Protein AF-0000000067793906 (afdb_homodimer)

Organism: Yarrowia lipolytica (strain CLIB 122 / E 150) (NCBI:txid284591)

Sequence (1496 aa):
MDQVQLGDYDSASISGQIAERMAQPIKTEFDTNFVPQTLSLVDLEHVNGKRKFEETDTPEFDTQRARELILDADVNPALKAPQLRYIPLKTGVCYDVRMRYHARLVSTSYDYVDPHPEDPRRIFSVYKALVDAGLVVDPEYLGLEDIGPLMEKIPIREASLDEVLEVHTPAHVDFLASTEKMNRPQLLEEGEKGDSVYFNNESFSAGKLSCGGTIETCRAVIERNVKNAIAVVRPPGHHAEPGNPAGFCMFSNVAVAAKVLLKRYPERVKRILILDWDVHHGNGTQRAFLDDPRVLYISLHQYENGKFYPGGTFGAHTSVGTGAGEGYSVNIPWSAPGAGDADYIYAFQKVVMPIGMEFDPDFVIVSAGFDAAEGDLLGGCKITPSGYGHMTHMLKGLASGNLAVVLEGGYTLEATAKSALAVTKVLLGEAPLPLPAAFKPTSATISVVQDVVETQSQYWRCLQPGFETIIPKEITTYDLMGDVVRSYQARKLFDKYKLSALPNMGGSSSTPSGRAATAGPASGSSISLADQILASPKIHSAETVVVFVHDPPQIWGKVDAVTGELDFDSCMVDVTTKWLEWAHGRGYGIIDVNIPKALNGADDDNYYALFASQEVCLYLWDKYLSVFDAQNVIMVGFGDAYAGLVHLVGHRDTREKVNCVINFISETQLRPIVSIIDEYITDWFYRSSLVFTADTHPCWDVSTNPKKPRRKFGRVLRCDSTGLHRIVEERFKEAVEFIDEQLEDDEEMDQVQLGDYDSASISGQIAERMAQPIKTEFDTNFVPQTLSLVDLEHVNGKRKFEETDTPEFDTQRARELILDADVNPALKAPQLRYIPLKTGVCYDVRMRYHARLVSTSYDYVDPHPEDPRRIFSVYKALVDAGLVVDPEYLGLEDIGPLMEKIPIREASLDEVLEVHTPAHVDFLASTEKMNRPQLLEEGEKGDSVYFNNESFSAGKLSCGGTIETCRAVIERNVKNAIAVVRPPGHHAEPGNPAGFCMFSNVAVAAKVLLKRYPERVKRILILDWDVHHGNGTQRAFLDDPRVLYISLHQYENGKFYPGGTFGAHTSVGTGAGEGYSVNIPWSAPGAGDADYIYAFQKVVMPIGMEFDPDFVIVSAGFDAAEGDLLGGCKITPSGYGHMTHMLKGLASGNLAVVLEGGYTLEATAKSALAVTKVLLGEAPLPLPAAFKPTSATISVVQDVVETQSQYWRCLQPGFETIIPKEITTYDLMGDVVRSYQARKLFDKYKLSALPNMGGSSSTPSGRAATAGPASGSSISLADQILASPKIHSAETVVVFVHDPPQIWGKVDAVTGELDFDSCMVDVTTKWLEWAHGRGYGIIDVNIPKALNGADDDNYYALFASQEVCLYLWDKYLSVFDAQNVIMVGFGDAYAGLVHLVGHRDTREKVNCVINFISETQLRPIVSIIDEYITDWFYRSSLVFTADTHPCWDVSTNPKKPRRKFGRVLRCDSTGLHRIVEERFKEAVEFIDEQLEDDEE

Secondary structure (DSSP, 8-state):
--------------------------------------------------------------THHHHHHHHS----TTSPPP--SSTTSPEEEE--GGGGG------STHHHHS--SS-THHHHHHHHHHHHTTSS--TT----S---SSEEEPP--PPPHHHHTTTS-HHHHHHHHHTTT--HHHHHHHHHHSBS----TTHHHHHHHHHHHHHHHHHHHHTTSSSEEEE--SS--TT--SS--BTTBSS-HHHHHHHHHHHH-TTT-S-EEEEE-SSS--HHHHHHTTT-TTEEEEEEEE-GGGTSTT-SSTTSTT----GGGTT-EEEEEESSS--BHHHHHHHIIIIIHHHHHHH--SEEEEEEE-TTBTT-TTT--BB-HHHHHHHHHHHTTSGGG-EEEEEEE---HHHHHHHHHHHHHHHHTPPPPPPPS-----HHHHHHHHHHHHHHTTT-GGG-TTTTTSS-TT----EEHHHHHHHHHHHHHHHHH--EEPP---------SS--S-----TT--GGGTTSEEE-TTGGG-SEEEEEEEPPPEEE--B-TTT-BBPTT-EEE-TTHHHHHHHHHTT-EEEEEE--S--SGGGGGG--HHHHHHHHHHHHIIIIITTSS-SEEEEEEEGGGHHHHHHHHHHS--TTTEEEEEEEEETSPP-----SS-TTHHHHHHHHEEEEE-TT-GGG-TTT--SPPPGGG-SEEE-SS-SHHHHHHHHHHHHHHHHHHHHHHHH-/--------------------------------------------------------------THHHHHHHH-----TTSPPP--SSTTSPEEEE--GGGGG------STHHHHS--SS-THHHHHHHHHHHHTTSS--TT----S---SSEEEPP--PPPHHHHTTTS-HHHHHHHHHTTT--HHHHHHHHHHSBS----TTHHHHHHHHHHHHHHHHHHHHTTSSSEEEE--SS--TT--SS--BTTBSS-HHHHHHHHHHHH-TTT-S-EEEEE-SSS--HHHHHHTTT-TTEEEEEEEE-TTTTSTT-SSTTSTT----GGGTT-EEEEEESSS--BHHHHHHHIIIIIHHHHHHH--SEEEEEEE-TTBTT-TTT--BB-HHHHHHHHHHHTTSGGG-EEEEEEE---HHHHHHHHHHHHHHHHTPPPPPPPS-----HHHHHHHHHHHHHHTTT-GGG-TTTTTSS-TT----EEHHHHHHHHHHHHHHHHH--EEPP-----S---SS--S-----TT--GGGTTSEEE-TTGGG-SEEEEEEEPPPEEE--B-TTT-BBPTT-EEE-TTHHHHHHHHHTT-EEEEEE--S--SGGGGGG--HHHHHHHHHHHHIIIIITTSS-SEEEEEEEGGGHHHHHHHHHHS--TTTEEEEEEEEETSPP-----SS-TTHHHHHHHHEEEEE-TT-GGG-TTT--SPPPGGG-SEEE-SS-SHHHHHHHHHHHHHHHHHHHHHHHH-

Structure (mmCIF, N/CA/C/O backbone):
data_AF-0000000067793906-model_v1
#
loop_
_entity.id
_entity.type
_entity.pdbx_description
1 polymer 'Histone deacetylase'
#
loop_
_atom_site.group_PDB
_atom_site.id
_atom_site.type_symbol
_atom_site.label_atom_id
_atom_site.label_alt_id
_atom_site.label_comp_id
_atom_site.label_asym_id
_atom_site.label_entity_id
_atom_site.label_seq_id
_atom_site.pdbx_PDB_ins_code
_atom_site.Cartn_x
_atom_site.Cartn_y
_atom_site.Cartn_z
_atom_site.occupancy
_atom_site.B_iso_or_equiv
_atom_site.auth_seq_id
_atom_site.auth_comp_id
_atom_site.auth_asym_id
_atom_site.auth_atom_id
_atom_site.pdbx_PDB_model_num
ATOM 1 N N . MET A 1 1 ? 1.463 -11.031 61.969 1 19.52 1 MET A N 1
ATOM 2 C CA . MET A 1 1 ? 1.638 -12.094 61 1 19.52 1 MET A CA 1
ATOM 3 C C . MET A 1 1 ? 2.641 -11.688 59.938 1 19.52 1 MET A C 1
ATOM 5 O O . MET A 1 1 ? 2.508 -10.625 59.312 1 19.52 1 MET A O 1
ATOM 9 N N . ASP A 1 2 ? 3.955 -12.25 59.688 1 19.8 2 ASP A N 1
ATOM 10 C CA . ASP A 1 2 ? 5.387 -11.977 59.625 1 19.8 2 ASP A CA 1
ATOM 11 C C . ASP A 1 2 ? 5.84 -11.758 58.188 1 19.8 2 ASP A C 1
ATOM 13 O O . ASP A 1 2 ? 5.379 -12.438 57.281 1 19.8 2 ASP A O 1
ATOM 17 N N . GLN A 1 3 ? 6.402 -10.547 57.781 1 19.72 3 GLN A N 1
ATOM 18 C CA . GLN A 1 3 ? 6.945 -9.656 56.75 1 19.72 3 GLN A CA 1
ATOM 19 C C . GLN A 1 3 ? 8.133 -10.297 56.031 1 19.72 3 GLN A C 1
ATOM 21 O O . GLN A 1 3 ? 9.25 -10.297 56.562 1 19.72 3 GLN A O 1
ATOM 26 N N . VAL A 1 4 ? 7.902 -11.469 55.281 1 19.58 4 VAL A N 1
ATOM 27 C CA . VAL A 1 4 ? 8.938 -12.414 54.875 1 19.58 4 VAL A CA 1
ATOM 28 C C . VAL A 1 4 ? 9.914 -11.734 53.938 1 19.58 4 VAL A C 1
ATOM 30 O O . VAL A 1 4 ? 9.508 -10.984 53.031 1 19.58 4 VAL A O 1
ATOM 33 N N . GLN A 1 5 ? 11.297 -11.742 54.062 1 19.33 5 GLN A N 1
ATOM 34 C CA . GLN A 1 5 ? 12.594 -11.164 53.719 1 19.33 5 GLN A CA 1
ATOM 35 C C . GLN A 1 5 ? 13.078 -11.641 52.344 1 19.33 5 GLN A C 1
ATOM 37 O O . GLN A 1 5 ? 13.453 -12.805 52.188 1 19.33 5 GLN A O 1
ATOM 42 N N . LEU A 1 6 ? 12.359 -11.25 51.219 1 17.83 6 LEU A N 1
ATOM 43 C CA . LEU A 1 6 ? 12.602 -11.867 49.906 1 17.83 6 LEU A CA 1
ATOM 44 C C . LEU A 1 6 ? 14.016 -11.578 49.438 1 17.83 6 LEU A C 1
ATOM 46 O O . LEU A 1 6 ? 14.391 -10.422 49.219 1 17.83 6 LEU A O 1
ATOM 50 N N . GLY A 1 7 ? 15.086 -12.367 49.625 1 17.97 7 GLY A N 1
ATOM 51 C CA . GLY A 1 7 ? 16.547 -12.328 49.625 1 17.97 7 GLY A CA 1
ATOM 52 C C . GLY A 1 7 ? 17.125 -12.148 48.219 1 17.97 7 GLY A C 1
ATOM 53 O O . GLY A 1 7 ? 17.047 -11.062 47.656 1 17.97 7 GLY A O 1
ATOM 54 N N . ASP A 1 8 ? 17.953 -13.102 47.438 1 17.53 8 ASP A N 1
ATOM 55 C CA . ASP A 1 8 ? 19.375 -13.312 47.188 1 17.53 8 ASP A CA 1
ATOM 56 C C . ASP A 1 8 ? 19.703 -13.258 45.719 1 17.53 8 ASP A C 1
ATOM 58 O O . ASP A 1 8 ? 20.844 -13.016 45.312 1 17.53 8 ASP A O 1
ATOM 62 N N . TYR A 1 9 ? 18.922 -13.641 44.562 1 18.91 9 TYR A N 1
ATOM 63 C CA . TYR A 1 9 ? 19.594 -14.555 43.656 1 18.91 9 TYR A CA 1
ATOM 64 C C . TYR A 1 9 ? 20.531 -13.805 42.719 1 18.91 9 TYR A C 1
ATOM 66 O O . TYR A 1 9 ? 20.188 -12.719 42.219 1 18.91 9 TYR A O 1
ATOM 74 N N . ASP A 1 10 ? 21.953 -14.18 42.344 1 18.23 10 ASP A N 1
ATOM 75 C CA . ASP A 1 10 ? 23.328 -13.914 41.938 1 18.23 10 ASP A CA 1
ATOM 76 C C . ASP A 1 10 ? 23.484 -14.023 40.406 1 18.23 10 ASP A C 1
ATOM 78 O O . ASP A 1 10 ? 24.469 -14.562 39.906 1 18.23 10 ASP A O 1
ATOM 82 N N . SER A 1 11 ? 22.641 -13.633 39.406 1 17.06 11 SER A N 1
ATOM 83 C CA . SER A 1 11 ? 22.656 -14.148 38.062 1 17.06 11 SER A CA 1
ATOM 84 C C . SER A 1 11 ? 23.859 -13.641 37.281 1 17.06 11 SER A C 1
ATOM 86 O O . SER A 1 11 ? 23.812 -12.57 36.656 1 17.06 11 SER A O 1
ATOM 88 N N . ALA A 1 12 ? 25.219 -13.664 37.594 1 17.91 12 ALA A N 1
ATOM 89 C CA . ALA A 1 12 ? 26.438 -13.008 37.125 1 17.91 12 ALA A CA 1
ATOM 90 C C . ALA A 1 12 ? 26.828 -13.5 35.719 1 17.91 12 ALA A C 1
ATOM 92 O O . ALA A 1 12 ? 27.172 -12.695 34.875 1 17.91 12 ALA A O 1
ATOM 93 N N . SER A 1 13 ? 27.484 -14.742 35.344 1 17.08 13 SER A N 1
ATOM 94 C CA . SER A 1 13 ? 28.828 -15 34.844 1 17.08 13 SER A CA 1
ATOM 95 C C . SER A 1 13 ? 28.859 -15.148 33.312 1 17.08 13 SER A C 1
ATOM 97 O O . SER A 1 13 ? 29.906 -15.047 32.688 1 17.08 13 SER A O 1
ATOM 99 N N . ILE A 1 14 ? 27.906 -15.688 32.531 1 17.12 14 ILE A N 1
ATOM 100 C CA . ILE A 1 14 ? 28.344 -16.703 31.594 1 17.12 14 ILE A CA 1
ATOM 101 C C . ILE A 1 14 ? 29.141 -16.062 30.453 1 17.12 14 ILE A C 1
ATOM 103 O O . ILE A 1 14 ? 28.984 -14.875 30.172 1 17.12 14 ILE A O 1
ATOM 107 N N . SER A 1 15 ? 29.625 -16.875 29.203 1 16.83 15 SER A N 1
ATOM 108 C CA . SER A 1 15 ? 30.641 -17.5 28.375 1 16.83 15 SER A CA 1
ATOM 109 C C . SER A 1 15 ? 30.766 -16.812 27.016 1 16.83 15 SER A C 1
ATOM 111 O O . SER A 1 15 ? 29.891 -16.969 26.156 1 16.83 15 SER A O 1
ATOM 113 N N . GLY A 1 16 ? 31.078 -15.492 26.75 1 16.97 16 GLY A N 1
ATOM 114 C CA . GLY A 1 16 ? 31.031 -14.781 25.484 1 16.97 16 GLY A CA 1
ATOM 115 C C . GLY A 1 16 ? 32.094 -15.219 24.5 1 16.97 16 GLY A C 1
ATOM 116 O O . GLY A 1 16 ? 32.469 -14.477 23.594 1 16.97 16 GLY A O 1
ATOM 117 N N . GLN A 1 17 ? 32.75 -16.438 24.391 1 16.69 17 GLN A N 1
ATOM 118 C CA . GLN A 1 17 ? 34.031 -16.719 23.75 1 16.69 17 GLN A CA 1
ATOM 119 C C . GLN A 1 17 ? 33.906 -16.672 22.234 1 16.69 17 GLN A C 1
ATOM 121 O O . GLN A 1 17 ? 34.906 -16.594 21.531 1 16.69 17 GLN A O 1
ATOM 126 N N . ILE A 1 18 ? 32.875 -16.828 21.359 1 16.38 18 ILE A N 1
ATOM 127 C CA . ILE A 1 18 ? 33.031 -17.719 20.219 1 16.38 18 ILE A CA 1
ATOM 128 C C . ILE A 1 18 ? 33.656 -16.953 19.047 1 16.38 18 ILE A C 1
ATOM 130 O O . ILE A 1 18 ? 32.969 -16.625 18.094 1 16.38 18 ILE A O 1
ATOM 134 N N . ALA A 1 19 ? 34.344 -15.805 19.016 1 17.64 19 ALA A N 1
ATOM 135 C CA . ALA A 1 19 ? 34.531 -15.086 17.75 1 17.64 19 ALA A CA 1
ATOM 136 C C . ALA A 1 19 ? 35.594 -15.727 16.906 1 17.64 19 ALA A C 1
ATOM 138 O O . ALA A 1 19 ? 36.781 -15.68 17.25 1 17.64 19 ALA A O 1
ATOM 139 N N . GLU A 1 20 ? 35.375 -16.844 16 1 17.67 20 GLU A N 1
ATOM 140 C CA . GLU A 1 20 ? 36.156 -17.75 15.133 1 17.67 20 GLU A CA 1
ATOM 141 C C . GLU A 1 20 ? 36.906 -16.969 14.062 1 17.67 20 GLU A C 1
ATOM 143 O O . GLU A 1 20 ? 36.531 -15.844 13.727 1 17.67 20 GLU A O 1
ATOM 148 N N . ARG A 1 21 ? 37.906 -17.625 13.172 1 17.81 21 ARG A N 1
ATOM 149 C CA . ARG A 1 21 ? 39.156 -17.766 12.438 1 17.81 21 ARG A CA 1
ATOM 150 C C . ARG A 1 21 ? 38.969 -17.469 10.961 1 17.81 21 ARG A C 1
ATOM 152 O O . ARG A 1 21 ? 38.906 -18.391 10.141 1 17.81 21 ARG A O 1
ATOM 159 N N . MET A 1 22 ? 38.188 -16.516 10.398 1 16.44 22 MET A N 1
ATOM 160 C CA . MET A 1 22 ? 37.75 -16.641 9 1 16.44 22 MET A CA 1
ATOM 161 C C . MET A 1 22 ? 38.938 -16.406 8.062 1 16.44 22 MET A C 1
ATOM 163 O O . MET A 1 22 ? 38.969 -16.969 6.969 1 16.44 22 MET A O 1
ATOM 167 N N . ALA A 1 23 ? 39.812 -15.336 7.82 1 18.06 23 ALA A N 1
ATOM 168 C CA . ALA A 1 23 ? 39.938 -14.711 6.508 1 18.06 23 ALA A CA 1
ATOM 169 C C . ALA A 1 23 ? 41.156 -15.219 5.766 1 18.06 23 ALA A C 1
ATOM 171 O O . ALA A 1 23 ? 42.156 -14.516 5.672 1 18.06 23 ALA A O 1
ATOM 172 N N . GLN A 1 24 ? 41.562 -16.516 5.691 1 18.47 24 GLN A N 1
ATOM 173 C CA . GLN A 1 24 ? 42.906 -16.672 5.137 1 18.47 24 GLN A CA 1
ATOM 174 C C . GLN A 1 24 ? 42.906 -16.438 3.627 1 18.47 24 GLN A C 1
ATOM 176 O O . GLN A 1 24 ? 41.969 -16.812 2.936 1 18.47 24 GLN A O 1
ATOM 181 N N . PRO A 1 25 ? 43.875 -15.695 2.959 1 20.2 25 PRO A N 1
ATOM 182 C CA . PRO A 1 25 ? 44.062 -15.117 1.624 1 20.2 25 PRO A CA 1
ATOM 183 C C . PRO A 1 25 ? 44.562 -16.141 0.606 1 20.2 25 PRO A C 1
ATOM 185 O O . PRO A 1 25 ? 44.844 -15.789 -0.542 1 20.2 25 PRO A O 1
ATOM 188 N N . ILE A 1 26 ? 44 -17.25 0.323 1 16.69 26 ILE A N 1
ATOM 189 C CA . ILE A 1 26 ? 44.781 -18.266 -0.365 1 16.69 26 ILE A CA 1
ATOM 190 C C . ILE A 1 26 ? 45.094 -17.812 -1.791 1 16.69 26 ILE A C 1
ATOM 192 O O . ILE A 1 26 ? 44.188 -17.391 -2.52 1 16.69 26 ILE A O 1
ATOM 196 N N . LYS A 1 27 ? 46.406 -17.734 -2.26 1 19.69 27 LYS A N 1
ATOM 197 C CA . LYS A 1 27 ? 47.188 -17.312 -3.408 1 19.69 27 LYS A CA 1
ATOM 198 C C . LYS A 1 27 ? 47.031 -18.281 -4.574 1 19.69 27 LYS A C 1
ATOM 200 O O . LYS A 1 27 ? 47.688 -18.141 -5.602 1 19.69 27 LYS A O 1
ATOM 205 N N . THR A 1 28 ? 46 -19.234 -4.555 1 16.45 28 THR A N 1
ATOM 206 C CA . THR A 1 28 ? 46.406 -20.406 -5.312 1 16.45 28 THR A CA 1
ATOM 207 C C . THR A 1 28 ? 46.625 -20.062 -6.777 1 16.45 28 THR A C 1
ATOM 209 O O . THR A 1 28 ? 46.062 -19.094 -7.285 1 16.45 28 THR A O 1
ATOM 212 N N . GLU A 1 29 ? 47.5 -20.844 -7.492 1 18.98 29 GLU A N 1
ATOM 213 C CA . GLU A 1 29 ? 48.438 -21.156 -8.562 1 18.98 29 GLU A CA 1
ATOM 214 C C . GLU A 1 29 ? 47.688 -21.516 -9.852 1 18.98 29 GLU A C 1
ATOM 216 O O . GLU A 1 29 ? 48.312 -21.547 -10.922 1 18.98 29 GLU A O 1
ATOM 221 N N . PHE A 1 30 ? 46.312 -21.5 -9.93 1 16.38 30 PHE A N 1
ATOM 222 C CA . PHE A 1 30 ? 46 -22.625 -10.797 1 16.38 30 PHE A CA 1
ATOM 223 C C . PHE A 1 30 ? 46.406 -22.328 -12.234 1 16.38 30 PHE A C 1
ATOM 225 O O . PHE A 1 30 ? 46.219 -21.219 -12.734 1 16.38 30 PHE A O 1
ATOM 232 N N . ASP A 1 31 ? 47.281 -23.109 -12.781 1 18.11 31 ASP A N 1
ATOM 233 C CA . ASP A 1 31 ? 48.031 -23.297 -14.023 1 18.11 31 ASP A CA 1
ATOM 234 C C . ASP A 1 31 ? 47.094 -23.688 -15.164 1 18.11 31 ASP A C 1
ATOM 236 O O . ASP A 1 31 ? 47.531 -23.984 -16.281 1 18.11 31 ASP A O 1
ATOM 240 N N . THR A 1 32 ? 45.688 -23.516 -14.891 1 15.38 32 THR A N 1
ATOM 241 C CA . THR A 1 32 ? 44.969 -24.562 -15.602 1 15.38 32 THR A CA 1
ATOM 242 C C . THR A 1 32 ? 45.281 -24.531 -17.094 1 15.38 32 THR A C 1
ATOM 244 O O . THR A 1 32 ? 45.812 -23.531 -17.594 1 15.38 32 THR A O 1
ATOM 247 N N . ASN A 1 33 ? 44.125 -24.828 -17.906 1 16.06 33 ASN A N 1
ATOM 248 C CA . ASN A 1 33 ? 43.688 -25.938 -18.766 1 16.06 33 ASN A CA 1
ATOM 249 C C . ASN A 1 33 ? 44.031 -25.672 -20.234 1 16.06 33 ASN A C 1
ATOM 251 O O . ASN A 1 33 ? 44.219 -24.516 -20.625 1 16.06 33 ASN A O 1
ATOM 255 N N . PHE A 1 34 ? 43.656 -26.688 -21.078 1 16.67 34 PHE A N 1
ATOM 256 C CA . PHE A 1 34 ? 43.844 -27.688 -22.125 1 16.67 34 PHE A CA 1
ATOM 257 C C . PHE A 1 34 ? 43.312 -27.172 -23.469 1 16.67 34 PHE A C 1
ATOM 259 O O . PHE A 1 34 ? 42.625 -26.141 -23.516 1 16.67 34 PHE A O 1
ATOM 266 N N . VAL A 1 35 ? 42.281 -27.875 -24.109 1 16.22 35 VAL A N 1
ATOM 267 C CA . VAL A 1 35 ? 42.5 -28.781 -25.234 1 16.22 35 VAL A CA 1
ATOM 268 C C . VAL A 1 35 ? 42 -28.125 -26.516 1 16.22 35 VAL A C 1
ATOM 270 O O . VAL A 1 35 ? 42.75 -28.062 -27.5 1 16.22 35 VAL A O 1
ATOM 273 N N . PRO A 1 36 ? 40.594 -28.141 -26.875 1 15.8 36 PRO A N 1
ATOM 274 C CA . PRO A 1 36 ? 40.188 -29.078 -27.922 1 15.8 36 PRO A CA 1
ATOM 275 C C . PRO A 1 36 ? 40.094 -28.438 -29.297 1 15.8 36 PRO A C 1
ATOM 277 O O . PRO A 1 36 ? 39.906 -27.219 -29.406 1 15.8 36 PRO A O 1
ATOM 280 N N . GLN A 1 37 ? 40.312 -29.188 -30.328 1 17.31 37 GLN A N 1
ATOM 281 C CA . GLN A 1 37 ? 40.625 -29.156 -31.75 1 17.31 37 GLN A CA 1
ATOM 282 C C . GLN A 1 37 ? 39.375 -28.828 -32.594 1 17.31 37 GLN A C 1
ATOM 284 O O . GLN A 1 37 ? 39.469 -28.156 -33.594 1 17.31 37 GLN A O 1
ATOM 289 N N . THR A 1 38 ? 38.031 -29.391 -32.156 1 15.75 38 THR A N 1
ATOM 290 C CA . THR A 1 38 ? 37.5 -30.281 -33.188 1 15.75 38 THR A CA 1
ATOM 291 C C . THR A 1 38 ? 36.906 -29.484 -34.344 1 15.75 38 THR A C 1
ATOM 293 O O . THR A 1 38 ? 36.688 -28.281 -34.25 1 15.75 38 THR A O 1
ATOM 296 N N . LEU A 1 39 ? 35.469 -29.969 -34.875 1 16.41 39 LEU A N 1
ATOM 297 C CA . LEU A 1 39 ? 34.906 -30.672 -36 1 16.41 39 LEU A CA 1
ATOM 298 C C . LEU A 1 39 ? 34.125 -29.703 -36.906 1 16.41 39 LEU A C 1
ATOM 300 O O . LEU A 1 39 ? 33.594 -28.703 -36.406 1 16.41 39 LEU A O 1
ATOM 304 N N . SER A 1 40 ? 34.188 -30 -38.156 1 18.19 40 SER A N 1
ATOM 305 C CA . SER A 1 40 ? 33.938 -29.5 -39.5 1 18.19 40 SER A CA 1
ATOM 306 C C . SER A 1 40 ? 32.469 -29.469 -39.844 1 18.19 40 SER A C 1
ATOM 308 O O . SER A 1 40 ? 32.094 -29.266 -41 1 18.19 40 SER A O 1
ATOM 310 N N . LEU A 1 41 ? 31.516 -29.094 -38.812 1 16.45 41 LEU A N 1
ATOM 311 C CA . LEU A 1 41 ? 30.141 -29.516 -39 1 16.45 41 LEU A CA 1
ATOM 312 C C . LEU A 1 41 ? 29.594 -29.047 -40.344 1 16.45 41 LEU A C 1
ATOM 314 O O . LEU A 1 41 ? 29.781 -27.891 -40.719 1 16.45 41 LEU A O 1
ATOM 318 N N . VAL A 1 42 ? 28.984 -30.125 -41.094 1 17.3 42 VAL A N 1
ATOM 319 C CA . VAL A 1 42 ? 28.406 -30.562 -42.375 1 17.3 42 VAL A CA 1
ATOM 320 C C . VAL A 1 42 ? 27.109 -29.797 -42.625 1 17.3 42 VAL A C 1
ATOM 322 O O . VAL A 1 42 ? 26.469 -29.312 -41.719 1 17.3 42 VAL A O 1
ATOM 325 N N . ASP A 1 43 ? 26.688 -29.875 -43.938 1 18.3 43 ASP A N 1
ATOM 326 C CA . ASP A 1 43 ? 25.922 -29.219 -45 1 18.3 43 ASP A CA 1
ATOM 327 C C . ASP A 1 43 ? 24.438 -29.562 -44.906 1 18.3 43 ASP A C 1
ATOM 329 O O . ASP A 1 43 ? 23.953 -30.438 -45.656 1 18.3 43 ASP A O 1
ATOM 333 N N . LEU A 1 44 ? 23.797 -29.719 -43.594 1 16.88 44 LEU A N 1
ATOM 334 C CA . LEU A 1 44 ? 22.547 -30.453 -43.562 1 16.88 44 LEU A CA 1
ATOM 335 C C . LEU A 1 44 ? 21.484 -29.781 -44.438 1 16.88 44 LEU A C 1
ATOM 337 O O . LEU A 1 44 ? 21.047 -28.656 -44.125 1 16.88 44 LEU A O 1
ATOM 341 N N . GLU A 1 45 ? 21.391 -30.297 -45.656 1 17.36 45 GLU A N 1
ATOM 342 C CA . GLU A 1 45 ? 20.547 -29.953 -46.781 1 17.36 45 GLU A CA 1
ATOM 343 C C . GLU A 1 45 ? 19.062 -30.156 -46.469 1 17.36 45 GLU A C 1
ATOM 345 O O . GLU A 1 45 ? 18.734 -30.781 -45.469 1 17.36 45 GLU A O 1
ATOM 350 N N . HIS A 1 46 ? 18.188 -30.562 -47.5 1 18.25 46 HIS A N 1
ATOM 351 C CA . HIS A 1 46 ? 17 -30.141 -48.219 1 18.25 46 HIS A CA 1
ATOM 352 C C . HIS A 1 46 ? 15.781 -30.953 -47.812 1 18.25 46 HIS A C 1
ATOM 354 O O . HIS A 1 46 ? 14.688 -30.75 -48.344 1 18.25 46 HIS A O 1
ATOM 360 N N . VAL A 1 47 ? 15.781 -31.984 -46.844 1 18.48 47 VAL A N 1
ATOM 361 C CA . VAL A 1 47 ? 14.836 -33 -47.281 1 18.48 47 VAL A CA 1
ATOM 362 C C . VAL A 1 47 ? 13.422 -32.625 -46.844 1 18.48 47 VAL A C 1
ATOM 364 O O . VAL A 1 47 ? 13.133 -32.5 -45.656 1 18.48 47 VAL A O 1
ATOM 367 N N . ASN A 1 48 ? 12.609 -31.969 -47.719 1 17.73 48 ASN A N 1
ATOM 368 C CA . ASN A 1 48 ? 11.273 -31.406 -47.562 1 17.73 48 ASN A CA 1
ATOM 369 C C . ASN A 1 48 ? 10.211 -32.5 -47.469 1 17.73 48 ASN A C 1
ATOM 371 O O . ASN A 1 48 ? 9.016 -32.219 -47.531 1 17.73 48 ASN A O 1
ATOM 375 N N . GLY A 1 49 ? 10.555 -33.844 -47.438 1 17.72 49 GLY A N 1
ATOM 376 C CA . GLY A 1 49 ? 9.445 -34.625 -47.969 1 17.72 49 GLY A CA 1
ATOM 377 C C . GLY A 1 49 ? 8.266 -34.719 -47.031 1 17.72 49 GLY A C 1
ATOM 378 O O . GLY A 1 49 ? 8.445 -34.719 -45.812 1 17.72 49 GLY A O 1
ATOM 379 N N . LYS A 1 50 ? 7.074 -34.688 -47.531 1 20.84 50 LYS A N 1
ATOM 380 C CA . LYS A 1 50 ? 5.699 -34.594 -47.062 1 20.84 50 LYS A CA 1
ATOM 381 C C . LYS A 1 50 ? 5.242 -35.938 -46.469 1 20.84 50 LYS A C 1
ATOM 383 O O . LYS A 1 50 ? 4.523 -36.688 -47.094 1 20.84 50 LYS A O 1
ATOM 388 N N . ARG A 1 51 ? 6.008 -36.562 -45.469 1 18.41 51 ARG A N 1
ATOM 389 C CA . ARG A 1 51 ? 5.457 -37.906 -45.281 1 18.41 51 ARG A CA 1
ATOM 390 C C . ARG A 1 51 ? 4.023 -37.844 -44.781 1 18.41 51 ARG A C 1
ATOM 392 O O . ARG A 1 51 ? 3.697 -37 -43.938 1 18.41 51 ARG A O 1
ATOM 399 N N . LYS A 1 52 ? 3.219 -38.625 -45.438 1 19.56 52 LYS A N 1
ATOM 400 C CA . LYS A 1 52 ? 1.812 -39 -45.344 1 19.56 52 LYS A CA 1
ATOM 401 C C . LYS A 1 52 ? 1.527 -39.781 -44.062 1 19.56 52 LYS A C 1
ATOM 403 O O . LYS A 1 52 ? 2.008 -40.906 -43.906 1 19.56 52 LYS A O 1
ATOM 408 N N . PHE A 1 53 ? 1.457 -39.25 -42.781 1 18.48 53 PHE A N 1
ATOM 409 C CA . PHE A 1 53 ? 1.31 -40.031 -41.562 1 18.48 53 PHE A CA 1
ATOM 410 C C . PHE A 1 53 ? -0.035 -40.75 -41.531 1 18.48 53 PHE A C 1
ATOM 412 O O . PHE A 1 53 ? -1.079 -40.125 -41.75 1 18.48 53 PHE A O 1
ATOM 419 N N . GLU A 1 54 ? -0.03 -42.031 -41.906 1 19.44 54 GLU A N 1
ATOM 420 C CA . GLU A 1 54 ? -1.123 -43 -41.938 1 19.44 54 GLU A CA 1
ATOM 421 C C . GLU A 1 54 ? -1.868 -43.031 -40.594 1 19.44 54 GLU A C 1
ATOM 423 O O . GLU A 1 54 ? -1.291 -42.75 -39.562 1 19.44 54 GLU A O 1
ATOM 428 N N . GLU A 1 55 ? -3.223 -43.406 -40.594 1 21.45 55 GLU A N 1
ATOM 429 C CA . GLU A 1 55 ? -4.434 -43.312 -39.781 1 21.45 55 GLU A CA 1
ATOM 430 C C . GLU A 1 55 ? -4.387 -44.281 -38.594 1 21.45 55 GLU A C 1
ATOM 432 O O . GLU A 1 55 ? -4.969 -45.375 -38.656 1 21.45 55 GLU A O 1
ATOM 437 N N . THR A 1 56 ? -3.168 -44.688 -38 1 21.92 56 THR A N 1
ATOM 438 C CA . THR A 1 56 ? -3.203 -45.938 -37.25 1 21.92 56 THR A CA 1
ATOM 439 C C . THR A 1 56 ? -4.141 -45.781 -36.031 1 21.92 56 THR A C 1
ATOM 441 O O . THR A 1 56 ? -4.402 -44.688 -35.562 1 21.92 56 THR A O 1
ATOM 444 N N . ASP A 1 57 ? -4.719 -47 -35.438 1 21.14 57 ASP A N 1
ATOM 445 C CA . ASP A 1 57 ? -5.699 -47.531 -34.469 1 21.14 57 ASP A CA 1
ATOM 446 C C . ASP A 1 57 ? -5.426 -47.031 -33.062 1 21.14 57 ASP A C 1
ATOM 448 O O . ASP A 1 57 ? -4.285 -47.062 -32.594 1 21.14 57 ASP A O 1
ATOM 452 N N . THR A 1 58 ? -6.363 -46.344 -32.438 1 25.5 58 THR A N 1
ATOM 453 C CA . THR A 1 58 ? -6.359 -45.406 -31.297 1 25.5 58 THR A CA 1
ATOM 454 C C . THR A 1 58 ? -6.203 -46.188 -29.984 1 25.5 58 THR A C 1
ATOM 456 O O . THR A 1 58 ? -7.109 -46.906 -29.578 1 25.5 58 THR A O 1
ATOM 459 N N . PRO A 1 59 ? -5.004 -46.812 -29.641 1 24.84 59 PRO A N 1
ATOM 460 C CA . PRO A 1 59 ? -4.988 -47.719 -28.484 1 24.84 59 PRO A CA 1
ATOM 461 C C . PRO A 1 59 ? -5.477 -47.031 -27.203 1 24.84 59 PRO A C 1
ATOM 463 O O . PRO A 1 59 ? -5.391 -45.812 -27.078 1 24.84 59 PRO A O 1
ATOM 466 N N . GLU A 1 60 ? -6.254 -47.75 -26.375 1 24.36 60 GLU A N 1
ATOM 467 C CA . GLU A 1 60 ? -6.957 -47.594 -25.109 1 24.36 60 GLU A CA 1
ATOM 468 C C . GLU A 1 60 ? -6.031 -47 -24.031 1 24.36 60 GLU A C 1
ATOM 470 O O . GLU A 1 60 ? -4.973 -47.594 -23.75 1 24.36 60 GLU A O 1
ATOM 475 N N . PHE A 1 61 ? -6.082 -45.688 -23.844 1 27.11 61 PHE A N 1
ATOM 476 C CA . PHE A 1 61 ? -5.219 -44.844 -23 1 27.11 61 PHE A CA 1
ATOM 477 C C . PHE A 1 61 ? -5.367 -45.25 -21.531 1 27.11 61 PHE A C 1
ATOM 479 O O . PHE A 1 61 ? -6.398 -44.969 -20.922 1 27.11 61 PHE A O 1
ATOM 486 N N . ASP A 1 62 ? -4.965 -46.438 -21.125 1 24.88 62 ASP A N 1
ATOM 487 C CA . ASP A 1 62 ? -5.094 -46.781 -19.703 1 24.88 62 ASP A CA 1
ATOM 488 C C . ASP A 1 62 ? -4.336 -45.781 -18.828 1 24.88 62 ASP A C 1
ATOM 490 O O . ASP A 1 62 ? -3.105 -45.75 -18.844 1 24.88 62 ASP A O 1
ATOM 494 N N . THR A 1 63 ? -4.91 -44.656 -18.516 1 29.83 63 THR A N 1
ATOM 495 C CA . THR A 1 63 ? -4.562 -43.469 -17.719 1 29.83 63 THR A CA 1
ATOM 496 C C . THR A 1 63 ? -3.881 -43.875 -16.406 1 29.83 63 THR A C 1
ATOM 498 O O . THR A 1 63 ? -3.203 -43.062 -15.773 1 29.83 63 THR A O 1
ATOM 501 N N . GLN A 1 64 ? -4.254 -45.062 -15.812 1 29.2 64 GLN A N 1
ATOM 502 C CA . GLN A 1 64 ? -3.688 -45.562 -14.562 1 29.2 64 GLN A CA 1
ATOM 503 C C . GLN A 1 64 ? -2.176 -45.719 -14.672 1 29.2 64 GLN A C 1
ATOM 505 O O . GLN A 1 64 ? -1.438 -45.438 -13.734 1 29.2 64 GLN A O 1
ATOM 510 N N . ARG A 1 65 ? -1.727 -46.125 -15.867 1 29.88 65 ARG A N 1
ATOM 511 C CA . ARG A 1 65 ? -0.336 -46.531 -16.047 1 29.88 65 ARG A CA 1
ATOM 512 C C . ARG A 1 65 ? 0.582 -45.312 -16.125 1 29.88 65 ARG A C 1
ATOM 514 O O . ARG A 1 65 ? 1.783 -45.438 -15.875 1 29.88 65 ARG A O 1
ATOM 521 N N . ALA A 1 66 ? 0.128 -44.031 -16.453 1 31.69 66 ALA A N 1
ATOM 522 C CA . ALA A 1 66 ? 0.996 -42.875 -16.578 1 31.69 66 ALA A CA 1
ATOM 523 C C . ALA A 1 66 ? 1.438 -42.375 -15.195 1 31.69 66 ALA A C 1
ATOM 525 O O . ALA A 1 66 ? 2.605 -42.031 -15 1 31.69 66 ALA A O 1
ATOM 526 N N . ARG A 1 67 ? 0.563 -42.25 -14.234 1 32.59 67 ARG A N 1
ATOM 527 C CA . ARG A 1 67 ? 0.845 -41.844 -12.859 1 32.59 67 ARG A CA 1
ATOM 528 C C . ARG A 1 67 ? 1.849 -42.812 -12.211 1 32.59 67 ARG A C 1
ATOM 530 O O . ARG A 1 67 ? 2.729 -42.375 -11.469 1 32.59 67 ARG A O 1
ATOM 537 N N . GLU A 1 68 ? 1.569 -44.094 -12.359 1 31.98 68 GLU A N 1
ATOM 538 C CA . GLU A 1 68 ? 2.453 -45.125 -11.82 1 31.98 68 GLU A CA 1
ATOM 539 C C . GLU A 1 68 ? 3.844 -45.062 -12.445 1 31.98 68 GLU A C 1
ATOM 541 O O . GLU A 1 68 ? 4.832 -45.438 -11.82 1 31.98 68 GLU A O 1
ATOM 546 N N . LEU A 1 69 ? 3.957 -44.438 -13.656 1 30.7 69 LEU A N 1
ATOM 547 C CA . LEU A 1 69 ? 5.254 -44.312 -14.312 1 30.7 69 LEU A CA 1
ATOM 548 C C . LEU A 1 69 ? 6.066 -43.156 -13.703 1 30.7 69 LEU A C 1
ATOM 550 O O . LEU A 1 69 ? 7.297 -43.219 -13.648 1 30.7 69 LEU A O 1
ATOM 554 N N . ILE A 1 70 ? 5.438 -42 -13.289 1 32.94 70 ILE A N 1
ATOM 555 C CA . ILE A 1 70 ? 6.211 -40.906 -12.68 1 32.94 70 ILE A CA 1
ATOM 556 C C . ILE A 1 70 ? 6.82 -41.406 -11.367 1 32.94 70 ILE A C 1
ATOM 558 O O . ILE A 1 70 ? 7.977 -41.094 -11.062 1 32.94 70 ILE A O 1
ATOM 562 N N . LEU A 1 71 ? 5.969 -42.031 -10.539 1 33.12 71 LEU A N 1
ATOM 563 C CA . LEU A 1 71 ? 6.43 -42.469 -9.234 1 33.12 71 LEU A CA 1
ATOM 564 C C . LEU A 1 71 ? 7.277 -43.719 -9.359 1 33.12 71 LEU A C 1
ATOM 566 O O . LEU A 1 71 ? 8.219 -43.938 -8.586 1 33.12 71 LEU A O 1
ATOM 570 N N . ASP A 1 72 ? 6.785 -44.75 -10.086 1 30.95 72 ASP A N 1
ATOM 571 C CA . ASP A 1 72 ? 7.426 -46.062 -10.031 1 30.95 72 ASP A CA 1
ATOM 572 C C . ASP A 1 72 ? 8.633 -46.125 -10.969 1 30.95 72 ASP A C 1
ATOM 574 O O . ASP A 1 72 ? 8.906 -47.156 -11.562 1 30.95 72 ASP A O 1
ATOM 578 N N . ALA A 1 73 ? 9.086 -45 -11.57 1 31.19 73 ALA A N 1
ATOM 579 C CA . ALA A 1 73 ? 10.258 -45.219 -12.406 1 31.19 73 ALA A CA 1
ATOM 580 C C . ALA A 1 73 ? 11.352 -45.938 -11.633 1 31.19 73 ALA A C 1
ATOM 582 O O . ALA A 1 73 ? 11.641 -45.625 -10.484 1 31.19 73 ALA A O 1
ATOM 583 N N . ASP A 1 74 ? 11.539 -47.094 -11.828 1 32.31 74 ASP A N 1
ATOM 584 C CA . ASP A 1 74 ? 12.789 -47.781 -11.469 1 32.31 74 ASP A CA 1
ATOM 585 C C . ASP A 1 74 ? 13.984 -46.844 -11.625 1 32.31 74 ASP A C 1
ATOM 587 O O . ASP A 1 74 ? 14.359 -46.5 -12.742 1 32.31 74 ASP A O 1
ATOM 591 N N . VAL A 1 75 ? 14.18 -45.906 -10.734 1 36.38 75 VAL A N 1
ATOM 592 C CA . VAL A 1 75 ? 15.312 -45 -10.633 1 36.38 75 VAL A CA 1
ATOM 593 C C . VAL A 1 75 ? 16.594 -45.719 -11.008 1 36.38 75 VAL A C 1
ATOM 595 O O . VAL A 1 75 ? 16.953 -46.75 -10.391 1 36.38 75 VAL A O 1
ATOM 598 N N . ASN A 1 76 ? 16.938 -45.781 -12.25 1 34.91 76 ASN A N 1
ATOM 599 C CA . ASN A 1 76 ? 18.375 -45.969 -12.367 1 34.91 76 ASN A CA 1
ATOM 600 C C . ASN A 1 76 ? 19.125 -45.25 -11.234 1 34.91 76 ASN A C 1
ATOM 602 O O . ASN A 1 76 ? 18.844 -44.125 -10.914 1 34.91 76 ASN A O 1
ATOM 606 N N . PRO A 1 77 ? 19.766 -45.906 -10.359 1 43.22 77 PRO A N 1
ATOM 607 C CA . PRO A 1 77 ? 20.484 -45.344 -9.211 1 43.22 77 PRO A CA 1
ATOM 608 C C . PRO A 1 77 ? 21.047 -43.969 -9.484 1 43.22 77 PRO A C 1
ATOM 610 O O . PRO A 1 77 ? 21.312 -43.219 -8.555 1 43.22 77 PRO A O 1
ATOM 613 N N . ALA A 1 78 ? 21.438 -43.625 -10.75 1 47.81 78 ALA A N 1
ATOM 614 C CA . ALA A 1 78 ? 22.156 -42.375 -11.016 1 47.81 78 ALA A CA 1
ATOM 615 C C . ALA A 1 78 ? 21.188 -41.188 -11.133 1 47.81 78 ALA A C 1
ATOM 617 O O . ALA A 1 78 ? 21.609 -40.031 -11.195 1 47.81 78 ALA A O 1
ATOM 618 N N . LEU A 1 79 ? 19.859 -41.375 -11.32 1 59 79 LEU A N 1
ATOM 619 C CA . LEU A 1 79 ? 18.922 -40.281 -11.523 1 59 79 LEU A CA 1
ATOM 620 C C . LEU A 1 79 ? 18.422 -39.75 -10.188 1 59 79 LEU A C 1
ATOM 622 O O . LEU A 1 79 ? 17.922 -40.5 -9.359 1 59 79 LEU A O 1
ATOM 626 N N . LYS A 1 80 ? 18.828 -38.531 -9.828 1 75.94 80 LYS A N 1
ATOM 627 C CA . LYS A 1 80 ? 18.422 -37.875 -8.602 1 75.94 80 LYS A CA 1
ATOM 628 C C . LYS A 1 80 ? 16.922 -37.594 -8.602 1 75.94 80 LYS A C 1
ATOM 630 O O . LYS A 1 80 ? 16.359 -37.125 -9.609 1 75.94 80 LYS A O 1
ATOM 635 N N . ALA A 1 81 ? 16.188 -38.094 -7.602 1 82.94 81 ALA A N 1
ATOM 636 C CA . ALA A 1 81 ? 14.773 -37.812 -7.414 1 82.94 81 ALA A CA 1
ATOM 637 C C . ALA A 1 81 ? 14.531 -36.312 -7.332 1 82.94 81 ALA A C 1
ATOM 639 O O . ALA A 1 81 ? 15.273 -35.594 -6.656 1 82.94 81 ALA A O 1
ATOM 640 N N . PRO A 1 82 ? 13.484 -35.875 -8.211 1 86.56 82 PRO A N 1
ATOM 641 C CA . PRO A 1 82 ? 13.242 -34.438 -8.188 1 86.56 82 PRO A CA 1
ATOM 642 C C . PRO A 1 82 ? 12.914 -33.906 -6.789 1 86.56 82 PRO A C 1
ATOM 644 O O . PRO A 1 82 ? 12.117 -34.531 -6.07 1 86.56 82 PRO A O 1
ATOM 647 N N . GLN A 1 83 ? 13.586 -32.875 -6.371 1 88.12 83 GLN A N 1
ATOM 648 C CA . GLN A 1 83 ? 13.344 -32.219 -5.09 1 88.12 83 GLN A CA 1
ATOM 649 C C . GLN A 1 83 ? 12.156 -31.281 -5.18 1 88.12 83 GLN A C 1
ATOM 651 O O . GLN A 1 83 ? 12.312 -30.062 -5.027 1 88.12 83 GLN A O 1
ATOM 656 N N . LEU A 1 84 ? 10.977 -31.844 -5.492 1 92.06 84 LEU A N 1
ATOM 657 C CA . LEU A 1 84 ? 9.711 -31.141 -5.605 1 92.06 84 LEU A CA 1
ATOM 658 C C . LEU A 1 84 ? 8.688 -31.688 -4.617 1 92.06 84 LEU A C 1
ATOM 660 O O . LEU A 1 84 ? 8.68 -32.875 -4.332 1 92.06 84 LEU A O 1
ATOM 664 N N . ARG A 1 85 ? 7.918 -30.844 -4.07 1 89.69 85 ARG A N 1
ATOM 665 C CA . ARG A 1 85 ? 6.98 -31.281 -3.035 1 89.69 85 ARG A CA 1
ATOM 666 C C . ARG A 1 85 ? 5.539 -31.016 -3.459 1 89.69 85 ARG A C 1
ATOM 668 O O . ARG A 1 85 ? 4.621 -31.703 -3.02 1 89.69 85 ARG A O 1
ATOM 675 N N . TYR A 1 86 ? 5.258 -30.141 -4.277 1 92.56 86 TYR A N 1
ATOM 676 C CA . TYR A 1 86 ? 3.92 -29.625 -4.543 1 92.56 86 TYR A CA 1
ATOM 677 C C . TYR A 1 86 ? 3.398 -30.125 -5.887 1 92.56 86 TYR A C 1
ATOM 679 O O . TYR A 1 86 ? 2.324 -30.719 -5.957 1 92.56 86 TYR A O 1
ATOM 687 N N . ILE A 1 87 ? 4.16 -30.078 -6.895 1 90.75 87 ILE A N 1
ATOM 688 C CA . ILE A 1 87 ? 3.668 -30.25 -8.258 1 90.75 87 ILE A CA 1
ATOM 689 C C . ILE A 1 87 ? 3.496 -31.734 -8.555 1 90.75 87 ILE A C 1
ATOM 691 O O . ILE A 1 87 ? 2.732 -32.125 -9.453 1 90.75 87 ILE A O 1
ATOM 695 N N . PRO A 1 88 ? 4.184 -32.625 -7.832 1 91.81 88 PRO A N 1
ATOM 696 C CA . PRO A 1 88 ? 3.91 -34.031 -8.102 1 91.81 88 PRO A CA 1
ATOM 697 C C . PRO A 1 88 ? 2.514 -34.469 -7.652 1 91.81 88 PRO A C 1
ATOM 699 O O . PRO A 1 88 ? 2.031 -35.531 -8.055 1 91.81 88 PRO A O 1
ATOM 702 N N . LEU A 1 89 ? 1.879 -33.688 -6.84 1 95.5 89 LEU A N 1
ATOM 703 C CA . LEU A 1 89 ? 0.553 -34 -6.316 1 95.5 89 LEU A CA 1
ATOM 704 C C . LEU A 1 89 ? -0.534 -33.344 -7.172 1 95.5 89 LEU A C 1
ATOM 706 O O . LEU A 1 89 ? -0.315 -32.281 -7.773 1 95.5 89 LEU A O 1
ATOM 710 N N . LYS A 1 90 ? -1.716 -34.031 -7.199 1 97.19 90 LYS A N 1
ATOM 711 C CA . LYS A 1 90 ? -2.869 -33.469 -7.906 1 97.19 90 LYS A CA 1
ATOM 712 C C . LYS A 1 90 ? -3.627 -32.469 -7.035 1 97.19 90 LYS A C 1
ATOM 714 O O . LYS A 1 90 ? -3.406 -32.406 -5.82 1 97.19 90 LYS A O 1
ATOM 719 N N . THR A 1 91 ? -4.445 -31.641 -7.691 1 98.31 91 THR A N 1
ATOM 720 C CA . THR A 1 91 ? -5.426 -30.844 -6.969 1 98.31 91 THR A CA 1
ATOM 721 C C . THR A 1 91 ? -6.637 -31.688 -6.578 1 98.31 91 THR A C 1
ATOM 723 O O . THR A 1 91 ? -7.113 -32.5 -7.371 1 98.31 91 THR A O 1
ATOM 726 N N . GLY A 1 92 ? -7.105 -31.516 -5.332 1 98.75 92 GLY A N 1
ATOM 727 C CA . GLY A 1 92 ? -8.227 -32.312 -4.855 1 98.75 92 GLY A CA 1
ATOM 728 C C . GLY A 1 92 ? -9.57 -31.656 -5.086 1 98.75 92 GLY A C 1
ATOM 729 O O . GLY A 1 92 ? -9.664 -30.422 -5.105 1 98.75 92 GLY A O 1
ATOM 730 N N . VAL A 1 93 ? -10.625 -32.5 -5.23 1 98.62 93 VAL A N 1
ATOM 731 C CA . VAL A 1 93 ? -12 -32 -5.277 1 98.62 93 VAL A CA 1
ATOM 732 C C . VAL A 1 93 ? -12.891 -32.875 -4.398 1 98.62 93 VAL A C 1
ATOM 734 O O . VAL A 1 93 ? -12.797 -34.094 -4.43 1 98.62 93 VAL A O 1
ATOM 737 N N . CYS A 1 94 ? -13.617 -32.25 -3.553 1 98.25 94 CYS A N 1
ATOM 738 C CA . CYS A 1 94 ? -14.625 -32.906 -2.727 1 98.25 94 CYS A CA 1
ATOM 739 C C . CYS A 1 94 ? -16.031 -32.594 -3.223 1 98.25 94 CYS A C 1
ATOM 741 O O . CYS A 1 94 ? -16.422 -31.438 -3.305 1 98.25 94 CYS A O 1
ATOM 743 N N . TYR A 1 95 ? -16.781 -33.594 -3.572 1 96.5 95 TYR A N 1
ATOM 744 C CA . TYR A 1 95 ? -18.156 -33.469 -4.082 1 96.5 95 TYR A CA 1
ATOM 745 C C . TYR A 1 95 ? -18.953 -34.719 -3.799 1 96.5 95 TYR A C 1
ATOM 747 O O . TYR A 1 95 ? -18.438 -35.844 -3.947 1 96.5 95 TYR A O 1
ATOM 755 N N . ASP A 1 96 ? -20.125 -34.562 -3.316 1 94.94 96 ASP A N 1
ATOM 756 C CA . ASP A 1 96 ? -21.031 -35.688 -3.055 1 94.94 96 ASP A CA 1
ATOM 757 C C . ASP A 1 96 ? -22.469 -35.312 -3.35 1 94.94 96 ASP A C 1
ATOM 759 O O . ASP A 1 96 ? -23 -34.344 -2.805 1 94.94 96 ASP A O 1
ATOM 763 N N . VAL A 1 97 ? -23.172 -36.125 -4.125 1 91.94 97 VAL A N 1
ATOM 764 C CA . VAL A 1 97 ? -24.531 -35.844 -4.605 1 91.94 97 VAL A CA 1
ATOM 765 C C . VAL A 1 97 ? -25.5 -35.812 -3.43 1 91.94 97 VAL A C 1
ATOM 767 O O . VAL A 1 97 ? -26.531 -35.156 -3.475 1 91.94 97 VAL A O 1
ATOM 770 N N . ARG A 1 98 ? -25.25 -36.5 -2.312 1 93.88 98 ARG A N 1
ATOM 771 C CA . ARG A 1 98 ? -26.156 -36.594 -1.164 1 93.88 98 ARG A CA 1
ATOM 772 C C . ARG A 1 98 ? -26.406 -35.25 -0.524 1 93.88 98 ARG A C 1
ATOM 774 O O . ARG A 1 98 ? -27.438 -35.031 0.129 1 93.88 98 ARG A O 1
ATOM 781 N N . MET A 1 99 ? -25.469 -34.344 -0.74 1 93.75 99 MET A N 1
ATOM 782 C CA . MET A 1 99 ? -25.609 -33.031 -0.137 1 93.75 99 MET A CA 1
ATOM 783 C C . MET A 1 99 ? -26.781 -32.281 -0.754 1 93.75 99 MET A C 1
ATOM 785 O O . MET A 1 99 ? -27.266 -31.297 -0.181 1 93.75 99 MET A O 1
ATOM 789 N N . ARG A 1 100 ? -27.25 -32.719 -1.91 1 92.56 100 ARG A N 1
ATOM 790 C CA . ARG A 1 100 ? -28.359 -32.062 -2.613 1 92.56 100 ARG A CA 1
ATOM 791 C C . ARG A 1 100 ? -29.688 -32.375 -1.958 1 92.56 100 ARG A C 1
ATOM 793 O O . ARG A 1 100 ? -30.703 -31.75 -2.268 1 92.56 100 ARG A O 1
ATOM 800 N N . TYR A 1 101 ? -29.688 -33.25 -1.007 1 92.38 101 TYR A N 1
ATOM 801 C CA . TYR A 1 101 ? -30.938 -33.688 -0.367 1 92.38 101 TYR A CA 1
ATOM 802 C C . TYR A 1 101 ? -31.406 -32.625 0.643 1 92.38 101 TYR A C 1
ATOM 804 O O . TYR A 1 101 ? -32.562 -32.656 1.079 1 92.38 101 TYR A O 1
ATOM 812 N N . HIS A 1 102 ? -30.578 -31.781 1.125 1 92.56 102 HIS A N 1
ATOM 813 C CA . HIS A 1 102 ? -31.031 -30.594 1.821 1 92.56 102 HIS A CA 1
ATOM 814 C C . HIS A 1 102 ? -31.734 -29.625 0.866 1 92.56 102 HIS A C 1
ATOM 816 O O . HIS A 1 102 ? -31.109 -29.125 -0.077 1 92.56 102 HIS A O 1
ATOM 822 N N . ALA A 1 103 ? -33 -29.469 1.029 1 90.44 103 ALA A N 1
ATOM 823 C CA . ALA A 1 103 ? -33.812 -28.656 0.131 1 90.44 103 ALA A CA 1
ATOM 824 C C . ALA A 1 103 ? -35 -28.078 0.86 1 90.44 103 ALA A C 1
ATOM 826 O O . ALA A 1 103 ? -35.531 -28.688 1.798 1 90.44 103 ALA A O 1
ATOM 827 N N . ARG A 1 104 ? -35.406 -27 0.401 1 88.5 104 ARG A N 1
ATOM 828 C CA . ARG A 1 104 ? -36.562 -26.359 0.978 1 88.5 104 ARG A CA 1
ATOM 829 C C . ARG A 1 104 ? -37.844 -27.188 0.687 1 88.5 104 ARG A C 1
ATOM 831 O O . ARG A 1 104 ? -38 -27.719 -0.413 1 88.5 104 ARG A O 1
ATOM 838 N N . LEU A 1 105 ? -38.625 -27.25 1.69 1 85.62 105 LEU A N 1
ATOM 839 C CA . LEU A 1 105 ? -39.906 -27.953 1.519 1 85.62 105 LEU A CA 1
ATOM 840 C C . LEU A 1 105 ? -40.875 -27.141 0.659 1 85.62 105 LEU A C 1
ATOM 842 O O . LEU A 1 105 ? -41.031 -25.938 0.886 1 85.62 105 LEU A O 1
ATOM 846 N N . VAL A 1 106 ? -41.188 -27.766 -0.516 1 73.56 106 VAL A N 1
ATOM 847 C CA . VAL A 1 106 ? -42.094 -27.094 -1.453 1 73.56 106 VAL A CA 1
ATOM 848 C C . VAL A 1 106 ? -43.5 -27.031 -0.872 1 73.56 106 VAL A C 1
ATOM 850 O O . VAL A 1 106 ? -44.062 -28.062 -0.507 1 73.56 106 VAL A O 1
ATOM 853 N N . SER A 1 107 ? -43.938 -25.906 -0.465 1 63.22 107 SER A N 1
ATOM 854 C CA . SER A 1 107 ? -45.281 -25.812 0.092 1 63.22 107 SER A CA 1
ATOM 855 C C . SER A 1 107 ? -46.281 -25.281 -0.943 1 63.22 107 SER A C 1
ATOM 857 O O . SER A 1 107 ? -47.469 -25.609 -0.896 1 63.22 107 SER A O 1
ATOM 859 N N . THR A 1 108 ? -45.75 -24.422 -1.771 1 63.44 108 THR A N 1
ATOM 860 C CA . THR A 1 108 ? -46.625 -23.828 -2.756 1 63.44 108 THR A CA 1
ATOM 861 C C . THR A 1 108 ? -46.031 -23.906 -4.156 1 63.44 108 THR A C 1
ATOM 863 O O . THR A 1 108 ? -44.844 -24.172 -4.309 1 63.44 108 THR A O 1
ATOM 866 N N . SER A 1 109 ? -46.875 -23.922 -5.176 1 58.88 109 SER A N 1
ATOM 867 C CA . SER A 1 109 ? -46.438 -23.891 -6.57 1 58.88 109 SER A CA 1
ATOM 868 C C . SER A 1 109 ? -45.438 -22.75 -6.82 1 58.88 109 SER A C 1
ATOM 870 O O . SER A 1 109 ? -44.625 -22.828 -7.734 1 58.88 109 SER A O 1
ATOM 872 N N . TYR A 1 110 ? -45.531 -21.75 -5.957 1 56.38 110 TYR A N 1
ATOM 873 C CA . TYR A 1 110 ? -44.688 -20.562 -6.129 1 56.38 110 TYR A CA 1
ATOM 874 C C . TYR A 1 110 ? -43.25 -20.875 -5.773 1 56.38 110 TYR A C 1
ATOM 876 O O . TYR A 1 110 ? -42.312 -20.266 -6.32 1 56.38 110 TYR A O 1
ATOM 884 N N . ASP A 1 111 ? -43.031 -21.859 -4.977 1 60.59 111 ASP A N 1
ATOM 885 C CA . ASP A 1 111 ? -41.688 -22.219 -4.539 1 60.59 111 ASP A CA 1
ATOM 886 C C . ASP A 1 111 ? -40.844 -22.766 -5.699 1 60.59 111 ASP A C 1
ATOM 888 O O . ASP A 1 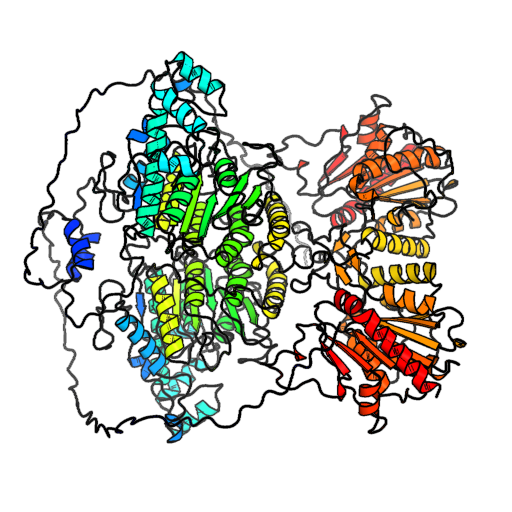111 ? -39.625 -22.688 -5.676 1 60.59 111 ASP A O 1
ATOM 892 N N . TYR A 1 112 ? -41.594 -23.234 -6.645 1 54.56 112 TYR A N 1
ATOM 893 C CA . TYR A 1 112 ? -40.906 -23.766 -7.816 1 54.56 112 TYR A CA 1
ATOM 894 C C . TYR A 1 112 ? -40.469 -22.641 -8.75 1 54.56 112 TYR A C 1
ATOM 896 O O . TYR A 1 112 ? -39.469 -22.75 -9.43 1 54.56 112 TYR A O 1
ATOM 904 N N . VAL A 1 113 ? -41.406 -21.562 -8.766 1 53.53 113 VAL A N 1
ATOM 905 C CA . VAL A 1 113 ? -41.156 -20.453 -9.68 1 53.53 113 VAL A CA 1
ATOM 906 C C . VAL A 1 113 ? -40.031 -19.562 -9.141 1 53.53 113 VAL A C 1
ATOM 908 O O . VAL A 1 113 ? -39.25 -19.031 -9.906 1 53.53 113 VAL A O 1
ATOM 911 N N . ASP A 1 114 ? -39.969 -19.453 -7.84 1 60.62 114 ASP A N 1
ATOM 912 C CA . ASP A 1 114 ? -38.969 -18.594 -7.227 1 60.62 114 ASP A CA 1
ATOM 913 C C . ASP A 1 114 ? -38.156 -19.344 -6.18 1 60.62 114 ASP A C 1
ATOM 915 O O . ASP A 1 114 ? -38.406 -19.219 -4.98 1 60.62 114 ASP A O 1
ATOM 919 N N . PRO A 1 115 ? -37.25 -20.094 -6.805 1 67.56 115 PRO A N 1
ATOM 920 C CA . PRO A 1 115 ? -36.5 -20.953 -5.883 1 67.56 115 PRO A CA 1
ATOM 921 C C . PRO A 1 115 ? -35.688 -20.172 -4.875 1 67.56 115 PRO A C 1
ATOM 923 O O . PRO A 1 115 ? -35.281 -19.031 -5.152 1 67.56 115 PRO A O 1
ATOM 926 N N . HIS A 1 116 ? -35.625 -20.766 -3.729 1 79.31 116 HIS A N 1
ATOM 927 C CA . HIS A 1 116 ? -34.75 -20.219 -2.697 1 79.31 116 HIS A CA 1
ATOM 928 C C . HIS A 1 116 ? -33.312 -20.094 -3.193 1 79.31 116 HIS A C 1
ATOM 930 O O . HIS A 1 116 ? -32.844 -20.984 -3.904 1 79.31 116 HIS A O 1
ATOM 936 N N . PRO A 1 117 ? -32.594 -19.031 -2.877 1 82.56 117 PRO A N 1
ATOM 937 C CA . PRO A 1 117 ? -31.234 -18.812 -3.363 1 82.56 117 PRO A CA 1
ATOM 938 C C . PRO A 1 117 ? -30.281 -19.953 -2.988 1 82.56 117 PRO A C 1
ATOM 940 O O . PRO A 1 117 ? -29.406 -20.312 -3.77 1 82.56 117 PRO A O 1
ATOM 943 N N . GLU A 1 118 ? -30.5 -20.438 -1.796 1 83.94 118 GLU A N 1
ATOM 944 C CA . GLU A 1 118 ? -29.719 -21.609 -1.433 1 83.94 118 GLU A CA 1
ATOM 945 C C . GLU A 1 118 ? -30.328 -22.875 -2.031 1 83.94 118 GLU A C 1
ATOM 947 O O . GLU A 1 118 ? -31.188 -23.516 -1.41 1 83.94 118 GLU A O 1
ATOM 952 N N . ASP A 1 119 ? -29.891 -23.188 -3.232 1 85.5 119 ASP A N 1
ATOM 953 C CA . ASP A 1 119 ? -30.469 -24.156 -4.148 1 85.5 119 ASP A CA 1
ATOM 954 C C . ASP A 1 119 ? -29.562 -25.391 -4.289 1 85.5 119 ASP A C 1
ATOM 956 O O . ASP A 1 119 ? -28.359 -25.25 -4.469 1 85.5 119 ASP A O 1
ATOM 960 N N . PRO A 1 120 ? -30.172 -26.609 -4.184 1 88.69 120 PRO A N 1
ATOM 961 C CA . PRO A 1 120 ? -29.359 -27.812 -4.328 1 88.69 120 PRO A CA 1
ATOM 962 C C . PRO A 1 120 ? -28.609 -27.859 -5.652 1 88.69 120 PRO A C 1
ATOM 964 O O . PRO A 1 120 ? -27.578 -28.531 -5.754 1 88.69 120 PRO A O 1
ATOM 967 N N . ARG A 1 121 ? -28.953 -27.172 -6.695 1 91 121 ARG A N 1
ATOM 968 C CA . ARG A 1 121 ? -28.328 -27.203 -8.016 1 91 121 ARG A CA 1
ATOM 969 C C . ARG A 1 121 ? -26.984 -26.484 -7.992 1 91 121 ARG A C 1
ATOM 971 O O . ARG A 1 121 ? -26.172 -26.641 -8.914 1 91 121 ARG A O 1
ATOM 978 N N . ARG A 1 122 ? -26.672 -25.719 -6.93 1 92.19 122 ARG A N 1
ATOM 979 C CA . ARG A 1 122 ? -25.469 -24.922 -6.863 1 92.19 122 ARG A CA 1
ATOM 980 C C . ARG A 1 122 ? -24.219 -25.781 -6.977 1 92.19 122 ARG A C 1
ATOM 982 O O . ARG A 1 122 ? -23.328 -25.5 -7.773 1 92.19 122 ARG A O 1
ATOM 989 N N . ILE A 1 123 ? -24.188 -26.891 -6.211 1 94.88 123 ILE A N 1
ATOM 990 C CA . ILE A 1 123 ? -22.984 -27.719 -6.215 1 94.88 123 ILE A CA 1
ATOM 991 C C . ILE A 1 123 ? -22.922 -28.531 -7.5 1 94.88 123 ILE A C 1
ATOM 993 O O . ILE A 1 123 ? -21.828 -28.781 -8.031 1 94.88 123 ILE A O 1
ATOM 997 N N . PHE A 1 124 ? -24.109 -28.906 -8.008 1 94.69 124 PHE A N 1
ATOM 998 C CA . PHE A 1 124 ? -24.141 -29.609 -9.281 1 94.69 124 PHE A CA 1
ATOM 999 C C . PHE A 1 124 ? -23.609 -28.734 -10.406 1 94.69 124 PHE A C 1
ATOM 1001 O O . PHE A 1 124 ? -22.844 -29.188 -11.258 1 94.69 124 PHE A O 1
ATOM 1008 N N . SER A 1 125 ? -24.031 -27.516 -10.406 1 95.69 125 SER A N 1
ATOM 1009 C CA . SER A 1 125 ? -23.594 -26.594 -11.445 1 95.69 125 SER A CA 1
ATOM 1010 C C . SER A 1 125 ? -22.078 -26.422 -11.43 1 95.69 125 SER A C 1
ATOM 1012 O O . SER A 1 125 ? -21.453 -26.328 -12.492 1 95.69 125 SER A O 1
ATOM 1014 N N . VAL A 1 126 ? -21.484 -26.344 -10.281 1 97.12 126 VAL A N 1
ATOM 1015 C CA . VAL A 1 126 ? -20.031 -26.219 -10.156 1 97.12 126 VAL A CA 1
ATOM 1016 C C . VAL A 1 126 ? -19.344 -27.484 -10.648 1 97.12 126 VAL A C 1
ATOM 1018 O O . VAL A 1 126 ? -18.422 -27.422 -11.453 1 97.12 126 VAL A O 1
ATOM 1021 N N . TYR A 1 127 ? -19.844 -28.641 -10.18 1 96.56 127 TYR A N 1
ATOM 1022 C CA . TYR A 1 127 ? -19.266 -29.922 -10.586 1 96.56 127 TYR A CA 1
ATOM 1023 C C . TYR A 1 127 ? -19.359 -30.109 -12.094 1 96.56 127 TYR A C 1
ATOM 1025 O O . TYR A 1 127 ? -18.391 -30.531 -12.734 1 96.56 127 TYR A O 1
ATOM 1033 N N . LYS A 1 128 ? -20.516 -29.781 -12.656 1 96.31 128 LYS A N 1
ATOM 1034 C CA . LYS A 1 128 ? -20.734 -29.859 -14.094 1 96.31 128 LYS A CA 1
ATOM 1035 C C . LYS A 1 128 ? -19.75 -28.969 -14.852 1 96.31 128 LYS A C 1
ATOM 1037 O O . LYS A 1 128 ? -19.234 -29.375 -15.898 1 96.31 128 LYS A O 1
ATOM 1042 N N . ALA A 1 129 ? -19.5 -27.844 -14.367 1 97.25 129 ALA A N 1
ATOM 1043 C CA . ALA A 1 129 ? -18.547 -26.922 -15.008 1 97.25 129 ALA A CA 1
ATOM 1044 C C . ALA A 1 129 ? -17.156 -27.516 -15.039 1 97.25 129 ALA A C 1
ATOM 1046 O O . ALA A 1 129 ? -16.422 -27.359 -16.016 1 97.25 129 ALA A O 1
ATOM 1047 N N . LEU A 1 130 ? -16.734 -28.203 -13.977 1 97.69 130 LEU A N 1
ATOM 1048 C CA . LEU A 1 130 ? -15.414 -28.828 -13.922 1 97.69 130 LEU A 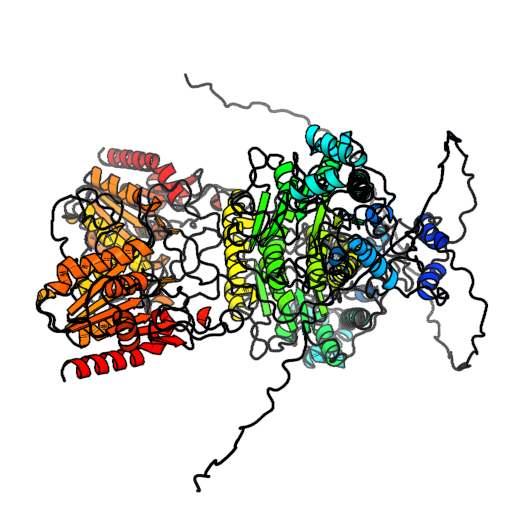CA 1
ATOM 1049 C C . LEU A 1 130 ? -15.312 -29.969 -14.93 1 97.69 130 LEU A C 1
ATOM 1051 O O . LEU A 1 130 ? -14.281 -30.125 -15.586 1 97.69 130 LEU A O 1
ATOM 1055 N N . VAL A 1 131 ? -16.422 -30.703 -15.062 1 96.25 131 VAL A N 1
ATOM 1056 C CA . VAL A 1 131 ? -16.469 -31.812 -16.016 1 96.25 131 VAL A CA 1
ATOM 1057 C C . VAL A 1 131 ? -16.453 -31.266 -17.438 1 96.25 131 VAL A C 1
ATOM 1059 O O . VAL A 1 131 ? -15.68 -31.734 -18.281 1 96.25 131 VAL A O 1
ATOM 1062 N N . ASP A 1 132 ? -17.266 -30.266 -17.625 1 95.94 132 ASP A N 1
ATOM 1063 C CA . ASP A 1 132 ? -17.391 -29.703 -18.969 1 95.94 132 ASP A CA 1
ATOM 1064 C C . ASP A 1 132 ? -16.078 -29.062 -19.406 1 95.94 132 ASP A C 1
ATOM 1066 O O . ASP A 1 132 ? -15.797 -28.984 -20.609 1 95.94 132 ASP A O 1
ATOM 1070 N N . ALA A 1 133 ? -15.32 -28.641 -18.484 1 96.25 133 ALA A N 1
ATOM 1071 C CA . ALA A 1 133 ? -14.031 -28.031 -18.781 1 96.25 133 ALA A CA 1
ATOM 1072 C C . ALA A 1 133 ? -12.938 -29.078 -18.953 1 96.25 133 ALA A C 1
ATOM 1074 O O . ALA A 1 133 ? -11.789 -28.75 -19.25 1 96.25 133 ALA A O 1
ATOM 1075 N N . GLY A 1 134 ? -13.305 -30.359 -18.719 1 95.5 134 GLY A N 1
ATOM 1076 C CA . GLY A 1 134 ? -12.375 -31.453 -18.922 1 95.5 134 GLY A CA 1
ATOM 1077 C C . GLY A 1 134 ? -11.43 -31.641 -17.75 1 95.5 134 GLY A C 1
ATOM 1078 O O . GLY A 1 134 ? -10.438 -32.375 -17.859 1 95.5 134 GLY A O 1
ATOM 1079 N N . LEU A 1 135 ? -11.648 -30.984 -16.641 1 96.38 135 LEU A N 1
ATOM 1080 C CA . LEU A 1 135 ? -10.789 -31.109 -15.469 1 96.38 135 LEU A CA 1
ATOM 1081 C C . LEU A 1 135 ? -11.102 -32.375 -14.695 1 96.38 135 LEU A C 1
ATOM 1083 O O . LEU A 1 135 ? -10.234 -32.938 -14 1 96.38 135 LEU A O 1
ATOM 1087 N N . VAL A 1 136 ? -12.328 -32.844 -14.789 1 95.81 136 VAL A N 1
ATOM 1088 C CA . VAL A 1 136 ? -12.836 -34.062 -14.172 1 95.81 136 VAL A CA 1
ATOM 1089 C C . VAL A 1 136 ? -13.406 -34.969 -15.242 1 95.81 136 VAL A C 1
ATOM 1091 O O . VAL A 1 136 ? -14.148 -34.531 -16.125 1 95.81 136 VAL A O 1
ATOM 1094 N N . VAL A 1 137 ? -13.062 -36.219 -15.18 1 94.69 137 VAL A N 1
ATOM 1095 C CA . VAL A 1 137 ? -13.602 -37.188 -16.125 1 94.69 137 VAL A CA 1
ATOM 1096 C C . VAL A 1 137 ? -14.781 -37.938 -15.484 1 94.69 137 VAL A C 1
ATOM 1098 O O . VAL A 1 137 ? -14.594 -38.875 -14.727 1 94.69 137 VAL A O 1
ATOM 1101 N N . ASP A 1 138 ? -15.938 -37.438 -15.797 1 92.75 138 ASP A N 1
ATOM 1102 C CA . ASP A 1 138 ? -17.203 -38 -15.344 1 92.75 138 ASP A CA 1
ATOM 1103 C C . ASP A 1 138 ? -18.344 -37.625 -16.297 1 92.75 138 ASP A C 1
ATOM 1105 O O . ASP A 1 138 ? -19.234 -36.875 -15.953 1 92.75 138 ASP A O 1
ATOM 1109 N N . PRO A 1 139 ? -18.344 -38.219 -17.484 1 90.12 139 PRO A N 1
ATOM 1110 C CA . PRO A 1 139 ? -19.234 -37.781 -18.562 1 90.12 139 PRO A CA 1
ATOM 1111 C C . PRO A 1 139 ? -20.703 -37.781 -18.172 1 90.12 139 PRO A C 1
ATOM 1113 O O . PRO A 1 139 ? -21.5 -37.031 -18.734 1 90.12 139 PRO A O 1
ATOM 1116 N N . GLU A 1 140 ? -21.094 -38.594 -17.156 1 90.44 140 GLU A N 1
ATOM 1117 C CA . GLU A 1 140 ? -22.484 -38.656 -16.766 1 90.44 140 GLU A CA 1
ATOM 1118 C C . GLU A 1 140 ? -22.75 -37.875 -15.484 1 90.44 140 GLU A C 1
ATOM 1120 O O . GLU A 1 140 ? -23.844 -37.906 -14.938 1 90.44 140 GLU A O 1
ATOM 1125 N N . TYR A 1 141 ? -21.719 -37.156 -15.023 1 90.56 141 TYR A N 1
ATOM 1126 C CA . TYR A 1 141 ? -21.828 -36.281 -13.859 1 90.56 141 TYR A CA 1
ATOM 1127 C C . TYR A 1 141 ? -22.312 -37.062 -12.641 1 90.56 141 TYR A C 1
ATOM 1129 O O . TYR A 1 141 ? -23.188 -36.594 -11.906 1 90.56 141 TYR A O 1
ATOM 1137 N N . LEU A 1 142 ? -21.844 -38.25 -12.383 1 86.38 142 LEU A N 1
ATOM 1138 C CA . LEU A 1 142 ? -22.344 -39.156 -11.367 1 86.38 142 LEU A CA 1
ATOM 1139 C C . LEU A 1 142 ? -21.562 -39 -10.07 1 86.38 142 LEU A C 1
ATOM 1141 O O . LEU A 1 142 ? -21.938 -39.562 -9.039 1 86.38 142 LEU A O 1
ATOM 1145 N N . GLY A 1 143 ? -20.5 -38.219 -10.094 1 87.25 143 GLY A N 1
ATOM 1146 C CA . GLY A 1 143 ? -19.672 -38.156 -8.906 1 87.25 143 GLY A CA 1
ATOM 1147 C C . GLY A 1 143 ? -18.797 -39.375 -8.695 1 87.25 143 GLY A C 1
ATOM 1148 O O . GLY A 1 143 ? -18.734 -39.906 -7.586 1 87.25 143 GLY A O 1
ATOM 1149 N N . LEU A 1 144 ? -18.062 -39.75 -9.688 1 88.31 144 LEU A N 1
ATOM 1150 C CA . LEU A 1 144 ? -17.266 -40.969 -9.695 1 88.31 144 LEU A CA 1
ATOM 1151 C C . LEU A 1 144 ? -16.062 -40.844 -8.75 1 88.31 144 LEU A C 1
ATOM 1153 O O . LEU A 1 144 ? -15.688 -39.75 -8.367 1 88.31 144 LEU A O 1
ATOM 1157 N N . GLU A 1 145 ? -15.5 -41.969 -8.312 1 89.94 145 GLU A N 1
ATOM 1158 C CA . GLU A 1 145 ? -14.32 -42 -7.457 1 89.94 145 GLU A CA 1
ATOM 1159 C C . GLU A 1 145 ? -13.047 -41.75 -8.266 1 89.94 145 GLU A C 1
ATOM 1161 O O . GLU A 1 145 ? -12.156 -41.031 -7.824 1 89.94 145 GLU A O 1
ATOM 1166 N N . ASP A 1 146 ? -12.953 -42.375 -9.406 1 92.5 146 ASP A N 1
ATOM 1167 C CA . ASP A 1 146 ? -11.859 -42.125 -10.328 1 92.5 146 ASP A CA 1
ATOM 1168 C C . ASP A 1 146 ? -12.242 -41.062 -11.359 1 92.5 146 ASP A C 1
ATOM 1170 O O . ASP A 1 146 ? -13.047 -41.312 -12.258 1 92.5 146 ASP A O 1
ATOM 1174 N N . ILE A 1 147 ? -11.641 -39.938 -11.195 1 93.69 147 ILE A N 1
ATOM 1175 C CA . ILE A 1 147 ? -12.156 -38.812 -11.953 1 93.69 147 ILE A CA 1
ATOM 1176 C C . ILE A 1 147 ? -11.086 -38.312 -12.938 1 93.69 147 ILE A C 1
ATOM 1178 O O . ILE A 1 147 ? -11.109 -37.156 -13.359 1 93.69 147 ILE A O 1
ATOM 1182 N N . GLY A 1 148 ? -10.078 -39.125 -13.25 1 92.25 148 GLY A N 1
ATOM 1183 C CA . GLY A 1 148 ? -9.125 -38.781 -14.297 1 92.25 148 GLY A CA 1
ATOM 1184 C C . GLY A 1 148 ? -7.797 -38.281 -13.75 1 92.25 148 GLY A C 1
ATOM 1185 O O . GLY A 1 148 ? -7.527 -38.406 -12.555 1 92.25 148 GLY A O 1
ATOM 1186 N N . PRO A 1 149 ? -6.895 -37.719 -14.594 1 92.12 149 PRO A N 1
ATOM 1187 C CA . PRO A 1 149 ? -5.492 -37.5 -14.227 1 92.12 149 PRO A CA 1
ATOM 1188 C C . PRO A 1 149 ? -5.254 -36.125 -13.648 1 92.12 149 PRO A C 1
ATOM 1190 O O . PRO A 1 149 ? -4.191 -35.844 -13.078 1 92.12 149 PRO A O 1
ATOM 1193 N N . LEU A 1 150 ? -6.129 -35.25 -13.859 1 94.25 150 LEU A N 1
ATOM 1194 C CA . LEU A 1 150 ? -5.836 -33.844 -13.523 1 94.25 150 LEU A CA 1
ATOM 1195 C C . LEU A 1 150 ? -6.176 -33.562 -12.062 1 94.25 150 LEU A C 1
ATOM 1197 O O . LEU A 1 150 ? -5.457 -32.812 -11.391 1 94.25 150 LEU A O 1
ATOM 1201 N N . MET A 1 151 ? -7.27 -34.125 -11.602 1 97.06 151 MET A N 1
ATOM 1202 C CA . MET A 1 151 ? -7.711 -33.875 -10.234 1 97.06 151 MET A CA 1
ATOM 1203 C C . MET A 1 151 ? -7.918 -35.188 -9.492 1 97.06 151 MET A C 1
ATOM 1205 O O . MET A 1 151 ? -7.977 -36.25 -10.109 1 97.06 151 MET A O 1
ATOM 1209 N N . GLU A 1 152 ? -7.961 -35.125 -8.172 1 97.94 152 GLU A N 1
ATOM 1210 C CA . GLU A 1 152 ? -8.172 -36.25 -7.297 1 97.94 152 GLU A CA 1
ATOM 1211 C C . GLU A 1 152 ? -9.438 -36.094 -6.461 1 97.94 152 GLU A C 1
ATOM 1213 O O . GLU A 1 152 ? -9.656 -35.062 -5.852 1 97.94 152 GLU A O 1
ATOM 1218 N N . LYS A 1 153 ? -10.305 -37.094 -6.516 1 97.56 153 LYS A N 1
ATOM 1219 C CA . LYS A 1 153 ? -11.508 -37.062 -5.695 1 97.56 153 LYS A CA 1
ATOM 1220 C C . LYS A 1 153 ? -11.18 -37.312 -4.223 1 97.56 153 LYS A C 1
ATOM 1222 O O . LYS A 1 153 ? -10.484 -38.25 -3.893 1 97.56 153 LYS A O 1
ATOM 1227 N N . ILE A 1 154 ? -11.633 -36.469 -3.383 1 98.06 154 ILE A N 1
ATOM 1228 C CA . ILE A 1 154 ? -11.445 -36.625 -1.945 1 98.06 154 ILE A CA 1
ATOM 1229 C C . ILE A 1 154 ? -12.633 -37.375 -1.347 1 98.06 154 ILE A C 1
ATOM 1231 O O . ILE A 1 154 ? -13.781 -36.938 -1.479 1 98.06 154 ILE A O 1
ATOM 1235 N N . PRO A 1 155 ? -12.367 -38.5 -0.715 1 95.38 155 PRO A N 1
ATOM 1236 C CA . PRO A 1 155 ? -13.461 -39.219 -0.059 1 95.38 155 PRO A CA 1
ATOM 1237 C C . PRO A 1 155 ? -14.141 -38.375 1.028 1 95.38 155 PRO A C 1
ATOM 1239 O O . PRO A 1 155 ? -13.469 -37.625 1.737 1 95.38 155 PRO A O 1
ATOM 1242 N N . ILE A 1 156 ? -15.461 -38.562 1.151 1 95.62 156 ILE A N 1
ATOM 1243 C CA . ILE A 1 156 ? -16.234 -37.719 2.066 1 95.62 156 ILE A CA 1
ATOM 1244 C C . ILE A 1 156 ? -16.922 -38.625 3.109 1 95.62 156 ILE A C 1
ATOM 1246 O O . ILE A 1 156 ? -17.172 -39.781 2.863 1 95.62 156 ILE A O 1
ATOM 1250 N N . ARG A 1 157 ? -17.094 -38.094 4.246 1 97.38 157 ARG A N 1
ATOM 1251 C CA . ARG A 1 157 ? -17.828 -38.719 5.352 1 97.38 157 ARG A CA 1
ATOM 1252 C C . ARG A 1 157 ? -18.594 -37.656 6.141 1 97.38 157 ARG A C 1
ATOM 1254 O O . ARG A 1 157 ? -18.344 -36.438 5.988 1 97.38 157 ARG A O 1
ATOM 1261 N N . GLU A 1 158 ? -19.547 -38.125 6.922 1 98.19 158 GLU A N 1
ATOM 1262 C CA . GLU A 1 158 ? -20.203 -37.188 7.852 1 98.19 158 GLU A CA 1
ATOM 1263 C C . GLU A 1 158 ? -19.266 -36.781 8.977 1 98.19 158 GLU A C 1
ATOM 1265 O O . GLU A 1 158 ? -18.484 -37.594 9.477 1 98.19 158 GLU A O 1
ATOM 1270 N N . ALA A 1 159 ? -19.312 -35.562 9.367 1 98.62 159 ALA A N 1
ATOM 1271 C CA . ALA A 1 159 ? -18.562 -35.125 10.539 1 98.62 159 ALA A CA 1
ATOM 1272 C C . ALA A 1 159 ? -19.031 -35.844 11.805 1 98.62 159 ALA A C 1
ATOM 1274 O O . ALA A 1 159 ? -20.234 -36.031 11.984 1 98.62 159 ALA A O 1
ATOM 1275 N N . SER A 1 160 ? -18.125 -36.188 12.68 1 98.31 160 SER A N 1
ATOM 1276 C CA . SER A 1 160 ? -18.516 -36.781 13.961 1 98.31 160 SER A CA 1
ATOM 1277 C C . SER A 1 160 ? -19.062 -35.719 14.914 1 98.31 160 SER A C 1
ATOM 1279 O O . SER A 1 160 ? -18.828 -34.531 14.727 1 98.31 160 SER A O 1
ATOM 1281 N N . LEU A 1 161 ? -19.797 -36.188 15.859 1 97.5 161 LEU A N 1
ATOM 1282 C CA . LEU A 1 161 ? -20.344 -35.25 16.844 1 97.5 161 LEU A CA 1
ATOM 1283 C C . LEU A 1 161 ? -19.234 -34.562 17.625 1 97.5 161 LEU A C 1
ATOM 1285 O O . LEU A 1 161 ? -19.328 -33.375 17.938 1 97.5 161 LEU A O 1
ATOM 1289 N N . ASP A 1 162 ? -18.172 -35.281 17.891 1 97.88 162 ASP A N 1
ATOM 1290 C CA . ASP A 1 162 ? -17.031 -34.688 18.594 1 97.88 162 ASP A CA 1
ATOM 1291 C C . ASP A 1 162 ? -16.422 -33.531 17.797 1 97.88 162 ASP A C 1
ATOM 1293 O O . ASP A 1 162 ? -16 -32.531 18.375 1 97.88 162 ASP A O 1
ATOM 1297 N N . GLU A 1 163 ? -16.344 -33.75 16.531 1 98.44 163 GLU A N 1
ATOM 1298 C CA . GLU A 1 163 ? -15.766 -32.719 15.672 1 98.44 163 GLU A CA 1
ATOM 1299 C C . GLU A 1 163 ? -16.625 -31.469 15.633 1 98.44 163 GLU A C 1
ATOM 1301 O O . GLU A 1 163 ? -16.125 -30.344 15.758 1 98.44 163 GLU A O 1
ATOM 1306 N N . VAL A 1 164 ? -17.938 -31.609 15.445 1 98.25 164 VAL A N 1
ATOM 1307 C CA . VAL A 1 164 ? -18.828 -30.469 15.344 1 98.25 164 VAL A CA 1
ATOM 1308 C C . VAL A 1 164 ? -18.891 -29.734 16.688 1 98.25 164 VAL A C 1
ATOM 1310 O O . VAL A 1 164 ? -19.016 -28.516 16.719 1 98.25 164 VAL A O 1
ATOM 1313 N N . LEU A 1 165 ? -18.703 -30.469 17.812 1 98.12 165 LEU A N 1
ATOM 1314 C CA . LEU A 1 165 ? -18.797 -29.906 19.156 1 98.12 165 LEU A CA 1
ATOM 1315 C C . LEU A 1 165 ? -17.562 -29.078 19.5 1 98.12 165 LEU A C 1
ATOM 1317 O O . LEU A 1 165 ? -17.531 -28.375 20.5 1 98.12 165 LEU A O 1
ATOM 1321 N N . GLU A 1 166 ? -16.547 -29.141 18.641 1 97.38 166 GLU A N 1
ATOM 1322 C CA . GLU A 1 166 ? -15.383 -28.281 18.828 1 97.38 166 GLU A CA 1
ATOM 1323 C C . GLU A 1 166 ? -15.75 -26.812 18.641 1 97.38 166 GLU A C 1
ATOM 1325 O O . GLU A 1 166 ? -15.047 -25.922 19.141 1 97.38 166 GLU A O 1
ATOM 1330 N N . VAL A 1 167 ? -16.859 -26.547 17.906 1 98.25 167 VAL A N 1
ATOM 1331 C CA . VAL A 1 167 ? -17.266 -25.188 17.609 1 98.25 167 VAL A CA 1
ATOM 1332 C C . VAL A 1 167 ? -18.656 -24.938 18.156 1 98.25 167 VAL A C 1
ATOM 1334 O O . VAL A 1 167 ? -18.922 -23.891 18.766 1 98.25 167 VAL A O 1
ATOM 1337 N N . HIS A 1 168 ? -19.531 -25.922 18.016 1 98.31 168 HIS A N 1
ATOM 1338 C CA . HIS A 1 168 ? -20.953 -25.719 18.297 1 98.31 168 HIS A CA 1
ATOM 1339 C C . HIS A 1 168 ? -21.328 -26.25 19.672 1 98.31 168 HIS A C 1
ATOM 1341 O O . HIS A 1 168 ? -20.703 -27.172 20.172 1 98.31 168 HIS A O 1
ATOM 1347 N N . THR A 1 169 ? -22.422 -25.719 20.25 1 97.88 169 THR A N 1
ATOM 1348 C CA . THR A 1 169 ? -22.922 -26.172 21.547 1 97.88 169 THR A CA 1
ATOM 1349 C C . THR A 1 169 ? -23.719 -27.469 21.391 1 97.88 169 THR A C 1
ATOM 1351 O O . THR A 1 169 ? -24.266 -27.734 20.312 1 97.88 169 THR A O 1
ATOM 1354 N N . PRO A 1 170 ? -23.766 -28.203 22.453 1 97.81 170 PRO A N 1
ATOM 1355 C CA . PRO A 1 170 ? -24.594 -29.406 22.391 1 97.81 170 PRO A CA 1
ATOM 1356 C C . PRO A 1 170 ? -26.062 -29.109 22.062 1 97.81 170 PRO A C 1
ATOM 1358 O O . PRO A 1 170 ? -26.703 -29.875 21.328 1 97.81 170 PRO A O 1
ATOM 1361 N N . ALA A 1 171 ? -26.531 -28.031 22.578 1 97.5 171 ALA A N 1
ATOM 1362 C CA . ALA A 1 171 ? -27.922 -27.641 22.312 1 97.5 171 ALA A CA 1
ATOM 1363 C C . ALA A 1 171 ? -28.156 -27.422 20.812 1 97.5 171 ALA A C 1
ATOM 1365 O O . ALA A 1 171 ? -29.203 -27.781 20.281 1 97.5 171 ALA A O 1
ATOM 1366 N N . HIS A 1 172 ? -27.203 -26.797 20.203 1 96.69 172 HIS A N 1
ATOM 1367 C CA . HIS A 1 172 ? -27.266 -26.562 18.781 1 96.69 172 HIS A CA 1
ATOM 1368 C C . HIS A 1 172 ? -27.344 -27.859 18 1 96.69 172 HIS A C 1
ATOM 1370 O O . HIS A 1 172 ? -28.188 -28 17.094 1 96.69 172 HIS A O 1
ATOM 1376 N N . VAL A 1 173 ? -26.516 -28.828 18.328 1 97.38 173 VAL A N 1
ATOM 1377 C CA . VAL A 1 173 ? -26.422 -30.109 17.641 1 97.38 173 VAL A CA 1
ATOM 1378 C C . VAL A 1 173 ? -27.703 -30.906 17.891 1 97.38 173 VAL A C 1
ATOM 1380 O O . VAL A 1 173 ? -28.25 -31.531 16.969 1 97.38 173 VAL A O 1
ATOM 1383 N N . ASP A 1 174 ? -28.172 -30.812 19.109 1 96.81 174 ASP A N 1
ATOM 1384 C CA . ASP A 1 174 ? -29.406 -31.516 19.453 1 96.81 174 ASP A CA 1
ATOM 1385 C C . ASP A 1 174 ? -30.594 -30.984 18.641 1 96.81 174 ASP A C 1
ATOM 1387 O O . ASP A 1 174 ? -31.422 -31.766 18.188 1 96.81 174 ASP A O 1
ATOM 1391 N N . PHE A 1 175 ? -30.656 -29.797 18.547 1 96.56 175 PHE A N 1
ATOM 1392 C CA . PHE A 1 175 ? -31.734 -29.188 17.781 1 96.56 175 PHE A CA 1
ATOM 1393 C C . PHE A 1 175 ? -31.703 -29.656 16.328 1 96.56 175 PHE A C 1
ATOM 1395 O O . PHE A 1 175 ? -32.719 -30.109 15.797 1 96.56 175 PHE A O 1
ATOM 1402 N N . LEU A 1 176 ? -30.531 -29.531 15.703 1 96.88 176 LEU A N 1
ATOM 1403 C CA . LEU A 1 176 ? -30.422 -29.953 14.305 1 96.88 176 LEU A CA 1
ATOM 1404 C C . LEU A 1 176 ? -30.75 -31.422 14.148 1 96.88 176 LEU A C 1
ATOM 1406 O O . LEU A 1 176 ? -31.406 -31.828 13.18 1 96.88 176 LEU A O 1
ATOM 1410 N N . ALA A 1 177 ? -30.281 -32.219 15.078 1 96.94 177 ALA A N 1
ATOM 1411 C CA . ALA A 1 177 ? -30.578 -33.656 15.055 1 96.94 177 ALA A CA 1
ATOM 1412 C C . ALA A 1 177 ? -32.094 -33.906 15.141 1 96.94 177 ALA A C 1
ATOM 1414 O O . ALA A 1 177 ? -32.594 -34.844 14.531 1 96.94 177 ALA A O 1
ATOM 1415 N N . SER A 1 178 ? -32.781 -33.094 15.828 1 96.81 178 SER A N 1
ATOM 1416 C CA . SER A 1 178 ? -34.219 -33.281 16.031 1 96.81 178 SER A CA 1
ATOM 1417 C C . SER A 1 178 ? -35 -33.062 14.75 1 96.81 178 SER A C 1
ATOM 1419 O O . SER A 1 178 ? -36.125 -33.531 14.617 1 96.81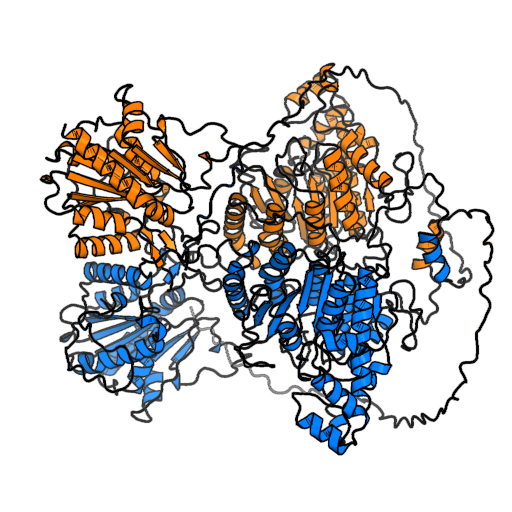 178 SER A O 1
ATOM 1421 N N . THR A 1 179 ? -34.438 -32.312 13.852 1 95.81 179 THR A N 1
ATOM 1422 C CA . THR A 1 179 ? -35.156 -32.031 12.602 1 95.81 179 THR A CA 1
ATOM 1423 C C . THR A 1 179 ? -35.406 -33.312 11.828 1 95.81 179 THR A C 1
ATOM 1425 O O . THR A 1 179 ? -36.344 -33.375 11 1 95.81 179 THR A O 1
ATOM 1428 N N . GLU A 1 180 ? -34.594 -34.344 12 1 95.69 180 GLU A N 1
ATOM 1429 C CA . GLU A 1 180 ? -34.75 -35.625 11.32 1 95.69 180 GLU A CA 1
ATOM 1430 C C . GLU A 1 180 ? -36.094 -36.281 11.664 1 95.69 180 GLU A C 1
ATOM 1432 O O . GLU A 1 180 ? -36.656 -37.031 10.859 1 95.69 180 GLU A O 1
ATOM 1437 N N . LYS A 1 181 ? -36.625 -35.938 12.82 1 96.31 181 LYS A N 1
ATOM 1438 C CA . LYS A 1 181 ? -37.812 -36.594 13.328 1 96.31 181 LYS A CA 1
ATOM 1439 C C . LYS A 1 181 ? -39.031 -35.688 13.281 1 96.31 181 LYS A C 1
ATOM 1441 O O . LYS A 1 181 ? -40.156 -36.094 13.547 1 96.31 181 LYS A O 1
ATOM 1446 N N . MET A 1 182 ? -38.812 -34.531 12.898 1 96.56 182 MET A N 1
ATOM 1447 C CA . MET A 1 182 ? -39.906 -33.562 12.859 1 96.56 182 MET A CA 1
ATOM 1448 C C . MET A 1 182 ? -40.844 -33.844 11.672 1 96.56 182 MET A C 1
ATOM 1450 O O . MET A 1 182 ? -40.375 -34.312 10.625 1 96.56 182 MET A O 1
ATOM 1454 N N . ASN A 1 183 ? -42.094 -33.469 11.891 1 95.12 183 ASN A N 1
ATOM 1455 C CA . ASN A 1 183 ? -43.031 -33.531 10.766 1 95.12 183 ASN A CA 1
ATOM 1456 C C . ASN A 1 183 ? -43 -32.25 9.938 1 95.12 183 ASN A C 1
ATOM 1458 O O . ASN A 1 183 ? -42.344 -31.281 10.32 1 95.12 183 ASN A O 1
ATOM 1462 N N . ARG A 1 184 ? -43.656 -32.281 8.867 1 93.25 184 ARG A N 1
ATOM 1463 C CA . ARG A 1 184 ? -43.594 -31.203 7.879 1 93.25 184 ARG A CA 1
ATOM 1464 C C . ARG A 1 184 ? -43.969 -29.859 8.492 1 93.25 184 ARG A C 1
ATOM 1466 O O . ARG A 1 184 ? -43.25 -28.875 8.352 1 93.25 184 ARG A O 1
ATOM 1473 N N . PRO A 1 185 ? -45.094 -29.703 9.219 1 94.25 185 PRO A N 1
ATOM 1474 C CA . PRO A 1 185 ? -45.469 -28.422 9.82 1 94.25 185 PRO A CA 1
ATOM 1475 C C . PRO A 1 185 ? -44.406 -27.906 10.812 1 94.25 185 PRO A C 1
ATOM 1477 O O . PRO A 1 185 ? -44.156 -26.703 10.883 1 94.25 185 PRO A O 1
ATOM 1480 N N . GLN A 1 186 ? -43.875 -28.844 11.5 1 94.94 186 GLN A N 1
ATOM 1481 C CA . GLN A 1 186 ? -42.844 -28.469 12.461 1 94.94 186 GLN A CA 1
ATOM 1482 C C . GLN A 1 186 ? -41.625 -27.906 11.758 1 94.94 186 GLN A C 1
ATOM 1484 O O . GLN A 1 186 ? -41.031 -26.922 12.211 1 94.94 186 GLN A O 1
ATOM 1489 N N . LEU A 1 187 ? -41.219 -28.594 10.75 1 94.94 187 LEU A N 1
ATOM 1490 C CA . LEU A 1 187 ? -40.062 -28.156 9.977 1 94.94 187 LEU A CA 1
ATOM 1491 C C . LEU A 1 187 ? -40.281 -26.766 9.391 1 94.94 187 LEU A C 1
ATOM 1493 O O . LEU A 1 187 ? -39.375 -25.922 9.398 1 94.94 187 LEU A O 1
ATOM 1497 N N . LEU A 1 188 ? -41.438 -26.469 8.898 1 92.19 188 LEU A N 1
ATOM 1498 C CA . LEU A 1 188 ? -41.781 -25.172 8.336 1 92.19 188 LEU A CA 1
ATOM 1499 C C . LEU A 1 188 ? -41.75 -24.094 9.406 1 92.19 188 LEU A C 1
ATOM 1501 O O . LEU A 1 188 ? -41.281 -22.984 9.18 1 92.19 188 LEU A O 1
ATOM 1505 N N . GLU A 1 189 ? -42.281 -24.453 10.539 1 94.06 189 GLU A N 1
ATOM 1506 C CA . GLU A 1 189 ? -42.312 -23.516 11.656 1 94.06 189 GLU A CA 1
ATOM 1507 C C . GLU A 1 189 ? -40.906 -23.141 12.117 1 94.06 189 GLU A C 1
ATOM 1509 O O . GLU A 1 189 ? -40.625 -21.984 12.375 1 94.06 189 GLU A O 1
ATOM 1514 N N . GLU A 1 190 ? -40.094 -24.203 12.234 1 93.31 190 GLU A N 1
ATOM 1515 C CA . GLU A 1 190 ? -38.719 -23.953 12.648 1 93.31 190 GLU A CA 1
ATOM 1516 C C . GLU A 1 190 ? -37.969 -23.109 11.617 1 93.31 190 GLU A C 1
ATOM 1518 O O . GLU A 1 190 ? -37.125 -22.297 11.969 1 93.31 190 GLU A O 1
ATOM 1523 N N . GLY A 1 191 ? -38.219 -23.344 10.398 1 90.62 191 GLY A N 1
ATOM 1524 C CA . GLY A 1 191 ? -37.656 -22.516 9.352 1 90.62 191 GLY A CA 1
ATOM 1525 C C . GLY A 1 191 ? -38.062 -21.062 9.438 1 90.62 191 GLY A C 1
ATOM 1526 O O . GLY A 1 191 ? -37.25 -20.156 9.203 1 90.62 191 GLY A O 1
ATOM 1527 N N . GLU A 1 192 ? -39.25 -20.828 9.75 1 90.19 192 GLU A N 1
ATOM 1528 C CA . GLU A 1 192 ? -39.781 -19.469 9.867 1 90.19 192 GLU A CA 1
ATOM 1529 C C . GLU A 1 192 ? -39.219 -18.75 11.078 1 90.19 192 GLU A C 1
ATOM 1531 O O . GLU A 1 192 ? -39 -17.531 11.039 1 90.19 192 GLU A O 1
ATOM 1536 N N . LYS A 1 193 ? -39 -19.531 12.07 1 90.69 193 LYS A N 1
ATOM 1537 C CA . LYS A 1 193 ? -38.469 -18.969 13.305 1 90.69 193 LYS A CA 1
ATOM 1538 C C . LYS A 1 193 ? -36.969 -18.641 13.141 1 90.69 193 LYS A C 1
ATOM 1540 O O . LYS A 1 193 ? -36.438 -17.75 13.805 1 90.69 193 LYS A O 1
ATOM 1545 N N . GLY A 1 194 ? -36.406 -19.391 12.344 1 88.44 194 GLY A N 1
ATOM 1546 C CA . GLY A 1 194 ? -34.969 -19.266 12.188 1 88.44 194 GLY A CA 1
ATOM 1547 C C . GLY A 1 194 ? -34.562 -18.062 11.383 1 88.44 194 GLY A C 1
ATOM 1548 O O . GLY A 1 194 ? -35.406 -17.391 10.781 1 88.44 194 GLY A O 1
ATOM 1549 N N . ASP A 1 195 ? -33.25 -17.766 11.406 1 91.56 195 ASP A N 1
ATOM 1550 C CA . ASP A 1 195 ? -32.656 -16.641 10.68 1 91.56 195 ASP A CA 1
ATOM 1551 C C . ASP A 1 195 ? -32.219 -17.062 9.273 1 91.56 195 ASP A C 1
ATOM 1553 O O . ASP A 1 195 ? -31.062 -17.406 9.055 1 91.56 195 ASP A O 1
ATOM 1557 N N . SER A 1 196 ? -33.125 -16.969 8.328 1 89.94 196 SER A N 1
ATOM 1558 C CA . SER A 1 196 ? -32.875 -17.25 6.922 1 89.94 196 SER A CA 1
ATOM 1559 C C . SER A 1 196 ? -32.406 -18.688 6.73 1 89.94 196 SER A C 1
ATOM 1561 O O . SER A 1 196 ? -31.359 -18.922 6.102 1 89.94 196 SER A O 1
ATOM 1563 N N . VAL A 1 197 ? -33.125 -19.625 7.367 1 93 197 VAL A N 1
ATOM 1564 C CA . VAL A 1 197 ? -32.812 -21.047 7.25 1 93 197 VAL A CA 1
ATOM 1565 C C . VAL A 1 197 ? -34.062 -21.828 6.914 1 93 197 VAL A C 1
ATOM 1567 O O . VAL A 1 197 ? -35.188 -21.344 7.129 1 93 197 VAL A O 1
ATOM 1570 N N . TYR A 1 198 ? -34 -22.969 6.297 1 92.06 198 TYR A N 1
ATOM 1571 C CA . TYR A 1 198 ? -35.031 -23.969 6.137 1 92.06 198 TYR A CA 1
ATOM 1572 C C . TYR A 1 198 ? -34.531 -25.359 6.484 1 92.06 198 TYR A C 1
ATOM 1574 O O . TYR A 1 198 ? -33.344 -25.609 6.492 1 92.06 198 TYR A O 1
ATOM 1582 N N . PHE A 1 199 ? -35.469 -26.219 6.812 1 94.12 199 PHE A N 1
ATOM 1583 C CA . PHE A 1 199 ? -35.094 -27.562 7.246 1 94.12 199 PHE A CA 1
ATOM 1584 C C . PHE A 1 199 ? -35.938 -28.609 6.551 1 94.12 199 PHE A C 1
ATOM 1586 O O . PHE A 1 199 ? -37.094 -28.344 6.176 1 94.12 199 PHE A O 1
ATOM 1593 N N . ASN A 1 200 ? -35.438 -29.672 6.277 1 93.62 200 ASN A N 1
ATOM 1594 C CA . ASN A 1 200 ? -36.125 -30.938 5.996 1 93.62 200 ASN A CA 1
ATOM 1595 C C . ASN A 1 200 ? -35.531 -32.094 6.785 1 93.62 200 ASN A C 1
ATOM 1597 O O . ASN A 1 200 ? -34.656 -31.891 7.652 1 93.62 200 ASN A O 1
ATOM 1601 N N . ASN A 1 201 ? -35.938 -33.25 6.535 1 95.56 201 ASN A N 1
ATOM 1602 C CA . ASN A 1 201 ? -35.531 -34.375 7.375 1 95.56 201 ASN A CA 1
ATOM 1603 C C . ASN A 1 201 ? -34.125 -34.844 7.062 1 95.56 201 ASN A C 1
ATOM 1605 O O . ASN A 1 201 ? -33.531 -35.594 7.82 1 95.56 201 ASN A O 1
ATOM 1609 N N . GLU A 1 202 ? -33.5 -34.312 5.953 1 95.5 202 GLU A N 1
ATOM 1610 C CA . GLU A 1 202 ? -32.156 -34.656 5.562 1 95.5 202 GLU A CA 1
ATOM 1611 C C . GLU A 1 202 ? -31.172 -33.562 5.902 1 95.5 202 GLU A C 1
ATOM 1613 O O . GLU A 1 202 ? -29.969 -33.688 5.652 1 95.5 202 GLU A O 1
ATOM 1618 N N . SER A 1 203 ? -31.656 -32.5 6.492 1 95.69 203 SER A N 1
ATOM 1619 C CA . SER A 1 203 ? -30.828 -31.312 6.746 1 95.69 203 SER A CA 1
ATOM 1620 C C . SER A 1 203 ? -29.672 -31.641 7.688 1 95.69 203 SER A C 1
ATOM 1622 O O . SER A 1 203 ? -28.547 -31.203 7.461 1 95.69 203 SER A O 1
ATOM 1624 N N . PHE A 1 204 ? -29.969 -32.375 8.688 1 96.81 204 PHE A N 1
ATOM 1625 C CA . PHE A 1 204 ? -28.938 -32.719 9.648 1 96.81 204 PHE A CA 1
ATOM 1626 C C . PHE A 1 204 ? -27.844 -33.562 8.992 1 96.81 204 PHE A C 1
ATOM 1628 O O . PHE A 1 204 ? -26.656 -33.281 9.125 1 96.81 204 PHE A O 1
ATOM 1635 N N . SER A 1 205 ? -28.203 -34.562 8.312 1 96.25 205 SER A N 1
ATOM 1636 C CA . SER A 1 205 ? -27.25 -35.438 7.641 1 96.25 205 SER A CA 1
ATOM 1637 C C . SER A 1 205 ? -26.469 -34.719 6.566 1 96.25 205 SER A C 1
ATOM 1639 O O . SER A 1 205 ? -25.266 -34.875 6.434 1 96.25 205 SER A O 1
ATOM 1641 N N . ALA A 1 206 ? -27.156 -33.906 5.812 1 96.38 206 ALA A N 1
ATOM 1642 C CA . ALA A 1 206 ? -26.5 -33.125 4.781 1 96.38 206 ALA A CA 1
ATOM 1643 C C . ALA A 1 206 ? -25.5 -32.156 5.402 1 96.38 206 ALA A C 1
ATOM 1645 O O . ALA A 1 206 ? -24.406 -31.938 4.855 1 96.38 206 ALA A O 1
ATOM 1646 N N . GLY A 1 207 ? -25.906 -31.562 6.5 1 97.5 207 GLY A N 1
ATOM 1647 C CA . GLY A 1 207 ? -25 -30.672 7.215 1 97.5 207 GLY A CA 1
ATOM 1648 C C . GLY A 1 207 ? -23.734 -31.359 7.695 1 97.5 207 GLY A C 1
ATOM 1649 O O . GLY A 1 207 ? -22.641 -30.812 7.559 1 97.5 207 GLY A O 1
ATOM 1650 N N . LYS A 1 208 ? -23.906 -32.5 8.227 1 98.19 208 LYS A N 1
ATOM 1651 C CA . LYS A 1 208 ? -22.766 -33.281 8.688 1 98.19 208 LYS A CA 1
ATOM 1652 C C . LYS A 1 208 ? -21.859 -33.688 7.516 1 98.19 208 LYS A C 1
ATOM 1654 O O . LYS A 1 208 ? -20.641 -33.75 7.656 1 98.19 208 LYS A O 1
ATOM 1659 N N . LEU A 1 209 ? -22.484 -34 6.434 1 97.88 209 LEU A N 1
ATOM 1660 C CA . LEU A 1 209 ? -21.734 -34.375 5.238 1 97.88 209 LEU A CA 1
ATOM 1661 C C . LEU A 1 209 ? -20.906 -33.188 4.723 1 97.88 209 LEU A C 1
ATOM 1663 O O . LEU A 1 209 ? -19.75 -33.344 4.359 1 97.88 209 LEU A O 1
ATOM 1667 N N . SER A 1 210 ? -21.562 -32.031 4.656 1 98.12 210 SER A N 1
ATOM 1668 C CA . SER A 1 210 ? -20.875 -30.828 4.234 1 98.12 210 SER A CA 1
ATOM 1669 C C . SER A 1 210 ? -19.688 -30.516 5.137 1 98.12 210 SER A C 1
ATOM 1671 O O . SER A 1 210 ? -18.578 -30.25 4.656 1 98.12 210 SER A O 1
ATOM 1673 N N . CYS A 1 211 ? -19.891 -30.594 6.371 1 98.62 211 CYS A N 1
ATOM 1674 C CA . CYS A 1 211 ? -18.859 -30.344 7.363 1 98.62 211 CYS A CA 1
ATOM 1675 C C . CYS A 1 211 ? -17.75 -31.391 7.285 1 98.62 211 CYS A C 1
ATOM 1677 O O . CYS A 1 211 ? -16.578 -31.047 7.289 1 98.62 211 CYS A O 1
ATOM 1679 N N . GLY A 1 212 ? -18.172 -32.625 7.215 1 98.69 212 GLY A N 1
ATOM 1680 C CA . GLY A 1 212 ? -17.219 -33.688 7.082 1 98.69 212 GLY A CA 1
ATOM 1681 C C . GLY A 1 212 ? -16.391 -33.594 5.805 1 98.69 212 GLY A C 1
ATOM 1682 O O . GLY A 1 212 ? -15.195 -33.906 5.809 1 98.69 212 GLY A O 1
ATOM 1683 N N . GLY A 1 213 ? -17.078 -33.25 4.691 1 98.56 213 GLY A N 1
ATOM 1684 C CA . GLY A 1 213 ? -16.359 -33.031 3.441 1 98.56 213 GLY A CA 1
ATOM 1685 C C . GLY A 1 213 ? -15.305 -31.953 3.539 1 98.56 213 GLY A C 1
ATOM 1686 O O . GLY A 1 213 ? -14.219 -32.094 2.973 1 98.56 213 GLY A O 1
ATOM 1687 N N . THR A 1 214 ? -15.57 -30.891 4.25 1 98.81 214 THR A N 1
ATOM 1688 C CA . THR A 1 214 ? -14.625 -29.812 4.457 1 98.81 214 THR A CA 1
ATOM 1689 C C . THR A 1 214 ? -13.445 -30.266 5.297 1 98.81 214 THR A C 1
ATOM 1691 O O . THR A 1 214 ? -12.289 -29.969 4.973 1 98.81 214 THR A O 1
ATOM 1694 N N . ILE A 1 215 ? -13.695 -31.016 6.344 1 98.88 215 ILE A N 1
ATOM 1695 C CA . ILE A 1 215 ? -12.641 -31.562 7.188 1 98.88 215 ILE A CA 1
ATOM 1696 C C . ILE A 1 215 ? -11.711 -32.438 6.355 1 98.88 215 ILE A C 1
ATOM 1698 O O . ILE A 1 215 ? -10.492 -32.281 6.395 1 98.88 215 ILE A O 1
ATOM 1702 N N . GLU A 1 216 ? -12.297 -33.344 5.559 1 98.75 216 GLU A N 1
ATOM 1703 C CA . GLU A 1 216 ? -11.5 -34.281 4.766 1 98.75 216 GLU A CA 1
ATOM 1704 C C . GLU A 1 216 ? -10.688 -33.531 3.699 1 98.75 216 GLU A C 1
ATOM 1706 O O . GLU A 1 216 ? -9.578 -33.938 3.369 1 98.75 216 GLU A O 1
ATOM 1711 N N . THR A 1 217 ? -11.266 -32.531 3.191 1 98.81 217 THR A N 1
ATOM 1712 C CA . THR A 1 217 ? -10.547 -31.703 2.217 1 98.81 217 THR A CA 1
ATOM 1713 C C . THR A 1 217 ? -9.281 -31.109 2.832 1 98.81 217 THR A C 1
ATOM 1715 O O . THR A 1 217 ? -8.195 -31.234 2.264 1 98.81 217 THR A O 1
ATOM 1718 N N . CYS A 1 218 ? -9.414 -30.516 3.982 1 98.81 218 CYS A N 1
ATOM 1719 C CA . CYS A 1 218 ? -8.273 -29.922 4.66 1 98.81 218 CYS A CA 1
ATOM 1720 C C . CYS A 1 218 ? -7.258 -30.984 5.066 1 98.81 218 CYS A C 1
ATOM 1722 O O . CYS A 1 218 ? -6.051 -30.781 4.945 1 98.81 218 CYS A O 1
ATOM 1724 N N . ARG A 1 219 ? -7.715 -32.094 5.512 1 98.69 219 ARG A N 1
ATOM 1725 C CA . ARG A 1 219 ? -6.836 -33.219 5.898 1 98.69 219 ARG A CA 1
ATOM 1726 C C . ARG A 1 219 ? -6.051 -33.719 4.703 1 98.69 219 ARG A C 1
ATOM 1728 O O . ARG A 1 219 ? -4.855 -34 4.809 1 98.69 219 ARG A O 1
ATOM 1735 N N . ALA A 1 220 ? -6.75 -33.906 3.572 1 98.69 220 ALA A N 1
ATOM 1736 C CA . ALA A 1 220 ? -6.086 -34.406 2.367 1 98.69 220 ALA A CA 1
ATOM 1737 C C . ALA A 1 220 ? -4.914 -33.5 1.979 1 98.69 220 ALA A C 1
ATOM 1739 O O . ALA A 1 220 ? -3.881 -33.969 1.515 1 98.69 220 ALA A O 1
ATOM 1740 N N . VAL A 1 221 ? -5.02 -32.188 2.201 1 98.62 221 VAL A N 1
ATOM 1741 C CA . VAL A 1 221 ? -3.984 -31.25 1.833 1 98.62 221 VAL A CA 1
ATOM 1742 C C . VAL A 1 221 ? -2.82 -31.344 2.816 1 98.62 221 VAL A C 1
ATOM 1744 O O . VAL A 1 221 ? -1.666 -31.484 2.408 1 98.62 221 VAL A O 1
ATOM 1747 N N . ILE A 1 222 ? -3.145 -31.297 4.152 1 98.12 222 ILE A N 1
ATOM 1748 C CA . ILE A 1 222 ? -2.076 -31.25 5.145 1 98.12 222 ILE A CA 1
ATOM 1749 C C . ILE A 1 222 ? -1.328 -32.594 5.172 1 98.12 222 ILE A C 1
ATOM 1751 O O . ILE A 1 222 ? -0.128 -32.625 5.449 1 98.12 222 ILE A O 1
ATOM 1755 N N . GLU A 1 223 ? -2.002 -33.688 4.793 1 97.75 223 GLU A N 1
ATOM 1756 C CA . GLU A 1 223 ? -1.385 -35.031 4.758 1 97.75 223 GLU A CA 1
ATOM 1757 C C . GLU A 1 223 ? -0.683 -35.281 3.426 1 97.75 223 GLU A C 1
ATOM 1759 O O . GLU A 1 223 ? -0.068 -36.312 3.227 1 97.75 223 GLU A O 1
ATOM 1764 N N . ARG A 1 224 ? -0.821 -34.375 2.508 1 96.5 224 ARG A N 1
ATOM 1765 C CA . ARG A 1 224 ? -0.122 -34.375 1.227 1 96.5 224 ARG A CA 1
ATOM 1766 C C . ARG A 1 224 ? -0.639 -35.469 0.313 1 96.5 224 ARG A C 1
ATOM 1768 O O . ARG A 1 224 ? 0.134 -36.094 -0.424 1 96.5 224 ARG A O 1
ATOM 1775 N N . ASN A 1 225 ? -1.903 -35.781 0.464 1 97.56 225 ASN A N 1
ATOM 1776 C CA . ASN A 1 225 ? -2.57 -36.594 -0.53 1 97.56 225 ASN A CA 1
ATOM 1777 C C . ASN A 1 225 ? -2.885 -35.812 -1.801 1 97.56 225 ASN A C 1
ATOM 1779 O O . ASN A 1 225 ? -3.018 -36.406 -2.879 1 97.56 225 ASN A O 1
ATOM 1783 N N . VAL A 1 226 ? -3.047 -34.562 -1.662 1 98.25 226 VAL A N 1
ATOM 1784 C CA . VAL A 1 226 ? -3.236 -33.594 -2.744 1 98.25 226 VAL A CA 1
ATOM 1785 C C . VAL A 1 226 ? -2.447 -32.312 -2.449 1 98.25 226 VAL A C 1
ATOM 1787 O O . VAL A 1 226 ? -2.066 -32.062 -1.302 1 98.25 226 VAL A O 1
ATOM 1790 N N . LYS A 1 227 ? -2.072 -31.562 -3.471 1 97.31 227 LYS A N 1
ATOM 1791 C CA . LYS A 1 227 ? -1.27 -30.359 -3.246 1 97.31 227 LYS A CA 1
ATOM 1792 C C . LYS A 1 227 ? -2.125 -29.219 -2.707 1 97.31 227 LYS A C 1
ATOM 1794 O O . LYS A 1 227 ? -1.651 -28.406 -1.917 1 97.31 227 LYS A O 1
ATOM 1799 N N . ASN A 1 228 ? -3.307 -29.031 -3.094 1 98.56 228 ASN A N 1
ATOM 1800 C CA . ASN A 1 228 ? -4.387 -28.141 -2.703 1 98.56 228 ASN A CA 1
ATOM 1801 C C . ASN A 1 228 ? -5.754 -28.703 -3.092 1 98.56 228 ASN A C 1
ATOM 1803 O O . ASN A 1 228 ? -5.84 -29.812 -3.631 1 98.56 228 ASN A O 1
ATOM 1807 N N . ALA A 1 229 ? -6.852 -27.906 -2.697 1 98.88 229 ALA A N 1
ATOM 1808 C CA . ALA A 1 229 ? -8.117 -28.562 -2.979 1 98.88 229 ALA A CA 1
ATOM 1809 C C . ALA A 1 229 ? -9.273 -27.562 -2.986 1 98.88 229 ALA A C 1
ATOM 1811 O O . ALA A 1 229 ? -9.156 -26.469 -2.451 1 98.88 229 ALA A O 1
ATOM 1812 N N . ILE A 1 230 ? -10.359 -27.984 -3.631 1 98.81 230 ILE A N 1
ATOM 1813 C CA . ILE A 1 230 ? -11.633 -27.266 -3.59 1 98.81 230 ILE A CA 1
ATOM 1814 C C . ILE A 1 230 ? -12.734 -28.188 -3.08 1 98.81 230 ILE A C 1
ATOM 1816 O O . ILE A 1 230 ? -12.867 -29.328 -3.547 1 98.81 230 ILE A O 1
ATOM 1820 N N . ALA A 1 231 ? -13.43 -27.75 -2.08 1 98.81 231 ALA A N 1
ATOM 1821 C CA . ALA A 1 231 ? -14.586 -28.469 -1.546 1 98.81 231 ALA A CA 1
ATOM 1822 C C . ALA A 1 231 ? -15.891 -27.875 -2.088 1 98.81 231 ALA A C 1
ATOM 1824 O O . ALA A 1 231 ? -16.297 -26.797 -1.69 1 98.81 231 ALA A O 1
ATOM 1825 N N . VAL A 1 232 ? -16.516 -28.625 -2.969 1 98.06 232 VAL A N 1
ATOM 1826 C CA . VAL A 1 232 ? -17.828 -28.25 -3.492 1 98.06 232 VAL A CA 1
ATOM 1827 C C . VAL A 1 232 ? -18.922 -28.812 -2.59 1 98.06 232 VAL A C 1
ATOM 1829 O O . VAL A 1 232 ? -19.531 -29.828 -2.9 1 98.06 232 VAL A O 1
ATOM 1832 N N . VAL A 1 233 ? -19.219 -28.078 -1.512 1 97.56 233 VAL A N 1
ATOM 1833 C CA . VAL A 1 233 ? -20.047 -28.625 -0.449 1 97.56 233 VAL A CA 1
ATOM 1834 C C . VAL A 1 233 ? -21.266 -27.734 -0.223 1 97.56 233 VAL A C 1
ATOM 1836 O O . VAL A 1 233 ? -21.266 -26.562 -0.631 1 97.56 233 VAL A O 1
ATOM 1839 N N . ARG A 1 234 ? -22.203 -28.234 0.372 1 95.38 234 ARG A N 1
ATOM 1840 C CA . ARG A 1 234 ? -23.469 -27.625 0.784 1 95.38 234 ARG A CA 1
ATOM 1841 C C . ARG A 1 234 ? -24.125 -28.422 1.901 1 95.38 234 ARG A C 1
ATOM 1843 O O . ARG A 1 234 ? -24 -29.641 1.944 1 95.38 234 ARG A O 1
ATOM 1850 N N . PRO A 1 235 ? -24.891 -27.828 2.797 1 95.94 235 PRO A N 1
ATOM 1851 C CA . PRO A 1 235 ? -25.141 -26.391 2.939 1 95.94 235 PRO A CA 1
ATOM 1852 C C . PRO A 1 235 ? -23.891 -25.609 3.354 1 95.94 235 PRO A C 1
ATOM 1854 O O . PRO A 1 235 ? -22.922 -26.203 3.816 1 95.94 235 PRO A O 1
ATOM 1857 N N . PRO A 1 236 ? -23.875 -24.266 3.119 1 96.75 236 PRO A N 1
ATOM 1858 C CA . PRO A 1 236 ? -22.734 -23.453 3.547 1 96.75 236 PRO A CA 1
ATOM 1859 C C . PRO A 1 236 ? -22.625 -23.344 5.066 1 96.75 236 PRO A C 1
ATOM 1861 O O . PRO A 1 236 ? -23.469 -23.875 5.789 1 96.75 236 PRO A O 1
ATOM 1864 N N . GLY A 1 237 ? -21.547 -22.641 5.551 1 98.12 237 GLY A N 1
ATOM 1865 C CA . GLY A 1 237 ? -21.344 -22.797 6.984 1 98.12 237 GLY A CA 1
ATOM 1866 C C . GLY A 1 237 ? -20.938 -21.5 7.668 1 98.12 237 GLY A C 1
ATOM 1867 O O . GLY A 1 237 ? -21.016 -21.391 8.891 1 98.12 237 GLY A O 1
ATOM 1868 N N . HIS A 1 238 ? -20.5 -20.391 6.98 1 97.31 238 HIS A N 1
ATOM 1869 C CA . HIS A 1 238 ? -19.75 -19.312 7.594 1 97.31 238 HIS A CA 1
ATOM 1870 C C . HIS A 1 238 ? -20.656 -18.422 8.445 1 97.31 238 HIS A C 1
ATOM 1872 O O . HIS A 1 238 ? -20.172 -17.641 9.258 1 97.31 238 HIS A O 1
ATOM 1878 N N . HIS A 1 239 ? -21.969 -18.625 8.406 1 97.56 239 HIS A N 1
ATOM 1879 C CA . HIS A 1 239 ? -22.891 -17.859 9.227 1 97.56 239 HIS A CA 1
ATOM 1880 C C . HIS A 1 239 ? -23.312 -18.625 10.477 1 97.56 239 HIS A C 1
ATOM 1882 O O . HIS A 1 239 ? -23.906 -18.047 11.391 1 97.56 239 HIS A O 1
ATOM 1888 N N . ALA A 1 240 ? -23.094 -19.906 10.523 1 97.38 240 ALA A N 1
ATOM 1889 C CA . ALA A 1 240 ? -23.5 -20.703 11.672 1 97.38 240 ALA A CA 1
ATOM 1890 C C . ALA A 1 240 ? -22.703 -20.328 12.914 1 97.38 240 ALA A C 1
ATOM 1892 O O . ALA A 1 240 ? -21.484 -20.578 12.977 1 97.38 240 ALA A O 1
ATOM 1893 N N . GLU A 1 241 ? -23.359 -19.781 13.836 1 95.31 241 GLU A N 1
ATOM 1894 C CA . GLU A 1 241 ? -22.703 -19.438 15.102 1 95.31 241 GLU A CA 1
ATOM 1895 C C . GLU A 1 241 ? -22.656 -20.641 16.031 1 95.31 241 GLU A C 1
ATOM 1897 O O . GLU A 1 241 ? -23.312 -21.656 15.789 1 95.31 241 GLU A O 1
ATOM 1902 N N . PRO A 1 242 ? -21.922 -20.578 17.078 1 94.44 242 PRO A N 1
ATOM 1903 C CA . PRO A 1 242 ? -21.781 -21.734 17.969 1 94.44 242 PRO A CA 1
ATOM 1904 C C . PRO A 1 242 ? -23.125 -22.219 18.531 1 94.44 242 PRO A C 1
ATOM 1906 O O . PRO A 1 242 ? -23.328 -23.406 18.719 1 94.44 242 PRO A O 1
ATOM 1909 N N . GLY A 1 243 ? -24.047 -21.312 18.609 1 94.56 243 GLY A N 1
ATOM 1910 C CA . GLY A 1 243 ? -25.266 -21.703 19.297 1 94.56 243 GLY A CA 1
ATOM 1911 C C . GLY A 1 243 ? -26.484 -21.75 18.391 1 94.56 243 GLY A C 1
ATOM 1912 O O . GLY A 1 243 ? -27.531 -22.25 18.781 1 94.56 243 GLY A O 1
ATOM 1913 N N . ASN A 1 244 ? -26.391 -21.312 17.125 1 93.56 244 ASN A N 1
ATOM 1914 C CA . ASN A 1 244 ? -27.578 -21.25 16.297 1 93.56 244 ASN A CA 1
ATOM 1915 C C . ASN A 1 244 ? -27.219 -21.297 14.805 1 93.56 244 ASN A C 1
ATOM 1917 O O . ASN A 1 244 ? -26.219 -20.719 14.383 1 93.56 244 ASN A O 1
ATOM 1921 N N . PRO A 1 245 ? -28.047 -22.062 14.039 1 94.31 245 PRO A N 1
ATOM 1922 C CA . PRO A 1 245 ? -27.938 -21.938 12.586 1 94.31 245 PRO A CA 1
ATOM 1923 C C . PRO A 1 245 ? -28.406 -20.578 12.062 1 94.31 245 PRO A C 1
ATOM 1925 O O . PRO A 1 245 ? -29.281 -19.953 12.672 1 94.31 245 PRO A O 1
ATOM 1928 N N . ALA A 1 246 ? -27.875 -20.141 11.039 1 94.44 246 ALA A N 1
ATOM 1929 C CA . ALA A 1 246 ? -28.25 -18.844 10.484 1 94.44 246 ALA A CA 1
ATOM 1930 C C . ALA A 1 246 ? -27.766 -18.703 9.047 1 94.44 246 ALA A C 1
ATOM 1932 O O . ALA A 1 246 ? -26.781 -19.328 8.648 1 94.44 246 ALA A O 1
ATOM 1933 N N . GLY A 1 247 ? -28.406 -17.906 8.25 1 93.06 247 GLY A N 1
ATOM 1934 C CA . GLY A 1 247 ? -27.938 -17.562 6.914 1 93.06 247 GLY A CA 1
ATOM 1935 C C . GLY A 1 247 ? -27.641 -18.781 6.059 1 93.06 247 GLY A C 1
ATOM 1936 O O . GLY A 1 247 ? -26.562 -18.891 5.492 1 93.06 247 GLY A O 1
ATOM 1937 N N . PHE A 1 248 ? -28.531 -19.734 6.117 1 91.88 248 PHE A N 1
ATOM 1938 C CA . PHE A 1 248 ? -28.484 -20.953 5.312 1 91.88 248 PHE A CA 1
ATOM 1939 C C . PHE A 1 248 ? -27.516 -21.969 5.914 1 91.88 248 PHE A C 1
ATOM 1941 O O . PHE A 1 248 ? -27.359 -23.078 5.402 1 91.88 248 PHE A O 1
ATOM 1948 N N . CYS A 1 249 ? -26.766 -21.609 6.996 1 95.81 249 CYS A N 1
ATOM 1949 C CA . CYS A 1 249 ? -25.672 -22.406 7.531 1 95.81 249 CYS A CA 1
ATOM 1950 C C . CYS A 1 249 ? -26.109 -23.188 8.75 1 95.81 249 CYS A C 1
ATOM 1952 O O . CYS A 1 249 ? -26.688 -22.625 9.695 1 95.81 249 CYS A O 1
ATOM 1954 N N . MET A 1 250 ? -25.875 -24.438 8.734 1 96.19 250 MET A N 1
ATOM 1955 C CA . MET A 1 250 ? -26.219 -25.312 9.844 1 96.19 250 MET A CA 1
ATOM 1956 C C . MET A 1 250 ? -25.016 -25.531 10.766 1 96.19 250 MET A C 1
ATOM 1958 O O . MET A 1 250 ? -25.109 -25.328 11.977 1 96.19 250 MET A O 1
ATOM 1962 N N . PHE A 1 251 ? -23.969 -25.984 10.172 1 97.88 251 PHE A N 1
ATOM 1963 C CA . PHE A 1 251 ? -22.688 -26.109 10.867 1 97.88 251 PHE A CA 1
ATOM 1964 C C . PHE A 1 251 ? -21.656 -25.172 10.25 1 97.88 251 PHE A C 1
ATOM 1966 O O . PHE A 1 251 ? -21.734 -24.844 9.062 1 97.88 251 PHE A O 1
ATOM 1973 N N . SER A 1 252 ? -20.734 -24.672 11.078 1 98.44 252 SER A N 1
ATOM 1974 C CA . SER A 1 252 ? -19.641 -23.844 10.578 1 98.44 252 SER A CA 1
ATOM 1975 C C . SER A 1 252 ? -18.531 -24.703 9.977 1 98.44 252 SER A C 1
ATOM 1977 O O . SER A 1 252 ? -17.516 -24.969 10.625 1 98.44 252 SER A O 1
ATOM 1979 N N . ASN A 1 253 ? -18.672 -25.062 8.75 1 98.69 253 ASN A N 1
ATOM 1980 C CA . ASN A 1 253 ? -17.812 -26.016 8.07 1 98.69 253 ASN A CA 1
ATOM 1981 C C . ASN A 1 253 ? -16.328 -25.672 8.242 1 98.69 253 ASN A C 1
ATOM 1983 O O . ASN A 1 253 ? -15.539 -26.484 8.727 1 98.69 253 ASN A O 1
ATOM 1987 N N . VAL A 1 254 ? -15.977 -24.422 7.922 1 98.81 254 VAL A N 1
ATOM 1988 C CA . VAL A 1 254 ? -14.586 -23.969 7.895 1 98.81 254 VAL A CA 1
ATOM 1989 C C . VAL A 1 254 ? -14.047 -23.875 9.32 1 98.81 254 VAL A C 1
ATOM 1991 O O . VAL A 1 254 ? -12.922 -24.297 9.594 1 98.81 254 VAL A O 1
ATOM 1994 N N . ALA A 1 255 ? -14.852 -23.359 10.242 1 98.81 255 ALA A N 1
ATOM 1995 C CA . ALA A 1 255 ? -14.414 -23.234 11.633 1 98.81 255 ALA A CA 1
ATOM 1996 C C . ALA A 1 255 ? -14.156 -24.609 12.242 1 98.81 255 ALA A C 1
ATOM 1998 O O . ALA A 1 255 ? -13.148 -24.812 12.93 1 98.81 255 ALA A O 1
ATOM 1999 N N . VAL A 1 256 ? -15.094 -25.562 11.992 1 98.81 256 VAL A N 1
ATOM 2000 C CA . VAL A 1 256 ? -14.938 -26.922 12.523 1 98.81 256 VAL A CA 1
ATOM 2001 C C . VAL A 1 256 ? -13.68 -27.562 11.945 1 98.81 256 VAL A C 1
ATOM 2003 O O . VAL A 1 256 ? -12.883 -28.156 12.672 1 98.81 256 VAL A O 1
ATOM 2006 N N . ALA A 1 257 ? -13.492 -27.438 10.648 1 98.94 257 ALA A N 1
ATOM 2007 C CA . ALA A 1 257 ? -12.312 -28 10.008 1 98.94 257 ALA A CA 1
ATOM 2008 C C . ALA A 1 257 ? -11.031 -27.422 10.594 1 98.94 257 ALA A C 1
ATOM 2010 O O . ALA A 1 257 ? -10.07 -28.141 10.844 1 98.94 257 ALA A O 1
ATOM 2011 N N . ALA A 1 258 ? -10.992 -26.078 10.812 1 98.88 258 ALA A N 1
ATOM 2012 C CA . ALA A 1 258 ? -9.82 -25.422 11.383 1 98.88 258 ALA A CA 1
ATOM 2013 C C . ALA A 1 258 ? -9.508 -25.953 12.773 1 98.88 258 ALA A C 1
ATOM 2015 O O . ALA A 1 258 ? -8.359 -26.281 13.078 1 98.88 258 ALA A O 1
ATOM 2016 N N . LYS A 1 259 ? -10.547 -26.125 13.609 1 98.69 259 LYS A N 1
ATOM 2017 C CA . LYS A 1 259 ? -10.352 -26.656 14.953 1 98.69 259 LYS A CA 1
ATOM 2018 C C . LYS A 1 259 ? -9.828 -28.094 14.914 1 98.69 259 LYS A C 1
ATOM 2020 O O . LYS A 1 259 ? -8.953 -28.453 15.695 1 98.69 259 LYS A O 1
ATOM 2025 N N . VAL A 1 260 ? -10.375 -28.828 14.039 1 98.62 260 VAL A N 1
ATOM 2026 C CA . VAL A 1 260 ? -9.961 -30.219 13.906 1 98.62 260 VAL A CA 1
ATOM 2027 C C . VAL A 1 260 ? -8.492 -30.281 13.492 1 98.62 260 VAL A C 1
ATOM 2029 O O . VAL A 1 260 ? -7.727 -31.078 14.039 1 98.62 260 VAL A O 1
ATOM 2032 N N . LEU A 1 261 ? -8.055 -29.453 12.547 1 98.62 261 LEU A N 1
ATOM 2033 C CA . LEU A 1 261 ? -6.668 -29.438 12.094 1 98.62 261 LEU A CA 1
ATOM 2034 C C . LEU A 1 261 ? -5.734 -29.062 13.242 1 98.62 261 LEU A C 1
ATOM 2036 O O . LEU A 1 261 ? -4.699 -29.703 13.445 1 98.62 261 LEU A O 1
ATOM 2040 N N . LEU A 1 262 ? -6.086 -28.016 14 1 98.44 262 LEU A N 1
ATOM 2041 C CA . LEU A 1 262 ? -5.27 -27.547 15.109 1 98.44 262 LEU A CA 1
ATOM 2042 C C . LEU A 1 262 ? -5.098 -28.625 16.172 1 98.44 262 LEU A C 1
ATOM 2044 O O . LEU A 1 262 ? -4.035 -28.75 16.781 1 98.44 262 LEU A O 1
ATOM 2048 N N . LYS A 1 263 ? -6.129 -29.422 16.328 1 97.94 263 LYS A N 1
ATOM 2049 C CA . LYS A 1 263 ? -6.129 -30.469 17.359 1 97.94 263 LYS A CA 1
ATOM 2050 C C . LYS A 1 263 ? -5.387 -31.719 16.875 1 97.94 263 LYS A C 1
ATOM 2052 O O . LYS A 1 263 ? -4.59 -32.281 17.609 1 97.94 263 LYS A O 1
ATOM 2057 N N . ARG A 1 264 ? -5.559 -32.094 15.672 1 97.75 264 ARG A N 1
ATOM 2058 C CA . ARG A 1 264 ? -5.059 -33.375 15.18 1 97.75 264 ARG A CA 1
ATOM 2059 C C . ARG A 1 264 ? -3.621 -33.25 14.688 1 97.75 264 ARG A C 1
ATOM 2061 O O . ARG A 1 264 ? -2.867 -34.219 14.695 1 97.75 264 ARG A O 1
ATOM 2068 N N . TYR A 1 265 ? -3.236 -32.031 14.203 1 98 265 TYR A N 1
ATOM 2069 C CA . TYR A 1 265 ? -1.905 -31.844 13.641 1 98 265 TYR A CA 1
ATOM 2070 C C . TYR A 1 265 ? -1.179 -30.688 14.32 1 98 265 TYR A C 1
ATOM 2072 O O . TYR A 1 265 ? -0.663 -29.797 13.656 1 98 265 TYR A O 1
ATOM 2080 N N . PRO A 1 266 ? -0.966 -30.672 15.594 1 95.56 266 PRO A N 1
ATOM 2081 C CA . PRO A 1 266 ? -0.412 -29.531 16.312 1 95.56 266 PRO A CA 1
ATOM 2082 C C . PRO A 1 266 ? 1.038 -29.234 15.938 1 95.56 266 PRO A C 1
ATOM 2084 O O . PRO A 1 266 ? 1.499 -28.094 16.078 1 95.56 266 PRO A O 1
ATOM 2087 N N . GLU A 1 267 ? 1.724 -30.219 15.406 1 96.12 267 GLU A N 1
ATOM 2088 C CA . GLU A 1 267 ? 3.123 -30.016 15.047 1 96.12 267 GLU A CA 1
ATOM 2089 C C . GLU A 1 267 ? 3.248 -29.406 13.656 1 96.12 267 GLU A C 1
ATOM 2091 O O . GLU A 1 267 ? 4.227 -28.719 13.359 1 96.12 267 GLU A O 1
ATOM 2096 N N . ARG A 1 268 ? 2.238 -29.609 12.852 1 96.19 268 ARG A N 1
ATOM 2097 C CA . ARG A 1 268 ? 2.316 -29.188 11.461 1 96.19 268 ARG A CA 1
ATOM 2098 C C . ARG A 1 268 ? 1.471 -27.953 11.219 1 96.19 268 ARG A C 1
ATOM 2100 O O . ARG A 1 268 ? 1.767 -27.156 10.32 1 96.19 268 ARG A O 1
ATOM 2107 N N . VAL A 1 269 ? 0.424 -27.891 11.953 1 98.06 269 VAL A N 1
ATOM 2108 C CA . VAL A 1 269 ? -0.497 -26.766 11.789 1 98.06 269 VAL A CA 1
ATOM 2109 C C . VAL A 1 269 ? -0.62 -26 13.102 1 98.06 269 VAL A C 1
ATOM 2111 O O . VAL A 1 269 ? -1.436 -26.344 13.961 1 98.06 269 VAL A O 1
ATOM 2114 N N . LYS A 1 270 ? 0.09 -24.906 13.188 1 97.56 270 LYS A N 1
ATOM 2115 C CA . LYS A 1 270 ? 0.074 -24.078 14.391 1 97.56 270 LYS A CA 1
ATOM 2116 C C . LYS A 1 270 ? -0.738 -22.797 14.164 1 97.56 270 LYS A C 1
ATOM 2118 O O . LYS A 1 270 ? -1.269 -22.219 15.109 1 97.56 270 LYS A O 1
ATOM 2123 N N . ARG A 1 271 ? -0.737 -22.375 12.969 1 98.06 271 ARG A N 1
ATOM 2124 C CA . ARG A 1 271 ? -1.421 -21.141 12.586 1 98.06 271 ARG A CA 1
ATOM 2125 C C . ARG A 1 271 ? -2.248 -21.359 11.32 1 98.06 271 ARG A C 1
ATOM 2127 O O . ARG A 1 271 ? -1.765 -21.922 10.344 1 98.06 271 ARG A O 1
ATOM 2134 N N . ILE A 1 272 ? -3.475 -20.875 11.352 1 98.88 272 ILE A N 1
ATOM 2135 C CA . ILE A 1 272 ? -4.363 -21.016 10.203 1 98.88 272 ILE A CA 1
ATOM 2136 C C . ILE A 1 272 ? -4.91 -19.656 9.797 1 98.88 272 ILE A C 1
ATOM 2138 O O . ILE A 1 272 ? -5.352 -18.875 10.648 1 98.88 272 ILE A O 1
ATOM 2142 N N . LEU A 1 273 ? -4.797 -19.297 8.531 1 98.88 273 LEU A N 1
ATOM 2143 C CA . LEU A 1 273 ? -5.488 -18.141 7.977 1 98.88 273 LEU A CA 1
ATOM 2144 C C . LEU A 1 273 ? -6.805 -18.547 7.328 1 98.88 273 LEU A C 1
ATOM 2146 O O . LEU A 1 273 ? -6.824 -19.406 6.438 1 98.88 273 LEU A O 1
ATOM 2150 N N . ILE A 1 274 ? -7.891 -18.016 7.828 1 98.94 274 ILE A N 1
ATOM 2151 C CA . ILE A 1 274 ? -9.188 -18.172 7.168 1 98.94 274 ILE A CA 1
ATOM 2152 C C . ILE A 1 274 ? -9.539 -16.875 6.434 1 98.94 274 ILE A C 1
ATOM 2154 O O . ILE A 1 274 ? -9.727 -15.836 7.059 1 98.94 274 ILE A O 1
ATOM 2158 N N . LEU A 1 275 ? -9.578 -16.938 5.156 1 98.88 275 LEU A N 1
ATOM 2159 C CA . LEU A 1 275 ? -10.008 -15.812 4.332 1 98.88 275 LEU A CA 1
ATOM 2160 C C . LEU A 1 275 ? -11.43 -16.016 3.828 1 98.88 275 LEU A C 1
ATOM 2162 O O . LEU A 1 275 ? -11.734 -17.047 3.215 1 98.88 275 LEU A O 1
ATOM 2166 N N . ASP A 1 276 ? -12.305 -15.102 4.152 1 98.75 276 ASP A N 1
ATOM 2167 C CA . ASP A 1 276 ? -13.703 -15.148 3.742 1 98.75 276 ASP A CA 1
ATOM 2168 C C . ASP A 1 276 ? -14.008 -14.062 2.713 1 98.75 276 ASP A C 1
ATOM 2170 O O . ASP A 1 276 ? -14.07 -12.875 3.051 1 98.75 276 ASP A O 1
ATOM 2174 N N . TRP A 1 277 ? -14.211 -14.469 1.389 1 97.94 277 TRP A N 1
ATOM 2175 C CA . TRP A 1 277 ? -14.508 -13.453 0.383 1 97.94 277 TRP A CA 1
ATOM 2176 C C . TRP A 1 277 ? -15.984 -13.5 -0.02 1 97.94 277 TRP A C 1
ATOM 2178 O O . TRP A 1 277 ? -16.359 -12.984 -1.07 1 97.94 277 TRP A O 1
ATOM 2188 N N . ASP A 1 278 ? -16.797 -14.25 0.793 1 95.06 278 ASP A N 1
ATOM 2189 C CA . ASP A 1 278 ? -18.234 -14.133 0.654 1 95.06 278 ASP A CA 1
ATOM 2190 C C . ASP A 1 278 ? -18.688 -12.688 0.842 1 95.06 278 ASP A C 1
ATOM 2192 O O . ASP A 1 278 ? -18.125 -11.961 1.66 1 95.06 278 ASP A O 1
ATOM 2196 N N . VAL A 1 279 ? -19.797 -12.383 0.138 1 95.94 279 VAL A N 1
ATOM 2197 C CA . VAL A 1 279 ? -20.219 -10.984 0.167 1 95.94 279 VAL A CA 1
ATOM 2198 C C . VAL A 1 279 ? -20.734 -10.633 1.561 1 95.94 279 VAL A C 1
ATOM 2200 O O . VAL A 1 279 ? -20.703 -9.461 1.958 1 95.94 279 VAL A O 1
ATOM 2203 N N . HIS A 1 280 ? -21.203 -11.656 2.268 1 96 280 HIS A N 1
ATOM 2204 C CA . HIS A 1 280 ? -21.719 -11.453 3.615 1 96 280 HIS A CA 1
ATOM 2205 C C . HIS A 1 280 ? -20.641 -11.711 4.664 1 96 280 HIS A C 1
ATOM 2207 O O . HIS A 1 280 ? -19.828 -12.625 4.508 1 96 280 HIS A O 1
ATOM 2213 N N . HIS A 1 281 ? -20.734 -10.945 5.719 1 97.25 281 HIS A N 1
ATOM 2214 C CA . HIS A 1 281 ? -19.828 -11.148 6.848 1 97.25 281 HIS A CA 1
ATOM 2215 C C . HIS A 1 281 ? -19.984 -12.539 7.453 1 97.25 281 HIS A C 1
ATOM 2217 O O . HIS A 1 281 ? -21.109 -12.969 7.73 1 97.25 281 HIS A O 1
ATOM 2223 N N . GLY A 1 282 ? -18.844 -13.242 7.629 1 97.88 282 GLY A N 1
ATOM 2224 C CA . GLY A 1 282 ? -18.875 -14.555 8.25 1 97.88 282 GLY A CA 1
ATOM 2225 C C . GLY A 1 282 ? -18.906 -14.5 9.766 1 97.88 282 GLY A C 1
ATOM 2226 O O . GLY A 1 282 ? -17.969 -14.938 10.422 1 97.88 282 GLY A O 1
ATOM 2227 N N . ASN A 1 283 ? -20.031 -14.07 10.289 1 97.62 283 ASN A N 1
ATOM 2228 C CA . ASN A 1 283 ? -20.188 -13.852 11.727 1 97.62 283 ASN A CA 1
ATOM 2229 C C . ASN A 1 283 ? -19.969 -15.141 12.516 1 97.62 283 ASN A C 1
ATOM 2231 O O . ASN A 1 283 ? -19.406 -15.109 13.609 1 97.62 283 ASN A O 1
ATOM 2235 N N . GLY A 1 284 ? -20.406 -16.266 11.969 1 97.75 284 GLY A N 1
ATOM 2236 C CA . GLY A 1 284 ? -20.234 -17.531 12.656 1 97.75 284 GLY A CA 1
ATOM 2237 C C . GLY A 1 284 ? -18.781 -17.938 12.82 1 97.75 284 GLY A C 1
ATOM 2238 O O . GLY A 1 284 ? -18.328 -18.25 13.93 1 97.75 284 GLY A O 1
ATOM 2239 N N . THR A 1 285 ? -18.031 -17.859 11.695 1 98.44 285 THR A N 1
ATOM 2240 C CA . THR A 1 285 ? -16.609 -18.219 11.734 1 98.44 285 THR A CA 1
ATOM 2241 C C . THR A 1 285 ? -15.844 -17.25 12.633 1 98.44 285 THR A C 1
ATOM 2243 O O . THR A 1 285 ? -14.992 -17.688 13.422 1 98.44 285 THR A O 1
ATOM 2246 N N . GLN A 1 286 ? -16.109 -15.938 12.508 1 98.38 286 GLN A N 1
ATOM 2247 C CA . GLN A 1 286 ? -15.406 -14.961 13.328 1 98.38 286 GLN A CA 1
ATOM 2248 C C . GLN A 1 286 ? -15.625 -15.227 14.812 1 98.38 286 GLN A C 1
ATOM 2250 O O . GLN A 1 286 ? -14.688 -15.18 15.602 1 98.38 286 GLN A O 1
ATOM 2255 N N . ARG A 1 287 ? -16.844 -15.508 15.195 1 97.69 287 ARG A N 1
ATOM 2256 C CA . ARG A 1 287 ? -17.203 -15.734 16.594 1 97.69 287 ARG A CA 1
ATOM 2257 C C . ARG A 1 287 ? -16.5 -16.969 17.141 1 97.69 287 ARG A C 1
ATOM 2259 O O . ARG A 1 287 ? -16.125 -17.016 18.312 1 97.69 287 ARG A O 1
ATOM 2266 N N . ALA A 1 288 ? -16.328 -17.938 16.312 1 97.94 288 ALA A N 1
ATOM 2267 C CA . ALA A 1 288 ? -15.711 -19.203 16.719 1 97.94 288 ALA A CA 1
ATOM 2268 C C . ALA A 1 288 ? -14.273 -18.984 17.188 1 97.94 288 ALA A C 1
ATOM 2270 O O . ALA A 1 288 ? -13.734 -19.797 17.953 1 97.94 288 ALA A O 1
ATOM 2271 N N . PHE A 1 289 ? -13.609 -17.875 16.719 1 98.31 289 PHE A N 1
ATOM 2272 C CA . PHE A 1 289 ? -12.18 -17.766 16.984 1 98.31 289 PHE A CA 1
ATOM 2273 C C . PHE A 1 289 ? -11.852 -16.406 17.609 1 98.31 289 PHE A C 1
ATOM 2275 O O . PHE A 1 289 ? -10.703 -15.961 17.547 1 98.31 289 PHE A O 1
ATOM 2282 N N . LEU A 1 290 ? -12.719 -15.727 18.203 1 97.12 290 LEU A N 1
ATOM 2283 C CA . LEU A 1 290 ? -12.57 -14.367 18.703 1 97.12 290 LEU A CA 1
ATOM 2284 C C . LEU A 1 290 ? -11.414 -14.281 19.688 1 97.12 290 LEU A C 1
ATOM 2286 O O . LEU A 1 290 ? -10.75 -13.242 19.797 1 97.12 290 LEU A O 1
ATOM 2290 N N . ASP A 1 291 ? -11.156 -15.328 20.453 1 97.5 291 ASP A N 1
ATOM 2291 C CA . ASP A 1 291 ? -10.141 -15.273 21.5 1 97.5 291 ASP A CA 1
ATOM 2292 C C . ASP A 1 291 ? -8.992 -16.234 21.203 1 97.5 291 ASP A C 1
ATOM 2294 O O . ASP A 1 291 ? -8.195 -16.562 22.094 1 97.5 291 ASP A O 1
ATOM 2298 N N . ASP A 1 292 ? -8.875 -16.766 19.984 1 97.94 292 ASP A N 1
ATOM 2299 C CA . ASP A 1 292 ? -7.867 -17.75 19.625 1 97.94 292 ASP A CA 1
ATOM 2300 C C . ASP A 1 292 ? -6.836 -17.172 18.656 1 97.94 292 ASP A C 1
ATOM 2302 O O . ASP A 1 292 ? -7.117 -17 17.469 1 97.94 292 ASP A O 1
ATOM 2306 N N . PRO A 1 293 ? -5.605 -16.875 19.062 1 98.12 293 PRO A N 1
ATOM 2307 C CA . PRO A 1 293 ? -4.598 -16.234 18.219 1 98.12 293 PRO A CA 1
ATOM 2308 C C . PRO A 1 293 ? -3.992 -17.203 17.203 1 98.12 293 PRO A C 1
ATOM 2310 O O . PRO A 1 293 ? -3.205 -16.781 16.344 1 98.12 293 PRO A O 1
ATOM 2313 N N . ARG A 1 294 ? -4.363 -18.5 17.297 1 97.88 294 ARG A N 1
ATOM 2314 C CA . ARG A 1 294 ? -3.85 -19.469 16.344 1 97.88 294 ARG A CA 1
ATOM 2315 C C . ARG A 1 294 ? -4.562 -19.359 15.008 1 97.88 294 ARG A C 1
ATOM 2317 O O . ARG A 1 294 ? -4.094 -19.891 14 1 97.88 294 ARG A O 1
ATOM 2324 N N . VAL A 1 295 ? -5.684 -18.609 14.977 1 98.88 295 VAL A N 1
ATOM 2325 C CA . VAL A 1 295 ? -6.441 -18.438 13.742 1 98.88 295 VAL A CA 1
ATOM 2326 C C . VAL A 1 295 ? -6.582 -16.953 13.422 1 98.88 295 VAL A C 1
ATOM 2328 O O . VAL A 1 295 ? -7.082 -16.188 14.234 1 98.88 295 VAL A O 1
ATOM 2331 N N . LEU A 1 296 ? -6.07 -16.562 12.281 1 98.88 296 LEU A N 1
ATOM 2332 C CA . LEU A 1 296 ? -6.336 -15.242 11.719 1 98.88 296 LEU A CA 1
ATOM 2333 C C . LEU A 1 296 ? -7.535 -15.281 10.781 1 98.88 296 LEU A C 1
ATOM 2335 O O . LEU A 1 296 ? -7.523 -16.016 9.781 1 98.88 296 LEU A O 1
ATOM 2339 N N . TYR A 1 297 ? -8.555 -14.586 11.156 1 98.81 297 TYR A N 1
ATOM 2340 C CA . TYR A 1 297 ? -9.758 -14.5 10.328 1 98.81 297 TYR A CA 1
ATOM 2341 C C . TYR A 1 297 ? -9.82 -13.172 9.594 1 98.81 297 TYR A C 1
ATOM 2343 O O . TYR A 1 297 ? -9.781 -12.109 10.219 1 98.81 297 TYR A O 1
ATOM 2351 N N . ILE A 1 298 ? -9.883 -13.195 8.281 1 98.88 298 ILE A N 1
ATOM 2352 C CA . ILE A 1 298 ? -10.055 -12 7.461 1 98.88 298 ILE A CA 1
ATOM 2353 C C . ILE A 1 298 ? -11.32 -12.125 6.625 1 98.88 298 ILE A C 1
ATOM 2355 O O . ILE A 1 298 ? -11.547 -13.148 5.973 1 98.88 298 ILE A O 1
ATOM 2359 N N . SER A 1 299 ? -12.125 -11.117 6.625 1 98.69 299 SER A N 1
ATOM 2360 C CA . SER A 1 299 ? -13.367 -11.125 5.855 1 98.69 299 SER A CA 1
ATOM 2361 C C . SER A 1 299 ? -13.516 -9.859 5.023 1 98.69 299 SER A C 1
ATOM 2363 O O . SER A 1 299 ? -13.312 -8.75 5.527 1 98.69 299 SER A O 1
ATOM 2365 N N . LEU A 1 300 ? -13.727 -9.992 3.746 1 98.19 300 LEU A N 1
ATOM 2366 C CA . LEU A 1 300 ? -14.172 -8.914 2.869 1 98.19 300 LEU A CA 1
ATOM 2367 C C . LEU A 1 300 ? -15.664 -9.023 2.59 1 98.19 300 LEU A C 1
ATOM 2369 O O . LEU A 1 300 ? -16.125 -10.031 2.047 1 98.19 300 LEU A O 1
ATOM 2373 N N . HIS A 1 301 ? -16.453 -7.992 2.996 1 97.62 301 HIS A N 1
ATOM 2374 C CA . HIS A 1 301 ? -17.891 -8.172 2.887 1 97.62 301 HIS A CA 1
ATOM 2375 C C . HIS A 1 301 ? -18.609 -6.828 2.736 1 97.62 301 HIS A C 1
ATOM 2377 O O . HIS A 1 301 ? -18.078 -5.793 3.158 1 97.62 301 HIS A O 1
ATOM 2383 N N . GLN A 1 302 ? -19.719 -6.945 2.109 1 95.38 302 GLN A N 1
ATOM 2384 C CA . GLN A 1 302 ? -20.609 -5.785 2.102 1 95.38 302 GLN A CA 1
ATOM 2385 C C . GLN A 1 302 ? -21.141 -5.496 3.5 1 95.38 302 GLN A C 1
ATOM 2387 O O . GLN A 1 302 ? -21.547 -6.418 4.219 1 95.38 302 GLN A O 1
ATOM 2392 N N . TYR A 1 303 ? -21.078 -4.305 3.963 1 95.69 303 TYR A N 1
ATOM 2393 C CA . TYR A 1 303 ? -21.391 -3.973 5.348 1 95.69 303 TYR A CA 1
ATOM 2394 C C . TYR A 1 303 ? -22.469 -2.898 5.43 1 95.69 303 TYR A C 1
ATOM 2396 O O . TYR A 1 303 ? -23.453 -3.045 6.164 1 95.69 303 TYR A O 1
ATOM 2404 N N . GLU A 1 304 ? -22.266 -1.804 4.672 1 89.19 304 GLU A N 1
ATOM 2405 C CA . GLU A 1 304 ? -23.203 -0.678 4.609 1 89.19 304 GLU A CA 1
ATOM 2406 C C . GLU A 1 304 ? -23.547 -0.168 6.008 1 89.19 304 GLU A C 1
ATOM 2408 O O . GLU A 1 304 ? -24.719 -0.06 6.363 1 89.19 304 GLU A O 1
ATOM 2413 N N . ASN A 1 305 ? -22.531 0.068 6.789 1 87.44 305 ASN A N 1
ATOM 2414 C CA . ASN A 1 305 ? -22.656 0.614 8.133 1 87.44 305 ASN A CA 1
ATOM 2415 C C . ASN A 1 305 ? -23.531 -0.265 9.016 1 87.44 305 ASN A C 1
ATOM 2417 O O . ASN A 1 305 ? -24.328 0.242 9.805 1 87.44 305 ASN A O 1
ATOM 2421 N N . GLY A 1 306 ? -23.531 -1.484 8.742 1 91.62 306 GLY A N 1
ATOM 2422 C CA . GLY A 1 306 ? -24.203 -2.453 9.586 1 91.62 306 GLY A CA 1
ATOM 2423 C C . GLY A 1 306 ? -25.594 -2.793 9.109 1 91.62 306 GLY A C 1
ATOM 2424 O O . GLY A 1 306 ? -26.328 -3.531 9.773 1 91.62 306 GLY A O 1
ATOM 2425 N N . LYS A 1 307 ? -25.969 -2.336 7.945 1 91.12 307 LYS A N 1
ATOM 2426 C CA . LYS A 1 307 ? -27.312 -2.566 7.441 1 91.12 307 LYS A CA 1
ATOM 2427 C C . LYS A 1 307 ? -27.375 -3.848 6.613 1 91.12 307 LYS A C 1
ATOM 2429 O O . LYS A 1 307 ? -28.438 -4.488 6.535 1 91.12 307 LYS A O 1
ATOM 2434 N N . PHE A 1 308 ? -26.344 -4.164 5.992 1 93 308 PHE A N 1
ATOM 2435 C CA . PHE A 1 308 ? -26.312 -5.352 5.145 1 93 308 PHE A CA 1
ATOM 2436 C C . PHE A 1 308 ? -26.234 -6.617 5.992 1 93 308 PHE A C 1
ATOM 2438 O O . PHE A 1 308 ? -25.578 -6.637 7.035 1 93 308 PHE A O 1
ATOM 2445 N N . TYR A 1 309 ? -26.938 -7.648 5.59 1 92 309 TYR A N 1
ATOM 2446 C CA . TYR A 1 309 ? -26.938 -8.891 6.348 1 92 309 TYR A CA 1
ATOM 2447 C C . TYR A 1 309 ? -25.516 -9.352 6.652 1 92 309 TYR A C 1
ATOM 2449 O O . TYR A 1 309 ? -24.656 -9.352 5.77 1 92 309 TYR A O 1
ATOM 2457 N N . PRO A 1 310 ? -25.203 -9.836 7.871 1 94.81 310 PRO A N 1
ATOM 2458 C CA . PRO A 1 310 ? -26.109 -10.188 8.969 1 94.81 310 PRO A CA 1
ATOM 2459 C C . PRO A 1 310 ? -26.453 -9 9.859 1 94.81 310 PRO A C 1
ATOM 2461 O O . PRO A 1 310 ? -27.172 -9.148 10.852 1 94.81 310 PRO A O 1
ATOM 2464 N N . GLY A 1 311 ? -25.938 -7.867 9.586 1 92.94 311 GLY A N 1
ATOM 2465 C CA . GLY A 1 311 ? -26.297 -6.641 10.273 1 92.94 311 GLY A CA 1
ATOM 2466 C C . GLY A 1 311 ? -25.5 -6.418 11.547 1 92.94 311 GLY A C 1
ATOM 2467 O O . GLY A 1 311 ? -24.703 -7.27 11.945 1 92.94 311 GLY A O 1
ATOM 2468 N N . GLY A 1 312 ? -25.656 -5.203 12.078 1 93.75 312 GLY A N 1
ATOM 2469 C CA . GLY A 1 312 ? -25.016 -4.879 13.344 1 93.75 312 GLY A CA 1
ATOM 2470 C C . GLY A 1 312 ? -23.594 -4.375 13.172 1 93.75 312 GLY A C 1
ATOM 2471 O O . GLY A 1 312 ? -23.141 -4.133 12.047 1 93.75 312 GLY A O 1
ATOM 2472 N N . THR A 1 313 ? -22.875 -4.301 14.289 1 95.12 313 THR A N 1
ATOM 2473 C CA . THR A 1 313 ? -21.547 -3.691 14.258 1 95.12 313 THR A CA 1
ATOM 2474 C C . THR A 1 313 ? -20.453 -4.766 14.281 1 95.12 313 THR A C 1
ATOM 2476 O O . THR A 1 313 ? -19.266 -4.457 14.156 1 95.12 313 THR A O 1
ATOM 2479 N N . PHE A 1 314 ? -20.844 -5.992 14.344 1 96.94 314 PHE A N 1
ATOM 2480 C CA . PHE A 1 314 ? -19.891 -7.078 14.492 1 96.94 314 PHE A CA 1
ATOM 2481 C C . PHE A 1 314 ? -18.984 -7.172 13.273 1 96.94 314 PHE A C 1
ATOM 2483 O O . PHE A 1 314 ? -17.812 -7.555 13.383 1 96.94 314 PHE A O 1
ATOM 2490 N N . GLY A 1 315 ? -19.453 -6.82 12.141 1 98 315 GLY A N 1
ATOM 2491 C CA . GLY A 1 315 ? -18.703 -6.879 10.898 1 98 315 GLY A CA 1
ATOM 2492 C C . GLY A 1 315 ? -17.875 -5.629 10.641 1 98 315 GLY A C 1
ATOM 2493 O O . GLY A 1 315 ? -17.234 -5.508 9.594 1 98 315 GLY A O 1
ATOM 2494 N N . ALA A 1 316 ? -17.828 -4.711 11.625 1 97.12 316 ALA A N 1
ATOM 2495 C CA . ALA A 1 316 ? -17.109 -3.455 11.469 1 97.12 316 ALA A CA 1
ATOM 2496 C C . ALA A 1 316 ? -15.594 -3.686 11.555 1 97.12 316 ALA A C 1
ATOM 2498 O O . ALA A 1 316 ? -15.148 -4.695 12.102 1 97.12 316 ALA A O 1
ATOM 2499 N N . HIS A 1 317 ? -14.805 -2.744 10.992 1 97.06 317 HIS A N 1
ATOM 2500 C CA . HIS A 1 317 ? -13.352 -2.865 11.008 1 97.06 317 HIS A CA 1
ATOM 2501 C C . HIS A 1 317 ? -12.805 -2.775 12.43 1 97.06 317 HIS A C 1
ATOM 2503 O O . HIS A 1 317 ? -11.672 -3.18 12.688 1 97.06 317 HIS A O 1
ATOM 2509 N N . THR A 1 318 ? -13.578 -2.328 13.398 1 95.56 318 THR A N 1
ATOM 2510 C CA . THR A 1 318 ? -13.141 -2.154 14.773 1 95.56 318 THR A CA 1
ATOM 2511 C C . THR A 1 318 ? -13.336 -3.439 15.578 1 95.56 318 THR A C 1
ATOM 2513 O O . THR A 1 318 ? -12.898 -3.537 16.719 1 95.56 318 THR A O 1
ATOM 2516 N N . SER A 1 319 ? -14.07 -4.438 15.008 1 97.94 319 SER A N 1
ATOM 2517 C CA . SER A 1 319 ? -14.18 -5.758 15.625 1 97.94 319 SER A CA 1
ATOM 2518 C C . SER A 1 319 ? -12.93 -6.59 15.367 1 97.94 319 SER A C 1
ATOM 2520 O O . SER A 1 319 ? -12.859 -7.316 14.375 1 97.94 319 SER A O 1
ATOM 2522 N N . VAL A 1 320 ? -12 -6.586 16.344 1 98.06 320 VAL A N 1
ATOM 2523 C CA . VAL A 1 320 ? -10.656 -7.062 16.031 1 98.06 320 VAL A CA 1
ATOM 2524 C C . VAL A 1 320 ? -10.367 -8.336 16.828 1 98.06 320 VAL A C 1
ATOM 2526 O O . VAL A 1 320 ? -9.234 -8.836 16.828 1 98.06 320 VAL A O 1
ATOM 2529 N N . GLY A 1 321 ? -11.281 -8.922 17.484 1 98 321 GLY A N 1
ATOM 2530 C CA . GLY A 1 321 ? -11.062 -10.047 18.375 1 98 321 GLY A CA 1
ATOM 2531 C C . GLY A 1 321 ? -10.984 -9.641 19.828 1 98 321 GLY A C 1
ATOM 2532 O O . GLY A 1 321 ? -11.188 -8.477 20.172 1 98 321 GLY A O 1
ATOM 2533 N N . THR A 1 322 ? -10.852 -10.625 20.734 1 97.5 322 THR A N 1
ATOM 2534 C CA . THR A 1 322 ? -10.805 -10.367 22.172 1 97.5 322 THR A CA 1
ATOM 2535 C C . THR A 1 322 ? -9.68 -11.156 22.828 1 97.5 322 THR A C 1
ATOM 2537 O O . THR A 1 322 ? -9.211 -12.156 22.281 1 97.5 322 THR A O 1
ATOM 2540 N N . GLY A 1 323 ? -9.211 -10.625 23.984 1 97.19 323 GLY A N 1
ATOM 2541 C CA . GLY A 1 323 ? -8.18 -11.344 24.719 1 97.19 323 GLY A CA 1
ATOM 2542 C C . GLY A 1 323 ? -6.953 -11.648 23.891 1 97.19 323 GLY A C 1
ATOM 2543 O O . GLY A 1 323 ? -6.395 -10.75 23.25 1 97.19 323 GLY A O 1
ATOM 2544 N N . ALA A 1 324 ? -6.602 -12.898 23.922 1 97.56 324 ALA A N 1
ATOM 2545 C CA . ALA A 1 324 ? -5.414 -13.312 23.172 1 97.56 324 ALA A CA 1
ATOM 2546 C C . ALA A 1 324 ? -5.648 -13.234 21.672 1 97.56 324 ALA A C 1
ATOM 2548 O O . ALA A 1 324 ? -4.695 -13.203 20.891 1 97.56 324 ALA A O 1
ATOM 2549 N N . GLY A 1 325 ? -6.891 -13.195 21.328 1 98.12 325 GLY A N 1
ATOM 2550 C CA . GLY A 1 325 ? -7.227 -13.164 19.922 1 98.12 325 GLY A CA 1
ATOM 2551 C C . GLY A 1 325 ? -7.371 -11.766 19.375 1 98.12 325 GLY A C 1
ATOM 2552 O O . GLY A 1 325 ? -7.758 -11.578 18.219 1 98.12 325 GLY A O 1
ATOM 2553 N N . GLU A 1 326 ? -7.066 -10.758 20.188 1 97.62 326 GLU A N 1
ATOM 2554 C CA . GLU A 1 326 ? -7.125 -9.375 19.719 1 97.62 326 GLU A CA 1
ATOM 2555 C C . GLU A 1 326 ? -6.145 -9.141 18.578 1 97.62 326 GLU A C 1
ATOM 2557 O O . GLU A 1 326 ? -4.977 -9.523 18.656 1 97.62 326 GLU A O 1
ATOM 2562 N N . GLY A 1 327 ? -6.625 -8.586 17.5 1 97.62 327 GLY A N 1
ATOM 2563 C CA . GLY A 1 327 ? -5.812 -8.344 16.312 1 97.62 327 GLY A CA 1
ATOM 2564 C C . GLY A 1 327 ? -5.918 -9.445 15.273 1 97.62 327 GLY A C 1
ATOM 2565 O O . GLY A 1 327 ? -5.465 -9.281 14.141 1 97.62 327 GLY A O 1
ATOM 2566 N N . TYR A 1 328 ? -6.586 -10.562 15.641 1 98.69 328 TYR A N 1
ATOM 2567 C CA . TYR A 1 328 ? -6.598 -11.719 14.758 1 98.69 328 TYR A CA 1
ATOM 2568 C C . TYR A 1 328 ? -7.941 -11.859 14.055 1 98.69 328 TYR A C 1
ATOM 2570 O O . TYR A 1 328 ? -8.234 -12.891 13.453 1 98.69 328 TYR A O 1
ATOM 2578 N N . SER A 1 329 ? -8.797 -10.875 14.188 1 98.69 329 SER A N 1
ATOM 2579 C CA . SER A 1 329 ? -9.977 -10.664 13.352 1 98.69 329 SER A CA 1
ATOM 2580 C C . SER A 1 329 ? -9.852 -9.383 12.531 1 98.69 329 SER A C 1
ATOM 2582 O O . SER A 1 329 ? -9.766 -8.289 13.086 1 98.69 329 SER A O 1
ATOM 2584 N N . VAL A 1 330 ? -9.82 -9.547 11.273 1 98.81 330 VAL A N 1
ATOM 2585 C CA . VAL A 1 330 ? -9.656 -8.422 10.367 1 98.81 330 VAL A CA 1
ATOM 2586 C C . VAL A 1 330 ? -10.859 -8.336 9.422 1 98.81 330 VAL A C 1
ATOM 2588 O O . VAL A 1 330 ? -10.953 -9.102 8.461 1 98.81 330 VAL A O 1
ATOM 2591 N N . ASN A 1 331 ? -11.695 -7.41 9.695 1 98.75 331 ASN A N 1
ATOM 2592 C CA . ASN A 1 331 ? -12.852 -7.16 8.836 1 98.75 331 ASN A CA 1
ATOM 2593 C C . ASN A 1 331 ? -12.578 -6.02 7.863 1 98.75 331 ASN A C 1
ATOM 2595 O O . ASN A 1 331 ? -12.109 -4.953 8.258 1 98.75 331 ASN A O 1
ATOM 2599 N N . ILE A 1 332 ? -12.82 -6.234 6.598 1 98.62 332 ILE A N 1
ATOM 2600 C CA . ILE A 1 332 ? -12.812 -5.215 5.555 1 98.62 332 ILE A CA 1
ATOM 2601 C C . ILE A 1 332 ? -14.234 -4.973 5.055 1 98.62 332 ILE A C 1
ATOM 2603 O O . ILE A 1 332 ? -14.664 -5.586 4.078 1 98.62 332 ILE A O 1
ATOM 2607 N N . PRO A 1 333 ? -14.938 -4.051 5.719 1 98.19 333 PRO A N 1
ATOM 2608 C CA . PRO A 1 333 ? -16.375 -3.873 5.516 1 98.19 333 PRO A CA 1
ATOM 2609 C C . PRO A 1 333 ? -16.703 -2.84 4.438 1 98.19 333 PRO A C 1
ATOM 2611 O O . PRO A 1 333 ? -16.594 -1.636 4.68 1 98.19 333 PRO A O 1
ATOM 2614 N N . TRP A 1 334 ? -17.094 -3.289 3.273 1 95.38 334 TRP A N 1
ATOM 2615 C CA . TRP A 1 334 ? -17.453 -2.352 2.213 1 95.38 334 TRP A CA 1
ATOM 2616 C C . TRP A 1 334 ? -18.594 -1.451 2.648 1 95.38 334 TRP A C 1
ATOM 2618 O O . TRP A 1 334 ? -19.641 -1.938 3.098 1 95.38 334 TRP A O 1
ATOM 2628 N N . SER A 1 335 ? -18.469 -0.213 2.482 1 89.75 335 SER A N 1
ATOM 2629 C CA . SER A 1 335 ? -19.453 0.753 2.951 1 89.75 335 SER A CA 1
ATOM 2630 C C . SER A 1 335 ? -20.594 0.922 1.941 1 89.75 335 SER A C 1
ATOM 2632 O O . SER A 1 335 ? -21.641 1.462 2.271 1 89.75 335 SER A O 1
ATOM 2634 N N . ALA A 1 336 ? -20.344 0.499 0.696 1 83.69 336 ALA A N 1
ATOM 2635 C CA . ALA A 1 336 ? -21.312 0.63 -0.381 1 83.69 336 ALA A CA 1
ATOM 2636 C C . ALA A 1 336 ? -21.297 -0.591 -1.295 1 83.69 336 ALA A C 1
ATOM 2638 O O . ALA A 1 336 ? -20.297 -1.301 -1.367 1 83.69 336 ALA A O 1
ATOM 2639 N N . PRO A 1 337 ? -22.438 -0.926 -1.933 1 86.38 337 PRO A N 1
ATOM 2640 C CA . PRO A 1 337 ? -22.422 -2.014 -2.912 1 86.38 337 PRO A CA 1
ATOM 2641 C C . PRO A 1 337 ? -21.594 -1.684 -4.152 1 86.38 337 PRO A C 1
ATOM 2643 O O . PRO A 1 337 ? -21.219 -0.526 -4.359 1 86.38 337 PRO A O 1
ATOM 2646 N N . GLY A 1 338 ? -21.25 -2.689 -4.875 1 88.88 338 GLY A N 1
ATOM 2647 C CA . GLY A 1 338 ? -20.672 -2.443 -6.18 1 88.88 338 GLY A CA 1
ATOM 2648 C C . GLY A 1 338 ? -19.172 -2.715 -6.227 1 88.88 338 GLY A C 1
ATOM 2649 O O . GLY A 1 338 ? -18.531 -2.555 -7.27 1 88.88 338 GLY A O 1
ATOM 2650 N N . ALA A 1 339 ? -18.609 -3.182 -5.164 1 92.12 339 ALA A N 1
ATOM 2651 C CA . ALA A 1 339 ? -17.188 -3.49 -5.164 1 92.12 339 ALA A CA 1
ATOM 2652 C C . ALA A 1 339 ? -16.859 -4.523 -6.234 1 92.12 339 ALA A C 1
ATOM 2654 O O . ALA A 1 339 ? -17.547 -5.531 -6.375 1 92.12 339 ALA A O 1
ATOM 2655 N N . GLY A 1 340 ? -15.859 -4.234 -7.023 1 93.06 340 GLY A N 1
ATOM 2656 C CA . GLY A 1 340 ? -15.445 -5.121 -8.102 1 93.06 340 GLY A CA 1
ATOM 2657 C C . GLY A 1 340 ? -14.008 -5.598 -7.961 1 93.06 340 GLY A C 1
ATOM 2658 O O . GLY A 1 340 ? -13.461 -5.609 -6.859 1 93.06 340 GLY A O 1
ATOM 2659 N N . ASP A 1 341 ? -13.461 -6.008 -9.07 1 94.38 341 ASP A N 1
ATOM 2660 C CA . ASP A 1 341 ? -12.125 -6.602 -9.078 1 94.38 341 ASP A CA 1
ATOM 2661 C C . ASP A 1 341 ? -11.094 -5.641 -8.484 1 94.38 341 ASP A C 1
ATOM 2663 O O . ASP A 1 341 ? -10.297 -6.027 -7.629 1 94.38 341 ASP A O 1
ATOM 2667 N N . ALA A 1 342 ? -11.133 -4.418 -8.961 1 92.69 342 ALA A N 1
ATOM 2668 C CA . ALA A 1 342 ? -10.148 -3.434 -8.516 1 92.69 342 ALA A CA 1
ATOM 2669 C C . ALA A 1 342 ? -10.242 -3.209 -7.008 1 92.69 342 ALA A C 1
ATOM 2671 O O . ALA A 1 342 ? -9.227 -3.035 -6.336 1 92.69 342 ALA A O 1
ATOM 2672 N N . ASP A 1 343 ? -11.43 -3.197 -6.484 1 93.56 343 ASP A N 1
ATOM 2673 C CA . ASP A 1 343 ? -11.648 -2.977 -5.059 1 93.56 343 ASP A CA 1
ATOM 2674 C C . ASP A 1 343 ? -11.07 -4.121 -4.227 1 93.56 343 ASP A C 1
ATOM 2676 O O . ASP A 1 343 ? -10.305 -3.889 -3.285 1 93.56 343 ASP A O 1
ATOM 2680 N N . TYR A 1 344 ? -11.375 -5.344 -4.613 1 96.56 344 TYR A N 1
ATOM 2681 C CA . TYR A 1 344 ? -10.898 -6.508 -3.877 1 96.56 344 TYR A CA 1
ATOM 2682 C C . TYR A 1 344 ? -9.391 -6.645 -3.984 1 96.56 344 TYR A C 1
ATOM 2684 O O . TYR A 1 344 ? -8.711 -6.934 -2.994 1 96.56 344 TYR A O 1
ATOM 2692 N N . ILE A 1 345 ? -8.875 -6.438 -5.176 1 95.38 345 ILE A N 1
ATOM 2693 C CA . ILE A 1 345 ? -7.434 -6.559 -5.383 1 95.38 345 ILE A CA 1
ATOM 2694 C C . ILE A 1 345 ? -6.703 -5.492 -4.566 1 95.38 345 ILE A C 1
ATOM 2696 O O . ILE A 1 345 ? -5.648 -5.762 -3.986 1 95.38 345 ILE A O 1
ATOM 2700 N N . TYR A 1 346 ? -7.262 -4.27 -4.543 1 94.75 346 TYR A N 1
ATOM 2701 C CA . TYR A 1 346 ? -6.688 -3.209 -3.719 1 94.75 346 TYR A CA 1
ATOM 2702 C C . TYR A 1 346 ? -6.617 -3.633 -2.256 1 94.75 346 TYR A C 1
ATOM 2704 O O . TYR A 1 346 ? -5.582 -3.469 -1.605 1 94.75 346 TYR A O 1
ATOM 2712 N N . ALA A 1 347 ? -7.648 -4.164 -1.723 1 97.06 347 ALA A N 1
ATOM 2713 C CA . ALA A 1 347 ? -7.688 -4.637 -0.341 1 97.06 347 ALA A CA 1
ATOM 2714 C C . ALA A 1 347 ? -6.688 -5.77 -0.117 1 97.06 347 ALA A C 1
ATOM 2716 O O . ALA A 1 347 ? -6.047 -5.84 0.935 1 97.06 347 ALA A O 1
ATOM 2717 N N . PHE A 1 348 ? -6.574 -6.68 -1.067 1 97.56 348 PHE A N 1
ATOM 2718 C CA . PHE A 1 348 ? -5.617 -7.773 -0.974 1 97.56 348 PHE A CA 1
ATOM 2719 C C . PHE A 1 348 ? -4.191 -7.242 -0.884 1 97.56 348 PHE A C 1
ATOM 2721 O O . PHE A 1 348 ? -3.402 -7.707 -0.061 1 97.56 348 PHE A O 1
ATOM 2728 N N . GLN A 1 349 ? -3.914 -6.277 -1.692 1 94.25 349 GLN A N 1
ATOM 2729 C CA . GLN A 1 349 ? -2.557 -5.75 -1.783 1 94.25 349 GLN A CA 1
ATOM 2730 C C . GLN A 1 349 ? -2.203 -4.926 -0.549 1 94.25 349 GLN A C 1
ATOM 2732 O O . GLN A 1 349 ? -1.064 -4.965 -0.077 1 94.25 349 GLN A O 1
ATOM 2737 N N . LYS A 1 350 ? -3.184 -4.227 -0.026 1 94.5 350 LYS A N 1
ATOM 2738 C CA . LYS A 1 350 ? -2.895 -3.262 1.03 1 94.5 350 LYS A CA 1
ATOM 2739 C C . LYS A 1 350 ? -3.043 -3.895 2.41 1 94.5 350 LYS A C 1
ATOM 2741 O O . LYS A 1 350 ? -2.406 -3.457 3.371 1 94.5 350 LYS A O 1
ATOM 2746 N N . VAL A 1 351 ? -3.893 -4.938 2.516 1 96.81 351 VAL A N 1
ATOM 2747 C CA . VAL A 1 351 ? -4.23 -5.434 3.846 1 96.81 351 VAL A CA 1
ATOM 2748 C C . VAL A 1 351 ? -4.012 -6.945 3.906 1 96.81 351 VAL A C 1
ATOM 2750 O O . VAL A 1 351 ? -3.164 -7.422 4.664 1 96.81 351 VAL A O 1
ATOM 2753 N N . VAL A 1 352 ? -4.613 -7.691 3.051 1 98.38 352 VAL A N 1
ATOM 2754 C CA . VAL A 1 352 ? -4.734 -9.141 3.184 1 98.38 352 VAL A CA 1
ATOM 2755 C C . VAL A 1 352 ? -3.355 -9.789 3.082 1 98.38 352 VAL A C 1
ATOM 2757 O O . VAL A 1 352 ? -2.93 -10.508 3.99 1 98.38 352 VAL A O 1
ATOM 2760 N N . MET A 1 353 ? -2.654 -9.508 2.021 1 96.81 353 MET A N 1
ATOM 2761 C CA . MET A 1 353 ? -1.403 -10.219 1.771 1 96.81 353 MET A CA 1
ATOM 2762 C C . MET A 1 353 ? -0.314 -9.758 2.734 1 96.81 353 MET A C 1
ATOM 2764 O O . MET A 1 353 ? 0.427 -10.586 3.277 1 96.81 353 MET A O 1
ATOM 2768 N N . PRO A 1 354 ? -0.195 -8.43 2.996 1 94.31 354 PRO A N 1
ATOM 2769 C CA . PRO A 1 354 ? 0.809 -8.023 3.986 1 94.31 354 PRO A CA 1
ATOM 2770 C C . PRO A 1 354 ? 0.602 -8.695 5.34 1 94.31 354 PRO A C 1
ATOM 2772 O O . PRO A 1 354 ? 1.545 -9.258 5.906 1 94.31 354 PRO A O 1
ATOM 2775 N N . ILE A 1 355 ? -0.616 -8.734 5.836 1 96.31 355 ILE A N 1
ATOM 2776 C CA . ILE A 1 355 ? -0.896 -9.359 7.125 1 96.31 355 ILE A CA 1
ATOM 2777 C C . ILE A 1 355 ? -0.68 -10.867 7.027 1 96.31 355 ILE A C 1
ATOM 2779 O O . ILE A 1 355 ? -0.116 -11.477 7.938 1 96.31 355 ILE A O 1
ATOM 2783 N N . GLY A 1 356 ? -1.143 -11.461 5.949 1 96.62 356 GLY A N 1
ATOM 2784 C CA . GLY A 1 356 ? -0.96 -12.891 5.746 1 96.62 356 GLY A CA 1
ATOM 2785 C C . GLY A 1 356 ? 0.496 -13.312 5.758 1 96.62 356 GLY A C 1
ATOM 2786 O O . GLY A 1 356 ? 0.84 -14.352 6.328 1 96.62 356 GLY A O 1
ATOM 2787 N N . MET A 1 357 ? 1.327 -12.562 5.105 1 93.94 357 MET A N 1
ATOM 2788 C CA . MET A 1 357 ? 2.75 -12.891 5.051 1 93.94 357 MET A CA 1
ATOM 2789 C C . MET A 1 357 ? 3.391 -12.766 6.43 1 93.94 357 MET A C 1
ATOM 2791 O O . MET A 1 357 ? 4.203 -13.609 6.816 1 93.94 357 MET A O 1
ATOM 2795 N N . GLU A 1 358 ? 3.027 -11.688 7.145 1 92.69 358 GLU A N 1
ATOM 2796 C CA . GLU A 1 358 ? 3.566 -11.516 8.492 1 92.69 358 GLU A CA 1
ATOM 2797 C C . GLU A 1 358 ? 3.078 -12.617 9.422 1 92.69 358 GLU A C 1
ATOM 2799 O O . GLU A 1 358 ? 3.848 -13.141 10.234 1 92.69 358 GLU A O 1
ATOM 2804 N N . PHE A 1 359 ? 1.814 -13 9.336 1 95.62 359 PHE A N 1
ATOM 2805 C CA . PHE A 1 359 ? 1.226 -14.039 10.172 1 95.62 359 PHE A CA 1
ATOM 2806 C C . PHE A 1 359 ? 1.902 -15.383 9.93 1 95.62 359 PHE A C 1
ATOM 2808 O O . PHE A 1 359 ? 2.014 -16.203 10.844 1 95.62 359 PHE A O 1
ATOM 2815 N N . ASP A 1 360 ? 2.254 -15.57 8.664 1 94.56 360 ASP A N 1
ATOM 2816 C CA . ASP A 1 360 ? 2.996 -16.766 8.266 1 94.56 360 ASP A CA 1
ATOM 2817 C C . ASP A 1 360 ? 2.23 -18.031 8.633 1 94.56 360 ASP A C 1
ATOM 2819 O O . ASP A 1 360 ? 2.73 -18.875 9.383 1 94.56 360 ASP A O 1
ATOM 2823 N N . PRO A 1 361 ? 1.055 -18.266 8.008 1 97.19 361 PRO A N 1
ATOM 2824 C CA . PRO A 1 361 ? 0.241 -19.438 8.328 1 97.19 361 PRO A CA 1
ATOM 2825 C C . PRO A 1 361 ? 0.858 -20.734 7.816 1 97.19 361 PRO A C 1
ATOM 2827 O O . PRO A 1 361 ? 1.689 -20.719 6.902 1 97.19 361 PRO A O 1
ATOM 2830 N N . ASP A 1 362 ? 0.402 -21.812 8.445 1 97.75 362 ASP A N 1
ATOM 2831 C CA . ASP A 1 362 ? 0.755 -23.156 7.988 1 97.75 362 ASP A CA 1
ATOM 2832 C C . ASP A 1 362 ? -0.301 -23.703 7.031 1 97.75 362 ASP A C 1
ATOM 2834 O O . ASP A 1 362 ? -0.045 -24.656 6.297 1 97.75 362 ASP A O 1
ATOM 2838 N N . PHE A 1 363 ? -1.416 -23.078 7.102 1 98.69 363 PHE A N 1
ATOM 2839 C CA . PHE A 1 363 ? -2.553 -23.531 6.309 1 98.69 363 PHE A CA 1
ATOM 2840 C C . PHE A 1 363 ? -3.494 -22.359 6.004 1 98.69 363 PHE A C 1
ATOM 2842 O O . PHE A 1 363 ? -3.732 -21.516 6.863 1 98.69 363 PHE A O 1
ATOM 2849 N N . VAL A 1 364 ? -4.008 -22.328 4.758 1 98.81 364 VAL A N 1
ATOM 2850 C CA . VAL A 1 364 ? -4.98 -21.312 4.375 1 98.81 364 VAL A CA 1
ATOM 2851 C C . VAL A 1 364 ? -6.297 -21.984 3.98 1 98.81 364 VAL A C 1
ATOM 2853 O O . VAL A 1 364 ? -6.305 -22.922 3.191 1 98.81 364 VAL A O 1
ATOM 2856 N N . ILE A 1 365 ? -7.395 -21.547 4.586 1 98.94 365 ILE A N 1
ATOM 2857 C CA . ILE A 1 365 ? -8.727 -21.969 4.188 1 98.94 365 ILE A CA 1
ATOM 2858 C C . ILE A 1 365 ? -9.523 -20.781 3.674 1 98.94 365 ILE A C 1
ATOM 2860 O O . ILE A 1 365 ? -9.578 -19.734 4.324 1 98.94 365 ILE A O 1
ATOM 2864 N N . VAL A 1 366 ? -10.117 -20.922 2.51 1 98.88 366 VAL A N 1
ATOM 2865 C CA . VAL A 1 366 ? -10.938 -19.844 1.946 1 98.88 366 VAL A CA 1
ATOM 2866 C C . VAL A 1 366 ? -12.414 -20.219 2.07 1 98.88 366 VAL A C 1
ATOM 2868 O O . VAL A 1 366 ? -12.844 -21.266 1.596 1 98.88 366 VAL A O 1
ATOM 2871 N N . SER A 1 367 ? -13.156 -19.406 2.859 1 98.75 367 SER A N 1
ATOM 2872 C CA . SER A 1 367 ? -14.609 -19.453 2.721 1 98.75 367 SER A CA 1
ATOM 2873 C C . SER A 1 367 ? -15.062 -18.766 1.439 1 98.75 367 SER A C 1
ATOM 2875 O O . SER A 1 367 ? -15.211 -17.531 1.408 1 98.75 367 SER A O 1
ATOM 2877 N N . ALA A 1 368 ? -15.383 -19.578 0.472 1 98.5 368 ALA A N 1
ATOM 2878 C CA . ALA A 1 368 ? -15.555 -19.062 -0.885 1 98.5 368 ALA A CA 1
ATOM 2879 C C . ALA A 1 368 ? -17.031 -18.938 -1.236 1 98.5 368 ALA A C 1
ATOM 2881 O O . ALA A 1 368 ? -17.609 -19.828 -1.87 1 98.5 368 ALA A O 1
ATOM 2882 N N . GLY A 1 369 ? -17.562 -17.844 -0.855 1 96.69 369 GLY A N 1
ATOM 2883 C CA . GLY A 1 369 ? -18.844 -17.453 -1.448 1 96.69 369 GLY A CA 1
ATOM 2884 C C . GLY A 1 369 ? -18.688 -16.688 -2.754 1 96.69 369 GLY A C 1
ATOM 2885 O O . GLY A 1 369 ? -17.828 -15.812 -2.867 1 96.69 369 GLY A O 1
ATOM 2886 N N . PHE A 1 370 ? -19.484 -17.078 -3.779 1 96.44 370 PHE A N 1
ATOM 2887 C CA . PHE A 1 370 ? -19.375 -16.391 -5.062 1 96.44 370 PHE A CA 1
ATOM 2888 C C . PHE A 1 370 ? -20.562 -15.461 -5.281 1 96.44 370 PHE A C 1
ATOM 2890 O O . PHE A 1 370 ? -20.938 -15.18 -6.422 1 96.44 370 PHE A O 1
ATOM 2897 N N . ASP A 1 371 ? -21.172 -15.031 -4.203 1 93.38 371 ASP A N 1
ATOM 2898 C CA . ASP A 1 371 ? -22.297 -14.102 -4.277 1 93.38 371 ASP A CA 1
ATOM 2899 C C . ASP A 1 371 ? -21.797 -12.664 -4.473 1 93.38 371 ASP A C 1
ATOM 2901 O O . ASP A 1 371 ? -22.609 -11.75 -4.676 1 93.38 371 ASP A O 1
ATOM 2905 N N . ALA A 1 372 ? -20.531 -12.438 -4.461 1 93.19 372 ALA A N 1
ATOM 2906 C CA . ALA A 1 372 ? -19.969 -11.141 -4.84 1 93.19 372 ALA A CA 1
ATOM 2907 C C . ALA A 1 372 ? -19.656 -11.094 -6.332 1 93.19 372 ALA A C 1
ATOM 2909 O O . ALA A 1 372 ? -19.25 -10.055 -6.859 1 93.19 372 ALA A O 1
ATOM 2910 N N . ALA A 1 373 ? -19.875 -12.148 -6.969 1 91.62 373 ALA A N 1
ATOM 2911 C CA . ALA A 1 373 ? -19.562 -12.258 -8.391 1 91.62 373 ALA A CA 1
ATOM 2912 C C . ALA A 1 373 ? -20.484 -11.383 -9.227 1 91.62 373 ALA A C 1
ATOM 2914 O O . ALA A 1 373 ? -21.656 -11.203 -8.875 1 91.62 373 ALA A O 1
ATOM 2915 N N . GLU A 1 374 ? -19.938 -10.891 -10.305 1 87.81 374 GLU A N 1
ATOM 2916 C CA . GLU A 1 374 ? -20.766 -10.203 -11.281 1 87.81 374 GLU A CA 1
ATOM 2917 C C . GLU A 1 374 ? -21.891 -11.102 -11.781 1 87.81 374 GLU A C 1
ATOM 2919 O O . GLU A 1 374 ? -21.656 -12.25 -12.172 1 87.81 374 GLU A O 1
ATOM 2924 N N . GLY A 1 375 ? -23.094 -10.625 -11.648 1 79.75 375 GLY A N 1
ATOM 2925 C CA . GLY A 1 375 ? -24.25 -11.391 -12.102 1 79.75 375 GLY A CA 1
ATOM 2926 C C . GLY A 1 375 ? -25.016 -12.031 -10.969 1 79.75 375 GLY A C 1
ATOM 2927 O O . GLY A 1 375 ? -26.125 -12.531 -11.18 1 79.75 375 GLY A O 1
ATOM 2928 N N . ASP A 1 376 ? -24.438 -12.031 -9.766 1 81.38 376 ASP A N 1
ATOM 2929 C CA . ASP A 1 376 ? -25.156 -12.609 -8.633 1 81.38 376 ASP A CA 1
ATOM 2930 C C . ASP A 1 376 ? -26.234 -11.656 -8.125 1 81.38 376 ASP A C 1
ATOM 2932 O O . ASP A 1 376 ? -26.031 -10.438 -8.094 1 81.38 376 ASP A O 1
ATOM 2936 N N . LEU A 1 377 ? -27.281 -12.094 -7.73 1 74.38 377 LEU A N 1
ATOM 2937 C CA . LEU A 1 377 ? -28.469 -11.328 -7.406 1 74.38 377 LEU A CA 1
ATOM 2938 C C . LEU A 1 377 ? -28.391 -10.766 -5.988 1 74.38 377 LEU A C 1
ATOM 2940 O O . LEU A 1 377 ? -28.969 -9.711 -5.699 1 74.38 377 LEU A O 1
ATOM 2944 N N . LEU A 1 378 ? -27.703 -11.383 -5.078 1 72.25 378 LEU A N 1
ATOM 2945 C CA . LEU A 1 378 ? -27.781 -11.031 -3.666 1 72.25 378 LEU A CA 1
ATOM 2946 C C . LEU A 1 378 ? -26.641 -10.094 -3.277 1 72.25 378 LEU A C 1
ATOM 2948 O O . LEU A 1 378 ? -26.719 -9.398 -2.262 1 72.25 378 LEU A O 1
ATOM 2952 N N . GLY A 1 379 ? -25.594 -9.961 -3.906 1 69.25 379 GLY A N 1
ATOM 2953 C CA . GLY A 1 379 ? -24.422 -9.266 -3.395 1 69.25 379 GLY A CA 1
ATOM 2954 C C . GLY A 1 379 ? -24.266 -7.867 -3.953 1 69.25 379 GLY A C 1
ATOM 2955 O O . GLY A 1 379 ? -23.656 -7.004 -3.314 1 69.25 379 GLY A O 1
ATOM 2956 N N . GLY A 1 380 ? -24.641 -7.699 -5.094 1 79.69 380 GLY A N 1
ATOM 2957 C CA . GLY A 1 380 ? -24.484 -6.395 -5.711 1 79.69 380 GLY A CA 1
ATOM 2958 C C . GLY A 1 380 ? -23.031 -6.059 -6.039 1 79.69 380 GLY A C 1
ATOM 2959 O O . GLY A 1 380 ? -22.719 -4.914 -6.375 1 79.69 380 GLY A O 1
ATOM 2960 N N . CYS A 1 381 ? -22.078 -6.902 -5.723 1 89.5 381 CYS A N 1
ATOM 2961 C CA . CYS A 1 381 ? -20.672 -6.738 -6.098 1 89.5 381 CYS A CA 1
ATOM 2962 C C . CYS A 1 381 ? -20.422 -7.223 -7.52 1 89.5 381 CYS A C 1
ATOM 2964 O O . CYS A 1 381 ? -21.344 -7.711 -8.18 1 89.5 381 CYS A O 1
ATOM 2966 N N . LYS A 1 382 ? -19.266 -6.934 -8.047 1 90.94 382 LYS A N 1
ATOM 2967 C CA . LYS A 1 382 ? -19.016 -7.184 -9.461 1 90.94 382 LYS A CA 1
ATOM 2968 C C . LYS A 1 382 ? -17.672 -7.871 -9.68 1 90.94 382 LYS A C 1
ATOM 2970 O O . LYS A 1 382 ? -16.906 -7.492 -10.57 1 90.94 382 LYS A O 1
ATOM 2975 N N . ILE A 1 383 ? -17.359 -8.82 -8.844 1 94.75 383 ILE A N 1
ATOM 2976 C CA . ILE A 1 383 ? -16.109 -9.539 -9.047 1 94.75 383 ILE A CA 1
ATOM 2977 C C . ILE A 1 383 ? -16.25 -10.484 -10.234 1 94.75 383 ILE A C 1
ATOM 2979 O O . ILE A 1 383 ? -17.25 -11.18 -10.367 1 94.75 383 ILE A O 1
ATOM 2983 N N . THR A 1 384 ? -15.305 -10.484 -11.094 1 94.69 384 THR A N 1
ATOM 2984 C CA . THR A 1 384 ? -15.281 -11.391 -12.234 1 94.69 384 THR A CA 1
ATOM 2985 C C . THR A 1 384 ? -14.547 -12.688 -11.883 1 94.69 384 THR A C 1
ATOM 2987 O O . THR A 1 384 ? -13.859 -12.758 -10.867 1 94.69 384 THR A O 1
ATOM 2990 N N . PRO A 1 385 ? -14.742 -13.758 -12.711 1 96.12 385 PRO A N 1
ATOM 2991 C CA . PRO A 1 385 ? -13.945 -14.969 -12.516 1 96.12 385 PRO A CA 1
ATOM 2992 C C . PRO A 1 385 ? -12.445 -14.688 -12.453 1 96.12 385 PRO A C 1
ATOM 2994 O O . PRO A 1 385 ? -11.727 -15.312 -11.672 1 96.12 385 PRO A O 1
ATOM 2997 N N . SER A 1 386 ? -12.023 -13.688 -13.242 1 95.25 386 SER A N 1
ATOM 2998 C CA . SER A 1 386 ? -10.617 -13.305 -13.227 1 95.25 386 SER A CA 1
ATOM 2999 C C . SER A 1 386 ? -10.203 -12.766 -11.859 1 95.25 386 SER A C 1
ATOM 3001 O O . SER A 1 386 ? -9.109 -13.07 -11.375 1 95.25 386 SER A O 1
ATOM 3003 N N . GLY A 1 387 ? -11.047 -11.938 -11.305 1 95.94 387 GLY A N 1
ATOM 3004 C CA . GLY A 1 387 ? -10.766 -11.422 -9.977 1 95.94 387 GLY A CA 1
ATOM 3005 C C . GLY A 1 387 ? -10.57 -12.516 -8.938 1 95.94 387 GLY A C 1
ATOM 3006 O O . GLY A 1 387 ? -9.617 -12.477 -8.156 1 95.94 387 GLY A O 1
ATOM 3007 N N . TYR A 1 388 ? -11.43 -13.555 -8.945 1 97.5 388 TYR A N 1
ATOM 3008 C CA . TYR A 1 388 ? -11.305 -14.68 -8.031 1 97.5 388 TYR A CA 1
ATOM 3009 C C . TYR A 1 388 ? -10.023 -15.453 -8.297 1 97.5 388 TYR A C 1
ATOM 3011 O O . TYR A 1 388 ? -9.383 -15.953 -7.363 1 97.5 388 TYR A O 1
ATOM 3019 N N . GLY A 1 389 ? -9.734 -15.562 -9.562 1 97.75 389 GLY A N 1
ATOM 3020 C CA . GLY A 1 389 ? -8.492 -16.219 -9.922 1 97.75 389 GLY A CA 1
ATOM 3021 C C . GLY A 1 389 ? -7.266 -15.531 -9.352 1 97.75 389 GLY A C 1
ATOM 3022 O O . GLY A 1 389 ? -6.375 -16.188 -8.805 1 97.75 389 GLY A O 1
ATOM 3023 N N . HIS A 1 390 ? -7.211 -14.211 -9.461 1 97.31 390 HIS A N 1
ATOM 3024 C CA . HIS A 1 390 ? -6.082 -13.445 -8.945 1 97.31 390 HIS A CA 1
ATOM 3025 C C . HIS A 1 390 ? -5.977 -13.57 -7.43 1 97.31 390 HIS A C 1
ATOM 3027 O O . HIS A 1 390 ? -4.879 -13.711 -6.887 1 97.31 390 HIS A O 1
ATOM 3033 N N . MET A 1 391 ? -7.098 -13.461 -6.762 1 98.12 391 MET A N 1
ATOM 3034 C CA . MET A 1 391 ? -7.086 -13.625 -5.312 1 98.12 391 MET A CA 1
ATOM 3035 C C . MET A 1 391 ? -6.559 -15.008 -4.926 1 98.12 391 MET A C 1
ATOM 3037 O O . MET A 1 391 ? -5.746 -15.125 -4.008 1 98.12 391 MET A O 1
ATOM 3041 N N . THR A 1 392 ? -6.992 -16.016 -5.645 1 98.69 392 THR A N 1
ATOM 3042 C CA . THR A 1 392 ? -6.539 -17.375 -5.402 1 98.69 392 THR A CA 1
ATOM 3043 C C . THR A 1 392 ? -5.035 -17.5 -5.633 1 98.69 392 THR A C 1
ATOM 3045 O O . THR A 1 392 ? -4.324 -18.094 -4.832 1 98.69 392 THR A O 1
ATOM 3048 N N . HIS A 1 393 ? -4.598 -16.922 -6.707 1 98.19 393 HIS A N 1
ATOM 3049 C CA . HIS A 1 393 ? -3.176 -16.953 -7.027 1 98.19 393 HIS A CA 1
ATOM 3050 C C . HIS A 1 393 ? -2.346 -16.344 -5.906 1 98.19 393 HIS A C 1
ATOM 3052 O O . HIS A 1 393 ? -1.329 -16.906 -5.5 1 98.19 393 HIS A O 1
ATOM 3058 N N . MET A 1 394 ? -2.723 -15.195 -5.414 1 97.88 394 MET A N 1
ATOM 3059 C CA . MET A 1 394 ? -1.999 -14.539 -4.332 1 97.88 394 MET A CA 1
ATOM 3060 C C . MET A 1 394 ? -1.958 -15.422 -3.09 1 97.88 394 MET A C 1
ATOM 3062 O O . MET A 1 394 ? -0.903 -15.594 -2.477 1 97.88 394 MET A O 1
ATOM 3066 N N . LEU A 1 395 ? -3.033 -16.047 -2.771 1 98.44 395 LEU A N 1
ATOM 3067 C CA . LEU A 1 395 ? -3.135 -16.859 -1.559 1 98.44 395 LEU A CA 1
ATOM 3068 C C . LEU A 1 395 ? -2.291 -18.125 -1.675 1 98.44 395 LEU A C 1
ATOM 3070 O O . LEU A 1 395 ? -1.812 -18.656 -0.668 1 98.44 395 LEU A O 1
ATOM 3074 N N . LYS A 1 396 ? -2.113 -18.625 -2.859 1 97.75 396 LYS A N 1
ATOM 3075 C CA . LYS A 1 396 ? -1.289 -19.797 -3.088 1 97.75 396 LYS A CA 1
ATOM 3076 C C . LYS A 1 396 ? 0.156 -19.562 -2.664 1 97.75 396 LYS A C 1
ATOM 3078 O O . LYS A 1 396 ? 0.925 -20.5 -2.48 1 97.75 396 LYS A O 1
ATOM 3083 N N . GLY A 1 397 ? 0.495 -18.297 -2.588 1 96.25 397 GLY A N 1
ATOM 3084 C CA . GLY A 1 397 ? 1.853 -17.953 -2.191 1 96.25 397 GLY A CA 1
ATOM 3085 C C . GLY A 1 397 ? 2.082 -18.062 -0.695 1 96.25 397 GLY A C 1
ATOM 3086 O O . GLY A 1 397 ? 3.217 -17.953 -0.226 1 96.25 397 GLY A O 1
ATOM 3087 N N . LEU A 1 398 ? 1.072 -18.375 0.047 1 96.44 398 LEU A N 1
ATOM 3088 C CA . LEU A 1 398 ? 1.165 -18.5 1.497 1 96.44 398 LEU A CA 1
ATOM 3089 C C . LEU A 1 398 ? 1.175 -19.969 1.914 1 96.44 398 LEU A C 1
ATOM 3091 O O . LEU A 1 398 ? 0.792 -20.844 1.133 1 96.44 398 LEU A O 1
ATOM 3095 N N . ALA A 1 399 ? 1.653 -20.266 3.078 1 97 399 ALA A N 1
ATOM 3096 C CA . ALA A 1 399 ? 1.576 -21.562 3.748 1 97 399 ALA A CA 1
ATOM 3097 C C . ALA A 1 399 ? 2.182 -22.672 2.883 1 97 399 ALA A C 1
ATOM 3099 O O . ALA A 1 399 ? 1.661 -23.781 2.832 1 97 399 ALA A O 1
ATOM 3100 N N . SER A 1 400 ? 3.166 -22.328 2.115 1 95 400 SER A N 1
ATOM 3101 C CA . SER A 1 400 ? 3.836 -23.297 1.247 1 95 400 SER A CA 1
ATOM 3102 C C . SER A 1 400 ? 2.848 -23.969 0.296 1 95 400 SER A C 1
ATOM 3104 O O . SER A 1 400 ? 3.002 -25.141 -0.041 1 95 400 SER A O 1
ATOM 3106 N N . GLY A 1 401 ? 1.718 -23.328 0.088 1 96.94 401 GLY A N 1
ATOM 3107 C CA . GLY A 1 401 ? 0.758 -23.797 -0.896 1 96.94 401 GLY A CA 1
ATOM 3108 C C . GLY A 1 401 ? -0.377 -24.594 -0.287 1 96.94 401 GLY A C 1
ATOM 3109 O O . GLY A 1 401 ? -1.296 -25.016 -0.993 1 96.94 401 GLY A O 1
ATOM 3110 N N . ASN A 1 402 ? -0.329 -24.859 1.06 1 98.38 402 ASN A N 1
ATOM 3111 C CA . ASN A 1 402 ? -1.434 -25.547 1.711 1 98.38 402 ASN A CA 1
ATOM 3112 C C . ASN A 1 402 ? -2.703 -24.703 1.717 1 98.38 402 ASN A C 1
ATOM 3114 O O . ASN A 1 402 ? -2.908 -23.891 2.621 1 98.38 402 ASN A O 1
ATOM 3118 N N . LEU A 1 403 ? -3.549 -24.938 0.72 1 98.69 403 LEU A N 1
ATOM 3119 C CA . LEU A 1 403 ? -4.723 -24.109 0.496 1 98.69 403 LEU A CA 1
ATOM 3120 C C . LEU A 1 403 ? -5.953 -24.953 0.217 1 98.69 403 LEU A C 1
ATOM 3122 O O . LEU A 1 403 ? -5.918 -25.844 -0.633 1 98.69 403 LEU A O 1
ATOM 3126 N N . ALA A 1 404 ? -6.98 -24.781 0.976 1 98.94 404 ALA A N 1
ATOM 3127 C CA . ALA A 1 404 ? -8.289 -25.375 0.725 1 98.94 404 ALA A CA 1
ATOM 3128 C C . ALA A 1 404 ? -9.344 -24.312 0.466 1 98.94 404 ALA A C 1
ATOM 3130 O O . ALA A 1 404 ? -9.484 -23.359 1.25 1 98.94 404 ALA A O 1
ATOM 3131 N N . VAL A 1 405 ? -10.047 -24.438 -0.665 1 98.88 405 VAL A N 1
ATOM 3132 C CA . VAL A 1 405 ? -11.141 -23.531 -1.001 1 98.88 405 VAL A CA 1
ATOM 3133 C C . VAL A 1 405 ? -12.477 -24.234 -0.754 1 98.88 405 VAL A C 1
ATOM 3135 O O . VAL A 1 405 ? -12.75 -25.281 -1.33 1 98.88 405 VAL A O 1
ATOM 3138 N N . VAL A 1 406 ? -13.312 -23.641 0.088 1 98.88 406 VAL A N 1
ATOM 3139 C CA . VAL A 1 406 ? -14.562 -24.266 0.5 1 98.88 406 VAL A CA 1
ATOM 3140 C C . VAL A 1 406 ? -15.75 -23.438 0.018 1 98.88 406 VAL A C 1
ATOM 3142 O O . VAL A 1 406 ? -15.852 -22.25 0.345 1 98.88 406 VAL A O 1
ATOM 3145 N N . LEU A 1 407 ? -16.625 -24.062 -0.723 1 98.06 407 LEU A N 1
ATOM 3146 C CA . LEU A 1 407 ? -17.797 -23.344 -1.213 1 98.06 407 LEU A CA 1
ATOM 3147 C C . LEU A 1 407 ? -18.719 -22.953 -0.06 1 98.06 407 LEU A C 1
ATOM 3149 O O . LEU A 1 407 ? -19.234 -23.828 0.651 1 98.06 407 LEU A O 1
ATOM 3153 N N . GLU A 1 408 ? -18.969 -21.656 0.185 1 94.81 408 GLU A N 1
ATOM 3154 C CA . GLU A 1 408 ? -19.766 -21.172 1.312 1 94.81 408 GLU A CA 1
ATOM 3155 C C . GLU A 1 408 ? -20.953 -20.328 0.839 1 94.81 408 GLU A C 1
ATOM 3157 O O . GLU A 1 408 ? -21.875 -20.078 1.604 1 94.81 408 GLU A O 1
ATOM 3162 N N . GLY A 1 409 ? -20.953 -19.922 -0.346 1 91.06 409 GLY A N 1
ATOM 3163 C CA . GLY A 1 409 ? -22.016 -19.078 -0.877 1 91.06 409 GLY A CA 1
ATOM 3164 C C . GLY A 1 409 ? -22 -18.984 -2.391 1 91.06 409 GLY A C 1
ATOM 3165 O O . GLY A 1 409 ? -21.188 -19.641 -3.053 1 91.06 409 GLY A O 1
ATOM 3166 N N . GLY A 1 410 ? -22.953 -18.141 -2.961 1 90.69 410 GLY A N 1
ATOM 3167 C CA . GLY A 1 410 ? -23.203 -18.016 -4.391 1 90.69 410 GLY A CA 1
ATOM 3168 C C . GLY A 1 410 ? -24.578 -18.5 -4.801 1 90.69 410 GLY A C 1
ATOM 3169 O O . GLY A 1 410 ? -24.953 -19.641 -4.535 1 90.69 410 GLY A O 1
ATOM 3170 N N . TYR A 1 411 ? -25.328 -17.641 -5.555 1 86.44 411 TYR A N 1
ATOM 3171 C CA . TYR A 1 411 ? -26.734 -18 -5.637 1 86.44 411 TYR A CA 1
ATOM 3172 C C . TYR A 1 411 ? -27.266 -17.797 -7.051 1 86.44 411 TYR A C 1
ATOM 3174 O O . TYR A 1 411 ? -28.453 -18.031 -7.312 1 86.44 411 TYR A O 1
ATOM 3182 N N . THR A 1 412 ? -26.406 -17.422 -7.863 1 90.19 412 THR A N 1
ATOM 3183 C CA . THR A 1 412 ? -26.641 -17.609 -9.289 1 90.19 412 THR A CA 1
ATOM 3184 C C . THR A 1 412 ? -25.797 -18.75 -9.844 1 90.19 412 THR A C 1
ATOM 3186 O O . THR A 1 412 ? -24.578 -18.734 -9.742 1 90.19 412 THR A O 1
ATOM 3189 N N . LEU A 1 413 ? -26.453 -19.734 -10.406 1 92.38 413 LEU A N 1
ATOM 3190 C CA . LEU A 1 413 ? -25.797 -20.969 -10.797 1 92.38 413 LEU A CA 1
ATOM 3191 C C . LEU A 1 413 ? -24.672 -20.688 -11.781 1 92.38 413 LEU A C 1
ATOM 3193 O O . LEU A 1 413 ? -23.562 -21.203 -11.609 1 92.38 413 LEU A O 1
ATOM 3197 N N . GLU A 1 414 ? -24.938 -19.828 -12.695 1 92.94 414 GLU A N 1
ATOM 3198 C CA . GLU A 1 414 ? -23.953 -19.562 -13.742 1 92.94 414 GLU A CA 1
ATOM 3199 C C . GLU A 1 414 ? -22.734 -18.828 -13.18 1 92.94 414 GLU A C 1
ATOM 3201 O O . GLU A 1 414 ? -21.594 -19.219 -13.438 1 92.94 414 GLU A O 1
ATOM 3206 N N . ALA A 1 415 ? -22.969 -17.781 -12.43 1 93.38 415 ALA A N 1
ATOM 3207 C CA . ALA A 1 415 ? -21.875 -16.984 -11.859 1 93.38 415 ALA A CA 1
ATOM 3208 C C . ALA A 1 415 ? -21.047 -17.828 -10.883 1 93.38 415 ALA A C 1
ATOM 3210 O O . ALA A 1 415 ? -19.812 -17.719 -10.867 1 93.38 415 ALA A O 1
ATOM 3211 N N . THR A 1 416 ? -21.703 -18.625 -10.141 1 95.19 416 THR A N 1
ATOM 3212 C CA . THR A 1 416 ? -21.031 -19.469 -9.172 1 95.19 416 THR A CA 1
ATOM 3213 C C . THR A 1 416 ? -20.141 -20.5 -9.883 1 95.19 416 THR A C 1
ATOM 3215 O O . THR A 1 416 ? -18.984 -20.672 -9.523 1 95.19 416 THR A O 1
ATOM 3218 N N . ALA A 1 417 ? -20.719 -21.141 -10.883 1 96.81 417 ALA A N 1
ATOM 3219 C CA . ALA A 1 417 ? -20 -22.172 -11.617 1 96.81 417 ALA A CA 1
ATOM 3220 C C . ALA A 1 417 ? -18.781 -21.594 -12.336 1 96.81 417 ALA A C 1
ATOM 3222 O O . ALA A 1 417 ? -17.688 -22.156 -12.266 1 96.81 417 ALA A O 1
ATOM 3223 N N . LYS A 1 418 ? -18.953 -20.469 -13 1 96.69 418 LYS A N 1
ATOM 3224 C CA . LYS A 1 418 ? -17.875 -19.844 -13.742 1 96.69 418 LYS A CA 1
ATOM 3225 C C . LYS A 1 418 ? -16.75 -19.391 -12.812 1 96.69 418 LYS A C 1
ATOM 3227 O O . LYS A 1 418 ? -15.57 -19.562 -13.141 1 96.69 418 LYS A O 1
ATOM 3232 N N . SER A 1 419 ? -17.109 -18.797 -11.711 1 97.31 419 SER A N 1
ATOM 3233 C CA . SER A 1 419 ? -16.125 -18.312 -10.75 1 97.31 419 SER A CA 1
ATOM 3234 C C . SER A 1 419 ? -15.383 -19.469 -10.086 1 97.31 419 SER A C 1
ATOM 3236 O O . SER A 1 419 ? -14.156 -19.422 -9.945 1 97.31 419 SER A O 1
ATOM 3238 N N . ALA A 1 420 ? -16.109 -20.484 -9.711 1 98.25 420 ALA A N 1
ATOM 3239 C CA . ALA A 1 420 ? -15.484 -21.656 -9.109 1 98.25 420 ALA A CA 1
ATOM 3240 C C . ALA A 1 420 ? -14.531 -22.344 -10.086 1 98.25 420 ALA A C 1
ATOM 3242 O O . ALA A 1 420 ? -13.477 -22.828 -9.688 1 98.25 420 ALA A O 1
ATOM 3243 N N . LEU A 1 421 ? -14.953 -22.406 -11.328 1 98.25 421 LEU A N 1
ATOM 3244 C CA . LEU A 1 421 ? -14.094 -22.984 -12.359 1 98.25 421 LEU A CA 1
ATOM 3245 C C . LEU A 1 421 ? -12.789 -22.203 -12.477 1 98.25 421 LEU A C 1
ATOM 3247 O O . LEU A 1 421 ? -11.711 -22.797 -12.547 1 98.25 421 LEU A O 1
ATOM 3251 N N . ALA A 1 422 ? -12.891 -20.859 -12.5 1 97.81 422 ALA A N 1
ATOM 3252 C CA . ALA A 1 422 ? -11.695 -20.016 -12.602 1 97.81 422 ALA A CA 1
ATOM 3253 C C . ALA A 1 422 ? -10.758 -20.266 -11.422 1 97.81 422 ALA A C 1
ATOM 3255 O O . ALA A 1 422 ? -9.539 -20.344 -11.602 1 97.81 422 ALA A O 1
ATOM 3256 N N . VAL A 1 423 ? -11.281 -20.344 -10.266 1 98.56 423 VAL A N 1
ATOM 3257 C CA . VAL A 1 423 ? -10.508 -20.625 -9.062 1 98.56 423 VAL A CA 1
ATOM 3258 C C . VAL A 1 423 ? -9.82 -21.969 -9.18 1 98.56 423 VAL A C 1
ATOM 3260 O O . VAL A 1 423 ? -8.625 -22.109 -8.898 1 98.56 423 VAL A O 1
ATOM 3263 N N . THR A 1 424 ? -10.578 -22.984 -9.648 1 98.69 424 THR A N 1
ATOM 3264 C CA . THR A 1 424 ? -10.055 -24.328 -9.758 1 98.69 424 THR A CA 1
ATOM 3265 C C . THR A 1 424 ? -8.898 -24.391 -10.758 1 98.69 424 THR A C 1
ATOM 3267 O O . THR A 1 424 ? -7.902 -25.078 -10.531 1 98.69 424 THR A O 1
ATOM 3270 N N . LYS A 1 425 ? -9.062 -23.703 -11.844 1 98.19 425 LYS A N 1
ATOM 3271 C CA . LYS A 1 425 ? -7.996 -23.672 -12.844 1 98.19 425 LYS A CA 1
ATOM 3272 C C . LYS A 1 425 ? -6.707 -23.109 -12.242 1 98.19 425 LYS A C 1
ATOM 3274 O O . LYS A 1 425 ? -5.621 -23.625 -12.516 1 98.19 425 LYS A O 1
ATOM 3279 N N . VAL A 1 426 ? -6.812 -22.094 -11.469 1 98.25 426 VAL A N 1
ATOM 3280 C CA . VAL A 1 426 ? -5.637 -21.5 -10.836 1 98.25 426 VAL A CA 1
ATOM 3281 C C . VAL A 1 426 ? -5.062 -22.469 -9.805 1 98.25 426 VAL A C 1
ATOM 3283 O O . VAL A 1 426 ? -3.84 -22.594 -9.664 1 98.25 426 VAL A O 1
ATOM 3286 N N . LEU A 1 427 ? -5.906 -23.172 -9.078 1 98.38 427 LEU A N 1
ATOM 3287 C CA . LEU A 1 427 ? -5.441 -24.203 -8.148 1 98.38 427 LEU A CA 1
ATOM 3288 C C . LEU A 1 427 ? -4.621 -25.266 -8.883 1 98.38 427 LEU A C 1
ATOM 3290 O O . LEU A 1 427 ? -3.611 -25.734 -8.359 1 98.38 427 LEU A O 1
ATOM 3294 N N . LEU A 1 428 ? -5.082 -25.609 -10.078 1 97.25 428 LEU A N 1
ATOM 3295 C CA . LEU A 1 428 ? -4.391 -26.609 -10.883 1 97.25 428 LEU A CA 1
ATOM 3296 C C . LEU A 1 428 ? -3.02 -26.109 -11.312 1 97.25 428 LEU A C 1
ATOM 3298 O O . LEU A 1 428 ? -2.111 -26.906 -11.562 1 97.25 428 LEU A O 1
ATOM 3302 N N . GLY A 1 429 ? -2.885 -24.828 -11.469 1 96 429 GLY A N 1
ATOM 3303 C CA . GLY A 1 429 ? -1.584 -24.281 -11.82 1 96 429 GLY A CA 1
ATOM 3304 C C . GLY A 1 429 ? -1.647 -23.281 -12.961 1 96 429 GLY A C 1
ATOM 3305 O O . GLY A 1 429 ? -0.621 -22.734 -13.375 1 96 429 GLY A O 1
ATOM 3306 N N . GLU A 1 430 ? -2.9 -23 -13.461 1 96.12 430 GLU A N 1
ATOM 3307 C CA . GLU A 1 430 ? -3.045 -22 -14.508 1 96.12 430 GLU A CA 1
ATOM 3308 C C . GLU A 1 430 ? -2.777 -20.594 -13.961 1 96.12 430 GLU A C 1
ATOM 3310 O O . GLU A 1 430 ? -2.979 -20.344 -12.766 1 96.12 430 GLU A O 1
ATOM 3315 N N . ALA A 1 431 ? -2.291 -19.75 -14.82 1 94.75 431 ALA A N 1
ATOM 3316 C CA . ALA A 1 431 ? -2.223 -18.328 -14.477 1 94.75 431 ALA A CA 1
ATOM 3317 C C . ALA A 1 431 ? -3.607 -17.688 -14.492 1 94.75 431 ALA A C 1
ATOM 3319 O O . ALA A 1 431 ? -4.461 -18.078 -15.297 1 94.75 431 ALA A O 1
ATOM 3320 N N . PRO A 1 432 ? -3.811 -16.75 -13.547 1 95.06 432 PRO A N 1
ATOM 3321 C CA . PRO A 1 432 ? -5.102 -16.062 -13.617 1 95.06 432 PRO A CA 1
ATOM 3322 C C . PRO A 1 432 ? -5.293 -15.297 -14.93 1 95.06 432 PRO A C 1
ATOM 3324 O O . PRO A 1 432 ? -4.316 -14.836 -15.523 1 95.06 432 PRO A O 1
ATOM 3327 N N . LEU A 1 433 ? -6.492 -15.195 -15.312 1 90.12 433 LEU A N 1
ATOM 3328 C CA . LEU A 1 433 ? -6.816 -14.453 -16.531 1 90.12 433 LEU A CA 1
ATOM 3329 C C . LEU A 1 433 ? -6.625 -12.953 -16.312 1 90.12 433 LEU A C 1
ATOM 3331 O O . LEU A 1 433 ? -6.707 -12.469 -15.18 1 90.12 433 LEU A O 1
ATOM 3335 N N . PRO A 1 434 ? -6.395 -12.266 -17.438 1 88.31 434 PRO A N 1
ATOM 3336 C CA . PRO A 1 434 ? -6.215 -10.82 -17.297 1 88.31 434 PRO A CA 1
ATOM 3337 C C . PRO A 1 434 ? -7.453 -10.117 -16.75 1 88.31 434 PRO A C 1
ATOM 3339 O O . PRO A 1 434 ? -8.578 -10.555 -17 1 88.31 434 PRO A O 1
ATOM 3342 N N . LEU A 1 435 ? -7.215 -9.086 -15.977 1 89.31 435 LEU A N 1
ATOM 3343 C CA . LEU A 1 435 ? -8.289 -8.273 -15.414 1 89.31 435 LEU A CA 1
ATOM 3344 C C . LEU A 1 435 ? -8.766 -7.234 -16.422 1 89.31 435 LEU A C 1
ATOM 3346 O O . LEU A 1 435 ? -8 -6.809 -17.297 1 89.31 435 LEU A O 1
ATOM 3350 N N . PRO A 1 436 ? -10.023 -6.855 -16.312 1 76.62 436 PRO A N 1
ATOM 3351 C CA . PRO A 1 436 ? -10.516 -5.816 -17.219 1 76.62 436 PRO A CA 1
ATOM 3352 C C . PRO A 1 436 ? -9.828 -4.469 -17 1 76.62 436 PRO A C 1
ATOM 3354 O O . PRO A 1 436 ? -9.273 -4.219 -15.93 1 76.62 436 PRO A O 1
ATOM 3357 N N . ALA A 1 437 ? -9.648 -3.562 -17.984 1 61.31 437 ALA A N 1
ATOM 3358 C CA . ALA A 1 437 ? -8.852 -2.346 -18.109 1 61.31 437 ALA A CA 1
ATOM 3359 C C . ALA A 1 437 ? -9.148 -1.378 -16.969 1 61.31 437 ALA A C 1
ATOM 3361 O O . ALA A 1 437 ? -8.25 -0.711 -16.453 1 61.31 437 ALA A O 1
ATOM 3362 N N . ALA A 1 438 ? -10.539 -1.065 -16.656 1 60.41 438 ALA A N 1
ATOM 3363 C CA . ALA A 1 438 ? -10.75 0.052 -15.734 1 60.41 438 ALA A CA 1
ATOM 3364 C C . ALA A 1 438 ? -10.461 -0.357 -14.297 1 60.41 438 ALA A C 1
ATOM 3366 O O . ALA A 1 438 ? -11.359 -0.825 -13.586 1 60.41 438 ALA A O 1
ATOM 3367 N N . PHE A 1 439 ? -9.094 -0.398 -13.898 1 69 439 PHE A N 1
ATOM 3368 C CA . PHE A 1 439 ? -8.586 -0.984 -12.664 1 69 439 PHE A CA 1
ATOM 3369 C C . PHE A 1 439 ? -8.344 0.093 -11.617 1 69 439 PHE A C 1
ATOM 3371 O O . PHE A 1 439 ? -7.195 0.458 -11.352 1 69 439 PHE A O 1
ATOM 3378 N N . LYS A 1 440 ? -9.445 0.952 -11.266 1 78 440 LYS A N 1
ATOM 3379 C CA . LYS A 1 440 ? -9.297 1.889 -10.156 1 78 440 LYS A CA 1
ATOM 3380 C C . LYS A 1 440 ? -10.266 1.566 -9.023 1 78 440 LYS A C 1
ATOM 3382 O O . LYS A 1 440 ? -11.477 1.453 -9.25 1 78 440 LYS A O 1
ATOM 3387 N N . PRO A 1 441 ? -9.695 1.303 -7.891 1 88.38 441 PRO A N 1
ATOM 3388 C CA . PRO A 1 441 ? -10.609 1.104 -6.762 1 88.38 441 PRO A CA 1
ATOM 3389 C C . PRO A 1 441 ? -11.508 2.312 -6.516 1 88.38 441 PRO A C 1
ATOM 3391 O O . PRO A 1 441 ? -11.125 3.447 -6.805 1 88.38 441 PRO A O 1
ATOM 3394 N N . THR A 1 442 ? -12.688 2.123 -6.016 1 84.62 442 THR A N 1
ATOM 3395 C CA . THR A 1 442 ? -13.625 3.197 -5.707 1 84.62 442 THR A CA 1
ATOM 3396 C C . THR A 1 442 ? -13.133 4.012 -4.508 1 84.62 442 THR A C 1
ATOM 3398 O O . THR A 1 442 ? -12.344 3.521 -3.701 1 84.62 442 THR A O 1
ATOM 3401 N N . SER A 1 443 ? -13.602 5.234 -4.402 1 82.88 443 SER A N 1
ATOM 3402 C CA . SER A 1 443 ? -13.273 6.078 -3.256 1 82.88 443 SER A CA 1
ATOM 3403 C C . SER A 1 443 ? -13.758 5.445 -1.953 1 82.88 443 SER A C 1
ATOM 3405 O O . SER A 1 443 ? -13.102 5.574 -0.917 1 82.88 443 SER A O 1
ATOM 3407 N N . ALA A 1 444 ? -14.898 4.82 -2.023 1 84.88 444 ALA A N 1
ATOM 3408 C CA . ALA A 1 444 ? -15.422 4.129 -0.847 1 84.88 444 ALA A CA 1
ATOM 3409 C C . ALA A 1 444 ? -14.461 3.045 -0.374 1 84.88 444 ALA A C 1
ATOM 3411 O O . ALA A 1 444 ? -14.195 2.918 0.825 1 84.88 444 ALA A O 1
ATOM 3412 N N . THR A 1 445 ? -13.938 2.301 -1.343 1 92.44 445 THR A N 1
ATOM 3413 C CA . THR A 1 445 ? -12.977 1.244 -1.039 1 92.44 445 THR A CA 1
ATOM 3414 C C . THR A 1 445 ? -11.711 1.824 -0.417 1 92.44 445 THR A C 1
ATOM 3416 O O . THR A 1 445 ? -11.211 1.309 0.585 1 92.44 445 THR A O 1
ATOM 3419 N N . ILE A 1 446 ? -11.227 2.869 -1.025 1 89.5 446 ILE A N 1
ATOM 3420 C CA . ILE A 1 446 ? -10 3.498 -0.54 1 89.5 446 ILE A CA 1
ATOM 3421 C C . ILE A 1 446 ? -10.195 3.953 0.904 1 89.5 446 ILE A C 1
ATOM 3423 O O . ILE A 1 446 ? -9.328 3.732 1.753 1 89.5 446 ILE A O 1
ATOM 3427 N N . SER A 1 447 ? -11.305 4.527 1.223 1 86.75 447 SER A N 1
ATOM 3428 C CA . SER A 1 447 ? -11.609 5.008 2.568 1 86.75 447 SER A CA 1
ATOM 3429 C C . SER A 1 447 ? -11.688 3.85 3.559 1 86.75 447 SER A C 1
ATOM 3431 O O . SER A 1 447 ? -11.117 3.916 4.648 1 86.75 447 SER A O 1
ATOM 3433 N N . VAL A 1 448 ? -12.391 2.846 3.174 1 92.5 448 VAL A N 1
ATOM 3434 C CA . VAL A 1 448 ? -12.57 1.688 4.047 1 92.5 448 VAL A CA 1
ATOM 3435 C C . VAL A 1 448 ? -11.211 1.049 4.336 1 92.5 448 VAL A C 1
ATOM 3437 O O . VAL A 1 448 ? -10.906 0.716 5.484 1 92.5 448 VAL A O 1
ATOM 3440 N N . VAL A 1 449 ? -10.445 0.844 3.307 1 95.12 449 VAL A N 1
ATOM 3441 C CA . VAL A 1 449 ? -9.141 0.208 3.459 1 95.12 449 VAL A CA 1
ATOM 3442 C C . VAL A 1 449 ? -8.258 1.049 4.383 1 95.12 449 VAL A C 1
ATOM 3444 O O . VAL A 1 449 ? -7.531 0.51 5.219 1 95.12 449 VAL A O 1
ATOM 3447 N N . GLN A 1 450 ? -8.297 2.338 4.215 1 89.31 450 GLN A N 1
ATOM 3448 C CA . GLN A 1 450 ? -7.543 3.209 5.105 1 89.31 450 GLN A CA 1
ATOM 3449 C C . GLN A 1 450 ? -7.965 3.008 6.559 1 89.31 450 GLN A C 1
ATOM 3451 O O . GLN A 1 450 ? -7.117 2.939 7.453 1 89.31 450 GLN A O 1
ATOM 3456 N N . ASP A 1 451 ? -9.297 2.967 6.812 1 89.94 451 ASP A N 1
ATOM 3457 C CA . ASP A 1 451 ? -9.805 2.734 8.156 1 89.94 451 ASP A CA 1
ATOM 3458 C C . ASP A 1 451 ? -9.297 1.41 8.719 1 89.94 451 ASP A C 1
ATOM 3460 O O . ASP A 1 451 ? -8.906 1.334 9.891 1 89.94 451 ASP A O 1
ATOM 3464 N N . VAL A 1 452 ? -9.32 0.439 7.895 1 96.31 452 VAL A N 1
ATOM 3465 C CA . VAL A 1 452 ? -8.867 -0.886 8.305 1 96.31 452 VAL A CA 1
ATOM 3466 C C . VAL A 1 452 ? -7.383 -0.842 8.656 1 96.31 452 VAL A C 1
ATOM 3468 O O . VAL A 1 452 ? -6.961 -1.389 9.672 1 96.31 452 VAL A O 1
ATOM 3471 N N . VAL A 1 453 ? -6.574 -0.25 7.789 1 93 453 VAL A N 1
ATOM 3472 C CA . VAL A 1 453 ? -5.137 -0.153 8.016 1 93 453 VAL A CA 1
ATOM 3473 C C . VAL A 1 453 ? -4.871 0.578 9.336 1 93 453 VAL A C 1
ATOM 3475 O O . VAL A 1 453 ? -4.031 0.151 10.133 1 93 453 VAL A O 1
ATOM 3478 N N . GLU A 1 454 ? -5.551 1.663 9.539 1 87.12 454 GLU A N 1
ATOM 3479 C CA . GLU A 1 454 ? -5.395 2.416 10.781 1 87.12 454 GLU A CA 1
ATOM 3480 C C . GLU A 1 454 ? -5.688 1.542 11.992 1 87.12 454 GLU A C 1
ATOM 3482 O O . GLU A 1 454 ? -4.906 1.52 12.953 1 87.12 454 GLU A O 1
ATOM 3487 N N . THR A 1 455 ? -6.781 0.838 11.984 1 92.25 455 THR A N 1
ATOM 3488 C CA . THR A 1 455 ? -7.18 -0.026 13.086 1 92.25 455 THR A CA 1
ATOM 3489 C C . THR A 1 455 ? -6.164 -1.146 13.289 1 92.25 455 THR A C 1
ATOM 3491 O O . THR A 1 455 ? -5.703 -1.375 14.414 1 92.25 455 THR A O 1
ATOM 3494 N N . GLN A 1 456 ? -5.781 -1.779 12.258 1 94.75 456 GLN A N 1
ATOM 3495 C CA . GLN A 1 456 ? -4.98 -2.998 12.32 1 94.75 456 GLN A CA 1
ATOM 3496 C C . GLN A 1 456 ? -3.5 -2.676 12.5 1 94.75 456 GLN A C 1
ATOM 3498 O O . GLN A 1 456 ? -2.717 -3.537 12.906 1 94.75 456 GLN A O 1
ATOM 3503 N N . SER A 1 457 ? -3.068 -1.474 12.18 1 89.75 457 SER A N 1
ATOM 3504 C CA . SER A 1 457 ? -1.676 -1.072 12.352 1 89.75 457 SER A CA 1
ATOM 3505 C C . SER A 1 457 ? -1.245 -1.188 13.812 1 89.75 457 SER A C 1
ATOM 3507 O O . SER A 1 457 ? -0.05 -1.229 14.109 1 89.75 457 SER A O 1
ATOM 3509 N N . GLN A 1 458 ? -2.191 -1.261 14.688 1 86.62 458 GLN A N 1
ATOM 3510 C CA . GLN A 1 458 ? -1.906 -1.432 16.109 1 86.62 458 GLN A CA 1
ATOM 3511 C C . GLN A 1 458 ? -1.407 -2.844 16.406 1 86.62 458 GLN A C 1
ATOM 3513 O O . GLN A 1 458 ? -0.759 -3.078 17.422 1 86.62 458 GLN A O 1
ATOM 3518 N N . TYR A 1 459 ? -1.689 -3.719 15.508 1 92.81 459 TYR A N 1
ATOM 3519 C CA . TYR A 1 459 ? -1.438 -5.121 15.82 1 92.81 459 TYR A CA 1
ATOM 3520 C C . TYR A 1 459 ? -0.436 -5.727 14.844 1 92.81 459 TYR A C 1
ATOM 3522 O O . TYR A 1 459 ? 0.231 -6.715 15.156 1 92.81 459 TYR A O 1
ATOM 3530 N N . TRP A 1 460 ? -0.305 -5.176 13.664 1 91.75 460 TRP A N 1
ATOM 3531 C CA . TRP A 1 460 ? 0.521 -5.754 12.609 1 91.75 460 TRP A CA 1
ATOM 3532 C C . TRP A 1 460 ? 1.591 -4.766 12.148 1 91.75 460 TRP A C 1
ATOM 3534 O O . TRP A 1 460 ? 1.273 -3.678 11.664 1 91.75 460 TRP A O 1
ATOM 3544 N N . ARG A 1 461 ? 2.824 -5.125 12.141 1 85.31 461 ARG A N 1
ATOM 3545 C CA . ARG A 1 461 ? 3.969 -4.27 11.852 1 85.31 461 ARG A CA 1
ATOM 3546 C C . ARG A 1 461 ? 3.982 -3.848 10.383 1 85.31 461 ARG A C 1
ATOM 3548 O O . ARG A 1 461 ? 4.41 -2.738 10.055 1 85.31 461 ARG A O 1
ATOM 3555 N N . CYS A 1 462 ? 3.531 -4.715 9.523 1 87.81 462 CYS A N 1
ATOM 3556 C CA . CYS A 1 462 ? 3.551 -4.469 8.086 1 87.81 462 CYS A CA 1
ATOM 3557 C C . CYS A 1 462 ? 2.641 -3.303 7.715 1 87.81 462 CYS A C 1
ATOM 3559 O O . CYS A 1 462 ? 2.768 -2.729 6.633 1 87.81 462 CYS A O 1
ATOM 3561 N N . LEU A 1 463 ? 1.73 -2.932 8.609 1 89.25 463 LEU A N 1
ATOM 3562 C CA . LEU A 1 463 ? 0.773 -1.871 8.305 1 89.25 463 LEU A CA 1
ATOM 3563 C C . LEU A 1 463 ? 1.132 -0.589 9.055 1 89.25 463 LEU A C 1
ATOM 3565 O O . LEU A 1 463 ? 0.452 0.429 8.906 1 89.25 463 LEU A O 1
ATOM 3569 N N . GLN A 1 464 ? 2.209 -0.596 9.766 1 82.38 464 GLN A N 1
ATOM 3570 C CA . GLN A 1 464 ? 2.561 0.517 10.641 1 82.38 464 GLN A CA 1
ATOM 3571 C C . GLN A 1 464 ? 3.109 1.694 9.844 1 82.38 464 GLN A C 1
ATOM 3573 O O . GLN A 1 464 ? 2.885 2.854 10.203 1 82.38 464 GLN A O 1
ATOM 3578 N N . PRO A 1 465 ? 3.842 1.363 8.781 1 72.56 465 PRO A N 1
ATOM 3579 C CA . PRO A 1 465 ? 4.383 2.514 8.055 1 72.56 465 PRO A CA 1
ATOM 3580 C C . PRO A 1 465 ? 3.303 3.506 7.633 1 72.56 465 PRO A C 1
ATOM 3582 O O . PRO A 1 465 ? 2.33 3.123 6.98 1 72.56 465 PRO A O 1
ATOM 3585 N N . GLY A 1 466 ? 3.463 4.691 8.023 1 65.19 466 GLY A N 1
ATOM 3586 C CA . GLY A 1 466 ? 2.521 5.762 7.727 1 65.19 466 GLY A CA 1
ATOM 3587 C C . GLY A 1 466 ? 1.444 5.918 8.781 1 65.19 466 GLY A C 1
ATOM 3588 O O . GLY A 1 466 ? 0.686 6.891 8.766 1 65.19 466 GLY A O 1
ATOM 3589 N N . PHE A 1 467 ? 1.193 4.875 9.594 1 60.22 467 PHE A N 1
ATOM 3590 C CA . PHE A 1 467 ? 0.102 4.949 10.555 1 60.22 467 PHE A CA 1
ATOM 3591 C C . PHE A 1 467 ? 0.635 4.91 11.984 1 60.22 467 PHE A C 1
ATOM 3593 O O . PHE A 1 467 ? -0.083 5.242 12.93 1 60.22 467 PHE A O 1
ATOM 3600 N N . GLU A 1 468 ? 1.729 4.133 12.203 1 52 468 GLU A N 1
ATOM 3601 C CA . GLU A 1 468 ? 2.229 4.125 13.578 1 52 468 GLU A CA 1
ATOM 3602 C C . GLU A 1 468 ? 2.121 5.512 14.211 1 52 468 GLU A C 1
ATOM 3604 O O . GLU A 1 468 ? 1.881 5.633 15.414 1 52 468 GLU A O 1
ATOM 3609 N N . THR A 1 469 ? 2.549 6.469 13.414 1 50.66 469 THR A N 1
ATOM 3610 C CA . THR A 1 469 ? 2.859 7.742 14.047 1 50.66 469 THR A CA 1
ATOM 3611 C C . THR A 1 469 ? 1.59 8.562 14.266 1 50.66 469 THR A C 1
ATOM 3613 O O . THR A 1 469 ? 1.636 9.797 14.281 1 50.66 469 THR A O 1
ATOM 3616 N N . ILE A 1 470 ? 0.454 7.785 14.227 1 53.12 470 ILE A N 1
ATOM 3617 C CA . ILE A 1 470 ? -0.632 8.57 14.797 1 53.12 470 ILE A CA 1
ATOM 3618 C C . ILE A 1 470 ? -0.182 9.188 16.125 1 53.12 470 ILE A C 1
ATOM 3620 O O . ILE A 1 470 ? 0.851 8.797 16.672 1 53.12 470 ILE A O 1
ATOM 3624 N N . ILE A 1 471 ? -0.899 10.094 16.672 1 57.81 471 ILE A N 1
ATOM 3625 C CA . ILE A 1 471 ? -0.554 10.789 17.906 1 57.81 471 ILE A CA 1
ATOM 3626 C C . ILE A 1 471 ? -0.102 9.789 18.969 1 57.81 471 ILE A C 1
ATOM 3628 O O . ILE A 1 471 ? -0.875 8.922 19.375 1 57.81 471 ILE A O 1
ATOM 3632 N N . PRO A 1 472 ? 1.303 9.68 19.047 1 60.28 472 PRO A N 1
ATOM 3633 C CA . PRO A 1 472 ? 1.768 8.797 20.125 1 60.28 472 PRO A CA 1
ATOM 3634 C C . PRO A 1 472 ? 0.934 8.914 21.391 1 60.28 472 PRO A C 1
ATOM 3636 O O . PRO A 1 472 ? 0.597 10.031 21.812 1 60.28 472 PRO A O 1
ATOM 3639 N N . LYS A 1 473 ? 0.394 7.867 21.75 1 62.03 473 LYS A N 1
ATOM 3640 C CA . LYS A 1 473 ? -0.454 7.812 22.938 1 62.03 473 LYS A CA 1
ATOM 3641 C C . LYS A 1 473 ? 0.185 8.562 24.109 1 62.03 473 LYS A C 1
ATOM 3643 O O . LYS A 1 473 ? -0.515 9.055 25 1 62.03 473 LYS A O 1
ATOM 3648 N N . GLU A 1 474 ? 1.459 8.805 23.953 1 64.75 474 GLU A N 1
ATOM 3649 C CA . GLU A 1 474 ? 2.199 9.422 25.047 1 64.75 474 GLU A CA 1
ATOM 3650 C C . GLU A 1 474 ? 2.072 10.938 25.016 1 64.75 474 GLU A C 1
ATOM 3652 O O . GLU A 1 474 ? 2.355 11.617 26.016 1 64.75 474 GLU A O 1
ATOM 3657 N N . ILE A 1 475 ? 1.531 11.281 23.875 1 69 475 ILE A N 1
ATOM 3658 C CA . ILE A 1 475 ? 1.435 12.734 23.734 1 69 475 ILE A CA 1
ATOM 3659 C C . ILE A 1 475 ? 0.172 13.227 24.438 1 69 475 ILE A C 1
ATOM 3661 O O . ILE A 1 475 ? -0.944 12.906 24.031 1 69 475 ILE A O 1
ATOM 3665 N N . THR A 1 476 ? 0.361 13.867 25.516 1 66.56 476 THR A N 1
ATOM 3666 C CA . THR A 1 476 ? -0.767 14.352 26.297 1 66.56 476 THR A CA 1
ATOM 3667 C C . THR A 1 476 ? -1.008 15.836 26.047 1 66.56 476 THR A C 1
ATOM 3669 O O . THR A 1 476 ? -2.096 16.344 26.312 1 66.56 476 THR A O 1
ATOM 3672 N N . THR A 1 477 ? -0.007 16.5 25.609 1 76.38 477 THR A N 1
ATOM 3673 C CA . THR A 1 477 ? -0.161 17.922 25.359 1 76.38 477 THR A CA 1
ATOM 3674 C C . THR A 1 477 ? 0.018 18.234 23.875 1 76.38 477 THR A C 1
ATOM 3676 O O . THR A 1 477 ? 1.087 18 23.312 1 76.38 477 THR A O 1
ATOM 3679 N N . TYR A 1 478 ? -1.058 18.641 23.281 1 84 478 TYR A N 1
ATOM 3680 C CA . TYR A 1 478 ? -1.019 18.984 21.859 1 84 478 TYR A CA 1
ATOM 3681 C C . TYR A 1 478 ? -2.049 20.062 21.531 1 84 478 TYR A C 1
ATOM 3683 O O . TYR A 1 478 ? -2.928 20.359 22.344 1 84 478 TYR A O 1
ATOM 3691 N N . ASP A 1 479 ? -1.836 20.719 20.516 1 87.19 479 ASP A N 1
ATOM 3692 C CA . ASP A 1 479 ? -2.797 21.688 19.984 1 87.19 479 ASP A CA 1
ATOM 3693 C C . ASP A 1 479 ? -3.479 21.141 18.734 1 87.19 479 ASP A C 1
ATOM 3695 O O . ASP A 1 479 ? -2.82 20.562 17.859 1 87.19 479 ASP A O 1
ATOM 3699 N N . LEU A 1 480 ? -4.805 21.312 18.734 1 86.88 480 LEU A N 1
ATOM 3700 C CA . LEU A 1 480 ? -5.531 20.859 17.547 1 86.88 480 LEU A CA 1
ATOM 3701 C C . LEU A 1 480 ? -5.227 21.75 16.344 1 86.88 480 LEU A C 1
ATOM 3703 O O . LEU A 1 480 ? -5.16 22.969 16.484 1 86.88 480 LEU A O 1
ATOM 3707 N N . MET A 1 481 ? -5.082 21.156 15.25 1 87.44 481 MET A N 1
ATOM 3708 C CA . MET A 1 481 ? -4.738 21.906 14.055 1 87.44 481 MET A CA 1
ATOM 3709 C C . MET A 1 481 ? -5.844 22.891 13.695 1 87.44 481 MET A C 1
ATOM 3711 O O . MET A 1 481 ? -5.57 23.984 13.188 1 87.44 481 MET A O 1
ATOM 3715 N N . GLY A 1 482 ? -7.078 22.5 13.984 1 87.06 482 GLY A N 1
ATOM 3716 C CA . GLY A 1 482 ? -8.164 23.438 13.766 1 87.06 482 GLY A CA 1
ATOM 3717 C C . GLY A 1 482 ? -7.973 24.75 14.5 1 87.06 482 GLY A C 1
ATOM 3718 O O . GLY A 1 482 ? -8.266 25.812 13.961 1 87.06 482 GLY A O 1
ATOM 3719 N N . ASP A 1 483 ? -7.469 24.656 15.68 1 87.81 483 ASP A N 1
ATOM 3720 C CA . ASP A 1 483 ? -7.211 25.844 16.484 1 87.81 483 ASP A CA 1
ATOM 3721 C C . ASP A 1 483 ? -6.027 26.625 15.938 1 87.81 483 ASP A C 1
ATOM 3723 O O . ASP A 1 483 ? -6.059 27.859 15.898 1 87.81 483 ASP A O 1
ATOM 3727 N N . VAL A 1 484 ? -5.074 25.906 15.531 1 90.38 484 VAL A N 1
ATOM 3728 C CA . VAL A 1 484 ? -3.867 26.516 14.992 1 90.38 484 VAL A CA 1
ATOM 3729 C C . VAL A 1 484 ? -4.207 27.312 13.734 1 90.38 484 VAL A C 1
ATOM 3731 O O . VAL A 1 484 ? -3.834 28.484 13.602 1 90.38 484 VAL A O 1
ATOM 3734 N N . VAL A 1 485 ? -4.918 26.734 12.945 1 91.75 485 VAL A N 1
ATOM 3735 C CA . VAL A 1 485 ? -5.262 27.312 11.648 1 91.75 485 VAL A CA 1
ATOM 3736 C C . VAL A 1 485 ? -6.168 28.531 11.859 1 91.75 485 VAL A C 1
ATOM 3738 O O . VAL A 1 485 ? -5.965 29.578 11.242 1 91.75 485 VAL A O 1
ATOM 3741 N N . ARG A 1 486 ? -7.133 28.406 12.68 1 91.69 486 ARG A N 1
ATOM 3742 C CA . ARG A 1 486 ? -8.07 29.5 12.891 1 91.69 486 ARG A CA 1
ATOM 3743 C C . ARG A 1 486 ? -7.375 30.703 13.523 1 91.69 486 ARG A C 1
ATOM 3745 O O . ARG A 1 486 ? -7.66 31.859 13.172 1 91.69 486 ARG A O 1
ATOM 3752 N N . SER A 1 487 ? -6.535 30.422 14.469 1 90.25 487 SER A N 1
ATOM 3753 C CA . SER A 1 487 ? -5.781 31.5 15.086 1 90.25 487 SER A CA 1
ATOM 3754 C C . SER A 1 487 ? -4.945 32.25 14.062 1 90.25 487 SER A C 1
ATOM 3756 O O . SER A 1 487 ? -4.883 33.5 14.078 1 90.25 487 SER A O 1
ATOM 3758 N N . TYR A 1 488 ? -4.344 31.562 13.242 1 90.62 488 TYR A N 1
ATOM 3759 C CA . TYR A 1 488 ? -3.568 32.156 12.164 1 90.62 488 TYR A CA 1
ATOM 3760 C C . TYR A 1 488 ? -4.469 32.969 11.234 1 90.62 488 TYR A C 1
ATOM 3762 O O . TYR A 1 488 ? -4.137 34.094 10.875 1 90.62 488 TYR A O 1
ATOM 3770 N N . GLN A 1 489 ? -5.52 32.375 10.883 1 91.81 489 GLN A N 1
ATOM 3771 C CA . GLN A 1 489 ? -6.48 33.062 10.016 1 91.81 489 GLN A CA 1
ATOM 3772 C C . GLN A 1 489 ? -6.953 34.375 10.633 1 91.81 489 GLN A C 1
ATOM 3774 O O . GLN A 1 489 ? -7.039 35.406 9.945 1 91.81 489 GLN A O 1
ATOM 3779 N N . ALA A 1 490 ? -7.285 34.281 11.867 1 91.56 490 ALA A N 1
ATOM 3780 C CA . ALA A 1 490 ? -7.777 35.469 12.562 1 91.56 490 ALA A CA 1
ATOM 3781 C C . ALA A 1 490 ? -6.754 36.625 12.516 1 91.56 490 ALA A C 1
ATOM 3783 O O . ALA A 1 490 ? -7.109 37.781 12.281 1 91.56 490 ALA A O 1
ATOM 3784 N N . ARG A 1 491 ? -5.57 36.25 12.734 1 89.06 491 ARG A N 1
ATOM 3785 C CA . ARG A 1 491 ? -4.504 37.25 12.68 1 89.06 491 ARG A CA 1
ATOM 3786 C C . ARG A 1 491 ? -4.363 37.812 11.273 1 89.06 491 ARG A C 1
ATOM 3788 O O . ARG A 1 491 ? -4.238 39.031 11.102 1 89.06 491 ARG A O 1
ATOM 3795 N N . LYS A 1 492 ? -4.348 36.969 10.359 1 90.5 492 LYS A N 1
ATOM 3796 C CA . LYS A 1 492 ? -4.215 37.406 8.969 1 90.5 492 LYS A CA 1
ATOM 3797 C C . LYS A 1 492 ? -5.363 38.312 8.547 1 90.5 492 LYS A C 1
ATOM 3799 O O . LYS A 1 492 ? -5.148 39.312 7.883 1 90.5 492 LYS A O 1
ATOM 3804 N N . LEU A 1 493 ? -6.535 37.969 8.906 1 94.06 493 LEU A N 1
ATOM 3805 C CA . LEU A 1 493 ? -7.727 38.719 8.531 1 94.06 493 LEU A CA 1
ATOM 3806 C C . LEU A 1 493 ? -7.766 40.062 9.258 1 94.06 493 LEU A C 1
ATOM 3808 O O . LEU A 1 493 ? -8.25 41.062 8.711 1 94.06 493 LEU A O 1
ATOM 3812 N N . PHE A 1 494 ? -7.293 40.062 10.469 1 93.06 494 PHE A N 1
ATOM 3813 C CA . PHE A 1 494 ? -7.199 41.312 11.188 1 93.06 494 PHE A CA 1
ATOM 3814 C C . PHE A 1 494 ? -6.191 42.25 10.523 1 93.06 494 PHE A C 1
ATOM 3816 O O . PHE A 1 494 ? -6.457 43.438 10.344 1 93.06 494 PHE A O 1
ATOM 3823 N N . ASP A 1 495 ? -5.055 41.688 10.211 1 90.38 495 ASP A N 1
ATOM 3824 C CA . ASP A 1 495 ? -3.984 42.5 9.617 1 90.38 495 ASP A CA 1
ATOM 3825 C C . ASP A 1 495 ? -4.41 43.062 8.266 1 90.38 495 ASP A C 1
ATOM 3827 O O . ASP A 1 495 ? -4.121 44.219 7.953 1 90.38 495 ASP A O 1
ATOM 3831 N N . LYS A 1 496 ? -5.137 42.281 7.516 1 92.38 496 LYS A N 1
ATOM 3832 C CA . LYS A 1 496 ? -5.461 42.656 6.148 1 92.38 496 LYS A CA 1
ATOM 3833 C C . LYS A 1 496 ? -6.758 43.469 6.098 1 92.38 496 LYS A C 1
ATOM 3835 O O . LYS A 1 496 ? -6.879 44.438 5.324 1 92.38 496 LYS A O 1
ATOM 3840 N N . TYR A 1 497 ? -7.777 43.094 6.918 1 94.75 497 TYR A N 1
ATOM 3841 C CA . TYR A 1 497 ? -9.117 43.656 6.754 1 94.75 497 TYR A CA 1
ATOM 3842 C C . TYR A 1 497 ? -9.648 44.188 8.078 1 94.75 497 TYR A C 1
ATOM 3844 O O . TYR A 1 497 ? -10.773 44.688 8.141 1 94.75 497 TYR A O 1
ATOM 3852 N N . LYS A 1 498 ? -8.938 44.031 9.156 1 95.25 498 LYS A N 1
ATOM 3853 C CA . LYS A 1 498 ? -9.266 44.531 10.492 1 95.25 498 LYS A CA 1
ATOM 3854 C C . LYS A 1 498 ? -10.492 43.781 11.047 1 95.25 498 LYS A C 1
ATOM 3856 O O . LYS A 1 498 ? -11.32 44.406 11.742 1 95.25 498 LYS A O 1
ATOM 3861 N N . LEU A 1 499 ? -10.609 42.562 10.594 1 95.62 499 LEU A N 1
ATOM 3862 C CA . LEU A 1 499 ? -11.672 41.75 11.18 1 95.62 499 LEU A CA 1
ATOM 3863 C C . LEU A 1 499 ? -11.344 41.406 12.625 1 95.62 499 LEU A C 1
ATOM 3865 O O . LEU A 1 499 ? -10.195 41.094 12.945 1 95.62 499 LEU A O 1
ATOM 3869 N N . SER A 1 500 ? -12.297 41.5 13.477 1 92.88 500 SER A N 1
ATOM 3870 C CA . SER A 1 500 ? -12.125 41.156 14.883 1 92.88 500 SER A CA 1
ATOM 3871 C C . SER A 1 500 ? -13.305 40.344 15.406 1 92.88 500 SER A C 1
ATOM 3873 O O . SER A 1 500 ? -14.359 40.281 14.758 1 92.88 500 SER A O 1
ATOM 3875 N N . ALA A 1 501 ? -13.109 39.781 16.562 1 90.94 501 ALA A N 1
ATOM 3876 C CA . ALA A 1 501 ? -14.117 38.875 17.125 1 90.94 501 ALA A CA 1
ATOM 3877 C C . ALA A 1 501 ? -15.406 39.656 17.438 1 90.94 501 ALA A C 1
ATOM 3879 O O . ALA A 1 501 ? -15.359 40.75 17.969 1 90.94 501 ALA A O 1
ATOM 3880 N N . LEU A 1 502 ? -16.484 39.125 16.938 1 86.75 502 LEU A N 1
ATOM 3881 C CA . LEU A 1 502 ? -17.781 39.656 17.312 1 86.75 502 LEU A CA 1
ATOM 3882 C C . LEU A 1 502 ? -18.078 39.406 18.781 1 86.75 502 LEU A C 1
ATOM 3884 O O . LEU A 1 502 ? -17.969 38.281 19.25 1 86.75 502 LEU A O 1
ATOM 3888 N N . PRO A 1 503 ? -18.281 40.5 19.609 1 74 503 PRO A N 1
ATOM 3889 C CA . PRO A 1 503 ? -18.469 40.312 21.047 1 74 503 PRO A CA 1
ATOM 3890 C C . PRO A 1 503 ? -19.641 39.406 21.391 1 74 503 PRO A C 1
ATOM 3892 O O . PRO A 1 503 ? -20.609 39.344 20.641 1 74 503 PRO A O 1
ATOM 3895 N N . ASN A 1 504 ? -19.391 38.469 22.25 1 59.06 504 ASN A N 1
ATOM 3896 C CA . ASN A 1 504 ? -20.469 37.594 22.703 1 59.06 504 ASN A CA 1
ATOM 3897 C C . ASN A 1 504 ? -21.531 38.406 23.469 1 59.06 504 ASN A C 1
ATOM 3899 O O . ASN A 1 504 ? -21.203 39.125 24.406 1 59.06 504 ASN A O 1
ATOM 3903 N N . MET A 1 505 ? -22.672 38.875 22.953 1 45.31 505 MET A N 1
ATOM 3904 C CA . MET A 1 505 ? -23.734 39.531 23.734 1 45.31 505 MET A CA 1
ATOM 3905 C C . MET A 1 505 ? -24.188 38.625 24.875 1 45.31 505 MET A C 1
ATOM 3907 O O . MET A 1 505 ? -24.469 37.438 24.656 1 45.31 505 MET A O 1
ATOM 3911 N N . GLY A 1 506 ? -23.734 38.812 26.094 1 38.41 506 GLY A N 1
ATOM 3912 C CA . GLY A 1 506 ? -23.969 38.188 27.375 1 38.41 506 GLY A CA 1
ATOM 3913 C C . GLY A 1 506 ? -25.375 37.688 27.547 1 38.41 506 GLY A C 1
ATOM 3914 O O . GLY A 1 506 ? -26.094 38.094 28.469 1 38.41 506 GLY A O 1
ATOM 3915 N N . GLY A 1 507 ? -26.438 37.562 26.781 1 33 507 GLY A N 1
ATOM 3916 C CA . GLY A 1 507 ? -27.562 37.156 27.609 1 33 507 GLY A CA 1
ATOM 3917 C C . GLY A 1 507 ? -27.234 36 28.516 1 33 507 GLY A C 1
ATOM 3918 O O . GLY A 1 507 ? -26.203 35.312 28.344 1 33 507 GLY A O 1
ATOM 3919 N N . SER A 1 508 ? -28.141 35.938 29.781 1 29.56 508 SER A N 1
ATOM 3920 C CA . SER A 1 508 ? -28.312 34.938 30.828 1 29.56 508 SER A CA 1
ATOM 3921 C C . SER A 1 508 ? -28.062 33.531 30.281 1 29.56 508 SER A C 1
ATOM 3923 O O . SER A 1 508 ? -28.234 33.281 29.078 1 29.56 508 SER A O 1
ATOM 3925 N N . SER A 1 509 ? -27.406 32.719 31.141 1 30.91 509 SER A N 1
ATOM 3926 C CA . SER A 1 509 ? -27.156 31.297 31.234 1 30.91 509 SER A CA 1
ATOM 3927 C C . SER A 1 509 ? -28.375 30.5 30.781 1 30.91 509 SER A C 1
ATOM 3929 O O . SER A 1 509 ? -28.438 29.281 31.031 1 30.91 509 SER A O 1
ATOM 3931 N N . SER A 1 510 ? -29.578 31.078 30.75 1 27.03 510 SER A N 1
ATOM 3932 C CA . SER A 1 510 ? -30.609 30.031 30.734 1 27.03 510 SER A CA 1
ATOM 3933 C C . SER A 1 510 ? -30.484 29.156 29.5 1 27.03 510 SER A C 1
ATOM 3935 O O . SER A 1 510 ? -30.719 29.625 28.375 1 27.03 510 SER A O 1
ATOM 3937 N N . THR A 1 511 ? -29.406 28.375 29.516 1 27.58 511 THR A N 1
ATOM 3938 C CA . THR A 1 511 ? -29.453 27.25 28.578 1 27.58 511 THR A CA 1
ATOM 3939 C C . THR A 1 511 ? -30.859 26.672 28.516 1 27.58 511 THR A C 1
ATOM 3941 O O . THR A 1 511 ? -31.453 26.312 29.531 1 27.58 511 THR A O 1
ATOM 3944 N N . PRO A 1 512 ? -31.75 27.078 27.688 1 26.83 512 PRO A N 1
ATOM 3945 C CA . PRO A 1 512 ? -32.781 26.047 27.703 1 26.83 512 PRO A CA 1
ATOM 3946 C C . PRO A 1 512 ? -32.219 24.641 27.844 1 26.83 512 PRO A C 1
ATOM 3948 O O . PRO A 1 512 ? -31.016 24.438 27.625 1 26.83 512 PRO A O 1
ATOM 3951 N N . SER A 1 513 ? -32.938 23.547 28.25 1 26.47 513 SER A N 1
ATOM 3952 C CA . SER A 1 513 ? -32.5 22.156 28.453 1 26.47 513 SER A CA 1
ATOM 3953 C C . SER A 1 513 ? -31.406 21.766 27.469 1 26.47 513 SER A C 1
ATOM 3955 O O . SER A 1 513 ? -30.469 21.062 27.828 1 26.47 513 SER A O 1
ATOM 3957 N N . GLY A 1 514 ? -31.672 21.625 26.188 1 25.62 514 GLY A N 1
ATOM 3958 C CA . GLY A 1 514 ? -30.781 20.688 25.531 1 25.62 514 GLY A CA 1
ATOM 3959 C C . GLY A 1 514 ? -29.359 21.219 25.375 1 25.62 514 GLY A C 1
ATOM 3960 O O . GLY A 1 514 ? -29.125 22.422 25.516 1 25.62 514 GLY A O 1
ATOM 3961 N N . ARG A 1 515 ? -28.172 20.438 25.203 1 27.52 515 ARG A N 1
ATOM 3962 C CA . ARG A 1 515 ? -26.719 20.391 25.234 1 27.52 515 ARG A CA 1
ATOM 3963 C C . ARG A 1 515 ? -26.125 21.406 24.281 1 27.52 515 ARG A C 1
ATOM 3965 O O . ARG A 1 515 ? -24.906 21.406 24.031 1 27.52 515 ARG A O 1
ATOM 3972 N N . ALA A 1 516 ? -26.656 22.047 23.281 1 28.19 516 ALA A N 1
ATOM 3973 C CA . ALA A 1 516 ? -25.703 22.531 22.281 1 28.19 516 ALA A CA 1
ATOM 3974 C C . ALA A 1 516 ? -24.984 23.781 22.75 1 28.19 516 ALA A C 1
ATOM 3976 O O . ALA A 1 516 ? -25.484 24.484 23.625 1 28.19 516 ALA A O 1
ATOM 3977 N N . ALA A 1 517 ? -23.984 24.375 21.828 1 30.41 517 ALA A N 1
ATOM 3978 C CA . ALA A 1 517 ? -22.75 25.156 21.672 1 30.41 517 ALA A CA 1
ATOM 3979 C C . ALA A 1 517 ? -23.031 26.641 21.859 1 30.41 517 ALA A C 1
ATOM 3981 O O . ALA A 1 517 ? -22.234 27.484 21.422 1 30.41 517 ALA A O 1
ATOM 3982 N N . THR A 1 518 ? -24.172 27.109 22.188 1 29.08 518 THR A N 1
ATOM 3983 C CA . THR A 1 518 ? -24.203 28.562 22.125 1 29.08 518 THR A CA 1
ATOM 3984 C C . THR A 1 518 ? -23.391 29.172 23.25 1 29.08 518 THR A C 1
ATOM 3986 O O . THR A 1 518 ? -23.562 30.344 23.594 1 29.08 518 THR A O 1
ATOM 3989 N N . ALA A 1 519 ? -22.938 28.422 24.25 1 28.92 519 ALA A N 1
ATOM 3990 C CA . ALA A 1 519 ? -22.469 29.172 25.422 1 28.92 519 ALA A CA 1
ATOM 3991 C C . ALA A 1 519 ? -21.344 30.125 25.031 1 28.92 519 ALA A C 1
ATOM 3993 O O . ALA A 1 519 ? -20.422 29.75 24.312 1 28.92 519 ALA A O 1
ATOM 3994 N N . GLY A 1 520 ? -21.516 31.422 24.906 1 29.88 520 GLY A N 1
ATOM 3995 C CA . GLY A 1 520 ? -20.406 32.344 25 1 29.88 520 GLY A CA 1
ATOM 3996 C C . GLY A 1 520 ? -19.281 31.859 25.875 1 29.88 520 GLY A C 1
ATOM 3997 O O . GLY A 1 520 ? -19.453 30.922 26.656 1 29.88 520 GLY A O 1
ATOM 3998 N N . PRO A 1 521 ? -17.953 32.312 25.75 1 29.47 521 PRO A N 1
ATOM 3999 C CA . PRO A 1 521 ? -16.938 31.828 26.672 1 29.47 521 PRO A CA 1
ATOM 4000 C C . PRO A 1 521 ? -17.359 31.953 28.141 1 29.47 521 PRO A C 1
ATOM 4002 O O . PRO A 1 521 ? -17.547 33.062 28.641 1 29.47 521 PRO A O 1
ATOM 4005 N N . ALA A 1 522 ? -18.234 31.297 28.672 1 29.28 522 ALA A N 1
ATOM 4006 C CA . ALA A 1 522 ? -18.062 31.281 30.125 1 29.28 522 ALA A CA 1
ATOM 4007 C C . ALA A 1 522 ? -16.594 31.156 30.516 1 29.28 522 ALA A C 1
ATOM 4009 O O . ALA A 1 522 ? -15.766 30.75 29.703 1 29.28 522 ALA A O 1
ATOM 4010 N N . SER A 1 523 ? -16.031 31.375 31.734 1 32.88 523 SER A N 1
ATOM 4011 C CA . SER A 1 523 ? -14.672 31.344 32.25 1 32.88 523 SER A CA 1
ATOM 4012 C C . SER A 1 523 ? -13.844 30.266 31.562 1 32.88 523 SER A C 1
ATOM 4014 O O . SER A 1 523 ? -12.656 30.453 31.297 1 32.88 523 SER A O 1
ATOM 4016 N N . GLY A 1 524 ? -14.156 28.953 31.578 1 34.84 524 GLY A N 1
ATOM 4017 C CA . GLY A 1 524 ? -13.375 27.812 31.109 1 34.84 524 GLY A CA 1
ATOM 4018 C C . GLY A 1 524 ? -13.5 27.578 29.625 1 34.84 524 GLY A C 1
ATOM 4019 O O . GLY A 1 524 ? -13.508 26.422 29.172 1 34.84 524 GLY A O 1
ATOM 4020 N N . SER A 1 525 ? -13.969 28.344 28.703 1 39.22 525 SER A N 1
ATOM 4021 C CA . SER A 1 525 ? -14.344 28.172 27.312 1 39.22 525 SER A CA 1
ATOM 4022 C C . SER A 1 525 ? -13.172 27.672 26.484 1 39.22 525 SER A C 1
ATOM 4024 O O . SER A 1 525 ? -12.047 28.156 26.625 1 39.22 525 SER A O 1
ATOM 4026 N N . SER A 1 526 ? -13.273 26.516 25.766 1 51.06 526 SER A N 1
ATOM 4027 C CA . SER A 1 526 ? -12.32 25.781 24.953 1 51.06 526 SER A CA 1
ATOM 4028 C C . SER A 1 526 ? -11.672 26.688 23.906 1 51.06 526 SER A C 1
ATOM 4030 O O . SER A 1 526 ? -12.328 27.578 23.359 1 51.06 526 SER A O 1
ATOM 4032 N N . ILE A 1 527 ? -10.367 26.922 23.891 1 54 527 ILE A N 1
ATOM 4033 C CA . ILE A 1 527 ? -9.516 27.578 22.906 1 54 527 ILE A CA 1
ATOM 4034 C C . ILE A 1 527 ? -10.109 27.391 21.5 1 54 527 ILE A C 1
ATOM 4036 O O . ILE A 1 527 ? -10 28.281 20.656 1 54 527 ILE A O 1
ATOM 4040 N N . SER A 1 528 ? -10.984 26.438 21.391 1 61 528 SER A N 1
ATOM 4041 C CA . SER A 1 528 ? -11.484 26.109 20.062 1 61 528 SER A CA 1
ATOM 4042 C C . SER A 1 528 ? -12.641 27.031 19.672 1 61 528 SER A C 1
ATOM 4044 O O . SER A 1 528 ? -12.984 27.125 18.484 1 61 528 SER A O 1
ATOM 4046 N N . LEU A 1 529 ? -13.164 27.797 20.594 1 62.97 529 LEU A N 1
ATOM 4047 C CA . LEU A 1 529 ? -14.328 28.625 20.25 1 62.97 529 LEU A CA 1
ATOM 4048 C C . LEU A 1 529 ? -13.93 30.078 20.078 1 62.97 529 LEU A C 1
ATOM 4050 O O . LEU A 1 529 ? -14.742 30.906 19.641 1 62.97 529 LEU A O 1
ATOM 4054 N N . ALA A 1 530 ? -12.672 30.281 20.297 1 70 530 ALA A N 1
ATOM 4055 C CA . ALA A 1 530 ? -12.18 31.656 20.141 1 70 530 ALA A CA 1
ATOM 4056 C C . ALA A 1 530 ? -12.055 32.031 18.672 1 70 530 ALA A C 1
ATOM 4058 O O . ALA A 1 530 ? -11.672 31.188 17.844 1 70 530 ALA A O 1
ATOM 4059 N N . ASP A 1 531 ? -12.539 33.219 18.281 1 84.38 531 ASP A N 1
ATOM 4060 C CA . ASP A 1 531 ? -12.305 33.875 16.984 1 84.38 531 ASP A CA 1
ATOM 4061 C C . ASP A 1 531 ? -13.07 33.125 15.883 1 84.38 531 ASP A C 1
ATOM 4063 O O . ASP A 1 531 ? -12.656 33.156 14.719 1 84.38 531 ASP A O 1
ATOM 4067 N N . GLN A 1 532 ? -14.125 32.438 16.281 1 90 532 GLN A N 1
ATOM 4068 C CA . GLN A 1 532 ? -14.852 31.703 15.266 1 90 532 GLN A CA 1
ATOM 4069 C C . GLN A 1 532 ? -15.742 32.625 14.438 1 90 532 GLN A C 1
ATOM 4071 O O . GLN A 1 532 ? -16.094 32.281 13.297 1 90 532 GLN A O 1
ATOM 4076 N N . ILE A 1 533 ? -16.156 33.719 15.039 1 94 533 ILE A N 1
ATOM 4077 C CA . ILE A 1 533 ? -16.953 34.719 14.328 1 94 533 ILE A CA 1
ATOM 4078 C C . ILE A 1 533 ? -16.203 36.031 14.305 1 94 533 ILE A C 1
ATOM 4080 O O . ILE A 1 533 ? -16.016 36.688 15.352 1 94 533 ILE A O 1
ATOM 4084 N N . LEU A 1 534 ? -15.758 36.406 13.141 1 95.44 534 LEU A N 1
ATOM 4085 C CA . LEU A 1 534 ? -15.023 37.656 12.961 1 95.44 534 LEU A CA 1
ATOM 4086 C C . LEU A 1 534 ? -15.828 38.656 12.125 1 95.44 534 LEU A C 1
ATOM 4088 O O . LEU A 1 534 ? -16.562 38.25 11.211 1 95.44 534 LEU A O 1
ATOM 4092 N N . ALA A 1 535 ? -15.711 39.938 12.469 1 96.19 535 ALA A N 1
ATOM 4093 C CA . ALA A 1 535 ? -16.484 40.938 11.75 1 96.19 535 ALA A CA 1
ATOM 4094 C C . ALA A 1 535 ? -15.641 42.156 11.453 1 96.19 535 ALA A C 1
ATOM 4096 O O . ALA A 1 535 ? -14.688 42.469 12.172 1 96.19 535 ALA A O 1
ATOM 4097 N N . SER A 1 536 ? -16 42.844 10.398 1 96.19 536 SER A N 1
ATOM 4098 C CA . SER A 1 536 ? -15.344 44.094 10.047 1 96.19 536 SER A CA 1
ATOM 4099 C C . SER A 1 536 ? -15.711 45.188 11.016 1 96.19 536 SER A C 1
ATOM 4101 O O . SER A 1 536 ? -16.703 45.094 11.742 1 96.19 536 SER A O 1
ATOM 4103 N N . PRO A 1 537 ? -14.875 46.219 11 1 93.94 537 PRO A N 1
ATOM 4104 C CA . PRO A 1 537 ? -15.219 47.344 11.859 1 93.94 537 PRO A CA 1
ATOM 4105 C C . PRO A 1 537 ? -16.531 48.031 11.453 1 93.94 537 PRO A C 1
ATOM 4107 O O . PRO A 1 537 ? -16.828 48.125 10.258 1 93.94 537 PRO A O 1
ATOM 4110 N N . LYS A 1 538 ? -17.344 48.469 12.391 1 92.81 538 LYS A N 1
ATOM 4111 C CA . LYS A 1 538 ? -18.609 49.188 12.195 1 92.81 538 LYS A CA 1
ATOM 4112 C C . LYS A 1 538 ? -19.594 48.344 11.406 1 92.81 538 LYS A C 1
ATOM 4114 O O . LYS A 1 538 ? -20.312 48.844 10.547 1 92.81 538 LYS A O 1
ATOM 4119 N N . ILE A 1 539 ? -19.578 47.125 11.664 1 94.69 539 ILE A N 1
ATOM 4120 C CA . ILE A 1 539 ? -20.406 46.156 10.953 1 94.69 539 ILE A CA 1
ATOM 4121 C C . ILE A 1 539 ? -21.891 46.531 11.164 1 94.69 539 ILE A C 1
ATOM 4123 O O . ILE A 1 539 ? -22.703 46.312 10.273 1 94.69 539 ILE A O 1
ATOM 4127 N N . HIS A 1 540 ? -22.25 47.125 12.25 1 93.38 540 HIS A N 1
ATOM 4128 C CA . HIS A 1 540 ? -23.641 47.406 12.594 1 93.38 540 HIS A CA 1
ATOM 4129 C C . HIS A 1 540 ? -24.234 48.469 11.672 1 93.38 540 HIS A C 1
ATOM 4131 O O . HIS A 1 540 ? -25.438 48.531 11.477 1 93.38 540 HIS A O 1
ATOM 4137 N N . SER A 1 541 ? -23.406 49.25 11.102 1 94.62 541 SER A N 1
ATOM 4138 C CA . SER A 1 541 ? -23.891 50.375 10.297 1 94.62 541 SER A CA 1
ATOM 4139 C C . SER A 1 541 ? -23.641 50.125 8.812 1 94.62 541 SER A C 1
ATOM 4141 O O . SER A 1 541 ? -23.938 51 7.98 1 94.62 541 SER A O 1
ATOM 4143 N N . ALA A 1 542 ? -23.188 49.031 8.43 1 95.81 542 ALA A N 1
ATOM 4144 C CA . ALA A 1 542 ? -22.938 48.719 7.023 1 95.81 542 ALA A CA 1
ATOM 4145 C C . ALA A 1 542 ? -24.25 48.562 6.266 1 95.81 542 ALA A C 1
ATOM 4147 O O . ALA A 1 542 ? -25.219 47.969 6.789 1 95.81 542 ALA A O 1
ATOM 4148 N N . GLU A 1 543 ? -24.312 49.031 5.117 1 95.5 543 GLU A N 1
ATOM 4149 C CA . GLU A 1 543 ? -25.516 48.938 4.289 1 95.5 543 GLU A CA 1
ATOM 4150 C C . GLU A 1 543 ? -25.688 47.5 3.742 1 95.5 543 GLU A C 1
ATOM 4152 O O . GLU A 1 543 ? -26.797 47 3.656 1 95.5 543 GLU A O 1
ATOM 4157 N N . THR A 1 544 ? -24.594 47.062 3.285 1 96.81 544 THR A N 1
ATOM 4158 C CA . THR A 1 544 ? -24.562 45.688 2.799 1 96.81 544 THR A CA 1
ATOM 4159 C C . THR A 1 544 ? -23.578 44.844 3.621 1 96.81 544 THR A C 1
ATOM 4161 O O . THR A 1 544 ? -22.438 45.25 3.855 1 96.81 544 THR A O 1
ATOM 4164 N N . VAL A 1 545 ? -24.047 43.656 4.082 1 97.81 545 VAL A N 1
ATOM 4165 C CA . VAL A 1 545 ? -23.219 42.75 4.875 1 97.81 545 VAL A CA 1
ATOM 4166 C C . VAL A 1 545 ? -23.078 41.406 4.156 1 97.81 545 VAL A C 1
ATOM 4168 O O . VAL A 1 545 ? -24.078 40.875 3.656 1 97.81 545 VAL A O 1
ATOM 4171 N N . VAL A 1 546 ? -21.922 40.938 4.047 1 98.25 546 VAL A N 1
ATOM 4172 C CA . VAL A 1 546 ? -21.672 39.625 3.514 1 98.25 546 VAL A CA 1
ATOM 4173 C C . VAL A 1 546 ? -21.281 38.688 4.648 1 98.25 546 VAL A C 1
ATOM 4175 O O . VAL A 1 546 ? -20.359 38.969 5.422 1 98.25 546 VAL A O 1
ATOM 4178 N N . VAL A 1 547 ? -21.938 37.562 4.738 1 98.06 547 VAL A N 1
ATOM 4179 C CA . VAL A 1 547 ? -21.656 36.562 5.754 1 98.06 547 VAL A CA 1
ATOM 4180 C C . VAL A 1 547 ? -21.047 35.312 5.105 1 98.06 547 VAL A C 1
ATOM 4182 O O . VAL A 1 547 ? -21.672 34.688 4.254 1 98.06 547 VAL A O 1
ATOM 4185 N N . PHE A 1 548 ? -19.844 35.062 5.48 1 98.19 548 PHE A N 1
ATOM 4186 C CA . PHE A 1 548 ? -19.172 33.844 5.051 1 98.19 548 PHE A CA 1
ATOM 4187 C C . PHE A 1 548 ? -19.25 32.781 6.141 1 98.19 548 PHE A C 1
ATOM 4189 O O . PHE A 1 548 ? -18.844 33 7.277 1 98.19 548 PHE A O 1
ATOM 4196 N N . VAL A 1 549 ? -19.766 31.609 5.852 1 97.56 549 VAL A N 1
ATOM 4197 C CA . VAL A 1 549 ? -19.766 30.453 6.746 1 97.56 549 VAL A CA 1
ATOM 4198 C C . VAL A 1 549 ? -19.016 29.297 6.102 1 97.56 549 VAL A C 1
ATOM 4200 O O . VAL A 1 549 ? -19.422 28.781 5.055 1 97.56 549 VAL A O 1
ATOM 4203 N N . HIS A 1 550 ? -17.953 28.906 6.758 1 96.44 550 HIS A N 1
ATOM 4204 C CA . HIS A 1 550 ? -17.094 27.938 6.055 1 96.44 550 HIS A CA 1
ATOM 4205 C C . HIS A 1 550 ? -16.484 26.938 7.023 1 96.44 550 HIS A C 1
ATOM 4207 O O . HIS A 1 550 ? -16.344 27.234 8.219 1 96.44 550 HIS A O 1
ATOM 4213 N N . ASP A 1 551 ? -16.094 25.766 6.477 1 92.88 551 ASP A N 1
ATOM 4214 C CA . ASP A 1 551 ? -15.227 24.828 7.168 1 92.88 551 ASP A CA 1
ATOM 4215 C C . ASP A 1 551 ? -13.828 25.406 7.352 1 92.88 551 ASP A C 1
ATOM 4217 O O . ASP A 1 551 ? -13.484 26.422 6.727 1 92.88 551 ASP A O 1
ATOM 4221 N N . PRO A 1 552 ? -13.062 24.781 8.281 1 91.56 552 PRO A N 1
ATOM 4222 C CA . PRO A 1 552 ? -11.664 25.203 8.344 1 91.56 552 PRO A CA 1
ATOM 4223 C C . PRO A 1 552 ? -10.922 25 7.023 1 91.56 552 PRO A C 1
ATOM 4225 O O . PRO A 1 552 ? -11.242 24.078 6.273 1 91.56 552 PRO A O 1
ATOM 4228 N N . PRO A 1 553 ? -9.93 25.875 6.801 1 91.12 553 PRO A N 1
ATOM 4229 C CA . PRO A 1 553 ? -9.133 25.719 5.582 1 91.12 553 PRO A CA 1
ATOM 4230 C C . PRO A 1 553 ? -8.523 24.312 5.469 1 91.12 553 PRO A C 1
ATOM 4232 O O . PRO A 1 553 ? -8.148 23.719 6.477 1 91.12 553 PRO A O 1
ATOM 4235 N N . GLN A 1 554 ? -8.422 23.969 4.254 1 85 554 GLN A N 1
ATOM 4236 C CA . GLN A 1 554 ? -7.871 22.641 3.977 1 85 554 GLN A CA 1
ATOM 4237 C C . GLN A 1 554 ? -6.344 22.656 4.016 1 85 554 GLN A C 1
ATOM 4239 O O . GLN A 1 554 ? -5.719 23.641 3.59 1 85 554 GLN A O 1
ATOM 4244 N N . ILE A 1 555 ? -5.789 21.609 4.625 1 86.5 555 ILE A N 1
ATOM 4245 C CA . ILE A 1 555 ? -4.34 21.453 4.664 1 86.5 555 ILE A CA 1
ATOM 4246 C C . ILE A 1 555 ? -3.92 20.297 3.758 1 86.5 555 ILE A C 1
ATOM 4248 O O . ILE A 1 555 ? -4.465 19.188 3.854 1 86.5 555 ILE A O 1
ATOM 4252 N N . TRP A 1 556 ? -3.043 20.641 2.861 1 81.88 556 TRP A N 1
ATOM 4253 C CA . TRP A 1 556 ? -2.492 19.641 1.955 1 81.88 556 TRP A CA 1
ATOM 4254 C C . TRP A 1 556 ? -1.017 19.391 2.25 1 81.88 556 TRP A C 1
ATOM 4256 O O . TRP A 1 556 ? -0.255 20.328 2.475 1 81.88 556 TRP A O 1
ATOM 4266 N N . GLY A 1 557 ? -0.644 18.234 2.33 1 77.25 557 GLY A N 1
ATOM 4267 C CA . GLY A 1 557 ? 0.758 17.906 2.541 1 77.25 557 GLY A CA 1
ATOM 4268 C C . GLY A 1 557 ? 1.024 16.422 2.57 1 77.25 557 GLY A C 1
ATOM 4269 O O . GLY A 1 557 ? 0.106 15.617 2.4 1 77.25 557 GLY A O 1
ATOM 4270 N N . LYS A 1 558 ? 2.271 16.156 2.688 1 77.25 558 LYS A N 1
ATOM 4271 C CA . LYS A 1 558 ? 2.742 14.766 2.729 1 77.25 558 LYS A CA 1
ATOM 4272 C C . LYS A 1 558 ? 3.123 14.359 4.148 1 77.25 558 LYS A C 1
ATOM 4274 O O . LYS A 1 558 ? 3.711 15.148 4.891 1 77.25 558 LYS A O 1
ATOM 4279 N N . VAL A 1 559 ? 2.648 13.164 4.473 1 79.38 559 VAL A N 1
ATOM 4280 C CA . VAL A 1 559 ? 3.061 12.602 5.754 1 79.38 559 VAL A CA 1
ATOM 4281 C C . VAL A 1 559 ? 4.25 11.672 5.551 1 79.38 559 VAL A C 1
ATOM 4283 O O . VAL A 1 559 ? 4.23 10.812 4.664 1 79.38 559 VAL A O 1
ATOM 4286 N N . ASP A 1 560 ? 5.281 11.945 6.344 1 78.25 560 ASP A N 1
ATOM 4287 C CA . ASP A 1 560 ? 6.438 11.055 6.309 1 78.25 560 ASP A CA 1
ATOM 4288 C C . ASP A 1 560 ? 6.055 9.641 6.734 1 78.25 560 ASP A C 1
ATOM 4290 O O . ASP A 1 560 ? 5.543 9.43 7.84 1 78.25 560 ASP A O 1
ATOM 4294 N N . ALA A 1 561 ? 6.359 8.703 5.902 1 76.44 561 ALA A N 1
ATOM 4295 C CA . ALA A 1 561 ? 5.898 7.336 6.133 1 76.44 561 ALA A CA 1
ATOM 4296 C C . ALA A 1 561 ? 6.664 6.684 7.281 1 76.44 561 ALA A C 1
ATOM 4298 O O . ALA A 1 561 ? 6.219 5.68 7.844 1 76.44 561 ALA A O 1
ATOM 4299 N N . VAL A 1 562 ? 7.836 7.16 7.586 1 74.19 562 VAL A N 1
ATOM 4300 C CA . VAL A 1 562 ? 8.648 6.578 8.648 1 74.19 562 VAL A CA 1
ATOM 4301 C C . VAL A 1 562 ? 8.242 7.172 10 1 74.19 562 VAL A C 1
ATOM 4303 O O . VAL A 1 562 ? 7.938 6.438 10.938 1 74.19 562 VAL A O 1
ATOM 4306 N N . THR A 1 563 ? 8.164 8.5 9.992 1 72.25 563 THR A N 1
ATOM 4307 C CA . THR A 1 563 ? 7.969 9.164 11.281 1 72.25 563 THR A CA 1
ATOM 4308 C C . THR A 1 563 ? 6.484 9.406 11.531 1 72.25 563 THR A C 1
ATOM 4310 O O . THR A 1 563 ? 6.062 9.562 12.68 1 72.25 563 THR A O 1
ATOM 4313 N N . GLY A 1 564 ? 5.707 9.508 10.484 1 75.69 564 GLY A N 1
ATOM 4314 C CA . GLY A 1 564 ? 4.305 9.859 10.625 1 75.69 564 GLY A CA 1
ATOM 4315 C C . GLY A 1 564 ? 4.07 11.352 10.758 1 75.69 564 GLY A C 1
ATOM 4316 O O . GLY A 1 564 ? 2.934 11.797 10.945 1 75.69 564 GLY A O 1
ATOM 4317 N N . GLU A 1 565 ? 5.07 12.141 10.641 1 79.06 565 GLU A N 1
ATOM 4318 C CA . GLU A 1 565 ? 4.98 13.594 10.758 1 79.06 565 GLU A CA 1
ATOM 4319 C C . GLU A 1 565 ? 4.633 14.242 9.422 1 79.06 565 GLU A C 1
ATOM 4321 O O . GLU A 1 565 ? 5.066 13.766 8.367 1 79.06 565 GLU A O 1
ATOM 4326 N N . LEU A 1 566 ? 3.846 15.32 9.516 1 81.88 566 LEU A N 1
ATOM 4327 C CA . LEU A 1 566 ? 3.547 16.094 8.312 1 81.88 566 LEU A CA 1
ATOM 4328 C C . LEU A 1 566 ? 4.785 16.828 7.824 1 81.88 566 LEU A C 1
ATOM 4330 O O . LEU A 1 566 ? 5.52 17.422 8.625 1 81.88 566 LEU A O 1
ATOM 4334 N N . ASP A 1 567 ? 4.992 16.812 6.543 1 78.56 567 ASP A N 1
ATOM 4335 C CA . ASP A 1 567 ? 6.125 17.531 5.961 1 78.56 567 ASP A CA 1
ATOM 4336 C C . ASP A 1 567 ? 5.93 19.047 6.062 1 78.56 567 ASP A C 1
ATOM 4338 O O . ASP A 1 567 ? 4.805 19.531 5.953 1 78.56 567 ASP A O 1
ATOM 4342 N N . PHE A 1 568 ? 7.016 19.734 6.176 1 72.94 568 PHE A N 1
ATOM 4343 C CA . PHE A 1 568 ? 6.922 21.156 6.426 1 72.94 568 PHE A CA 1
ATOM 4344 C C . PHE A 1 568 ? 6.645 21.922 5.137 1 72.94 568 PHE A C 1
ATOM 4346 O O . PHE A 1 568 ? 6.309 23.109 5.168 1 72.94 568 PHE A O 1
ATOM 4353 N N . ASP A 1 569 ? 6.715 21.203 4.023 1 75.25 569 ASP A N 1
ATOM 4354 C CA . ASP A 1 569 ? 6.34 21.859 2.771 1 75.25 569 ASP A CA 1
ATOM 4355 C C . ASP A 1 569 ? 4.836 21.75 2.529 1 75.25 569 ASP A C 1
ATOM 4357 O O . ASP A 1 569 ? 4.344 22.141 1.47 1 75.25 569 ASP A O 1
ATOM 4361 N N . SER A 1 570 ? 4.219 21.312 3.525 1 82.44 570 SER A N 1
ATOM 4362 C CA . SER A 1 570 ? 2.762 21.25 3.461 1 82.44 570 SER A CA 1
ATOM 4363 C C . SER A 1 570 ? 2.156 22.656 3.439 1 82.44 570 SER A C 1
ATOM 4365 O O . SER A 1 570 ? 2.793 23.609 3.873 1 82.44 570 SER A O 1
ATOM 4367 N N . CYS A 1 571 ? 0.932 22.719 2.846 1 84.62 571 CYS A N 1
ATOM 4368 C CA . CYS A 1 571 ? 0.339 24.031 2.639 1 84.62 571 CYS A CA 1
ATOM 4369 C C . CYS A 1 571 ? -1.126 24.047 3.057 1 84.62 571 CYS A C 1
ATOM 4371 O O . CYS A 1 571 ? -1.79 23.016 3.033 1 84.62 571 CYS A O 1
ATOM 4373 N N . MET A 1 572 ? -1.529 25.188 3.473 1 88.5 572 MET A N 1
ATOM 4374 C CA . MET A 1 572 ? -2.932 25.438 3.785 1 88.5 572 MET A CA 1
ATOM 4375 C C . MET A 1 572 ? -3.59 26.266 2.688 1 88.5 572 MET A C 1
ATOM 4377 O O . MET A 1 572 ? -3.02 27.266 2.223 1 88.5 572 MET A O 1
ATOM 4381 N N . VAL A 1 573 ? -4.746 25.844 2.27 1 87.44 573 VAL A N 1
ATOM 4382 C CA . VAL A 1 573 ? -5.496 26.562 1.24 1 87.44 573 VAL A CA 1
ATOM 4383 C C . VAL A 1 573 ? -6.809 27.078 1.824 1 87.44 573 VAL A C 1
ATOM 4385 O O . VAL A 1 573 ? -7.664 26.297 2.24 1 87.44 573 VAL A O 1
ATOM 4388 N N . ASP A 1 574 ? -6.898 28.328 1.83 1 90.56 574 ASP A N 1
ATOM 4389 C CA . ASP A 1 574 ? -8.109 28.984 2.299 1 90.56 574 ASP A CA 1
ATOM 4390 C C . ASP A 1 574 ? -8.977 29.438 1.127 1 90.56 574 ASP A C 1
ATOM 4392 O O . ASP A 1 574 ? -8.68 30.438 0.469 1 90.56 574 ASP A O 1
ATOM 4396 N N . VAL A 1 575 ? -10.086 28.828 0.998 1 89.81 575 VAL A N 1
ATOM 4397 C CA . VAL A 1 575 ? -10.922 29.047 -0.173 1 89.81 575 VAL A CA 1
ATOM 4398 C C . VAL A 1 575 ? -11.672 30.375 -0.029 1 89.81 575 VAL A C 1
ATOM 4400 O O . VAL A 1 575 ? -12.188 30.922 -1.012 1 89.81 575 VAL A O 1
ATOM 4403 N N . THR A 1 576 ? -11.727 30.984 1.124 1 93.44 576 THR A N 1
ATOM 4404 C CA . THR A 1 576 ? -12.492 32.188 1.349 1 93.44 576 THR A CA 1
ATOM 4405 C C . THR A 1 576 ? -11.68 33.438 0.965 1 93.44 576 THR A C 1
ATOM 4407 O O . THR A 1 576 ? -12.219 34.531 0.867 1 93.44 576 THR A O 1
ATOM 4410 N N . THR A 1 577 ? -10.414 33.25 0.703 1 90.94 577 THR A N 1
ATOM 4411 C CA . THR A 1 577 ? -9.508 34.375 0.5 1 90.94 577 THR A CA 1
ATOM 4412 C C . THR A 1 577 ? -9.992 35.281 -0.637 1 90.94 577 THR A C 1
ATOM 4414 O O . THR A 1 577 ? -10.078 36.5 -0.484 1 90.94 577 THR A O 1
ATOM 4417 N N . LYS A 1 578 ? -10.336 34.688 -1.717 1 91.62 578 LYS A N 1
ATOM 4418 C CA . LYS A 1 578 ? -10.789 35.438 -2.879 1 91.62 578 LYS A CA 1
ATOM 4419 C C . LYS A 1 578 ? -12.086 36.188 -2.578 1 91.62 578 LYS A C 1
ATOM 4421 O O . LYS A 1 578 ? -12.281 37.312 -3.029 1 91.62 578 LYS A O 1
ATOM 4426 N N . TRP A 1 579 ? -12.938 35.625 -1.889 1 96.12 579 TRP A N 1
ATOM 4427 C CA . TRP A 1 579 ? -14.234 36.188 -1.534 1 96.12 579 TRP A CA 1
ATOM 4428 C C . TRP A 1 579 ? -14.07 37.344 -0.547 1 96.12 579 TRP A C 1
ATOM 4430 O O . TRP A 1 579 ? -14.766 38.344 -0.64 1 96.12 579 TRP A O 1
ATOM 4440 N N . LEU A 1 580 ? -13.18 37.188 0.356 1 96.19 580 LEU A N 1
ATOM 4441 C CA . LEU A 1 580 ? -12.883 38.25 1.314 1 96.19 580 LEU A CA 1
ATOM 4442 C C . LEU A 1 580 ? -12.305 39.469 0.611 1 96.19 580 LEU A C 1
ATOM 4444 O O . LEU A 1 580 ? -12.688 40.594 0.919 1 96.19 580 LEU A O 1
ATOM 4448 N N . GLU A 1 581 ? -11.461 39.156 -0.312 1 94.75 581 GLU A N 1
ATOM 4449 C CA . GLU A 1 581 ? -10.898 40.25 -1.103 1 94.75 581 GLU A CA 1
ATOM 4450 C C . GLU A 1 581 ? -11.984 40.969 -1.903 1 94.75 581 GLU A C 1
ATOM 4452 O O . GLU A 1 581 ? -11.984 42.188 -1.991 1 94.75 581 GLU A O 1
ATOM 4457 N N . TRP A 1 582 ? -12.828 40.25 -2.459 1 96.75 582 TRP A N 1
ATOM 4458 C CA . TRP A 1 582 ? -13.938 40.781 -3.236 1 96.75 582 TRP A CA 1
ATOM 4459 C C . TRP A 1 582 ? -14.836 41.656 -2.367 1 96.75 582 TRP A C 1
ATOM 4461 O O . TRP A 1 582 ? -15.133 42.812 -2.717 1 96.75 582 TRP A O 1
ATOM 4471 N N . ALA A 1 583 ? -15.297 41.188 -1.24 1 97.56 583 ALA A N 1
ATOM 4472 C CA . ALA A 1 583 ? -16.203 41.906 -0.356 1 97.56 583 ALA A CA 1
ATOM 4473 C C . ALA A 1 583 ? -15.562 43.156 0.183 1 97.56 583 ALA A C 1
ATOM 4475 O O . ALA A 1 583 ? -16.203 44.219 0.246 1 97.56 583 ALA A O 1
ATOM 4476 N N . HIS A 1 584 ? -14.32 43 0.526 1 96.75 584 HIS A N 1
ATOM 4477 C CA . HIS A 1 584 ? -13.594 44.156 1.03 1 96.75 584 HIS A CA 1
ATOM 4478 C C . HIS A 1 584 ? -13.43 45.219 -0.051 1 96.75 584 HIS A C 1
ATOM 4480 O O . HIS A 1 584 ? -13.555 46.406 0.227 1 96.75 584 HIS A O 1
ATOM 4486 N N . GLY A 1 585 ? -13.172 44.812 -1.219 1 96.44 585 GLY A N 1
ATOM 4487 C CA . GLY A 1 585 ? -13.023 45.719 -2.342 1 96.44 585 GLY A CA 1
ATOM 4488 C C . GLY A 1 585 ? -14.289 46.469 -2.668 1 96.44 585 GLY A C 1
ATOM 4489 O O . GLY A 1 585 ? -14.234 47.625 -3.135 1 96.44 585 GLY A O 1
ATOM 4490 N N . ARG A 1 586 ? -15.43 45.938 -2.373 1 96.56 586 ARG A N 1
ATOM 4491 C CA . ARG A 1 586 ? -16.734 46.531 -2.66 1 96.56 586 ARG A CA 1
ATOM 4492 C C . ARG A 1 586 ? -17.188 47.406 -1.504 1 96.56 586 ARG A C 1
ATOM 4494 O O . ARG A 1 586 ? -18.219 48.094 -1.593 1 96.56 586 ARG A O 1
ATOM 4501 N N . GLY A 1 587 ? -16.422 47.344 -0.379 1 95.69 587 GLY A N 1
ATOM 4502 C CA . GLY A 1 587 ? -16.766 48.125 0.792 1 95.69 587 GLY A CA 1
ATOM 4503 C C . GLY A 1 587 ? -17.891 47.531 1.608 1 95.69 587 GLY A C 1
ATOM 4504 O O . GLY A 1 587 ? -18.578 48.219 2.35 1 95.69 587 GLY A O 1
ATOM 4505 N N . TYR A 1 588 ? -18.188 46.312 1.465 1 97 588 TYR A N 1
ATOM 4506 C CA . TYR A 1 588 ? -19.234 45.656 2.225 1 97 588 TYR A CA 1
ATOM 4507 C C . TYR A 1 588 ? -18.75 45.344 3.641 1 97 588 TYR A C 1
ATOM 4509 O O . TYR A 1 588 ? -17.562 45.219 3.887 1 97 588 TYR A O 1
ATOM 4517 N N . GLY A 1 589 ? -19.672 45.344 4.609 1 97.25 589 GLY A N 1
ATOM 4518 C CA . GLY A 1 589 ? -19.375 44.719 5.887 1 97.25 589 GLY A CA 1
ATOM 4519 C C . GLY A 1 589 ? -19.188 43.219 5.789 1 97.25 589 GLY A C 1
ATOM 4520 O O . GLY A 1 589 ? -19.906 42.562 5.031 1 97.25 589 GLY A O 1
ATOM 4521 N N . ILE A 1 590 ? -18.234 42.719 6.52 1 97.88 590 ILE A N 1
ATOM 4522 C CA . ILE A 1 590 ? -17.891 41.281 6.402 1 97.88 590 ILE A CA 1
ATOM 4523 C C . ILE A 1 590 ? -18.062 40.594 7.75 1 97.88 590 ILE A C 1
ATOM 4525 O O . ILE A 1 590 ? -17.641 41.125 8.781 1 97.88 590 ILE A O 1
ATOM 4529 N N . ILE A 1 591 ? -18.719 39.531 7.754 1 96.94 591 ILE A N 1
ATOM 4530 C CA . ILE A 1 591 ? -18.719 38.562 8.867 1 96.94 591 ILE A CA 1
ATOM 4531 C C . ILE A 1 591 ? -18.172 37.219 8.398 1 96.94 591 ILE A C 1
ATOM 4533 O O . ILE A 1 591 ? -18.703 36.625 7.449 1 96.94 591 ILE A O 1
ATOM 4537 N N . ASP A 1 592 ? -17.094 36.781 9 1 96.94 592 ASP A N 1
ATOM 4538 C CA . ASP A 1 592 ? -16.453 35.531 8.672 1 96.94 592 ASP A CA 1
ATOM 4539 C C . ASP A 1 592 ? -16.641 34.5 9.797 1 96.94 592 ASP A C 1
ATOM 4541 O O . ASP A 1 592 ? -16.172 34.719 10.914 1 96.94 592 ASP A O 1
ATOM 4545 N N . VAL A 1 593 ? -17.344 33.438 9.477 1 96 593 VAL A N 1
ATOM 4546 C CA . VAL A 1 593 ? -17.656 32.406 10.477 1 96 593 VAL A CA 1
ATOM 4547 C C . VAL A 1 593 ? -16.953 31.109 10.133 1 96 593 VAL A C 1
ATOM 4549 O O . VAL A 1 593 ? -17.172 30.547 9.055 1 96 593 VAL A O 1
ATOM 4552 N N . ASN A 1 594 ? -16.094 30.641 11.031 1 94.88 594 ASN A N 1
ATOM 4553 C CA . ASN A 1 594 ? -15.453 29.344 10.922 1 94.88 594 ASN A CA 1
ATOM 4554 C C . ASN A 1 594 ? -16.141 28.297 11.805 1 94.88 594 ASN A C 1
ATOM 4556 O O . ASN A 1 594 ? -16.375 28.547 12.992 1 94.88 594 ASN A O 1
ATOM 4560 N N . ILE A 1 595 ? -16.547 27.188 11.219 1 93.38 595 ILE A N 1
ATOM 4561 C CA . ILE A 1 595 ? -17.156 26.094 11.977 1 93.38 595 ILE A CA 1
ATOM 4562 C C . ILE A 1 595 ? -16.109 25 12.211 1 93.38 595 ILE A C 1
ATOM 4564 O O . ILE A 1 595 ? -15.789 24.234 11.305 1 93.38 595 ILE A O 1
ATOM 4568 N N . PRO A 1 596 ? -15.648 24.859 13.43 1 88.75 596 PRO A N 1
ATOM 4569 C CA . PRO A 1 596 ? -14.648 23.828 13.695 1 88.75 596 PRO A CA 1
ATOM 4570 C C . PRO A 1 596 ? -15.18 22.422 13.43 1 88.75 596 PRO A C 1
ATOM 4572 O O . PRO A 1 596 ? -16.359 22.141 13.648 1 88.75 596 PRO A O 1
ATOM 4575 N N . LYS A 1 597 ? -14.297 21.547 12.992 1 86.12 597 LYS A N 1
ATOM 4576 C CA . LYS A 1 597 ? -14.672 20.156 12.766 1 86.12 597 LYS A CA 1
ATOM 4577 C C . LYS A 1 597 ? -14.445 19.312 14.016 1 86.12 597 LYS A C 1
ATOM 4579 O O . LYS A 1 597 ? -15.07 18.266 14.188 1 86.12 597 LYS A O 1
ATOM 4584 N N . ALA A 1 598 ? -13.484 19.734 14.82 1 78.75 598 ALA A N 1
ATOM 4585 C CA . ALA A 1 598 ? -13.188 19.078 16.094 1 78.75 598 ALA A CA 1
ATOM 4586 C C . ALA A 1 598 ? -12.852 20.094 17.172 1 78.75 598 ALA A C 1
ATOM 4588 O O . ALA A 1 598 ? -12.453 21.219 16.875 1 78.75 598 ALA A O 1
ATOM 4589 N N . LEU A 1 599 ? -13.242 19.719 18.359 1 75.12 599 LEU A N 1
ATOM 4590 C CA . LEU A 1 599 ? -12.914 20.594 19.469 1 75.12 599 LEU A CA 1
ATOM 4591 C C . LEU A 1 599 ? -11.93 19.922 20.422 1 75.12 599 LEU A C 1
ATOM 4593 O O . LEU A 1 599 ? -11.859 18.688 20.484 1 75.12 599 LEU A O 1
ATOM 4597 N N . ASN A 1 600 ? -11.07 20.672 21 1 65.69 600 ASN A N 1
ATOM 4598 C CA . ASN A 1 600 ? -10.133 20.156 21.984 1 65.69 600 ASN A CA 1
ATOM 4599 C C . ASN A 1 600 ? -10.82 19.875 23.312 1 65.69 600 ASN A C 1
ATOM 4601 O O . ASN A 1 600 ? -11.664 20.656 23.766 1 65.69 600 ASN A O 1
ATOM 4605 N N . GLY A 1 601 ? -10.5 18.781 23.969 1 60.03 601 GLY A N 1
ATOM 4606 C CA . GLY A 1 601 ? -10.922 18.516 25.328 1 60.03 601 GLY A CA 1
ATOM 4607 C C . GLY A 1 601 ? -12.242 17.781 25.422 1 60.03 601 GLY A C 1
ATOM 4608 O O . GLY A 1 601 ? -12.617 17.047 24.5 1 60.03 601 GLY A O 1
ATOM 4609 N N . ALA A 1 602 ? -12.844 17.75 26.547 1 49.03 602 ALA A N 1
ATOM 4610 C CA . ALA A 1 602 ? -14.047 17.031 26.969 1 49.03 602 ALA A CA 1
ATOM 4611 C C . ALA A 1 602 ? -15.242 17.391 26.094 1 49.03 602 ALA A C 1
ATOM 4613 O O . ALA A 1 602 ? -16.188 16.609 25.969 1 49.03 602 ALA A O 1
ATOM 4614 N N . ASP A 1 603 ? -15.023 18.438 25.391 1 54.66 603 ASP A N 1
ATOM 4615 C CA . ASP A 1 603 ? -16.172 18.922 24.625 1 54.66 603 ASP A CA 1
ATOM 4616 C C . ASP A 1 603 ? -16.281 18.188 23.281 1 54.66 603 ASP A C 1
ATOM 4618 O O . ASP A 1 603 ? -17.297 18.297 22.609 1 54.66 603 ASP A O 1
ATOM 4622 N N . ASP A 1 604 ? -15.406 17.344 22.953 1 59.88 604 ASP A N 1
ATOM 4623 C CA . ASP A 1 604 ? -15.359 16.75 21.609 1 59.88 604 ASP A CA 1
ATOM 4624 C C . ASP A 1 604 ? -16.359 15.609 21.484 1 59.88 604 ASP A C 1
ATOM 4626 O O . ASP A 1 604 ? -16.953 15.406 20.422 1 59.88 604 ASP A O 1
ATOM 4630 N N . ASP A 1 605 ? -16.672 14.93 22.5 1 60.47 605 ASP A N 1
ATOM 4631 C CA . ASP A 1 605 ? -17.453 13.703 22.406 1 60.47 605 ASP A CA 1
ATOM 4632 C C . ASP A 1 605 ? -18.859 13.992 21.906 1 60.47 605 ASP A C 1
ATOM 4634 O O . ASP A 1 605 ? -19.469 13.148 21.234 1 60.47 605 ASP A O 1
ATOM 4638 N N . ASN A 1 606 ? -19.297 15.203 22.094 1 64.56 606 ASN A N 1
ATOM 4639 C CA . ASN A 1 606 ? -20.672 15.516 21.719 1 64.56 606 ASN A CA 1
ATOM 4640 C C . ASN A 1 606 ? -20.734 16.594 20.656 1 64.56 606 ASN A C 1
ATOM 4642 O O . ASN A 1 606 ? -21.797 17.156 20.375 1 64.56 606 ASN A O 1
ATOM 4646 N N . TYR A 1 607 ? -19.609 16.875 20.094 1 74.38 607 TYR A N 1
ATOM 4647 C CA . TYR A 1 607 ? -19.578 17.969 19.141 1 74.38 607 TYR A CA 1
ATOM 4648 C C . TYR A 1 607 ? -19.812 17.469 17.719 1 74.38 607 TYR A C 1
ATOM 4650 O O . TYR A 1 607 ? -19.172 16.5 17.281 1 74.38 607 TYR A O 1
ATOM 4658 N N . TYR A 1 608 ? -20.859 18.016 17.062 1 80 608 TYR A N 1
ATOM 4659 C CA . TYR A 1 608 ? -21.125 17.781 15.641 1 80 608 TYR A CA 1
ATOM 4660 C C . TYR A 1 608 ? -21.094 19.078 14.852 1 80 608 TYR A C 1
ATOM 4662 O O . TYR A 1 608 ? -21.859 20 15.133 1 80 608 TYR A O 1
ATOM 4670 N N . ALA A 1 609 ? -20.234 19.094 13.977 1 85 609 ALA A N 1
ATOM 4671 C CA . ALA A 1 609 ? -20.031 20.312 13.188 1 85 609 ALA A CA 1
ATOM 4672 C C . ALA A 1 609 ? -21.312 20.75 12.5 1 85 609 ALA A C 1
ATOM 4674 O O . ALA A 1 609 ? -21.562 21.953 12.352 1 85 609 ALA A O 1
ATOM 4675 N N . LEU A 1 610 ? -22.141 19.797 12.133 1 88.31 610 LEU A N 1
ATOM 4676 C CA . LEU A 1 610 ? -23.406 20.109 11.469 1 88.31 610 LEU A CA 1
ATOM 4677 C C . LEU A 1 610 ? -24.328 20.906 12.391 1 88.31 610 LEU A C 1
ATOM 4679 O O . LEU A 1 610 ? -24.828 21.969 12.008 1 88.31 610 LEU A O 1
ATOM 4683 N N . PHE A 1 611 ? -24.484 20.5 13.555 1 87.88 611 PHE A N 1
ATOM 4684 C CA . PHE A 1 611 ? -25.359 21.156 14.508 1 87.88 611 PHE A CA 1
ATOM 4685 C C . PHE A 1 611 ? -24.766 22.484 14.961 1 87.88 611 PHE A C 1
ATOM 4687 O O . PHE A 1 611 ? -25.484 23.469 15.172 1 87.88 611 PHE A O 1
ATOM 4694 N N . ALA A 1 612 ? -23.453 22.453 15.086 1 87.69 612 ALA A N 1
ATOM 4695 C CA . ALA A 1 612 ? -22.766 23.703 15.461 1 87.69 612 ALA A CA 1
ATOM 4696 C C . ALA A 1 612 ? -23 24.781 14.414 1 87.69 612 ALA A C 1
ATOM 4698 O O . ALA A 1 612 ? -23.219 25.953 14.758 1 87.69 612 ALA A O 1
ATOM 4699 N N . SER A 1 613 ? -22.906 24.391 13.172 1 93.44 613 SER A N 1
ATOM 4700 C CA . SER A 1 613 ? -23.141 25.344 12.086 1 93.44 613 SER A CA 1
ATOM 4701 C C . SER A 1 613 ? -24.547 25.906 12.133 1 93.44 613 SER A C 1
ATOM 4703 O O . SER A 1 613 ? -24.75 27.109 11.961 1 93.44 613 SER A O 1
ATOM 4705 N N . GLN A 1 614 ? -25.531 25.109 12.391 1 92.81 614 GLN A N 1
ATOM 4706 C CA . GLN A 1 614 ? -26.922 25.516 12.461 1 92.81 614 GLN A CA 1
ATOM 4707 C C . GLN A 1 614 ? -27.156 26.469 13.625 1 92.81 614 GLN A C 1
ATOM 4709 O O . GLN A 1 614 ? -27.766 27.531 13.453 1 92.81 614 GLN A O 1
ATOM 4714 N N . GLU A 1 615 ? -26.594 26.156 14.68 1 91.12 615 GLU A N 1
ATOM 4715 C CA . GLU A 1 615 ? -26.766 26.969 15.883 1 91.12 615 GLU A CA 1
ATOM 4716 C C . GLU A 1 615 ? -26.094 28.328 15.727 1 91.12 615 GLU A C 1
ATOM 4718 O O . GLU A 1 615 ? -26.641 29.359 16.141 1 91.12 615 GLU A O 1
ATOM 4723 N N . VAL A 1 616 ? -24.938 28.312 15.195 1 92.38 616 VAL A N 1
ATOM 4724 C CA . VAL A 1 616 ? -24.172 29.547 15.055 1 92.38 616 VAL A CA 1
ATOM 4725 C C . VAL A 1 616 ? -24.891 30.484 14.086 1 92.38 616 VAL A C 1
ATOM 4727 O O . VAL A 1 616 ? -24.953 31.703 14.32 1 92.38 616 VAL A O 1
ATOM 4730 N N . CYS A 1 617 ? -25.438 29.953 13.039 1 95.25 617 CYS A N 1
ATOM 4731 C CA . CYS A 1 617 ? -26.125 30.797 12.07 1 95.25 617 CYS A CA 1
ATOM 4732 C C . CYS A 1 617 ? -27.406 31.375 12.664 1 95.25 617 CYS A C 1
ATOM 4734 O O . CYS A 1 617 ? -27.719 32.531 12.438 1 95.25 617 CYS A O 1
ATOM 4736 N N . LEU A 1 618 ? -28.141 30.578 13.422 1 94.5 618 LEU A N 1
ATOM 4737 C CA . LEU A 1 618 ? -29.328 31.078 14.109 1 94.5 618 LEU A CA 1
ATOM 4738 C C . LEU A 1 618 ? -28.969 32.156 15.109 1 94.5 618 LEU A C 1
ATOM 4740 O O . LEU A 1 618 ? -29.625 33.219 15.18 1 94.5 618 LEU A O 1
ATOM 4744 N N . TYR A 1 619 ? -27.953 31.922 15.828 1 92.75 619 TYR A N 1
ATOM 4745 C CA . TYR A 1 619 ? -27.453 32.875 16.812 1 92.75 619 TYR A CA 1
ATOM 4746 C C . TYR A 1 619 ? -27.062 34.188 16.141 1 92.75 619 TYR A C 1
ATOM 4748 O O . TYR A 1 619 ? -27.438 35.25 16.609 1 92.75 619 TYR A O 1
ATOM 4756 N N . LEU A 1 620 ? -26.328 34.094 15.133 1 93.88 620 LEU A N 1
ATOM 4757 C CA . LEU A 1 620 ? -25.859 35.25 14.406 1 93.88 620 LEU A CA 1
ATOM 4758 C C . LEU A 1 620 ? -27.016 36.094 13.891 1 93.88 620 LEU A C 1
ATOM 4760 O O . LEU A 1 620 ? -26.984 37.312 13.945 1 93.88 620 LEU A O 1
ATOM 4764 N N . TRP A 1 621 ? -28.031 35.438 13.406 1 95.25 621 TRP A N 1
ATOM 4765 C CA . TRP A 1 621 ? -29.203 36.156 12.898 1 95.25 621 TRP A CA 1
ATOM 4766 C C . TRP A 1 621 ? -29.969 36.812 14.039 1 95.25 621 TRP A C 1
ATOM 4768 O O . TRP A 1 621 ? -30.266 38.031 13.969 1 95.25 621 TRP A O 1
ATOM 4778 N N . ASP A 1 622 ? -30.25 36.094 15.062 1 94.12 622 ASP A N 1
ATOM 4779 C CA . ASP A 1 622 ? -31.125 36.562 16.141 1 94.12 622 ASP A CA 1
ATOM 4780 C C . ASP A 1 622 ? -30.469 37.688 16.938 1 94.12 622 ASP A C 1
ATOM 4782 O O . ASP A 1 622 ? -31.141 38.594 17.375 1 94.12 622 ASP A O 1
ATOM 4786 N N . LYS A 1 623 ? -29.156 37.594 17 1 91.5 623 LYS A N 1
ATOM 4787 C CA . LYS A 1 623 ? -28.5 38.531 17.922 1 91.5 623 LYS A CA 1
ATOM 4788 C C . LYS A 1 623 ? -27.859 39.688 17.172 1 91.5 623 LYS A C 1
ATOM 4790 O O . LYS A 1 623 ? -27.656 40.75 17.734 1 91.5 623 LYS A O 1
ATOM 4795 N N . TYR A 1 624 ? -27.594 39.5 15.891 1 93.44 624 TYR A N 1
ATOM 4796 C CA . TYR A 1 624 ? -26.812 40.531 15.219 1 93.44 624 TYR A CA 1
ATOM 4797 C C . TYR A 1 624 ? -27.469 40.969 13.914 1 93.44 624 TYR A C 1
ATOM 4799 O O . TYR A 1 624 ? -28.062 42.031 13.836 1 93.44 624 TYR A O 1
ATOM 4807 N N . LEU A 1 625 ? -27.656 40.156 12.977 1 95.19 625 LEU A N 1
ATOM 4808 C CA . LEU A 1 625 ? -28.047 40.5 11.625 1 95.19 625 LEU A CA 1
ATOM 4809 C C . LEU A 1 625 ? -29.469 41.094 11.602 1 95.19 625 LEU A C 1
ATOM 4811 O O . LEU A 1 625 ? -29.75 42.031 10.836 1 95.19 625 LEU A O 1
ATOM 4815 N N . SER A 1 626 ? -30.328 40.562 12.453 1 94.25 626 SER A N 1
ATOM 4816 C CA . SER A 1 626 ? -31.703 41.062 12.477 1 94.25 626 SER A CA 1
ATOM 4817 C C . SER A 1 626 ? -31.781 42.469 13 1 94.25 626 SER A C 1
ATOM 4819 O O . SER A 1 626 ? -32.719 43.219 12.664 1 94.25 626 SER A O 1
ATOM 4821 N N . VAL A 1 627 ? -30.797 42.906 13.797 1 92.69 627 VAL A N 1
ATOM 4822 C CA . VAL A 1 627 ? -30.891 44.188 14.445 1 92.69 627 VAL A CA 1
ATOM 4823 C C . VAL A 1 627 ? -29.938 45.188 13.773 1 92.69 627 VAL A C 1
ATOM 4825 O O . VAL A 1 627 ? -30.016 46.406 14.008 1 92.69 627 VAL A O 1
ATOM 4828 N N . PHE A 1 628 ? -29.109 44.719 12.883 1 93.81 628 PHE A N 1
ATOM 4829 C CA . PHE A 1 628 ? -28.203 45.594 12.141 1 93.81 628 PHE A CA 1
ATOM 4830 C C . PHE A 1 628 ? -28.984 46.531 11.227 1 93.81 628 PHE A C 1
ATOM 4832 O O . PHE A 1 628 ? -30.141 46.25 10.875 1 93.81 628 PHE A O 1
ATOM 4839 N N . ASP A 1 629 ? -28.359 47.594 10.844 1 93.81 629 ASP A N 1
ATOM 4840 C CA . ASP A 1 629 ? -28.969 48.562 9.945 1 93.81 629 ASP A CA 1
ATOM 4841 C C . ASP A 1 629 ? -28.938 48.094 8.5 1 93.81 629 ASP A C 1
ATOM 4843 O O . ASP A 1 629 ? -29.547 48.688 7.617 1 93.81 629 ASP A O 1
ATOM 4847 N N . ALA A 1 630 ? -28.328 47.031 8.273 1 94.44 630 ALA A N 1
ATOM 4848 C CA . ALA A 1 630 ? -28.109 46.531 6.926 1 94.44 630 ALA A CA 1
ATOM 4849 C C . ALA A 1 630 ? -29.422 46.312 6.195 1 94.44 630 ALA A C 1
ATOM 4851 O O . ALA A 1 630 ? -30.375 45.75 6.754 1 94.44 630 ALA A O 1
ATOM 4852 N N . GLN A 1 631 ? -29.484 46.719 4.984 1 94.25 631 GLN A N 1
ATOM 4853 C CA . GLN A 1 631 ? -30.641 46.5 4.117 1 94.25 631 GLN A CA 1
ATOM 4854 C C . GLN A 1 631 ? -30.469 45.25 3.26 1 94.25 631 GLN A C 1
ATOM 4856 O O . GLN A 1 631 ? -31.453 44.688 2.793 1 94.25 631 GLN A O 1
ATOM 4861 N N . ASN A 1 632 ? -29.188 45 3.049 1 96.62 632 ASN A N 1
ATOM 4862 C CA . ASN A 1 632 ? -28.844 43.844 2.23 1 96.62 632 ASN A CA 1
ATOM 4863 C C . ASN A 1 632 ? -27.906 42.906 2.965 1 96.62 632 ASN A C 1
ATOM 4865 O O . ASN A 1 632 ? -26.891 43.344 3.525 1 96.62 632 ASN A O 1
ATOM 4869 N N . VAL A 1 633 ? -28.234 41.625 2.934 1 97.62 633 VAL A N 1
ATOM 4870 C CA . VAL A 1 633 ? -27.375 40.594 3.504 1 97.62 633 VAL A CA 1
ATOM 4871 C C . VAL A 1 633 ? -27.109 39.5 2.469 1 97.62 633 VAL A C 1
ATOM 4873 O O . VAL A 1 633 ? -28.062 38.938 1.901 1 97.62 633 VAL A O 1
ATOM 4876 N N . ILE A 1 634 ? -25.906 39.25 2.15 1 98.12 634 ILE A N 1
ATOM 4877 C CA . ILE A 1 634 ? -25.469 38.188 1.246 1 98.12 634 ILE A CA 1
ATOM 4878 C C . ILE A 1 634 ? -24.844 37.062 2.045 1 98.12 634 ILE A C 1
ATOM 4880 O O . ILE A 1 634 ? -23.938 37.281 2.855 1 98.12 634 ILE A O 1
ATOM 4884 N N . MET A 1 635 ? -25.266 35.875 1.845 1 98.38 635 MET A N 1
ATOM 4885 C CA . MET A 1 635 ? -24.719 34.75 2.57 1 98.38 635 MET A CA 1
ATOM 4886 C C . MET A 1 635 ? -23.984 33.781 1.624 1 98.38 635 MET A C 1
ATOM 4888 O O . MET A 1 635 ? -24.5 33.438 0.559 1 98.38 635 MET A O 1
ATOM 4892 N N . VAL A 1 636 ? -22.797 33.438 1.995 1 98.44 636 VAL A N 1
ATOM 4893 C CA . VAL A 1 636 ? -21.984 32.531 1.197 1 98.44 636 VAL A CA 1
ATOM 4894 C C . VAL A 1 636 ? -21.469 31.375 2.072 1 98.44 636 VAL A C 1
ATOM 4896 O O . VAL A 1 636 ? -20.781 31.609 3.066 1 98.44 636 VAL A O 1
ATOM 4899 N N . GLY A 1 637 ? -21.797 30.156 1.711 1 98.12 637 GLY A N 1
ATOM 4900 C CA . GLY A 1 637 ? -21.391 28.969 2.449 1 98.12 637 GLY A CA 1
ATOM 4901 C C . GLY A 1 637 ? -20.375 28.141 1.708 1 98.12 637 GLY A C 1
ATOM 4902 O O . GLY A 1 637 ? -20.422 28.016 0.482 1 98.12 637 GLY A O 1
ATOM 4903 N N . PHE A 1 638 ? -19.438 27.594 2.484 1 97.12 638 PHE A N 1
ATOM 4904 C CA . PHE A 1 638 ? -18.375 26.75 1.918 1 97.12 638 PHE A CA 1
ATOM 4905 C C . PHE A 1 638 ? -18.297 25.422 2.65 1 97.12 638 PHE A C 1
ATOM 4907 O O . PHE A 1 638 ? -18.141 25.391 3.873 1 97.12 638 PHE A O 1
ATOM 4914 N N . GLY A 1 639 ? -18.344 24.328 1.906 1 94.44 639 GLY A N 1
ATOM 4915 C CA . GLY A 1 639 ? -18.188 23 2.496 1 94.44 639 GLY A CA 1
ATOM 4916 C C . GLY A 1 639 ? -19.391 22.547 3.287 1 94.44 639 GLY A C 1
ATOM 4917 O O . GLY A 1 639 ? -20.531 22.859 2.912 1 94.44 639 GLY A O 1
ATOM 4918 N N . ASP A 1 640 ? -19.203 21.828 4.359 1 93 640 ASP A N 1
ATOM 4919 C CA . ASP A 1 640 ? -20.281 21.297 5.188 1 93 640 ASP A CA 1
ATOM 4920 C C . ASP A 1 640 ? -20.984 22.391 5.961 1 93 640 ASP A C 1
ATOM 4922 O O . ASP A 1 640 ? -22.172 22.266 6.293 1 93 640 ASP A O 1
ATOM 4926 N N . ALA A 1 641 ? -20.281 23.406 6.207 1 94.94 641 ALA A N 1
ATOM 4927 C CA . ALA A 1 641 ? -20.766 24.484 7.051 1 94.94 641 ALA A CA 1
ATOM 4928 C C . ALA A 1 641 ? -21.984 25.172 6.414 1 94.94 641 ALA A C 1
ATOM 4930 O O . ALA A 1 641 ? -22.75 25.844 7.102 1 94.94 641 ALA A O 1
ATOM 4931 N N . TYR A 1 642 ? -22.188 24.984 5.094 1 97.12 642 TYR A N 1
ATOM 4932 C CA . TYR A 1 642 ? -23.281 25.672 4.414 1 97.12 642 TYR A CA 1
ATOM 4933 C C . TYR A 1 642 ? -24.641 25.234 4.977 1 97.12 642 TYR A C 1
ATOM 4935 O O . TYR A 1 642 ? -25.641 25.922 4.797 1 97.12 642 TYR A O 1
ATOM 4943 N N . ALA A 1 643 ? -24.594 24.047 5.656 1 96 643 ALA A N 1
ATOM 4944 C CA . ALA A 1 643 ? -25.812 23.516 6.25 1 96 643 ALA A CA 1
ATOM 4945 C C . ALA A 1 643 ? -26.438 24.5 7.238 1 96 643 ALA A C 1
ATOM 4947 O O . ALA A 1 643 ? -27.656 24.547 7.395 1 96 643 ALA A O 1
ATOM 4948 N N . GLY A 1 644 ? -25.594 25.25 7.875 1 96.5 644 GLY A N 1
ATOM 4949 C CA . GLY A 1 644 ? -26.078 26.266 8.805 1 96.5 644 GLY A CA 1
ATOM 4950 C C . GLY A 1 644 ? -26.891 27.359 8.133 1 96.5 644 GLY A C 1
ATOM 4951 O O . GLY A 1 644 ? -27.875 27.828 8.695 1 96.5 644 GLY A O 1
ATOM 4952 N N . LEU A 1 645 ? -26.516 27.734 6.957 1 97.5 645 LEU A N 1
ATOM 4953 C CA . LEU A 1 645 ? -27.234 28.766 6.215 1 97.5 645 LEU A CA 1
ATOM 4954 C C . LEU A 1 645 ? -28.594 28.25 5.738 1 97.5 645 LEU A C 1
ATOM 4956 O O . LEU A 1 645 ? -29.594 28.969 5.828 1 97.5 645 LEU A O 1
ATOM 4960 N N . VAL A 1 646 ? -28.547 27.031 5.25 1 97 646 VAL A N 1
ATOM 4961 C CA . VAL A 1 646 ? -29.781 26.422 4.797 1 97 646 VAL A CA 1
ATOM 4962 C C . VAL A 1 646 ? -30.766 26.312 5.965 1 97 646 VAL A C 1
ATOM 4964 O O . VAL A 1 646 ? -31.953 26.609 5.824 1 97 646 VAL A O 1
ATOM 4967 N N . HIS A 1 647 ? -30.234 25.891 7.039 1 96.5 647 HIS A N 1
ATOM 4968 C CA . HIS A 1 647 ? -31.062 25.766 8.242 1 96.5 647 HIS A CA 1
ATOM 4969 C C . HIS A 1 647 ? -31.609 27.125 8.672 1 96.5 647 HIS A C 1
ATOM 4971 O O . HIS A 1 647 ? -32.781 27.234 9.047 1 96.5 647 HIS A O 1
ATOM 4977 N N . LEU A 1 648 ? -30.844 28.141 8.68 1 96.75 648 LEU A N 1
ATOM 4978 C CA . LEU A 1 648 ? -31.25 29.484 9.07 1 96.75 648 LEU A CA 1
ATOM 4979 C C . LEU A 1 648 ? -32.406 29.984 8.211 1 96.75 648 LEU A C 1
ATOM 4981 O O . LEU A 1 648 ? -33.406 30.453 8.734 1 96.75 648 LEU A O 1
ATOM 4985 N N . VAL A 1 649 ? -32.281 29.859 6.926 1 95.81 649 VAL A N 1
ATOM 4986 C CA . VAL A 1 649 ? -33.281 30.375 5.984 1 95.81 649 VAL A CA 1
ATOM 4987 C C . VAL A 1 649 ? -34.594 29.625 6.145 1 95.81 649 VAL A C 1
ATOM 4989 O O . VAL A 1 649 ? -35.656 30.188 5.918 1 95.81 649 VAL A O 1
ATOM 4992 N N . GLY A 1 650 ? -34.5 28.438 6.59 1 94.94 650 GLY A N 1
ATOM 4993 C CA . GLY A 1 650 ? -35.688 27.641 6.797 1 94.94 650 GLY A CA 1
ATOM 4994 C C . GLY A 1 650 ? -36.344 27.906 8.133 1 94.94 650 GLY A C 1
ATOM 4995 O O . GLY A 1 650 ? -37.531 27.594 8.32 1 94.94 650 GLY A O 1
ATOM 4996 N N . HIS A 1 651 ? -35.688 28.547 9.031 1 96.12 651 HIS A N 1
ATOM 4997 C CA . HIS A 1 651 ? -36.188 28.625 10.398 1 96.12 651 HIS A CA 1
ATOM 4998 C C . HIS A 1 651 ? -36.438 30.078 10.812 1 96.12 651 HIS A C 1
ATOM 5000 O O . HIS A 1 651 ? -37.125 30.328 11.812 1 96.12 651 HIS A O 1
ATOM 5006 N N . ARG A 1 652 ? -35.844 31 10.102 1 95.25 652 ARG A N 1
ATOM 5007 C CA . ARG A 1 652 ? -36.094 32.406 10.297 1 95.25 652 ARG A CA 1
ATOM 5008 C C . ARG A 1 652 ? -36.5 33.094 8.992 1 95.25 652 ARG A C 1
ATOM 5010 O O . ARG A 1 652 ? -35.969 32.781 7.934 1 95.25 652 ARG A O 1
ATOM 5017 N N . ASP A 1 653 ? -37.5 33.906 9.117 1 94.06 653 ASP A N 1
ATOM 5018 C CA . ASP A 1 653 ? -37.875 34.656 7.926 1 94.06 653 ASP A CA 1
ATOM 5019 C C . ASP A 1 653 ? -36.844 35.75 7.629 1 94.06 653 ASP A C 1
ATOM 5021 O O . ASP A 1 653 ? -36.938 36.875 8.117 1 94.06 653 ASP A O 1
ATOM 5025 N N . THR A 1 654 ? -35.875 35.438 6.789 1 94.44 654 THR A N 1
ATOM 5026 C CA . THR A 1 654 ? -34.75 36.312 6.52 1 94.44 654 THR A CA 1
ATOM 5027 C C . THR A 1 654 ? -34.969 37.125 5.242 1 94.44 654 THR A C 1
ATOM 5029 O O . THR A 1 654 ? -34.125 37.938 4.855 1 94.44 654 THR A O 1
ATOM 5032 N N . ARG A 1 655 ? -36.062 37.125 4.523 1 92.25 655 ARG A N 1
ATOM 5033 C CA . ARG A 1 655 ? -36.312 37.625 3.168 1 92.25 655 ARG A CA 1
ATOM 5034 C C . ARG A 1 655 ? -36.312 39.156 3.121 1 92.25 655 ARG A C 1
ATOM 5036 O O . ARG A 1 655 ? -36.062 39.75 2.064 1 92.25 655 ARG A O 1
ATOM 5043 N N . GLU A 1 656 ? -36.531 39.625 4.285 1 91.94 656 GLU A N 1
ATOM 5044 C CA . GLU A 1 656 ? -36.562 41.062 4.324 1 91.94 656 GLU A CA 1
ATOM 5045 C C . GLU A 1 656 ? -35.156 41.656 4.098 1 91.94 656 GLU A C 1
ATOM 5047 O O . GLU A 1 656 ? -35 42.75 3.545 1 91.94 656 GLU A O 1
ATOM 5052 N N . LYS A 1 657 ? -34.125 40.938 4.504 1 95.38 657 LYS A N 1
ATOM 5053 C CA . LYS A 1 657 ? -32.75 41.469 4.449 1 95.38 657 LYS A CA 1
ATOM 5054 C C . LYS A 1 657 ? -31.875 40.625 3.543 1 95.38 657 LYS A C 1
ATOM 5056 O O . LYS A 1 657 ? -30.953 41.125 2.906 1 95.38 657 LYS A O 1
ATOM 5061 N N . VAL A 1 658 ? -32.094 39.312 3.426 1 96.81 658 VAL A N 1
ATOM 5062 C CA . VAL A 1 658 ? -31.219 38.406 2.701 1 96.81 658 VAL A CA 1
ATOM 5063 C C . VAL A 1 658 ? -31.578 38.406 1.216 1 96.81 658 VAL A C 1
ATOM 5065 O O . VAL A 1 658 ? -32.688 38.062 0.842 1 96.81 658 VAL A O 1
ATOM 5068 N N . ASN A 1 659 ? -30.641 38.719 0.392 1 95.06 659 ASN A N 1
ATOM 5069 C CA . ASN A 1 659 ? -30.859 38.812 -1.048 1 95.06 659 ASN A CA 1
ATOM 5070 C C . ASN A 1 659 ? -30.531 37.5 -1.749 1 95.06 659 ASN A C 1
ATOM 5072 O O . ASN A 1 659 ? -31.172 37.156 -2.738 1 95.06 659 ASN A O 1
ATOM 5076 N N . CYS A 1 660 ? -29.516 36.938 -1.299 1 95.25 660 CYS A N 1
ATOM 5077 C CA . CYS A 1 660 ? -29.141 35.688 -1.954 1 95.25 660 CYS A CA 1
ATOM 5078 C C . CYS A 1 660 ? -28.297 34.812 -1.032 1 95.25 660 CYS A C 1
ATOM 5080 O O . CYS A 1 660 ? -27.703 35.312 -0.072 1 95.25 660 CYS A O 1
ATOM 5082 N N . VAL A 1 661 ? -28.281 33.5 -1.294 1 97.94 661 VAL A N 1
ATOM 5083 C CA . VAL A 1 661 ? -27.531 32.469 -0.583 1 97.94 661 VAL A CA 1
ATOM 5084 C C . VAL A 1 661 ? -26.734 31.641 -1.577 1 97.94 661 VAL A C 1
ATOM 5086 O O . VAL A 1 661 ? -27.297 30.859 -2.34 1 97.94 661 VAL A O 1
ATOM 5089 N N . ILE A 1 662 ? -25.422 31.828 -1.549 1 98.38 662 ILE A N 1
ATOM 5090 C CA . ILE A 1 662 ? -24.531 31.094 -2.455 1 98.38 662 ILE A CA 1
ATOM 5091 C C . ILE A 1 662 ? -23.781 30.016 -1.687 1 98.38 662 ILE A C 1
ATOM 5093 O O . ILE A 1 662 ? -23.203 30.281 -0.629 1 98.38 662 ILE A O 1
ATOM 5097 N N . ASN A 1 663 ? -23.781 28.797 -2.189 1 98.25 663 ASN A N 1
ATOM 5098 C CA . ASN A 1 663 ? -23.109 27.703 -1.498 1 98.25 663 ASN A CA 1
ATOM 5099 C C . ASN A 1 663 ? -22.172 26.938 -2.426 1 98.25 663 ASN A C 1
ATOM 5101 O O . ASN A 1 663 ? -22.547 26.578 -3.541 1 98.25 663 ASN A O 1
ATOM 5105 N N . PHE A 1 664 ? -20.938 26.812 -2.025 1 97.75 664 PHE A N 1
ATOM 5106 C CA . PHE A 1 664 ? -19.969 25.938 -2.662 1 97.75 664 PHE A CA 1
ATOM 5107 C C . PHE A 1 664 ? -19.766 24.656 -1.843 1 97.75 664 PHE A C 1
ATOM 5109 O O . PHE A 1 664 ? -19.156 24.703 -0.768 1 97.75 664 PHE A O 1
ATOM 5116 N N . ILE A 1 665 ? -20.156 23.422 -2.383 1 94.94 665 ILE A N 1
ATOM 5117 C CA . ILE A 1 665 ? -20.188 22.281 -1.477 1 94.94 665 ILE A CA 1
ATOM 5118 C C . ILE A 1 665 ? -19.375 21.141 -2.076 1 94.94 665 ILE A C 1
ATOM 5120 O O . ILE A 1 665 ? -19.094 20.141 -1.394 1 94.94 665 ILE A O 1
ATOM 5124 N N . SER A 1 666 ? -18.938 21.188 -3.283 1 90.88 666 SER A N 1
ATOM 5125 C CA . SER A 1 666 ? -18.188 20.125 -3.957 1 90.88 666 SER A CA 1
ATOM 5126 C C . SER A 1 666 ? -18.859 18.766 -3.787 1 90.88 666 SER A C 1
ATOM 5128 O O . SER A 1 666 ? -19.969 18.562 -4.277 1 90.88 666 SER A O 1
ATOM 5130 N N . GLU A 1 667 ? -18.328 17.859 -2.908 1 85.19 667 GLU A N 1
ATOM 5131 C CA . GLU A 1 667 ? -18.875 16.5 -2.764 1 85.19 667 GLU A CA 1
ATOM 5132 C C . GLU A 1 667 ? -19.75 16.391 -1.521 1 85.19 667 GLU A C 1
ATOM 5134 O O . GLU A 1 667 ? -20.312 15.336 -1.243 1 85.19 667 GLU A O 1
ATOM 5139 N N . THR A 1 668 ? -19.953 17.5 -0.833 1 89 668 THR A N 1
ATOM 5140 C CA . THR A 1 668 ? -20.766 17.516 0.374 1 89 668 THR A CA 1
ATOM 5141 C C . THR A 1 668 ? -22.219 17.141 0.052 1 89 668 THR A C 1
ATOM 5143 O O . THR A 1 668 ? -22.734 17.5 -1.007 1 89 668 THR A O 1
ATOM 5146 N N . GLN A 1 669 ? -22.859 16.453 0.986 1 89.25 669 GLN A N 1
ATOM 5147 C CA . GLN A 1 669 ? -24.234 16.016 0.81 1 89.25 669 GLN A CA 1
ATOM 5148 C C . GLN A 1 669 ? -25.188 17.219 0.737 1 89.25 669 GLN A C 1
ATOM 5150 O O . GLN A 1 669 ? -25.031 18.188 1.49 1 89.25 669 GLN A O 1
ATOM 5155 N N . LEU A 1 670 ? -26.141 17.109 -0.141 1 93.88 670 LEU A N 1
ATOM 5156 C CA . LEU A 1 670 ? -27.141 18.156 -0.26 1 93.88 670 LEU A CA 1
ATOM 5157 C C . LEU A 1 670 ? -28.062 18.156 0.957 1 93.88 670 LEU A C 1
ATOM 5159 O O . LEU A 1 670 ? -28.438 17.109 1.463 1 93.88 670 LEU A O 1
ATOM 5163 N N . ARG A 1 671 ? -28.328 19.391 1.432 1 94.25 671 ARG A N 1
ATOM 5164 C CA . ARG A 1 671 ? -29.25 19.562 2.559 1 94.25 671 ARG A CA 1
ATOM 5165 C C . ARG A 1 671 ? -30.547 20.234 2.113 1 94.25 671 ARG A C 1
ATOM 5167 O O . ARG A 1 671 ? -30.516 21.328 1.545 1 94.25 671 ARG A O 1
ATOM 5174 N N . PRO A 1 672 ? -31.656 19.562 2.363 1 94.25 672 PRO A N 1
ATOM 5175 C CA . PRO A 1 672 ? -32.938 20.188 2.002 1 94.25 672 PRO A CA 1
ATOM 5176 C C . PRO A 1 672 ? -33.375 21.266 2.986 1 94.25 672 PRO A C 1
ATOM 5178 O O . PRO A 1 672 ? -33.125 21.141 4.191 1 94.25 672 PRO A O 1
ATOM 5181 N N . ILE A 1 673 ? -33.969 22.266 2.453 1 94 673 ILE A N 1
ATOM 5182 C CA . ILE A 1 673 ? -34.531 23.281 3.32 1 94 673 ILE A CA 1
ATOM 5183 C C . ILE A 1 673 ? -35.812 22.734 3.986 1 94 673 ILE A C 1
ATOM 5185 O O . ILE A 1 673 ? -36.594 22.031 3.354 1 94 673 ILE A O 1
ATOM 5189 N N . VAL A 1 674 ? -35.844 22.875 5.238 1 91.75 674 VAL A N 1
ATOM 5190 C CA . VAL A 1 674 ? -37.031 22.547 6.023 1 91.75 674 VAL A CA 1
ATOM 5191 C C . VAL A 1 674 ? -37.656 23.828 6.574 1 91.75 674 VAL A C 1
ATOM 5193 O O . VAL A 1 674 ? -37.062 24.5 7.414 1 91.75 674 VAL A O 1
ATOM 5196 N N . SER A 1 675 ? -38.875 24.125 6.055 1 88.5 675 SER A N 1
ATOM 5197 C CA . SER A 1 675 ? -39.469 25.391 6.434 1 88.5 675 SER A CA 1
ATOM 5198 C C . SER A 1 675 ? -40.438 25.219 7.613 1 88.5 675 SER A C 1
ATOM 5200 O O . SER A 1 675 ? -41.25 24.312 7.617 1 88.5 675 SER A O 1
ATOM 5202 N N . ILE A 1 676 ? -40.25 26.109 8.562 1 89.31 676 ILE A N 1
ATOM 5203 C CA . ILE A 1 676 ? -41.25 26.234 9.633 1 89.31 676 ILE A CA 1
ATOM 5204 C C . ILE A 1 676 ? -41.906 27.594 9.578 1 89.31 676 ILE A C 1
ATOM 5206 O O . ILE A 1 676 ? -42.594 28 10.516 1 89.31 676 ILE A O 1
ATOM 5210 N N . ILE A 1 677 ? -41.75 28.312 8.539 1 88.69 677 ILE A N 1
ATOM 5211 C CA . ILE A 1 677 ? -42.25 29.672 8.367 1 88.69 677 ILE A CA 1
ATOM 5212 C C . ILE A 1 677 ? -43.5 29.656 7.512 1 88.69 677 ILE A C 1
ATOM 5214 O O . ILE A 1 677 ? -44.625 29.875 8.008 1 88.69 677 ILE A O 1
ATOM 5218 N N . ASP A 1 678 ? -43.375 29.5 6.262 1 88.38 678 ASP A N 1
ATOM 5219 C CA . ASP A 1 678 ? -44.5 29.375 5.352 1 88.38 678 ASP A CA 1
ATOM 5220 C C . ASP A 1 678 ? -44.156 28.516 4.145 1 88.38 678 ASP A C 1
ATOM 5222 O O . ASP A 1 678 ? -43.062 27.969 4.059 1 88.38 678 ASP A O 1
ATOM 5226 N N . GLU A 1 679 ? -45.094 28.297 3.287 1 87.56 679 GLU A N 1
ATOM 5227 C CA . GLU A 1 679 ? -44.969 27.359 2.176 1 87.56 679 GLU A CA 1
ATOM 5228 C C . GLU A 1 679 ? -44.188 27.984 1.027 1 87.56 679 GLU A C 1
ATOM 5230 O O . GLU A 1 679 ? -43.688 27.281 0.144 1 87.56 679 GLU A O 1
ATOM 5235 N N . TYR A 1 680 ? -43.844 29.25 1.073 1 91 680 TYR A N 1
ATOM 5236 C CA . TYR A 1 680 ? -43.219 29.938 -0.052 1 91 680 TYR A CA 1
ATOM 5237 C C . TYR A 1 680 ? -41.688 30 0.117 1 91 680 TYR A C 1
ATOM 5239 O O . TYR A 1 680 ? -40.969 30.391 -0.804 1 91 680 TYR A O 1
ATOM 5247 N N . ILE A 1 681 ? -41.219 29.547 1.188 1 93 681 ILE A N 1
ATOM 5248 C CA . ILE A 1 681 ? -39.812 29.672 1.494 1 93 681 ILE A CA 1
ATOM 5249 C C . ILE A 1 681 ? -39 28.797 0.532 1 93 681 ILE A C 1
ATOM 5251 O O . ILE A 1 681 ? -37.875 29.156 0.146 1 93 681 ILE A O 1
ATOM 5255 N N . THR A 1 682 ? -39.5 27.625 0.162 1 94.12 682 THR A N 1
ATOM 5256 C CA . THR A 1 682 ? -38.781 26.719 -0.729 1 94.12 682 THR A CA 1
ATOM 5257 C C . THR A 1 682 ? -38.594 27.344 -2.105 1 94.12 682 THR A C 1
ATOM 5259 O O . THR A 1 682 ? -37.531 27.25 -2.693 1 94.12 682 THR A O 1
ATOM 5262 N N . ASP A 1 683 ? -39.656 27.984 -2.559 1 94.12 683 ASP A N 1
ATOM 5263 C CA . ASP A 1 683 ? -39.562 28.641 -3.861 1 94.12 683 ASP A CA 1
ATOM 5264 C C . ASP A 1 683 ? -38.625 29.844 -3.816 1 94.12 683 ASP A C 1
ATOM 5266 O O . ASP A 1 683 ? -37.875 30.062 -4.758 1 94.12 683 ASP A O 1
ATOM 5270 N N . TRP A 1 684 ? -38.812 30.578 -2.791 1 94.94 684 TRP A N 1
ATOM 5271 C CA . TRP A 1 684 ? -37.906 31.719 -2.639 1 94.94 684 TRP A CA 1
ATOM 5272 C C . TRP A 1 684 ? -36.469 31.25 -2.604 1 94.94 684 TRP A C 1
ATOM 5274 O O . TRP A 1 684 ? -35.594 31.844 -3.248 1 94.94 684 TRP A O 1
ATOM 5284 N N . PHE A 1 685 ? -36.125 30.25 -1.781 1 95.94 685 PHE A N 1
ATOM 5285 C CA . PHE A 1 685 ? -34.781 29.719 -1.638 1 95.94 685 PHE A CA 1
ATOM 5286 C C . PHE A 1 685 ? -34.25 29.234 -2.98 1 95.94 685 PHE A C 1
ATOM 5288 O O . PHE A 1 685 ? -33.094 29.484 -3.311 1 95.94 685 PHE A O 1
ATOM 5295 N N . TYR A 1 686 ? -35.031 28.609 -3.76 1 95.81 686 TYR A N 1
ATOM 5296 C CA . TYR A 1 686 ? -34.625 28.125 -5.074 1 95.81 686 TYR A CA 1
ATOM 5297 C C . TYR A 1 686 ? -34.25 29.281 -5.988 1 95.81 686 TYR A C 1
ATOM 5299 O O . TYR A 1 686 ? -33.219 29.203 -6.688 1 95.81 686 TYR A O 1
ATOM 5307 N N . ARG A 1 687 ? -34.969 30.359 -5.941 1 94.88 687 ARG A N 1
ATOM 5308 C CA . ARG A 1 687 ? -34.75 31.484 -6.832 1 94.88 687 ARG A CA 1
ATOM 5309 C C . ARG A 1 687 ? -33.562 32.312 -6.352 1 94.88 687 ARG A C 1
ATOM 5311 O O . ARG A 1 687 ? -32.875 32.938 -7.16 1 94.88 687 ARG A O 1
ATOM 5318 N N . SER A 1 688 ? -33.344 32.25 -5.039 1 96.31 688 SER A N 1
ATOM 5319 C CA . SER A 1 688 ? -32.375 33.156 -4.453 1 96.31 688 SER A CA 1
ATOM 5320 C C . SER A 1 688 ? -31.078 32.438 -4.082 1 96.31 688 SER A C 1
ATOM 5322 O O . SER A 1 688 ? -30.203 33 -3.432 1 96.31 688 SER A O 1
ATOM 5324 N N . SER A 1 689 ? -30.922 31.188 -4.461 1 97.31 689 SER A N 1
ATOM 5325 C CA . SER A 1 689 ? -29.734 30.453 -4.027 1 97.31 689 SER A CA 1
ATOM 5326 C C . SER A 1 689 ? -29.047 29.766 -5.203 1 97.31 689 SER A C 1
ATOM 5328 O O . SER A 1 689 ? -29.688 29.453 -6.203 1 97.31 689 SER A O 1
ATOM 5330 N N . LEU A 1 690 ? -27.766 29.719 -5.148 1 98 690 LEU A N 1
ATOM 5331 C CA . LEU A 1 690 ? -26.922 28.875 -5.996 1 98 690 LEU A CA 1
ATOM 5332 C C . LEU A 1 690 ? -26.141 27.859 -5.168 1 98 690 LEU A C 1
ATOM 5334 O O . LEU A 1 690 ? -25.531 28.203 -4.152 1 98 690 LEU A O 1
ATOM 5338 N N . VAL A 1 691 ? -26.234 26.578 -5.547 1 98.12 691 VAL A N 1
ATOM 5339 C CA . VAL A 1 691 ? -25.5 25.516 -4.875 1 98.12 691 VAL A CA 1
ATOM 5340 C C . VAL A 1 691 ? -24.562 24.828 -5.871 1 98.12 691 VAL A C 1
ATOM 5342 O O . VAL A 1 691 ? -25 23.984 -6.656 1 98.12 691 VAL A O 1
ATOM 5345 N N . PHE A 1 692 ? -23.281 25.094 -5.77 1 97.81 692 PHE A N 1
ATOM 5346 C CA . PHE A 1 692 ? -22.297 24.547 -6.699 1 97.81 692 PHE A CA 1
ATOM 5347 C C . PHE A 1 692 ? -21.75 23.219 -6.203 1 97.81 692 PHE A C 1
ATOM 5349 O O . PHE A 1 692 ? -21.188 23.141 -5.113 1 97.81 692 PHE A O 1
ATOM 5356 N N . THR A 1 693 ? -21.859 22.141 -7.012 1 95.44 693 THR A N 1
ATOM 5357 C CA . THR A 1 693 ? -21.406 20.797 -6.676 1 95.44 693 THR A CA 1
ATOM 5358 C C . THR A 1 693 ? -20.344 20.328 -7.664 1 95.44 693 THR A C 1
ATOM 5360 O O . THR A 1 693 ? -20.219 20.875 -8.766 1 95.44 693 THR A O 1
ATOM 5363 N N . ALA A 1 694 ? -19.578 19.391 -7.215 1 90.44 694 ALA A N 1
ATOM 5364 C CA . ALA A 1 694 ? -18.547 18.812 -8.062 1 90.44 694 ALA A CA 1
ATOM 5365 C C . ALA A 1 694 ? -19.156 18.047 -9.234 1 90.44 694 ALA A C 1
ATOM 5367 O O . ALA A 1 694 ? -20.344 17.719 -9.219 1 90.44 694 ALA A O 1
ATOM 5368 N N . ASP A 1 695 ? -18.281 17.828 -10.25 1 87 695 ASP A N 1
ATOM 5369 C CA . ASP A 1 695 ? -18.703 17.016 -11.391 1 87 695 ASP A CA 1
ATOM 5370 C C . ASP A 1 695 ? -18.984 15.578 -10.977 1 87 695 ASP A C 1
ATOM 5372 O O . ASP A 1 695 ? -19.859 14.914 -11.555 1 87 695 ASP A O 1
ATOM 5376 N N . THR A 1 696 ? -18.328 15.141 -9.93 1 78.06 696 THR A N 1
ATOM 5377 C CA . THR A 1 696 ? -18.422 13.758 -9.469 1 78.06 696 THR A CA 1
ATOM 5378 C C . THR A 1 696 ? -19.438 13.633 -8.344 1 78.06 696 THR A C 1
ATOM 5380 O O . THR A 1 696 ? -19.562 12.578 -7.715 1 78.06 696 THR A O 1
ATOM 5383 N N . HIS A 1 697 ? -20.141 14.688 -8.047 1 86.38 697 HIS A N 1
ATOM 5384 C CA . HIS A 1 697 ? -21.109 14.641 -6.965 1 86.38 697 HIS A CA 1
ATOM 5385 C C . HIS A 1 697 ? -22.156 13.555 -7.215 1 86.38 697 HIS A C 1
ATOM 5387 O O . HIS A 1 697 ? -22.641 13.406 -8.336 1 86.38 697 HIS A O 1
ATOM 5393 N N . PRO A 1 698 ? -22.5 12.789 -6.176 1 79.19 698 PRO A N 1
ATOM 5394 C CA . PRO A 1 698 ? -23.422 11.664 -6.328 1 79.19 698 PRO A CA 1
ATOM 5395 C C . PRO A 1 698 ? -24.781 12.086 -6.895 1 79.19 698 PRO A C 1
ATOM 5397 O O . PRO A 1 698 ? -25.484 11.258 -7.477 1 79.19 698 PRO A O 1
ATOM 5400 N N . CYS A 1 699 ? -25.172 13.312 -6.75 1 88.19 699 CYS A N 1
ATOM 5401 C CA . CYS A 1 699 ? -26.469 13.766 -7.211 1 88.19 699 CYS A CA 1
ATOM 5402 C C . CYS A 1 699 ? -26.562 13.734 -8.734 1 88.19 699 CYS A C 1
ATOM 5404 O O . CYS A 1 699 ? -27.656 13.789 -9.297 1 88.19 699 CYS A O 1
ATOM 5406 N N . TRP A 1 700 ? -25.391 13.609 -9.336 1 87.31 700 TRP A N 1
ATOM 5407 C CA . TRP A 1 700 ? -25.375 13.609 -10.797 1 87.31 700 TRP A CA 1
ATOM 5408 C C . TRP A 1 700 ? -25.25 12.188 -11.336 1 87.31 700 TRP A C 1
ATOM 5410 O O . TRP A 1 700 ? -25.25 11.977 -12.547 1 87.31 700 TRP A O 1
ATOM 5420 N N . ASP A 1 701 ? -25 11.266 -10.453 1 75.81 701 ASP A N 1
ATOM 5421 C CA . ASP A 1 701 ? -24.938 9.867 -10.875 1 75.81 701 ASP A CA 1
ATOM 5422 C C . ASP A 1 701 ? -26.312 9.375 -11.32 1 75.81 701 ASP A C 1
ATOM 5424 O O . ASP A 1 701 ? -27.188 9.125 -10.492 1 75.81 701 ASP A O 1
ATOM 5428 N N . VAL A 1 702 ? -26.484 9.164 -12.578 1 71.38 702 VAL A N 1
ATOM 5429 C CA . VAL A 1 702 ? -27.781 8.836 -13.18 1 71.38 702 VAL A CA 1
ATOM 5430 C C . VAL A 1 702 ? -28.188 7.422 -12.781 1 71.38 702 VAL A C 1
ATOM 5432 O O . VAL A 1 702 ? -29.375 7.105 -12.75 1 71.38 702 VAL A O 1
ATOM 5435 N N . SER A 1 703 ? -27.188 6.539 -12.57 1 60.28 703 SER A N 1
ATOM 5436 C CA . SER A 1 703 ? -27.5 5.16 -12.203 1 60.28 703 SER A CA 1
ATOM 5437 C C . SER A 1 703 ? -28.172 5.086 -10.836 1 60.28 703 SER A C 1
ATOM 5439 O O . SER A 1 703 ? -29.062 4.258 -10.617 1 60.28 703 SER A O 1
ATOM 5441 N N . THR A 1 704 ? -27.875 6.047 -10.016 1 60.19 704 THR A N 1
ATOM 5442 C CA . THR A 1 704 ? -28.406 6.039 -8.656 1 60.19 704 THR A CA 1
ATOM 5443 C C . THR A 1 704 ? -29.531 7.055 -8.508 1 60.19 704 THR A C 1
ATOM 5445 O O . THR A 1 704 ? -30.484 6.824 -7.762 1 60.19 704 THR A O 1
ATOM 5448 N N . ASN A 1 705 ? -29.266 8.18 -9.188 1 66 705 ASN A N 1
ATOM 5449 C CA . ASN A 1 705 ? -30.234 9.266 -9.086 1 66 705 ASN A CA 1
ATOM 5450 C C . ASN A 1 705 ? -30.719 9.727 -10.461 1 66 705 ASN A C 1
ATOM 5452 O O . ASN A 1 705 ? -30.141 10.648 -11.039 1 66 705 ASN A O 1
ATOM 5456 N N . PRO A 1 706 ? -31.75 9.086 -10.992 1 69 706 PRO A N 1
ATOM 5457 C CA . PRO A 1 706 ? -32.188 9.43 -12.352 1 69 706 PRO A CA 1
ATOM 5458 C C . PRO A 1 706 ? -32.75 10.844 -12.445 1 69 706 PRO A C 1
ATOM 5460 O O . PRO A 1 706 ? -32.781 11.422 -13.531 1 69 706 PRO A O 1
ATOM 5463 N N . LYS A 1 707 ? -33.25 11.453 -11.375 1 76.44 707 LYS A N 1
ATOM 5464 C CA . LYS A 1 707 ? -33.875 12.773 -11.43 1 76.44 707 LYS A CA 1
ATOM 5465 C C . LYS A 1 707 ? -32.906 13.852 -10.953 1 76.44 707 LYS A C 1
ATOM 5467 O O . LYS A 1 707 ? -32.031 13.586 -10.133 1 76.44 707 LYS A O 1
ATOM 5472 N N . LYS A 1 708 ? -33.094 15.062 -11.531 1 84.06 708 LYS A N 1
ATOM 5473 C CA . LYS A 1 708 ? -32.344 16.234 -11.086 1 84.06 708 LYS A CA 1
ATOM 5474 C C . LYS A 1 708 ? -32.688 16.578 -9.641 1 84.06 708 LYS A C 1
ATOM 5476 O O . LYS A 1 708 ? -33.75 16.25 -9.148 1 84.06 708 LYS A O 1
ATOM 5481 N N . PRO A 1 709 ? -31.781 17.281 -8.977 1 90.5 709 PRO A N 1
ATOM 5482 C CA . PRO A 1 709 ? -32.062 17.656 -7.586 1 90.5 709 PRO A CA 1
ATOM 5483 C C . PRO A 1 709 ? -33.312 18.484 -7.434 1 90.5 709 PRO A C 1
ATOM 5485 O O . PRO A 1 709 ? -33.562 19.375 -8.25 1 90.5 709 PRO A O 1
ATOM 5488 N N . ARG A 1 710 ? -34.156 18.266 -6.438 1 91 710 ARG A N 1
ATOM 5489 C CA . ARG A 1 710 ? -35.438 18.953 -6.172 1 91 710 ARG A CA 1
ATOM 5490 C C . ARG A 1 710 ? -35.188 20.406 -5.75 1 91 710 ARG A C 1
ATOM 5492 O O . ARG A 1 710 ? -34.094 20.75 -5.332 1 91 710 ARG A O 1
ATOM 5499 N N . ARG A 1 711 ? -36.219 21.219 -5.773 1 92.88 711 ARG A N 1
ATOM 5500 C CA . ARG A 1 711 ? -36.125 22.656 -5.484 1 92.88 711 ARG A CA 1
ATOM 5501 C C . ARG A 1 711 ? -35.781 22.891 -4.016 1 92.88 711 ARG A C 1
ATOM 5503 O O . ARG A 1 711 ? -35.25 23.938 -3.668 1 92.88 711 ARG A O 1
ATOM 5510 N N . LYS A 1 712 ? -36.031 21.938 -3.178 1 94 712 LYS A N 1
ATOM 5511 C CA . LYS A 1 712 ? -35.75 22.094 -1.749 1 94 712 LYS A CA 1
ATOM 5512 C C . LYS A 1 712 ? -34.25 22.172 -1.466 1 94 712 LYS A C 1
ATOM 5514 O O . LYS A 1 712 ? -33.844 22.562 -0.375 1 94 712 LYS A O 1
ATOM 5519 N N . PHE A 1 713 ? -33.438 21.797 -2.469 1 96.12 713 PHE A N 1
ATOM 5520 C CA . PHE A 1 713 ? -31.984 21.828 -2.281 1 96.12 713 PHE A CA 1
ATOM 5521 C C . PHE A 1 713 ? -31.391 23.125 -2.812 1 96.12 713 PHE A C 1
ATOM 5523 O O . PHE A 1 713 ? -30.188 23.359 -2.729 1 96.12 713 PHE A O 1
ATOM 5530 N N . GLY A 1 714 ? -32.281 24.078 -3.318 1 95.62 714 GLY A N 1
ATOM 5531 C CA . GLY A 1 714 ? -31.812 25.25 -4.012 1 95.62 714 GLY A CA 1
ATOM 5532 C C . GLY A 1 714 ? -31.484 25 -5.473 1 95.62 714 GLY A C 1
ATOM 5533 O O . GLY A 1 714 ? -31.844 23.969 -6.023 1 95.62 714 GLY A O 1
ATOM 5534 N N . ARG A 1 715 ? -30.938 25.953 -6.145 1 96.75 715 ARG A N 1
ATOM 5535 C CA . ARG A 1 715 ? -30.484 25.766 -7.523 1 96.75 715 ARG A CA 1
ATOM 5536 C C . ARG A 1 715 ? -29.125 25.062 -7.566 1 96.75 715 ARG A C 1
ATOM 5538 O O . ARG A 1 715 ? -28.094 25.719 -7.609 1 96.75 715 ARG A O 1
ATOM 5545 N N . VAL A 1 716 ? -29.203 23.797 -7.688 1 97.12 716 VAL A N 1
ATOM 5546 C CA . VAL A 1 716 ? -28 22.969 -7.66 1 97.12 716 VAL A CA 1
ATOM 5547 C C . VAL A 1 716 ? -27.344 22.953 -9.039 1 97.12 716 VAL A C 1
ATOM 5549 O O . VAL A 1 716 ? -28 22.672 -10.039 1 97.12 716 VAL A O 1
ATOM 5552 N N . LEU A 1 717 ? -26.094 23.328 -9.117 1 96.88 717 LEU A N 1
ATOM 5553 C CA . LEU A 1 717 ? -25.344 23.391 -10.367 1 96.88 717 LEU A CA 1
ATOM 5554 C C . LEU A 1 717 ? -24.172 22.422 -10.367 1 96.88 717 LEU A C 1
ATOM 5556 O O . LEU A 1 717 ? -23.516 22.25 -9.336 1 96.88 717 LEU A O 1
ATOM 5560 N N . ARG A 1 718 ? -23.906 21.859 -11.516 1 94.31 718 ARG A N 1
ATOM 5561 C CA . ARG A 1 718 ? -22.797 20.938 -11.703 1 94.31 718 ARG A CA 1
ATOM 5562 C C . ARG A 1 718 ? -21.562 21.656 -12.25 1 94.31 718 ARG A C 1
ATOM 5564 O O . ARG A 1 718 ? -21.609 22.234 -13.336 1 94.31 718 ARG A O 1
ATOM 5571 N N . CYS A 1 719 ? -20.531 21.625 -11.469 1 94.75 719 CYS A N 1
ATOM 5572 C CA . CYS A 1 719 ? -19.281 22.203 -11.938 1 94.75 719 CYS A CA 1
ATOM 5573 C C . CYS A 1 719 ? -18.5 21.203 -12.781 1 94.75 719 CYS A C 1
ATOM 5575 O O . CYS A 1 719 ? -18.906 20.062 -12.938 1 94.75 719 CYS A O 1
ATOM 5577 N N . ASP A 1 720 ? -17.375 21.656 -13.383 1 90.81 720 ASP A N 1
ATOM 5578 C CA . ASP A 1 720 ? -16.531 20.812 -14.219 1 90.81 720 ASP A CA 1
ATOM 5579 C C . ASP A 1 720 ? -15.375 20.203 -13.414 1 90.81 720 ASP A C 1
ATOM 5581 O O . ASP A 1 720 ? -14.648 19.344 -13.906 1 90.81 720 ASP A O 1
ATOM 5585 N N . SER A 1 721 ? -15.32 20.734 -12.281 1 85.5 721 SER A N 1
ATOM 5586 C CA . SER A 1 721 ? -14.172 20.328 -11.484 1 85.5 721 SER A CA 1
ATOM 5587 C C . SER A 1 721 ? -14.617 19.656 -10.18 1 85.5 721 SER A C 1
ATOM 5589 O O . SER A 1 721 ? -15.789 19.75 -9.805 1 85.5 721 SER A O 1
ATOM 5591 N N . THR A 1 722 ? -13.633 18.969 -9.547 1 81.25 722 THR A N 1
ATOM 5592 C CA . THR A 1 722 ? -13.836 18.359 -8.234 1 81.25 722 THR A CA 1
ATOM 5593 C C . THR A 1 722 ? -12.898 19 -7.203 1 81.25 722 THR A C 1
ATOM 5595 O O . THR A 1 722 ? -11.742 19.281 -7.512 1 81.25 722 THR A O 1
ATOM 5598 N N . GLY A 1 723 ? -13.469 19.25 -6.004 1 81.69 723 GLY A N 1
ATOM 5599 C CA . GLY A 1 723 ? -12.719 19.891 -4.941 1 81.69 723 GLY A CA 1
ATOM 5600 C C . GLY A 1 723 ? -13.211 21.297 -4.637 1 81.69 723 GLY A C 1
ATOM 5601 O O . GLY A 1 723 ? -13.562 22.047 -5.551 1 81.69 723 GLY A O 1
ATOM 5602 N N . LEU A 1 724 ? -13.266 21.625 -3.461 1 87.69 724 LEU A N 1
ATOM 5603 C CA . LEU A 1 724 ? -13.844 22.891 -3.027 1 87.69 724 LEU A CA 1
ATOM 5604 C C . LEU A 1 724 ? -13.047 24.062 -3.59 1 87.69 724 LEU A C 1
ATOM 5606 O O . LEU A 1 724 ? -13.633 25.047 -4.066 1 87.69 724 LEU A O 1
ATOM 5610 N N . HIS A 1 725 ? -11.742 24 -3.504 1 85.38 725 HIS A N 1
ATOM 5611 C CA . HIS A 1 725 ? -10.914 25.094 -3.994 1 85.38 725 HIS A CA 1
ATOM 5612 C C . HIS A 1 725 ? -11.102 25.297 -5.492 1 85.38 725 HIS A C 1
ATOM 5614 O O . HIS A 1 725 ? -11.117 26.438 -5.969 1 85.38 725 HIS A O 1
ATOM 5620 N N . ARG A 1 726 ? -11.328 24.281 -6.242 1 85.31 726 ARG A N 1
ATOM 5621 C CA . ARG A 1 726 ? -11.461 24.375 -7.695 1 85.31 726 ARG A CA 1
ATOM 5622 C C . ARG A 1 726 ? -12.828 24.922 -8.086 1 85.31 726 ARG A C 1
ATOM 5624 O O . ARG A 1 726 ? -12.93 25.766 -8.984 1 85.31 726 ARG A O 1
ATOM 5631 N N . ILE A 1 727 ? -13.805 24.469 -7.398 1 91.56 727 ILE A N 1
ATOM 5632 C CA . ILE A 1 727 ? -15.148 24.906 -7.766 1 91.56 727 ILE A CA 1
ATOM 5633 C C . ILE A 1 727 ? -15.328 26.375 -7.406 1 91.56 727 ILE A C 1
ATOM 5635 O O . ILE A 1 727 ? -16.047 27.109 -8.102 1 91.56 727 ILE A O 1
ATOM 5639 N N . VAL A 1 728 ? -14.734 26.781 -6.32 1 93.06 728 VAL A N 1
ATOM 5640 C CA . VAL A 1 728 ? -14.805 28.188 -5.926 1 93.06 728 VAL A CA 1
ATOM 5641 C C . VAL A 1 728 ? -14.148 29.062 -6.992 1 93.06 728 VAL A C 1
ATOM 5643 O O . VAL A 1 728 ? -14.688 30.109 -7.367 1 93.06 728 VAL A O 1
ATOM 5646 N N . GLU A 1 729 ? -13.016 28.609 -7.438 1 89.69 729 GLU A N 1
ATOM 5647 C CA . GLU A 1 729 ? -12.32 29.344 -8.484 1 89.69 729 GLU A CA 1
ATOM 5648 C C . GLU A 1 729 ? -13.102 29.312 -9.797 1 89.69 729 GLU A C 1
ATOM 5650 O O . GLU A 1 729 ? -13.18 30.328 -10.5 1 89.69 729 GLU A O 1
ATOM 5655 N N . GLU A 1 730 ? -13.633 28.219 -10.094 1 92.94 730 GLU A N 1
ATOM 5656 C CA . GLU A 1 730 ? -14.344 28 -11.352 1 92.94 730 GLU A CA 1
ATOM 5657 C C . GLU A 1 730 ? -15.594 28.875 -11.438 1 92.94 730 GLU A C 1
ATOM 5659 O O . GLU A 1 730 ? -15.914 29.406 -12.508 1 92.94 730 GLU A O 1
ATOM 5664 N N . ARG A 1 731 ? -16.312 29 -10.359 1 96.31 731 ARG A N 1
ATOM 5665 C CA . ARG A 1 731 ? -17.656 29.594 -10.43 1 96.31 731 ARG A CA 1
ATOM 5666 C C . ARG A 1 731 ? -17.703 30.922 -9.695 1 96.31 731 ARG A C 1
ATOM 5668 O O . ARG A 1 731 ? -18.781 31.453 -9.445 1 96.31 731 ARG A O 1
ATOM 5675 N N . PHE A 1 732 ? -16.531 31.516 -9.398 1 95.94 732 PHE A N 1
ATOM 5676 C CA . PHE A 1 732 ? -16.469 32.781 -8.68 1 95.94 732 PHE A CA 1
ATOM 5677 C C . PHE A 1 732 ? -17.172 33.875 -9.461 1 95.94 732 PHE A C 1
ATOM 5679 O O . PHE A 1 732 ? -18.031 34.594 -8.922 1 95.94 732 PHE A O 1
ATOM 5686 N N . LYS A 1 733 ? -16.922 33.969 -10.703 1 96.38 733 LYS A N 1
ATOM 5687 C CA . LYS A 1 733 ? -17.469 35.031 -11.531 1 96.38 733 LYS A CA 1
ATOM 5688 C C . LYS A 1 733 ? -18.984 34.875 -11.68 1 96.38 733 LYS A C 1
ATOM 5690 O O . LYS A 1 733 ? -19.719 35.875 -11.617 1 96.38 733 LYS A O 1
ATOM 5695 N N . GLU A 1 734 ? -19.359 33.688 -11.859 1 97 734 GLU A N 1
ATOM 5696 C CA . GLU A 1 734 ? -20.797 33.406 -12 1 97 734 GLU A CA 1
ATOM 5697 C C . GLU A 1 734 ? -21.547 33.781 -10.719 1 97 734 GLU A C 1
ATOM 5699 O O . GLU A 1 734 ? -22.625 34.344 -10.781 1 97 734 GLU A O 1
ATOM 5704 N N . ALA A 1 735 ? -21.031 33.438 -9.641 1 97.69 735 ALA A N 1
ATOM 5705 C CA . ALA A 1 735 ? -21.656 33.75 -8.352 1 97.69 735 ALA A CA 1
ATOM 5706 C C . ALA A 1 735 ? -21.734 35.25 -8.117 1 97.69 735 ALA A C 1
ATOM 5708 O O . ALA A 1 735 ? -22.75 35.75 -7.633 1 97.69 735 ALA A O 1
ATOM 5709 N N . VAL A 1 736 ? -20.688 35.969 -8.438 1 97.38 736 VAL A N 1
ATOM 5710 C CA . VAL A 1 736 ? -20.656 37.406 -8.25 1 97.38 736 VAL A CA 1
ATOM 5711 C C . VAL A 1 736 ? -21.688 38.094 -9.141 1 97.38 736 VAL A C 1
ATOM 5713 O O . VAL A 1 736 ? -22.375 39.031 -8.719 1 97.38 736 VAL A O 1
ATOM 5716 N N . GLU A 1 737 ? -21.797 37.594 -10.367 1 96.88 737 GLU A N 1
ATOM 5717 C CA . GLU A 1 737 ? -22.812 38.125 -11.281 1 96.88 737 GLU A CA 1
ATOM 5718 C C . GLU A 1 737 ? -24.219 37.906 -10.742 1 96.88 737 GLU A C 1
ATOM 5720 O O . GLU A 1 737 ? -25.078 38.781 -10.844 1 96.88 737 GLU A O 1
ATOM 5725 N N . PHE A 1 738 ? -24.422 36.812 -10.227 1 97.19 738 PHE A N 1
ATOM 5726 C CA . PHE A 1 738 ? -25.719 36.5 -9.633 1 97.19 738 PHE A CA 1
ATOM 5727 C C . PHE A 1 738 ? -26.031 37.438 -8.477 1 97.19 738 PHE A C 1
ATOM 5729 O O . PHE A 1 738 ? -27.156 37.906 -8.336 1 97.19 738 PHE A O 1
ATOM 5736 N N . ILE A 1 739 ? -25.062 37.688 -7.629 1 97.19 739 ILE A N 1
ATOM 5737 C CA . ILE A 1 739 ? -25.219 38.594 -6.492 1 97.19 739 ILE A CA 1
ATOM 5738 C C . ILE A 1 739 ? -25.594 40 -6.988 1 97.19 739 ILE A C 1
ATOM 5740 O O . ILE A 1 739 ? -26.516 40.625 -6.457 1 97.19 739 ILE A O 1
ATOM 5744 N N . ASP A 1 740 ? -24.938 40.438 -7.98 1 96.25 740 ASP A N 1
ATOM 5745 C CA . ASP A 1 740 ? -25.203 41.75 -8.531 1 96.25 740 ASP A CA 1
ATOM 5746 C C . ASP A 1 740 ? -26.625 41.844 -9.078 1 96.25 740 ASP A C 1
ATOM 5748 O O . ASP A 1 740 ? -27.297 42.875 -8.914 1 96.25 740 ASP A O 1
ATOM 5752 N N . GLU A 1 741 ? -27.016 40.812 -9.656 1 95.38 741 GLU A N 1
ATOM 5753 C CA . GLU A 1 741 ? -28.375 40.75 -10.203 1 95.38 741 GLU A CA 1
ATOM 5754 C C . GLU A 1 741 ? -29.422 40.781 -9.086 1 95.38 741 GLU A C 1
ATOM 5756 O O . GLU A 1 741 ? -30.422 41.5 -9.211 1 95.38 741 GLU A O 1
ATOM 5761 N N . GLN A 1 742 ? -29.219 40.094 -8.07 1 94.56 742 GLN A N 1
ATOM 5762 C CA . GLN A 1 742 ? -30.156 40.031 -6.953 1 94.56 742 GLN A CA 1
ATOM 5763 C C . GLN A 1 742 ? -30.219 41.375 -6.215 1 94.56 742 GLN A C 1
ATOM 5765 O O . GLN A 1 742 ? -31.281 41.781 -5.742 1 94.56 742 GLN A O 1
ATOM 5770 N N . LEU A 1 743 ? -29.125 42.031 -6.074 1 93.56 743 LEU A N 1
ATOM 5771 C CA . LEU A 1 743 ? -29.078 43.344 -5.41 1 93.56 743 LEU A CA 1
ATOM 5772 C C . LEU A 1 743 ? -29.812 44.406 -6.23 1 93.56 743 LEU A C 1
ATOM 5774 O O . LEU A 1 743 ? -30.453 45.281 -5.676 1 93.56 743 LEU A O 1
ATOM 5778 N N . GLU A 1 744 ? -29.719 44.312 -7.504 1 88.25 744 GLU A N 1
ATOM 5779 C CA . GLU A 1 744 ? -30.422 45.219 -8.391 1 88.25 744 GLU A CA 1
ATOM 5780 C C . GLU A 1 744 ? -31.922 45 -8.336 1 88.25 744 GLU A C 1
ATOM 5782 O O . GLU A 1 744 ? -32.719 45.969 -8.359 1 88.25 744 GLU A O 1
ATOM 5787 N N . ASP A 1 745 ? -32.312 43.844 -8.297 1 80.75 745 ASP A N 1
ATOM 5788 C CA . ASP A 1 745 ? -33.75 43.469 -8.242 1 80.75 745 ASP A CA 1
ATOM 5789 C C . ASP A 1 745 ? -34.375 43.969 -6.945 1 80.75 745 ASP A C 1
ATOM 5791 O O . ASP A 1 745 ? -35.531 44.344 -6.934 1 80.75 745 ASP A O 1
ATOM 5795 N N . ASP A 1 746 ? -33.719 43.969 -5.926 1 75 746 ASP A N 1
ATOM 5796 C CA . ASP A 1 746 ? -34.219 44.375 -4.621 1 75 746 ASP A CA 1
ATOM 5797 C C . ASP A 1 746 ? -34.375 45.906 -4.535 1 75 746 ASP A C 1
ATOM 5799 O O . ASP A 1 746 ? -35.188 46.406 -3.76 1 75 746 ASP A O 1
ATOM 5803 N N . GLU A 1 747 ? -33.562 46.656 -5.191 1 70.19 747 GLU A N 1
ATOM 5804 C CA . GLU A 1 747 ? -33.656 48.094 -5.227 1 70.19 747 GLU A CA 1
ATOM 5805 C C . GLU A 1 747 ? -34.875 48.562 -6.047 1 70.19 747 GLU A C 1
ATOM 5807 O O . GLU A 1 747 ? -35.469 49.594 -5.758 1 70.19 747 GLU A O 1
ATOM 5812 N N . GLU A 1 748 ? -35.312 47.781 -7.07 1 62.31 748 GLU A N 1
ATOM 5813 C CA . GLU A 1 748 ? -36.5 48.125 -7.879 1 62.31 748 GLU A CA 1
ATOM 5814 C C . GLU A 1 748 ? -37.781 47.719 -7.176 1 62.31 748 GLU A C 1
ATOM 5816 O O . GLU A 1 748 ? -38.781 48.438 -7.25 1 62.31 748 GLU A O 1
ATOM 5821 N N . MET B 1 1 ? -18.719 35.438 -36.75 1 16.7 1 MET B N 1
ATOM 5822 C CA . MET B 1 1 ? -19.141 35.188 -35.375 1 16.7 1 MET B CA 1
ATOM 5823 C C . MET B 1 1 ? -19.984 33.938 -35.281 1 16.7 1 MET B C 1
ATOM 5825 O O . MET B 1 1 ? -20.359 33.344 -36.281 1 16.7 1 MET B O 1
ATOM 5829 N N . ASP B 1 2 ? -21.094 33.969 -34.594 1 16.77 2 ASP B N 1
ATOM 5830 C CA . ASP B 1 2 ? -21.703 33.156 -33.531 1 16.77 2 ASP B CA 1
ATOM 5831 C C . ASP B 1 2 ? -22.516 32 -34.125 1 16.77 2 ASP B C 1
ATOM 5833 O O . ASP B 1 2 ? -22.375 30.859 -33.688 1 16.77 2 ASP B O 1
ATOM 5837 N N . GLN B 1 3 ? -23.766 32.156 -34.5 1 17.39 3 GLN B N 1
ATOM 5838 C CA . GLN B 1 3 ? -24.906 31.594 -33.75 1 17.39 3 GLN B CA 1
ATOM 5839 C C . GLN B 1 3 ? -25.438 30.328 -34.406 1 17.39 3 GLN B C 1
ATOM 5841 O O . GLN B 1 3 ? -26.359 30.406 -35.25 1 17.39 3 GLN B O 1
ATOM 5846 N N . VAL B 1 4 ? -24.562 29.453 -34.969 1 20.11 4 VAL B N 1
ATOM 5847 C CA . VAL B 1 4 ? -25.109 28.453 -35.875 1 20.11 4 VAL B CA 1
ATOM 5848 C C . VAL B 1 4 ? -26.047 27.531 -35.125 1 20.11 4 VAL B C 1
ATOM 5850 O O . VAL B 1 4 ? -25.656 26.922 -34.125 1 20.11 4 VAL B O 1
ATOM 5853 N N . GLN B 1 5 ? -27.438 27.734 -35.219 1 18.69 5 GLN B N 1
ATOM 5854 C CA . GLN B 1 5 ? -28.703 27.219 -34.719 1 18.69 5 GLN B CA 1
ATOM 5855 C C . GLN B 1 5 ? -28.812 25.719 -34.906 1 18.69 5 GLN B C 1
ATOM 5857 O O . GLN B 1 5 ? -28.781 25.234 -36.062 1 18.69 5 GLN B O 1
ATOM 5862 N N . LEU B 1 6 ? -28.609 24.844 -33.844 1 17.27 6 LEU B N 1
ATOM 5863 C CA . LEU B 1 6 ? -28.406 23.438 -33.531 1 17.27 6 LEU B CA 1
ATOM 5864 C C . LEU B 1 6 ? -29.672 22.641 -33.812 1 17.27 6 LEU B C 1
ATOM 5866 O O . LEU B 1 6 ? -29.609 21.516 -34.312 1 17.27 6 LEU B O 1
ATOM 5870 N N . GLY B 1 7 ? -30.859 22.828 -33.188 1 17 7 GLY B N 1
ATOM 5871 C CA . GLY B 1 7 ? -31.422 21.688 -32.5 1 17 7 GLY B CA 1
ATOM 5872 C C . GLY B 1 7 ? -32.25 20.797 -33.438 1 17 7 GLY B C 1
ATOM 5873 O O . GLY B 1 7 ? -32.375 19.594 -33.188 1 17 7 GLY B O 1
ATOM 5874 N N . ASP B 1 8 ? -33.281 21.062 -34.188 1 19.53 8 ASP B N 1
ATOM 5875 C CA . ASP B 1 8 ? -34.562 20.391 -33.969 1 19.53 8 ASP B CA 1
ATOM 5876 C C . ASP B 1 8 ? -34.656 19.094 -34.781 1 19.53 8 ASP B C 1
ATOM 5878 O O . ASP B 1 8 ? -34.594 19.125 -36 1 19.53 8 ASP B O 1
ATOM 5882 N N . TYR B 1 9 ? -34.25 17.938 -34.094 1 17.22 9 TYR B N 1
ATOM 5883 C CA . TYR B 1 9 ? -34.125 16.562 -34.531 1 17.22 9 TYR B CA 1
ATOM 5884 C C . TYR B 1 9 ? -35.5 15.953 -34.75 1 17.22 9 TYR B C 1
ATOM 5886 O O . TYR B 1 9 ? -36.344 15.93 -33.844 1 17.22 9 TYR B O 1
ATOM 5894 N N . ASP B 1 10 ? -36.094 15.75 -35.906 1 16.56 10 ASP B N 1
ATOM 5895 C CA . ASP B 1 10 ? -37.312 15.367 -36.562 1 16.56 10 ASP B CA 1
ATOM 5896 C C . ASP B 1 10 ? -37.656 13.891 -36.312 1 16.56 10 ASP B C 1
ATOM 5898 O O . ASP B 1 10 ? -38.812 13.539 -36.125 1 16.56 10 ASP B O 1
ATOM 5902 N N . SER B 1 11 ? -36.906 12.812 -36.656 1 16.8 11 SER B N 1
ATOM 5903 C CA . SER B 1 11 ? -37.438 11.805 -37.562 1 16.8 11 SER B CA 1
ATOM 5904 C C . SER B 1 11 ? -38.281 10.773 -36.812 1 16.8 11 SER B C 1
ATOM 5906 O O . SER B 1 11 ? -37.906 10.312 -35.75 1 16.8 11 SER B O 1
ATOM 5908 N N . ALA B 1 12 ? -39.719 10.406 -36.969 1 18.23 12 ALA B N 1
ATOM 5909 C CA . ALA B 1 12 ? -41 9.719 -36.719 1 18.23 12 ALA B CA 1
ATOM 5910 C C . ALA B 1 12 ? -40.812 8.203 -36.781 1 18.23 12 ALA B C 1
ATOM 5912 O O . ALA B 1 12 ? -41.281 7.477 -35.906 1 18.23 12 ALA B O 1
ATOM 5913 N N . SER B 1 13 ? -40.781 7.395 -37.969 1 16.5 13 SER B N 1
ATOM 5914 C CA . SER B 1 13 ? -41.719 6.375 -38.438 1 16.5 13 SER B CA 1
ATOM 5915 C C . SER B 1 13 ? -41.219 4.973 -38.125 1 16.5 13 SER B C 1
ATOM 5917 O O . SER B 1 13 ? -41.938 3.99 -38.312 1 16.5 13 SER B O 1
ATOM 5919 N N . ILE B 1 14 ? -40 4.617 -37.812 1 16.09 14 ILE B N 1
ATOM 5920 C CA . ILE B 1 14 ? -39.656 3.359 -38.469 1 16.09 14 ILE B CA 1
ATOM 5921 C C . ILE B 1 14 ? -40.406 2.207 -37.812 1 16.09 14 ILE B C 1
ATOM 5923 O O . ILE B 1 14 ? -40.562 2.186 -36.594 1 16.09 14 ILE B O 1
ATOM 5927 N N . SER B 1 15 ? -40.781 0.976 -38.469 1 16.36 15 SER B N 1
ATOM 5928 C CA . SER B 1 15 ? -41.469 -0.215 -38.938 1 16.36 15 SER B CA 1
ATOM 5929 C C . SER B 1 15 ? -41.031 -1.457 -38.188 1 16.36 15 SER B C 1
ATOM 5931 O O . SER B 1 15 ? -41.406 -2.578 -38.562 1 16.36 15 SER B O 1
ATOM 5933 N N . GLY B 1 16 ? -40.344 -1.417 -37.031 1 15.98 16 GLY B N 1
ATOM 5934 C CA . GLY B 1 16 ? -39.688 -2.697 -36.844 1 15.98 16 GLY B CA 1
ATOM 5935 C C . GLY B 1 16 ? -40.656 -3.861 -36.719 1 15.98 16 GLY B C 1
ATOM 5936 O O . GLY B 1 16 ? -41.562 -3.83 -35.875 1 15.98 16 GLY B O 1
ATOM 5937 N N . GLN B 1 17 ? -40.906 -4.902 -37.656 1 16.11 17 GLN B N 1
ATOM 5938 C CA . GLN B 1 17 ? -41.5 -6.145 -38.156 1 16.11 17 GLN B CA 1
ATOM 5939 C C . GLN B 1 17 ? -41.188 -7.309 -37.219 1 16.11 17 GLN B C 1
ATOM 5941 O O . GLN B 1 17 ? -42.031 -8.164 -36.969 1 16.11 17 GLN B O 1
ATOM 5946 N N . ILE B 1 18 ? -39.938 -7.68 -36.906 1 15.22 18 ILE B N 1
ATOM 5947 C CA . ILE B 1 18 ? -39.594 -9.047 -37.281 1 15.22 18 ILE B CA 1
ATOM 5948 C C . ILE B 1 18 ? -40.25 -10.031 -36.312 1 15.22 18 ILE B C 1
ATOM 5950 O O . ILE B 1 18 ? -40.625 -9.664 -35.188 1 15.22 18 ILE B O 1
ATOM 5954 N N . ALA B 1 19 ? -39.5 -11.109 -35.844 1 15.51 19 ALA B N 1
ATOM 5955 C CA . ALA B 1 19 ? -39.406 -12.547 -36.094 1 15.51 19 ALA B CA 1
ATOM 5956 C C . ALA B 1 19 ? -40.188 -13.336 -35.031 1 15.51 19 ALA B C 1
ATOM 5958 O O . ALA B 1 19 ? -40.5 -12.812 -33.969 1 15.51 19 ALA B O 1
ATOM 5959 N N . GLU B 1 20 ? -39.781 -14.648 -34.688 1 16.09 20 GLU B N 1
ATOM 5960 C CA . GLU B 1 20 ? -40.062 -16.062 -34.938 1 16.09 20 GLU B CA 1
ATOM 5961 C C . GLU B 1 20 ? -40.688 -16.734 -33.719 1 16.09 20 GLU B C 1
ATOM 5963 O O . GLU B 1 20 ? -40.625 -16.188 -32.594 1 16.09 20 GLU B O 1
ATOM 5968 N N . ARG B 1 21 ? -40.531 -18.047 -33.438 1 15.64 21 ARG B N 1
ATOM 5969 C CA . ARG B 1 21 ? -41.094 -19.406 -33.406 1 15.64 21 ARG B CA 1
ATOM 5970 C C . ARG B 1 21 ? -41 -20.016 -32.031 1 15.64 21 ARG B C 1
ATOM 5972 O O . ARG B 1 21 ? -41.406 -21.156 -31.812 1 15.64 21 ARG B O 1
ATOM 5979 N N . MET B 1 22 ? -40.406 -19.359 -31 1 16.11 22 MET B N 1
ATOM 5980 C CA . MET B 1 22 ? -39.844 -20.422 -30.172 1 16.11 22 MET B CA 1
ATOM 5981 C C . MET B 1 22 ? -40.969 -21.312 -29.625 1 16.11 22 MET B C 1
ATOM 5983 O O . MET B 1 22 ? -42.062 -20.844 -29.297 1 16.11 22 MET B O 1
ATOM 5987 N N . ALA B 1 23 ? -40.688 -22.766 -29.562 1 17.2 23 ALA B N 1
ATOM 5988 C CA . ALA B 1 23 ? -40.969 -24.203 -29.547 1 17.2 23 ALA B CA 1
ATOM 5989 C C . ALA B 1 23 ? -41.625 -24.625 -28.25 1 17.2 23 ALA B C 1
ATOM 5991 O O . ALA B 1 23 ? -41.531 -23.922 -27.234 1 17.2 23 ALA B O 1
ATOM 5992 N N . GLN B 1 24 ? -42.031 -25.906 -28.109 1 18 24 GLN B N 1
ATOM 5993 C CA . GLN B 1 24 ? -42.969 -26.953 -27.766 1 18 24 GLN B CA 1
ATOM 5994 C C . GLN B 1 24 ? -42.719 -27.484 -26.359 1 18 24 GLN B C 1
ATOM 5996 O O . GLN B 1 24 ? -41.594 -27.812 -26 1 18 24 GLN B O 1
ATOM 6001 N N . PRO B 1 25 ? -43.469 -27.094 -25.438 1 18.84 25 PRO B N 1
ATOM 6002 C CA . PRO B 1 25 ? -43.312 -27.531 -24.047 1 18.84 25 PRO B CA 1
ATOM 6003 C C . PRO B 1 25 ? -43.438 -29.031 -23.891 1 18.84 25 PRO B C 1
ATOM 6005 O O . PRO B 1 25 ? -44.469 -29.625 -24.203 1 18.84 25 PRO B O 1
ATOM 6008 N N . ILE B 1 26 ? -42.375 -29.766 -24.359 1 16.53 26 ILE B N 1
ATOM 6009 C CA . ILE B 1 26 ? -42.5 -31.219 -24.297 1 16.53 26 ILE B CA 1
ATOM 6010 C C . ILE B 1 26 ? -42.781 -31.656 -22.859 1 16.53 26 ILE B C 1
ATOM 6012 O O . ILE B 1 26 ? -42.062 -31.25 -21.938 1 16.53 26 ILE B O 1
ATOM 6016 N N . LYS B 1 27 ? -43.938 -32.094 -22.562 1 20.11 27 LYS B N 1
ATOM 6017 C CA . LYS B 1 27 ? -44.594 -32.625 -21.375 1 20.11 27 LYS B CA 1
ATOM 6018 C C . LYS B 1 27 ? -43.844 -33.844 -20.828 1 20.11 27 LYS B C 1
ATOM 6020 O O . LYS B 1 27 ? -44.438 -34.844 -20.453 1 20.11 27 LYS B O 1
ATOM 6025 N N . THR B 1 28 ? -42.375 -33.781 -20.875 1 16.39 28 THR B N 1
ATOM 6026 C CA . THR B 1 28 ? -41.719 -35.062 -20.781 1 16.39 28 THR B CA 1
ATOM 6027 C C . THR B 1 28 ? -42.125 -35.812 -19.5 1 16.39 28 THR B C 1
ATOM 6029 O O . THR B 1 28 ? -42.188 -35.188 -18.438 1 16.39 28 THR B O 1
ATOM 6032 N N . GLU B 1 29 ? -42.875 -36.906 -19.578 1 19.95 29 GLU B N 1
ATOM 6033 C CA . GLU B 1 29 ? -43.5 -37.906 -18.766 1 19.95 29 GLU B CA 1
ATOM 6034 C C . GLU B 1 29 ? -42.5 -38.688 -17.922 1 19.95 29 GLU B C 1
ATOM 6036 O O . GLU B 1 29 ? -42.875 -39.562 -17.125 1 19.95 29 GLU B O 1
ATOM 6041 N N . PHE B 1 30 ? -41.406 -38 -17.453 1 17.03 30 PHE B N 1
ATOM 6042 C CA . PHE B 1 30 ? -40.344 -38.938 -17.094 1 17.03 30 PHE B CA 1
ATOM 6043 C C . PHE B 1 30 ? -40.812 -39.906 -16 1 17.03 30 PHE B C 1
ATOM 6045 O O . PHE B 1 30 ? -41.406 -39.469 -15.008 1 17.03 30 PHE B O 1
ATOM 6052 N N . ASP B 1 31 ? -41.094 -41.156 -16.344 1 18.78 31 ASP B N 1
ATOM 6053 C CA . ASP B 1 31 ? -41.594 -42.375 -15.672 1 18.78 31 ASP B CA 1
ATOM 6054 C C . ASP B 1 31 ? -40.594 -42.844 -14.625 1 18.78 31 ASP B C 1
ATOM 6056 O O . ASP B 1 31 ? -40.531 -44.062 -14.312 1 18.78 31 ASP B O 1
ATOM 6060 N N . THR B 1 32 ? -39.969 -42 -13.883 1 18.67 32 THR B N 1
ATOM 6061 C CA . THR B 1 32 ? -38.719 -42.406 -13.258 1 18.67 32 THR B CA 1
ATOM 6062 C C . THR B 1 32 ? -38.938 -43.594 -12.297 1 18.67 32 THR B C 1
ATOM 6064 O O . THR B 1 32 ? -39.375 -43.375 -11.164 1 18.67 32 THR B O 1
ATOM 6067 N N . ASN B 1 33 ? -39.344 -44.781 -12.773 1 18.38 33 ASN B N 1
ATOM 6068 C CA . ASN B 1 33 ? -39.781 -45.906 -11.953 1 18.38 33 ASN B CA 1
ATOM 6069 C C . ASN B 1 33 ? -38.625 -46.531 -11.18 1 18.38 33 ASN B C 1
ATOM 6071 O O . ASN B 1 33 ? -38.844 -47.344 -10.289 1 18.38 33 ASN B O 1
ATOM 6075 N N . PHE B 1 34 ? -37.281 -46.531 -11.625 1 18.44 34 PHE B N 1
ATOM 6076 C CA . PHE B 1 34 ? -36.594 -47.812 -11.445 1 18.44 34 PHE B CA 1
ATOM 6077 C C . PHE B 1 34 ? -36.25 -48.031 -9.977 1 18.44 34 PHE B C 1
ATOM 6079 O O . PHE B 1 34 ? -35.719 -47.125 -9.32 1 18.44 34 PHE B O 1
ATOM 6086 N N . VAL B 1 35 ? -36.594 -49.188 -9.281 1 19.69 35 VAL B N 1
ATOM 6087 C CA . VAL B 1 35 ? -36.75 -49.688 -7.926 1 19.69 35 VAL B CA 1
ATOM 6088 C C . VAL B 1 35 ? -35.406 -50.219 -7.41 1 19.69 35 VAL B C 1
ATOM 6090 O O . VAL B 1 35 ? -35.281 -50.562 -6.234 1 19.69 35 VAL B O 1
ATOM 6093 N N . PRO B 1 36 ? -34.188 -49.844 -7.996 1 17.48 36 PRO B N 1
ATOM 6094 C CA . PRO B 1 36 ? -33.281 -50.969 -7.863 1 17.48 36 PRO B CA 1
ATOM 6095 C C . PRO B 1 36 ? -33.094 -51.406 -6.414 1 17.48 36 PRO B C 1
ATOM 6097 O O . PRO B 1 36 ? -33.281 -50.625 -5.492 1 17.48 36 PRO B O 1
ATOM 6100 N N . GLN B 1 37 ? -32.625 -52.75 -6.211 1 18.73 37 GLN B N 1
ATOM 6101 C CA . GLN B 1 37 ? -32.594 -53.844 -5.266 1 18.73 37 GLN B CA 1
ATOM 6102 C C . GLN B 1 37 ? -31.438 -53.688 -4.281 1 18.73 37 GLN B C 1
ATOM 6104 O O . GLN B 1 37 ? -30.406 -53.062 -4.609 1 18.73 37 GLN B O 1
ATOM 6109 N N . THR B 1 38 ? -31.625 -53.906 -2.984 1 19.06 38 THR B N 1
ATOM 6110 C CA . THR B 1 38 ? -31.047 -53.719 -1.657 1 19.06 38 THR B CA 1
ATOM 6111 C C . THR B 1 38 ? -29.797 -54.625 -1.491 1 19.06 38 THR B C 1
ATOM 6113 O O . THR B 1 38 ? -29.266 -54.75 -0.387 1 19.06 38 THR B O 1
ATOM 6116 N N . LEU B 1 39 ? -28.781 -54.688 -2.555 1 17.94 39 LEU B N 1
ATOM 6117 C CA . LEU B 1 39 ? -27.891 -55.844 -2.4 1 17.94 39 LEU B CA 1
ATOM 6118 C C . LEU B 1 39 ? -27.125 -55.781 -1.084 1 17.94 39 LEU B C 1
ATOM 6120 O O . LEU B 1 39 ? -26.75 -54.688 -0.644 1 17.94 39 LEU B O 1
ATOM 6124 N N . SER B 1 40 ? -27.047 -56.938 -0.41 1 19.09 40 SER B N 1
ATOM 6125 C CA . SER B 1 40 ? -26.672 -57.469 0.895 1 19.09 40 SER B CA 1
ATOM 6126 C C . SER B 1 40 ? -25.156 -57.5 1.062 1 19.09 40 SER B C 1
ATOM 6128 O O . SER B 1 40 ? -24.453 -58.125 0.257 1 19.09 40 SER B O 1
ATOM 6130 N N . LEU B 1 41 ? -24.484 -56.375 1.332 1 18.17 41 LEU B N 1
ATOM 6131 C CA . LEU B 1 41 ? -23.031 -56.219 1.463 1 18.17 41 LEU B CA 1
ATOM 6132 C C . LEU B 1 41 ? -22.469 -57.281 2.406 1 18.17 41 LEU B C 1
ATOM 6134 O O . LEU B 1 41 ? -22.719 -57.25 3.611 1 18.17 41 LEU B O 1
ATOM 6138 N N . VAL B 1 42 ? -22.219 -58.531 1.845 1 18.11 42 VAL B N 1
ATOM 6139 C CA . VAL B 1 42 ? -21.672 -59.75 2.475 1 18.11 42 VAL B CA 1
ATOM 6140 C C . VAL B 1 42 ? -20.312 -59.406 3.092 1 18.11 42 VAL B C 1
ATOM 6142 O O . VAL B 1 42 ? -19.688 -58.406 2.748 1 18.11 42 VAL B O 1
ATOM 6145 N N . ASP B 1 43 ? -19.453 -60.562 3.42 1 19.78 43 ASP B N 1
ATOM 6146 C CA . ASP B 1 43 ? -18.609 -61.094 4.496 1 19.78 43 ASP B CA 1
ATOM 6147 C C . ASP B 1 43 ? -17.141 -60.812 4.238 1 19.78 43 ASP B C 1
ATOM 6149 O O . ASP B 1 43 ? -16.266 -61.406 4.898 1 19.78 43 ASP B O 1
ATOM 6153 N N . LEU B 1 44 ? -16.672 -59.875 3.354 1 17.88 44 LEU B N 1
ATOM 6154 C CA . LEU B 1 44 ? -15.359 -60.188 2.812 1 17.88 44 LEU B CA 1
ATOM 6155 C C . LEU B 1 44 ? -14.305 -60.156 3.91 1 17.88 44 LEU B C 1
ATOM 6157 O O . LEU B 1 44 ? -13.992 -59.094 4.465 1 17.88 44 LEU B O 1
ATOM 6161 N N . GLU B 1 45 ? -14.102 -61.375 4.574 1 18.72 45 GLU B N 1
ATOM 6162 C CA . GLU B 1 45 ? -13.258 -61.75 5.699 1 18.72 45 GLU B CA 1
ATOM 6163 C C . GLU B 1 45 ? -11.789 -61.469 5.406 1 18.72 45 GLU B C 1
ATOM 6165 O O . GLU B 1 45 ? -11.109 -60.812 6.195 1 18.72 45 GLU B O 1
ATOM 6170 N N . HIS B 1 46 ? -11.023 -62.531 4.953 1 19.2 46 HIS B N 1
ATOM 6171 C CA . HIS B 1 46 ? -9.906 -63.188 5.602 1 19.2 46 HIS B CA 1
ATOM 6172 C C . HIS B 1 46 ? -8.57 -62.656 5.094 1 19.2 46 HIS B C 1
ATOM 6174 O O . HIS B 1 46 ? -7.574 -62.688 5.812 1 19.2 46 HIS B O 1
ATOM 6180 N N . VAL B 1 47 ? -8.312 -62.5 3.744 1 19.55 47 VAL B N 1
ATOM 6181 C CA . VAL B 1 47 ? -7.105 -63.156 3.248 1 19.55 47 VAL B CA 1
ATOM 6182 C C . VAL B 1 47 ? -5.902 -62.219 3.453 1 19.55 47 VAL B C 1
ATOM 6184 O O . VAL B 1 47 ? -5.816 -61.156 2.844 1 19.55 47 VAL B O 1
ATOM 6187 N N . ASN B 1 48 ? -5.305 -62.188 4.656 1 19.03 48 ASN B N 1
ATOM 6188 C CA . ASN B 1 48 ? -4.203 -61.344 5.074 1 19.03 48 ASN B CA 1
ATOM 6189 C C . ASN B 1 48 ? -2.918 -61.656 4.32 1 19.03 48 ASN B C 1
ATOM 6191 O O . ASN B 1 48 ? -1.828 -61.281 4.75 1 19.03 48 ASN B O 1
ATOM 6195 N N . GLY B 1 49 ? -3.002 -62.531 3.23 1 18.53 49 GLY B N 1
ATOM 6196 C CA . GLY B 1 49 ? -1.715 -63.156 3.012 1 18.53 49 GLY B CA 1
ATOM 6197 C C . GLY B 1 49 ? -0.643 -62.188 2.537 1 18.53 49 GLY B C 1
ATOM 6198 O O . GLY B 1 49 ? -0.946 -61.188 1.896 1 18.53 49 GLY B O 1
ATOM 6199 N N . LYS B 1 50 ? 0.556 -62.375 3.02 1 21.91 50 LYS B N 1
ATOM 6200 C CA . LYS B 1 50 ? 1.80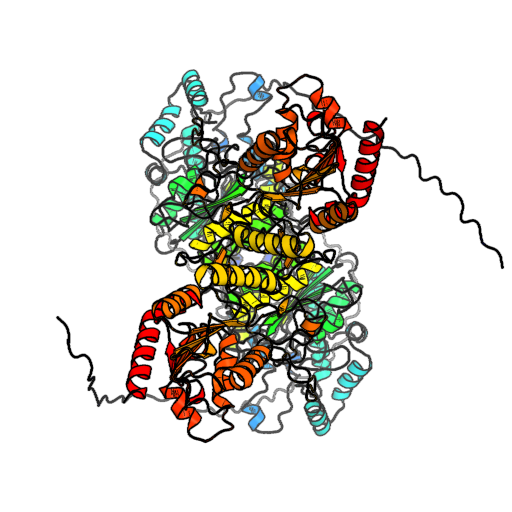6 -61.625 2.941 1 21.91 50 LYS B CA 1
ATOM 6201 C C . LYS B 1 50 ? 2.383 -61.656 1.529 1 21.91 50 LYS B C 1
ATOM 6203 O O . LYS B 1 50 ? 3.047 -62.625 1.152 1 21.91 50 LYS B O 1
ATOM 6208 N N . ARG B 1 51 ? 1.604 -61.281 0.408 1 18.41 51 ARG B N 1
ATOM 6209 C CA . ARG B 1 51 ? 2.273 -61.656 -0.834 1 18.41 51 ARG B CA 1
ATOM 6210 C C . ARG B 1 51 ? 3.656 -61 -0.923 1 18.41 51 ARG B C 1
ATOM 6212 O O . ARG B 1 51 ? 3.814 -59.812 -0.654 1 18.41 51 ARG B O 1
ATOM 6219 N N . LYS B 1 52 ? 4.625 -61.938 -1.054 1 20.84 52 LYS B N 1
ATOM 6220 C CA . LYS B 1 52 ? 6.059 -61.812 -1.307 1 20.84 52 LYS B CA 1
ATOM 6221 C C . LYS B 1 52 ? 6.324 -61.125 -2.648 1 20.84 52 LYS B C 1
ATOM 6223 O O . LYS B 1 52 ? 6.02 -61.688 -3.703 1 20.84 52 LYS B O 1
ATOM 6228 N N . PHE B 1 53 ? 6.102 -59.781 -2.912 1 19.38 53 PHE B N 1
ATOM 6229 C CA . PHE B 1 53 ? 6.223 -59.188 -4.234 1 19.38 53 PHE B CA 1
ATOM 6230 C C . PHE B 1 53 ? 7.645 -59.312 -4.766 1 19.38 53 PHE B C 1
ATOM 6232 O O . PHE B 1 53 ? 8.602 -58.938 -4.102 1 19.38 53 PHE B O 1
ATOM 6239 N N . GLU B 1 54 ? 7.871 -60.375 -5.516 1 20.41 54 GLU B N 1
ATOM 6240 C CA . GLU B 1 54 ? 9.109 -60.75 -6.188 1 20.41 54 GLU B CA 1
ATOM 6241 C C . GLU B 1 54 ? 9.688 -59.562 -6.977 1 20.41 54 GLU B C 1
ATOM 6243 O O . GLU B 1 54 ? 8.953 -58.688 -7.406 1 20.41 54 GLU B O 1
ATOM 6248 N N . GLU B 1 55 ? 11.094 -59.562 -7.242 1 22.3 55 GLU B N 1
ATOM 6249 C CA . GLU B 1 55 ? 12.172 -58.656 -7.625 1 22.3 55 GLU B CA 1
ATOM 6250 C C . GLU B 1 55 ? 12.07 -58.25 -9.094 1 22.3 55 GLU B C 1
ATOM 6252 O O . GLU B 1 55 ? 12.781 -58.812 -9.938 1 22.3 55 GLU B O 1
ATOM 6257 N N . THR B 1 56 ? 10.859 -58.219 -9.758 1 23 56 THR B N 1
ATOM 6258 C CA . THR B 1 56 ? 10.891 -58.312 -11.219 1 23 56 THR B CA 1
ATOM 6259 C C . THR B 1 56 ? 11.625 -57.094 -11.812 1 23 56 THR B C 1
ATOM 6261 O O . THR B 1 56 ? 11.695 -56.031 -11.18 1 23 56 THR B O 1
ATOM 6264 N N . ASP B 1 57 ? 12.227 -57.188 -13.156 1 21.34 57 ASP B N 1
ATOM 6265 C CA . ASP B 1 57 ? 13.117 -56.562 -14.133 1 21.34 57 ASP B CA 1
ATOM 6266 C C . ASP B 1 57 ? 12.617 -55.156 -14.508 1 21.34 57 ASP B C 1
ATOM 6268 O O . ASP B 1 57 ? 11.43 -54.969 -14.758 1 21.34 57 ASP B O 1
ATOM 6272 N N . THR B 1 58 ? 13.453 -54.125 -14.328 1 26.16 58 THR B N 1
ATOM 6273 C CA . THR B 1 58 ? 13.297 -52.688 -14.242 1 26.16 58 THR B CA 1
ATOM 6274 C C . THR B 1 58 ? 12.945 -52.094 -15.602 1 26.16 58 THR B C 1
ATOM 6276 O O . THR B 1 58 ? 13.773 -52.094 -16.516 1 26.16 58 THR B O 1
ATOM 6279 N N . PRO B 1 59 ? 11.711 -52.344 -16.188 1 25.98 59 PRO B N 1
ATOM 6280 C CA . PRO B 1 59 ? 11.539 -51.938 -17.578 1 25.98 59 PRO B CA 1
ATOM 6281 C C . PRO B 1 59 ? 11.828 -50.438 -17.812 1 25.98 59 PRO B C 1
ATOM 6283 O O . PRO B 1 59 ? 11.688 -49.625 -16.891 1 25.98 59 PRO B O 1
ATOM 6286 N N . GLU B 1 60 ? 12.594 -50.094 -18.828 1 25.23 60 GLU B N 1
ATOM 6287 C CA . GLU B 1 60 ? 13.133 -48.906 -19.453 1 25.23 60 GLU B CA 1
ATOM 6288 C C . GLU B 1 60 ? 12.055 -47.844 -19.672 1 25.23 60 GLU B C 1
ATOM 6290 O O . GLU B 1 60 ? 11.023 -48.125 -20.281 1 25.23 60 GLU B O 1
ATOM 6295 N N . PHE B 1 61 ? 11.977 -46.906 -18.703 1 27.59 61 PHE B N 1
ATOM 6296 C CA . PHE B 1 61 ? 10.984 -45.844 -18.562 1 27.59 61 PHE B CA 1
ATOM 6297 C C . PHE B 1 61 ? 11 -44.938 -19.781 1 27.59 61 PHE B C 1
ATOM 6299 O O . PHE B 1 61 ? 11.945 -44.156 -19.984 1 27.59 61 PHE B O 1
ATOM 6306 N N . ASP B 1 62 ? 10.641 -45.406 -20.984 1 25.3 62 ASP B N 1
ATOM 6307 C CA . ASP B 1 62 ? 10.656 -44.531 -22.141 1 25.3 62 ASP B CA 1
ATOM 6308 C C . ASP B 1 62 ? 9.742 -43.312 -21.938 1 25.3 62 ASP B C 1
ATOM 6310 O O . ASP B 1 62 ? 8.516 -43.469 -21.906 1 25.3 62 ASP B O 1
ATOM 6314 N N . THR B 1 63 ? 10.203 -42.312 -21.219 1 30.14 63 THR B N 1
ATOM 6315 C CA . THR B 1 63 ? 9.695 -41 -20.844 1 30.14 63 THR B CA 1
ATOM 6316 C C . THR B 1 63 ? 8.938 -40.344 -22 1 30.14 63 THR B C 1
ATOM 6318 O O . THR B 1 63 ? 8.164 -39.406 -21.797 1 30.14 63 THR B O 1
ATOM 6321 N N . GLN B 1 64 ? 9.328 -40.625 -23.281 1 29.17 64 GLN B N 1
ATOM 6322 C CA . GLN B 1 64 ? 8.68 -40.094 -24.469 1 29.17 64 GLN B CA 1
ATOM 6323 C C . GLN B 1 64 ? 7.207 -40.469 -24.531 1 29.17 64 GLN B C 1
ATOM 6325 O O . GLN B 1 64 ? 6.363 -39.656 -24.906 1 29.17 64 GLN B O 1
ATOM 6330 N N . ARG B 1 65 ? 6.895 -41.688 -24.047 1 27.86 65 ARG B N 1
ATOM 6331 C CA . ARG B 1 65 ? 5.559 -42.25 -24.219 1 27.86 65 ARG B CA 1
ATOM 6332 C C . ARG B 1 65 ? 4.57 -41.625 -23.25 1 27.86 65 ARG B C 1
ATOM 6334 O O . ARG B 1 65 ? 3.357 -41.656 -23.453 1 27.86 65 ARG B O 1
ATOM 6341 N N . ALA B 1 66 ? 5.027 -40.906 -22.062 1 32.22 66 ALA B N 1
ATOM 6342 C CA . ALA B 1 66 ? 4.086 -40.312 -21.125 1 32.22 66 ALA B CA 1
ATOM 6343 C C . ALA B 1 66 ? 3.49 -39.031 -21.688 1 32.22 66 ALA B C 1
ATOM 6345 O O . ALA B 1 66 ? 2.289 -38.781 -21.562 1 32.22 66 ALA B O 1
ATOM 6346 N N . ARG B 1 67 ? 4.285 -38.188 -22.203 1 31.92 67 ARG B N 1
ATOM 6347 C CA . ARG B 1 67 ? 3.895 -36.938 -22.828 1 31.92 67 ARG B CA 1
ATOM 6348 C C . ARG B 1 67 ? 2.936 -37.156 -23.984 1 31.92 67 ARG B C 1
ATOM 6350 O O . ARG B 1 67 ? 1.984 -36.406 -24.188 1 31.92 67 ARG B O 1
ATOM 6357 N N . GLU B 1 68 ? 3.336 -38.125 -24.781 1 32.81 68 GLU B N 1
ATOM 6358 C CA . GLU B 1 68 ? 2.516 -38.5 -25.922 1 32.81 68 GLU B CA 1
ATOM 6359 C C . GLU B 1 68 ? 1.171 -39.062 -25.484 1 32.81 68 GLU B C 1
ATOM 6361 O O . GLU B 1 68 ? 0.178 -38.969 -26.203 1 32.81 68 GLU B O 1
ATOM 6366 N N . LEU B 1 69 ? 1.1 -39.562 -24.219 1 30.86 69 LEU B N 1
ATOM 6367 C CA . LEU B 1 69 ? -0.154 -40.094 -23.703 1 30.86 69 LEU B CA 1
ATOM 6368 C C . LEU B 1 69 ? -1.095 -38.969 -23.281 1 30.86 69 LEU B C 1
ATOM 6370 O O . LEU B 1 69 ? -2.314 -39.094 -23.422 1 30.86 69 LEU B O 1
ATOM 6374 N N . ILE B 1 70 ? -0.601 -37.844 -22.625 1 33.03 70 ILE B N 1
ATOM 6375 C CA . ILE B 1 70 ? -1.491 -36.75 -22.281 1 33.03 70 ILE B CA 1
ATOM 6376 C C . ILE B 1 70 ? -2.1 -36.156 -23.547 1 33.03 70 ILE B C 1
ATOM 6378 O O . ILE B 1 70 ? -3.289 -35.812 -23.578 1 33.03 70 ILE B O 1
ATOM 6382 N N . LEU B 1 71 ? -1.219 -35.906 -24.516 1 33.41 71 LEU B N 1
ATOM 6383 C CA . LEU B 1 71 ? -1.675 -35.25 -25.75 1 33.41 71 LEU B CA 1
ATOM 6384 C C . LEU B 1 71 ? -2.387 -36.281 -26.641 1 33.41 71 LEU B C 1
ATOM 6386 O O . LEU B 1 71 ? -3.328 -35.906 -27.359 1 33.41 71 LEU B O 1
ATOM 6390 N N . ASP B 1 72 ? -1.751 -37.438 -26.891 1 31.84 72 ASP B N 1
ATOM 6391 C CA . ASP B 1 72 ? -2.258 -38.312 -27.938 1 31.84 72 ASP B CA 1
ATOM 6392 C C . ASP B 1 72 ? -3.41 -39.188 -27.422 1 31.84 72 ASP B C 1
ATOM 6394 O O . ASP B 1 72 ? -3.537 -40.344 -27.797 1 31.84 72 ASP B O 1
ATOM 6398 N N . ALA B 1 73 ? -3.967 -38.938 -26.234 1 32.09 73 ALA B N 1
ATOM 6399 C CA . ALA B 1 73 ? -5.074 -39.812 -25.906 1 32.09 73 ALA B CA 1
ATOM 6400 C C . ALA B 1 73 ? -6.094 -39.875 -27.047 1 32.09 73 ALA B C 1
ATOM 6402 O O . ALA B 1 73 ? -6.488 -38.844 -27.578 1 32.09 73 ALA B O 1
ATOM 6403 N N . ASP B 1 74 ? -6.129 -40.781 -27.797 1 32.31 74 ASP B N 1
ATOM 6404 C CA . ASP B 1 74 ? -7.312 -41.125 -28.578 1 32.31 74 ASP B CA 1
ATOM 6405 C C . ASP B 1 74 ? -8.594 -40.812 -27.812 1 32.31 74 ASP B C 1
ATOM 6407 O O . ASP B 1 74 ? -8.914 -41.469 -26.828 1 32.31 74 ASP B O 1
ATOM 6411 N N . VAL B 1 75 ? -8.938 -39.531 -27.688 1 37.12 75 VAL B N 1
ATOM 6412 C CA . VAL B 1 75 ? -10.164 -39 -27.109 1 37.12 75 VAL B CA 1
ATOM 6413 C C . VAL B 1 75 ? -11.344 -39.906 -27.453 1 37.12 75 VAL B C 1
ATOM 6415 O O . VAL B 1 75 ? -11.633 -40.156 -28.625 1 37.12 75 VAL B O 1
ATOM 6418 N N . ASN B 1 76 ? -11.594 -40.906 -26.672 1 35.88 76 ASN B N 1
ATOM 6419 C CA . ASN B 1 76 ? -13.008 -41.281 -26.781 1 35.88 76 ASN B CA 1
ATOM 6420 C C . ASN B 1 76 ? -13.875 -40.031 -27.047 1 35.88 76 ASN B C 1
ATOM 6422 O O . ASN B 1 76 ? -13.727 -39.031 -26.391 1 35.88 76 ASN B O 1
ATOM 6426 N N . PRO B 1 77 ? -14.508 -39.875 -28.141 1 43.19 77 PRO B N 1
ATOM 6427 C CA . PRO B 1 77 ? -15.328 -38.75 -28.516 1 43.19 77 PRO B CA 1
ATOM 6428 C C . PRO B 1 77 ? -16.016 -38.094 -27.312 1 43.19 77 PRO B C 1
ATOM 6430 O O . PRO B 1 77 ? -16.406 -36.906 -27.375 1 43.19 77 PRO B O 1
ATOM 6433 N N . ALA B 1 78 ? -16.359 -38.844 -26.234 1 48.12 78 ALA B N 1
ATOM 6434 C CA . ALA B 1 78 ? -17.188 -38.312 -25.156 1 48.12 78 ALA B CA 1
ATOM 6435 C C . ALA B 1 78 ? -16.328 -37.531 -24.156 1 48.12 78 ALA B C 1
ATOM 6437 O O . ALA B 1 78 ? -16.859 -36.844 -23.281 1 48.12 78 ALA B O 1
ATOM 6438 N N . LEU B 1 79 ? -14.969 -37.625 -24.141 1 59.66 79 LEU B N 1
ATOM 6439 C CA . LEU B 1 79 ? -14.133 -36.969 -23.141 1 59.66 79 LEU B CA 1
ATOM 6440 C C . LEU B 1 79 ? -13.758 -35.562 -23.609 1 59.66 79 LEU B C 1
ATOM 6442 O O . LEU B 1 79 ? -13.234 -35.375 -24.703 1 59.66 79 LEU B O 1
ATOM 6446 N N . LYS B 1 80 ? -14.289 -34.562 -22.969 1 76.31 80 LYS B N 1
ATOM 6447 C CA . LYS B 1 80 ? -14.008 -33.156 -23.266 1 76.31 80 LYS B CA 1
ATOM 6448 C C . LYS B 1 80 ? -12.539 -32.812 -22.984 1 76.31 80 LYS B C 1
ATOM 6450 O O . LYS B 1 80 ? -11.992 -33.219 -21.953 1 76.31 80 LYS B O 1
ATOM 6455 N N . ALA B 1 81 ? -11.805 -32.344 -24.016 1 83.06 81 ALA B N 1
ATOM 6456 C CA . ALA B 1 81 ? -10.43 -31.891 -23.859 1 83.06 81 ALA B CA 1
ATOM 6457 C C . ALA B 1 81 ? -10.328 -30.812 -22.781 1 83.06 81 ALA B C 1
ATOM 6459 O O . ALA B 1 81 ? -11.172 -29.906 -22.719 1 83.06 81 ALA B O 1
ATOM 6460 N N . PRO B 1 82 ? -9.305 -31.062 -21.828 1 87 82 PRO B N 1
ATOM 6461 C CA . PRO B 1 82 ? -9.195 -30.078 -20.766 1 87 82 PRO B CA 1
ATOM 6462 C C . PRO B 1 82 ? -8.984 -28.656 -21.281 1 87 82 PRO B C 1
ATOM 6464 O O . PRO B 1 82 ? -8.156 -28.438 -22.172 1 87 82 PRO B O 1
ATOM 6467 N N . GLN B 1 83 ? -9.766 -27.734 -20.812 1 88.62 83 GLN B N 1
ATOM 6468 C CA . GLN B 1 83 ? -9.641 -26.328 -21.172 1 88.62 83 GLN B CA 1
ATOM 6469 C C . GLN B 1 83 ? -8.547 -25.641 -20.344 1 88.62 83 GLN B C 1
ATOM 6471 O O . GLN B 1 83 ? -8.828 -24.75 -19.547 1 88.62 83 GLN B O 1
ATOM 6476 N N . LEU B 1 84 ? -7.312 -26.141 -20.516 1 92.44 84 LEU B N 1
ATOM 6477 C CA . LEU B 1 84 ? -6.113 -25.641 -19.859 1 92.44 84 LEU B CA 1
ATOM 6478 C C . LEU B 1 84 ? -5.086 -25.156 -20.875 1 92.44 84 LEU B C 1
ATOM 6480 O O . LEU B 1 84 ? -4.973 -25.734 -21.969 1 92.44 84 LEU B O 1
ATOM 6484 N N . ARG B 1 85 ? -4.414 -24.125 -20.578 1 89.94 85 ARG B N 1
ATOM 6485 C CA . ARG B 1 85 ? -3.486 -23.547 -21.531 1 89.94 85 ARG B CA 1
ATOM 6486 C C . ARG B 1 85 ? -2.061 -23.562 -21 1 89.94 85 ARG B C 1
ATOM 6488 O O . ARG B 1 85 ? -1.1 -23.594 -21.766 1 89.94 85 ARG B O 1
ATOM 6495 N N . TYR B 1 86 ? -1.831 -23.562 -19.781 1 92.62 86 TYR B N 1
ATOM 6496 C CA . TYR B 1 86 ? -0.541 -23.297 -19.156 1 92.62 86 TYR B CA 1
ATOM 6497 C C . TYR B 1 86 ? 0.083 -24.578 -18.625 1 92.62 86 TYR B C 1
ATOM 6499 O O . TYR B 1 86 ? 1.211 -24.922 -18.984 1 92.62 86 TYR B O 1
ATOM 6507 N N . ILE B 1 87 ? -0.636 -25.375 -17.969 1 90.81 87 ILE B N 1
ATOM 6508 C CA . ILE B 1 87 ? -0.074 -26.469 -17.172 1 90.81 87 ILE B CA 1
ATOM 6509 C C . ILE B 1 87 ? 0.252 -27.656 -18.078 1 90.81 87 ILE B C 1
ATOM 6511 O O . ILE B 1 87 ? 1.084 -28.5 -17.734 1 90.81 87 ILE B O 1
ATOM 6515 N N . PRO B 1 88 ? -0.369 -27.766 -19.25 1 91.81 88 PRO B N 1
ATOM 6516 C CA . PRO B 1 88 ? 0.05 -28.859 -20.109 1 91.81 88 PRO B CA 1
ATOM 6517 C C . PRO B 1 88 ? 1.461 -28.672 -20.672 1 91.81 88 PRO B C 1
ATOM 6519 O O . PRO B 1 88 ? 2.061 -29.625 -21.172 1 91.81 88 PRO B O 1
ATOM 6522 N N . LEU B 1 89 ? 1.98 -27.484 -20.594 1 95.56 89 LEU B N 1
ATOM 6523 C CA . LEU B 1 89 ? 3.307 -27.172 -21.109 1 95.56 89 LEU B CA 1
ATOM 6524 C C . LEU B 1 89 ? 4.363 -27.281 -20.016 1 95.56 89 LEU B C 1
ATOM 6526 O O . LEU B 1 89 ? 4.066 -27.062 -18.844 1 95.56 89 LEU B O 1
ATOM 6530 N N . LYS B 1 90 ? 5.59 -27.625 -20.438 1 97.25 90 LYS B N 1
ATOM 6531 C CA . LYS B 1 90 ? 6.715 -27.672 -19.516 1 97.25 90 LYS B CA 1
ATOM 6532 C C . LYS B 1 90 ? 7.336 -26.297 -19.328 1 97.25 90 LYS B C 1
ATOM 6534 O O . LYS B 1 90 ? 7.059 -25.375 -20.094 1 97.25 90 LYS B O 1
ATOM 6539 N N . THR B 1 91 ? 8.102 -26.172 -18.234 1 98.31 91 THR B N 1
ATOM 6540 C CA . THR B 1 91 ? 8.969 -25 -18.078 1 98.31 91 THR B CA 1
ATOM 6541 C C . THR B 1 91 ? 10.234 -25.156 -18.906 1 98.31 91 THR B C 1
ATOM 6543 O O . THR B 1 91 ? 10.82 -26.234 -18.969 1 98.31 91 THR B O 1
ATOM 6546 N N . GLY B 1 92 ? 10.641 -24.078 -19.578 1 98.75 92 GLY B N 1
ATOM 6547 C CA . GLY B 1 92 ? 11.812 -24.141 -20.453 1 98.75 92 GLY B CA 1
ATOM 6548 C C . GLY B 1 92 ? 13.094 -23.734 -19.75 1 98.75 92 GLY B C 1
ATOM 6549 O O . GLY B 1 92 ? 13.07 -22.922 -18.812 1 98.75 92 GLY B O 1
ATOM 6550 N N . VAL B 1 93 ? 14.234 -24.297 -20.234 1 98.62 93 VAL B N 1
ATOM 6551 C CA . VAL B 1 93 ? 15.555 -23.875 -19.766 1 98.62 93 VAL B CA 1
ATOM 6552 C C . VAL B 1 93 ? 16.484 -23.703 -20.969 1 98.62 93 VAL B C 1
ATOM 6554 O O . VAL B 1 93 ? 16.516 -24.547 -21.859 1 98.62 93 VAL B O 1
ATOM 6557 N N . CYS B 1 94 ? 17.109 -22.594 -21.031 1 98.25 94 CYS B N 1
ATOM 6558 C CA . CYS B 1 94 ? 18.141 -22.312 -22.031 1 98.25 94 CYS B CA 1
ATOM 6559 C C . CYS B 1 94 ? 19.531 -22.344 -21.406 1 98.25 94 CYS B C 1
ATOM 6561 O O . CYS B 1 94 ? 19.812 -21.594 -20.469 1 98.25 94 CYS B O 1
ATOM 6563 N N . TYR B 1 95 ? 20.391 -23.188 -21.875 1 96.5 95 TYR B N 1
ATOM 6564 C CA . TYR B 1 95 ? 21.766 -23.359 -21.391 1 96.5 95 TYR B CA 1
ATOM 6565 C C . TYR B 1 95 ? 22.672 -23.906 -22.469 1 96.5 95 TYR B C 1
ATOM 6567 O O . TYR B 1 95 ? 22.281 -24.797 -23.219 1 96.5 95 TYR B O 1
ATOM 6575 N N . ASP B 1 96 ? 23.797 -23.312 -22.609 1 94.88 96 ASP B N 1
ATOM 6576 C CA . ASP B 1 96 ? 24.781 -23.766 -23.578 1 94.88 96 ASP B CA 1
ATOM 6577 C C . ASP B 1 96 ? 26.203 -23.609 -23.047 1 94.88 96 ASP B C 1
ATOM 6579 O O . ASP B 1 96 ? 26.609 -22.5 -22.656 1 94.88 96 ASP B O 1
ATOM 6583 N N . VAL B 1 97 ? 27.016 -24.641 -23.109 1 91.88 97 VAL B N 1
ATOM 6584 C CA . VAL B 1 97 ? 28.344 -24.688 -22.516 1 91.88 97 VAL B CA 1
ATOM 6585 C C . VAL B 1 97 ? 29.266 -23.703 -23.25 1 91.88 97 VAL B C 1
ATOM 6587 O O . VAL B 1 97 ? 30.219 -23.188 -22.656 1 91.88 97 VAL B O 1
ATOM 6590 N N . ARG B 1 98 ? 29.047 -23.328 -24.5 1 93.81 98 ARG B N 1
ATOM 6591 C CA . ARG B 1 98 ? 29.891 -22.469 -25.312 1 93.81 98 ARG B CA 1
ATOM 6592 C C . ARG B 1 98 ? 29.984 -21.062 -24.703 1 93.81 98 ARG B C 1
ATOM 6594 O O . ARG B 1 98 ? 30.953 -20.344 -24.938 1 93.81 98 ARG B O 1
ATOM 6601 N N . MET B 1 99 ? 28.969 -20.734 -23.938 1 93.62 99 MET B N 1
ATOM 6602 C CA . MET B 1 99 ? 28.953 -19.406 -23.344 1 93.62 99 MET B CA 1
ATOM 6603 C C . MET B 1 99 ? 30.078 -19.266 -22.312 1 93.62 99 MET B C 1
ATOM 6605 O O . MET B 1 99 ? 30.438 -18.141 -21.953 1 93.62 99 MET B O 1
ATOM 6609 N N . ARG B 1 100 ? 30.641 -20.359 -21.859 1 92.5 100 ARG B N 1
ATOM 6610 C CA . ARG B 1 100 ? 31.703 -20.344 -20.859 1 92.5 100 ARG B CA 1
ATOM 6611 C C . ARG B 1 100 ? 33.031 -19.938 -21.469 1 92.5 100 ARG B C 1
ATOM 6613 O O . ARG B 1 100 ? 34 -19.641 -20.75 1 92.5 100 ARG B O 1
ATOM 6620 N N . TYR B 1 101 ? 33.062 -19.797 -22.766 1 92.25 101 TYR B N 1
ATOM 6621 C CA . TYR B 1 101 ? 34.312 -19.469 -23.453 1 92.25 101 TYR B CA 1
ATOM 6622 C C . TYR B 1 101 ? 34.656 -17.984 -23.312 1 92.25 101 TYR B C 1
ATOM 6624 O O . TYR B 1 101 ? 35.781 -17.562 -23.562 1 92.25 101 TYR B O 1
ATOM 6632 N N . HIS B 1 102 ? 33.719 -17.156 -23.047 1 92.44 102 HIS B N 1
ATOM 6633 C CA . HIS B 1 102 ? 34.031 -15.805 -22.594 1 92.44 102 HIS B CA 1
ATOM 6634 C C . HIS B 1 102 ? 34.656 -15.82 -21.203 1 92.44 102 HIS B C 1
ATOM 6636 O O . HIS B 1 102 ? 34.062 -16.266 -20.234 1 92.44 102 HIS B O 1
ATOM 6642 N N . ALA B 1 103 ? 35.906 -15.469 -21.141 1 90.31 103 ALA B N 1
ATOM 6643 C CA . ALA B 1 103 ? 36.656 -15.523 -19.906 1 90.31 103 ALA B CA 1
ATOM 6644 C C . ALA B 1 103 ? 37.781 -14.484 -19.906 1 90.31 103 ALA B C 1
ATOM 6646 O O . ALA B 1 103 ? 38.312 -14.125 -20.969 1 90.31 103 ALA B O 1
ATOM 6647 N N . ARG B 1 104 ? 38.094 -14.07 -18.766 1 88.5 104 ARG B N 1
ATOM 6648 C CA . ARG B 1 104 ? 39.188 -13.109 -18.641 1 88.5 104 ARG B CA 1
ATOM 6649 C C . ARG B 1 104 ? 40.5 -13.75 -19 1 88.5 104 ARG B C 1
ATOM 6651 O O . ARG B 1 104 ? 40.781 -14.906 -18.656 1 88.5 104 ARG B O 1
ATOM 6658 N N . LEU B 1 105 ? 41.281 -12.969 -19.672 1 85.5 105 LEU B N 1
ATOM 6659 C CA . LEU B 1 105 ? 42.594 -13.438 -20.031 1 85.5 105 LEU B CA 1
ATOM 6660 C C . LEU B 1 105 ? 43.531 -13.461 -18.812 1 85.5 105 LEU B C 1
ATOM 6662 O O . LEU B 1 105 ? 43.562 -12.484 -18.047 1 85.5 105 LEU B O 1
ATOM 6666 N N . VAL B 1 106 ? 43.938 -14.727 -18.469 1 73.44 106 VAL B N 1
ATOM 6667 C CA . VAL B 1 106 ? 44.812 -14.898 -17.312 1 73.44 106 VAL B CA 1
ATOM 6668 C C . VAL B 1 106 ? 46.188 -14.297 -17.594 1 73.44 106 VAL B C 1
ATOM 6670 O O . VAL B 1 106 ? 46.844 -14.648 -18.578 1 73.44 106 VAL B O 1
ATOM 6673 N N . SER B 1 107 ? 46.5 -13.219 -17.016 1 62.81 107 SER B N 1
ATOM 6674 C CA . SER B 1 107 ? 47.781 -12.602 -17.25 1 62.81 107 SER B CA 1
ATOM 6675 C C . SER B 1 107 ? 48.781 -12.93 -16.141 1 62.81 107 SER B C 1
ATOM 6677 O O . SER B 1 107 ? 50 -12.992 -16.359 1 62.81 107 SER B O 1
ATOM 6679 N N . THR B 1 108 ? 48.219 -13.023 -14.953 1 62.94 108 THR B N 1
ATOM 6680 C CA . THR B 1 108 ? 49.094 -13.289 -13.82 1 62.94 108 THR B CA 1
ATOM 6681 C C . THR B 1 108 ? 48.562 -14.445 -12.984 1 62.94 108 THR B C 1
ATOM 6683 O O . THR B 1 108 ? 47.406 -14.859 -13.133 1 62.94 108 THR B O 1
ATOM 6686 N N . SER B 1 109 ? 49.438 -15.133 -12.281 1 58.06 109 SER B N 1
ATOM 6687 C CA . SER B 1 109 ? 49.062 -16.188 -11.352 1 58.06 109 SER B CA 1
ATOM 6688 C C . SER B 1 109 ? 48 -15.719 -10.383 1 58.06 109 SER B C 1
ATOM 6690 O O . SER B 1 109 ? 47.219 -16.531 -9.859 1 58.06 109 SER B O 1
ATOM 6692 N N . TYR B 1 110 ? 47.938 -14.414 -10.188 1 55.62 110 TYR B N 1
ATOM 6693 C CA . TYR B 1 110 ? 46.969 -13.844 -9.234 1 55.62 110 TYR B CA 1
ATOM 6694 C C . TYR B 1 110 ? 45.562 -13.922 -9.758 1 55.62 110 TYR B C 1
ATOM 6696 O O . TYR B 1 110 ? 44.594 -14.016 -8.977 1 55.62 110 TYR B O 1
ATOM 6704 N N . ASP B 1 111 ? 45.406 -14.008 -11.047 1 59.84 111 ASP B N 1
ATOM 6705 C CA . ASP B 1 111 ? 44.062 -14.047 -11.656 1 59.84 111 ASP B CA 1
ATOM 6706 C C . ASP B 1 111 ? 43.344 -15.352 -11.32 1 59.84 111 ASP B C 1
ATOM 6708 O O . ASP B 1 111 ? 42.125 -15.406 -11.336 1 59.84 111 ASP B O 1
ATOM 6712 N N . TYR B 1 112 ? 44.188 -16.297 -11.016 1 54.19 112 TYR B N 1
ATOM 6713 C CA . TYR B 1 112 ? 43.594 -17.578 -10.648 1 54.19 112 TYR B CA 1
ATOM 6714 C C . TYR B 1 112 ? 43.125 -17.562 -9.211 1 54.19 112 TYR B C 1
ATOM 6716 O O . TYR B 1 112 ? 42.125 -18.25 -8.875 1 54.19 112 TYR B O 1
ATOM 6724 N N . VAL B 1 113 ? 43.906 -16.781 -8.367 1 53.12 113 VAL B N 1
ATOM 6725 C CA . VAL B 1 113 ? 43.625 -16.75 -6.934 1 53.12 113 VAL B CA 1
ATOM 6726 C C . VAL B 1 113 ? 42.406 -15.852 -6.676 1 53.12 113 VAL B C 1
ATOM 6728 O O . VAL B 1 113 ? 41.594 -16.141 -5.797 1 53.12 113 VAL B O 1
ATOM 6731 N N . ASP B 1 114 ? 42.281 -14.828 -7.473 1 60.09 114 ASP B N 1
ATOM 6732 C CA . ASP B 1 114 ? 41.156 -13.891 -7.285 1 60.09 114 ASP B CA 1
ATOM 6733 C C . ASP B 1 114 ? 40.375 -13.695 -8.586 1 60.09 114 ASP B C 1
ATOM 6735 O O . ASP B 1 114 ? 40.562 -12.695 -9.281 1 60.09 114 ASP B O 1
ATOM 6739 N N . PRO B 1 115 ? 39.594 -14.727 -8.758 1 67.06 115 PRO B N 1
ATOM 6740 C CA . PRO B 1 115 ? 38.875 -14.688 -10.047 1 67.06 115 PRO B CA 1
ATOM 6741 C C . PRO B 1 115 ? 37.938 -13.492 -10.164 1 67.06 115 PRO B C 1
ATOM 6743 O O . PRO B 1 115 ? 37.438 -12.992 -9.148 1 67.06 115 PRO B O 1
ATOM 6746 N N . HIS B 1 116 ? 37.906 -13.039 -11.359 1 79.06 116 HIS B N 1
ATOM 6747 C CA . HIS B 1 116 ? 36.938 -11.992 -11.672 1 79.06 116 HIS B CA 1
ATOM 6748 C C . HIS B 1 116 ? 35.531 -12.422 -11.32 1 79.06 116 HIS B C 1
ATOM 6750 O O . HIS B 1 116 ? 35.156 -13.586 -11.531 1 79.06 116 HIS B O 1
ATOM 6756 N N . PRO B 1 117 ? 34.688 -11.555 -10.773 1 82.12 117 PRO B N 1
ATOM 6757 C CA . PRO B 1 117 ? 33.312 -11.906 -10.352 1 82.12 117 PRO B CA 1
ATOM 6758 C C . PRO B 1 117 ? 32.469 -12.469 -11.492 1 82.12 117 PRO B C 1
ATOM 6760 O O . PRO B 1 117 ? 31.672 -13.383 -11.281 1 82.12 117 PRO B O 1
ATOM 6763 N N . GLU B 1 118 ? 32.688 -11.859 -12.625 1 83.5 118 GLU B N 1
ATOM 6764 C CA . GLU B 1 118 ? 32 -12.445 -13.781 1 83.5 118 GLU B CA 1
ATOM 6765 C C . GLU B 1 118 ? 32.781 -13.664 -14.305 1 83.5 118 GLU B C 1
ATOM 6767 O O . GLU B 1 118 ? 33.656 -13.531 -15.148 1 83.5 118 GLU B O 1
ATOM 6772 N N . ASP B 1 119 ? 32.406 -14.805 -13.773 1 85.25 119 ASP B N 1
ATOM 6773 C CA . ASP B 1 119 ? 33.094 -16.078 -13.867 1 85.25 119 ASP B CA 1
ATOM 6774 C C . ASP B 1 119 ? 32.344 -17.078 -14.719 1 85.25 119 ASP B C 1
ATOM 6776 O O . ASP B 1 119 ? 31.125 -17.25 -14.547 1 85.25 119 ASP B O 1
ATOM 6780 N N . PRO B 1 120 ? 33.062 -17.734 -15.68 1 88.69 120 PRO B N 1
ATOM 6781 C CA . PRO B 1 120 ? 32.375 -18.734 -16.516 1 88.69 120 PRO B CA 1
ATOM 6782 C C . PRO B 1 120 ? 31.688 -19.812 -15.695 1 88.69 120 PRO B C 1
ATOM 6784 O O . PRO B 1 120 ? 30.734 -20.438 -16.172 1 88.69 120 PRO B O 1
ATOM 6787 N N . ARG B 1 121 ? 32 -20.109 -14.484 1 91 121 ARG B N 1
ATOM 6788 C CA . ARG B 1 121 ? 31.453 -21.172 -13.656 1 91 121 ARG B CA 1
ATOM 6789 C C . ARG B 1 121 ? 30.031 -20.812 -13.195 1 91 121 ARG B C 1
ATOM 6791 O O . ARG B 1 121 ? 29.297 -21.688 -12.734 1 91 121 ARG B O 1
ATOM 6798 N N . ARG B 1 122 ? 29.625 -19.562 -13.344 1 92.12 122 ARG B N 1
ATOM 6799 C CA . ARG B 1 122 ? 28.328 -19.094 -12.836 1 92.12 122 ARG B CA 1
ATOM 6800 C C . ARG B 1 122 ? 27.188 -19.875 -13.469 1 92.12 122 ARG B C 1
ATOM 6802 O O . ARG B 1 122 ? 26.297 -20.359 -12.766 1 92.12 122 ARG B O 1
ATOM 6809 N N . ILE B 1 123 ? 27.234 -20.031 -14.805 1 94.81 123 ILE B N 1
ATOM 6810 C CA . ILE B 1 123 ? 26.109 -20.688 -15.469 1 94.81 123 ILE B CA 1
ATOM 6811 C C . ILE B 1 123 ? 26.188 -22.188 -15.227 1 94.81 123 ILE B C 1
ATOM 6813 O O . ILE B 1 123 ? 25.156 -22.859 -15.109 1 94.81 123 ILE B O 1
ATOM 6817 N N . PHE B 1 124 ? 27.422 -22.688 -15.117 1 94.69 124 PHE B N 1
ATOM 6818 C CA . PHE B 1 124 ? 27.562 -24.109 -14.797 1 94.69 124 PHE B CA 1
ATOM 6819 C C . PHE B 1 124 ? 27 -24.406 -13.414 1 94.69 124 PHE B C 1
ATOM 6821 O O . PHE B 1 124 ? 26.328 -25.422 -13.227 1 94.69 124 PHE B O 1
ATOM 6828 N N . SER B 1 125 ? 27.312 -23.578 -12.492 1 95.69 125 SER B N 1
ATOM 6829 C CA . SER B 1 125 ? 26.828 -23.781 -11.133 1 95.69 125 SER B CA 1
ATOM 6830 C C . SER B 1 125 ? 25.312 -23.812 -11.07 1 95.69 125 SER B C 1
ATOM 6832 O O . SER B 1 125 ? 24.719 -24.594 -10.328 1 95.69 125 SER B O 1
ATOM 6834 N N . VAL B 1 126 ? 24.656 -22.969 -11.812 1 97.06 126 VAL B N 1
ATOM 6835 C CA . VAL B 1 126 ? 23.203 -22.922 -11.859 1 97.06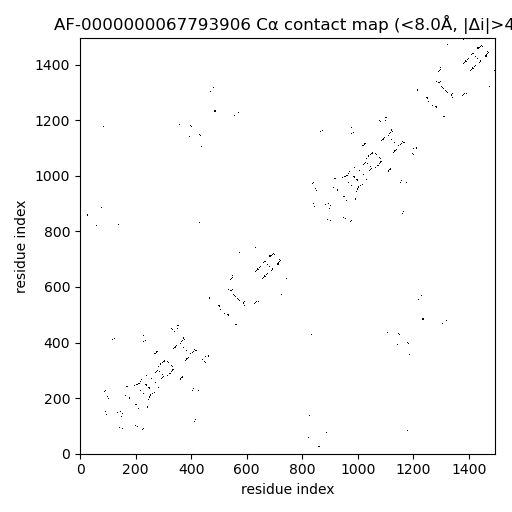 126 VAL B CA 1
ATOM 6836 C C . VAL B 1 126 ? 22.672 -24.203 -12.516 1 97.06 126 VAL B C 1
ATOM 6838 O O . VAL B 1 126 ? 21.766 -24.844 -11.977 1 97.06 126 VAL B O 1
ATOM 6841 N N . TYR B 1 127 ? 23.234 -24.562 -13.664 1 96.56 127 TYR B N 1
ATOM 6842 C CA . TYR B 1 127 ? 22.812 -25.75 -14.375 1 96.56 127 TYR B CA 1
ATOM 6843 C C . TYR B 1 127 ? 22.984 -27 -13.508 1 96.56 127 TYR B C 1
ATOM 6845 O O . TYR B 1 127 ? 22.094 -27.844 -13.445 1 96.56 127 TYR B O 1
ATOM 6853 N N . LYS B 1 128 ? 24.141 -27.078 -12.836 1 96.38 128 LYS B N 1
ATOM 6854 C CA . LYS B 1 128 ? 24.422 -28.188 -11.93 1 96.38 128 LYS B CA 1
ATOM 6855 C C . LYS B 1 128 ? 23.391 -28.266 -10.82 1 96.38 128 LYS B C 1
ATOM 6857 O O . LYS B 1 128 ? 22.953 -29.359 -10.438 1 96.38 128 LYS B O 1
ATOM 6862 N N . ALA B 1 129 ? 23 -27.188 -10.297 1 97.31 129 ALA B N 1
ATOM 6863 C CA . ALA B 1 129 ? 22 -27.156 -9.234 1 97.31 129 ALA B CA 1
ATOM 6864 C C . ALA B 1 129 ? 20.672 -27.703 -9.719 1 97.31 129 ALA B C 1
ATOM 6866 O O . ALA B 1 129 ? 19.969 -28.406 -8.977 1 97.31 129 ALA B O 1
ATOM 6867 N N . LEU B 1 130 ? 20.266 -27.406 -10.945 1 97.75 130 LEU B N 1
ATOM 6868 C CA . LEU B 1 130 ? 19.031 -27.906 -11.516 1 97.75 130 LEU B CA 1
ATOM 6869 C C . LEU B 1 130 ? 19.078 -29.406 -11.703 1 97.75 130 LEU B C 1
ATOM 6871 O O . LEU B 1 130 ? 18.094 -30.109 -11.43 1 97.75 130 LEU B O 1
ATOM 6875 N N . VAL B 1 131 ? 20.25 -29.891 -12.109 1 96.31 131 VAL B N 1
ATOM 6876 C CA . VAL B 1 131 ? 20.453 -31.312 -12.312 1 96.31 131 VAL B CA 1
ATOM 6877 C C . VAL B 1 131 ? 20.438 -32.031 -10.961 1 96.31 131 VAL B C 1
ATOM 6879 O O . VAL B 1 131 ? 19.75 -33.031 -10.789 1 96.31 131 VAL B O 1
ATOM 6882 N N . ASP B 1 132 ? 21.172 -31.438 -10.047 1 95.94 132 ASP B N 1
ATOM 6883 C CA . ASP B 1 132 ? 21.297 -32.031 -8.727 1 95.94 132 ASP B CA 1
ATOM 6884 C C . ASP B 1 132 ? 19.938 -32.094 -8.008 1 95.94 132 ASP B C 1
ATOM 6886 O O . ASP B 1 132 ? 19.703 -32.969 -7.172 1 95.94 132 ASP B O 1
ATOM 6890 N N . ALA B 1 133 ? 19.109 -31.203 -8.359 1 96.25 133 ALA B N 1
ATOM 6891 C CA . ALA B 1 133 ? 17.781 -31.141 -7.75 1 96.25 133 ALA B CA 1
ATOM 6892 C C . ALA B 1 133 ? 16.797 -32.062 -8.477 1 96.25 133 ALA B C 1
ATOM 6894 O O . ALA B 1 133 ? 15.641 -32.188 -8.078 1 96.25 133 ALA B O 1
ATOM 6895 N N . GLY B 1 134 ? 17.266 -32.688 -9.555 1 95.44 134 GLY B N 1
ATOM 6896 C CA . GLY B 1 134 ? 16.453 -33.656 -10.289 1 95.44 134 GLY B CA 1
ATOM 6897 C C . GLY B 1 134 ? 15.492 -33 -11.258 1 95.44 134 GLY B C 1
ATOM 6898 O O . GLY B 1 134 ? 14.578 -33.656 -11.773 1 95.44 134 GLY B O 1
ATOM 6899 N N . LEU B 1 135 ? 15.609 -31.719 -11.492 1 96.38 135 LEU B N 1
ATOM 6900 C CA . LEU B 1 135 ? 14.711 -31.016 -12.398 1 96.38 135 LEU B CA 1
ATOM 6901 C C . LEU B 1 135 ? 15.109 -31.25 -13.852 1 96.38 135 LEU B C 1
ATOM 6903 O O . LEU B 1 135 ? 14.273 -31.156 -14.75 1 96.38 135 LEU B O 1
ATOM 6907 N N . VAL B 1 136 ? 16.391 -31.484 -14.07 1 95.88 136 VAL B N 1
ATOM 6908 C CA . VAL B 1 136 ? 16.984 -31.766 -15.375 1 95.88 136 VAL B CA 1
ATOM 6909 C C . VAL B 1 136 ? 17.688 -33.125 -15.328 1 95.88 136 VAL B C 1
ATOM 6911 O O . VAL B 1 136 ? 18.422 -33.406 -14.383 1 95.88 136 VAL B O 1
ATOM 6914 N N . VAL B 1 137 ? 17.453 -33.938 -16.312 1 94.69 137 VAL B N 1
ATOM 6915 C CA . VAL B 1 137 ? 18.125 -35.219 -16.391 1 94.69 137 VAL B CA 1
ATOM 6916 C C . VAL B 1 137 ? 19.344 -35.125 -17.312 1 94.69 137 VAL B C 1
ATOM 6918 O O . VAL B 1 137 ? 19.219 -35.219 -18.531 1 94.69 137 VAL B O 1
ATOM 6921 N N . ASP B 1 138 ? 20.453 -34.938 -16.688 1 92.81 138 ASP B N 1
ATOM 6922 C CA . ASP B 1 138 ? 21.75 -34.812 -17.344 1 92.81 138 ASP B CA 1
ATOM 6923 C C . ASP B 1 138 ? 22.891 -35.188 -16.391 1 92.81 138 ASP B C 1
ATOM 6925 O O . ASP B 1 138 ? 23.688 -34.344 -16 1 92.81 138 ASP B O 1
ATOM 6929 N N . PRO B 1 139 ? 23.016 -36.438 -16.047 1 90.06 139 PRO B N 1
ATOM 6930 C CA . PRO B 1 139 ? 23.906 -36.875 -14.961 1 90.06 139 PRO B CA 1
ATOM 6931 C C . PRO B 1 139 ? 25.344 -36.438 -15.172 1 90.06 139 PRO B C 1
ATOM 6933 O O . PRO B 1 139 ? 26.094 -36.312 -14.203 1 90.06 139 PRO B O 1
ATOM 6936 N N . GLU B 1 140 ? 25.766 -36.188 -16.422 1 90.38 140 GLU B N 1
ATOM 6937 C CA . GLU B 1 140 ? 27.156 -35.812 -16.672 1 90.38 140 GLU B CA 1
ATOM 6938 C C . GLU B 1 140 ? 27.266 -34.312 -16.922 1 90.38 140 GLU B C 1
ATOM 6940 O O . GLU B 1 140 ? 28.344 -33.812 -17.281 1 90.38 140 GLU B O 1
ATOM 6945 N N . TYR B 1 141 ? 26.156 -33.594 -16.734 1 90.56 141 TYR B N 1
ATOM 6946 C CA . TYR B 1 141 ? 26.125 -32.125 -16.844 1 90.56 141 TYR B CA 1
ATOM 6947 C C . TYR B 1 141 ? 26.625 -31.688 -18.219 1 90.56 141 TYR B C 1
ATOM 6949 O O . TYR B 1 141 ? 27.422 -30.75 -18.312 1 90.56 141 TYR B O 1
ATOM 6957 N N . LEU B 1 142 ? 26.266 -32.312 -19.297 1 86.25 142 LEU B N 1
ATOM 6958 C CA . LEU B 1 142 ? 26.812 -32.094 -20.625 1 86.25 142 LEU B CA 1
ATOM 6959 C C . LEU B 1 142 ? 25.953 -31.109 -21.422 1 86.25 142 LEU B C 1
ATOM 6961 O O . LEU B 1 142 ? 26.328 -30.688 -22.5 1 86.25 142 LEU B O 1
ATOM 6965 N N . GLY B 1 143 ? 24.828 -30.719 -20.859 1 87.31 143 GLY B N 1
ATOM 6966 C CA . GLY B 1 143 ? 23.938 -29.875 -21.609 1 87.31 143 GLY B CA 1
ATOM 6967 C C . GLY B 1 143 ? 23.188 -30.609 -22.703 1 87.31 143 GLY B C 1
ATOM 6968 O O . GLY B 1 143 ? 23.125 -30.125 -23.844 1 87.31 143 GLY B O 1
ATOM 6969 N N . LEU B 1 144 ? 22.531 -31.672 -22.391 1 88.38 144 LEU B N 1
ATOM 6970 C CA . LEU B 1 144 ? 21.859 -32.562 -23.328 1 88.38 144 LEU B CA 1
ATOM 6971 C C . LEU B 1 144 ? 20.625 -31.891 -23.906 1 88.38 144 LEU B C 1
ATOM 6973 O O . LEU B 1 144 ? 20.109 -30.922 -23.359 1 88.38 144 LEU B O 1
ATOM 6977 N N . GLU B 1 145 ? 20.141 -32.344 -25.047 1 89.94 145 GLU B N 1
ATOM 6978 C CA . GLU B 1 145 ? 18.922 -31.844 -25.688 1 89.94 145 GLU B CA 1
ATOM 6979 C C . GLU B 1 145 ? 17.672 -32.406 -25.031 1 89.94 145 GLU B C 1
ATOM 6981 O O . GLU B 1 145 ? 16.688 -31.703 -24.828 1 89.94 145 GLU B O 1
ATOM 6986 N N . ASP B 1 146 ? 17.688 -33.688 -24.75 1 92.69 146 ASP B N 1
ATOM 6987 C CA . ASP B 1 146 ? 16.609 -34.312 -23.984 1 92.69 146 ASP B CA 1
ATOM 6988 C C . ASP B 1 146 ? 16.938 -34.344 -22.5 1 92.69 146 ASP B C 1
ATOM 6990 O O . ASP B 1 146 ? 17.812 -35.094 -22.062 1 92.69 146 ASP B O 1
ATOM 6994 N N . ILE B 1 147 ? 16.219 -33.562 -21.781 1 93.81 147 ILE B N 1
ATOM 6995 C CA . ILE B 1 147 ? 16.656 -33.312 -20.406 1 93.81 147 ILE B CA 1
ATOM 6996 C C . ILE B 1 147 ? 15.594 -33.844 -19.438 1 93.81 147 ILE B C 1
ATOM 6998 O O . ILE B 1 147 ? 15.523 -33.406 -18.297 1 93.81 147 ILE B O 1
ATOM 7002 N N . GLY B 1 148 ? 14.688 -34.719 -19.875 1 92.38 148 GLY B N 1
ATOM 7003 C CA . GLY B 1 148 ? 13.742 -35.344 -18.969 1 92.38 148 GLY B CA 1
ATOM 7004 C C . GLY B 1 148 ? 12.352 -34.75 -19.016 1 92.38 148 GLY B C 1
ATOM 7005 O O . GLY B 1 148 ? 12.047 -33.969 -19.922 1 92.38 148 GLY B O 1
ATOM 7006 N N . PRO B 1 149 ? 11.438 -35.094 -18.094 1 92.12 149 PRO B N 1
ATOM 7007 C CA . PRO B 1 149 ? 10.008 -34.812 -18.234 1 92.12 149 PRO B CA 1
ATOM 7008 C C . PRO B 1 149 ? 9.609 -33.469 -17.578 1 92.12 149 PRO B C 1
ATOM 7010 O O . PRO B 1 149 ? 8.508 -32.969 -17.812 1 92.12 149 PRO B O 1
ATOM 7013 N N . LEU B 1 150 ? 10.398 -32.969 -16.75 1 94.38 150 LEU B N 1
ATOM 7014 C CA . LEU B 1 150 ? 9.953 -31.844 -15.945 1 94.38 150 LEU B CA 1
ATOM 7015 C C . LEU B 1 150 ? 10.203 -30.531 -16.688 1 94.38 150 LEU B C 1
ATOM 7017 O O . LEU B 1 150 ? 9.383 -29.609 -16.609 1 94.38 150 LEU B O 1
ATOM 7021 N N . MET B 1 151 ? 11.328 -30.438 -17.344 1 97.12 151 MET B N 1
ATOM 7022 C CA . MET B 1 151 ? 11.68 -29.219 -18.062 1 97.12 151 MET B CA 1
ATOM 7023 C C . MET B 1 151 ? 11.984 -29.516 -19.516 1 97.12 151 MET B C 1
ATOM 7025 O O . MET B 1 151 ? 12.18 -30.672 -19.906 1 97.12 151 MET B O 1
ATOM 7029 N N . GLU B 1 152 ? 11.953 -28.469 -20.344 1 97.94 152 GLU B N 1
ATOM 7030 C CA . GLU B 1 152 ? 12.242 -28.562 -21.781 1 97.94 152 GLU B CA 1
ATOM 7031 C C . GLU B 1 152 ? 13.445 -27.703 -22.156 1 97.94 152 GLU B C 1
ATOM 7033 O O . GLU B 1 152 ? 13.539 -26.547 -21.766 1 97.94 152 GLU B O 1
ATOM 7038 N N . LYS B 1 153 ? 14.406 -28.297 -22.812 1 97.56 153 LYS B N 1
ATOM 7039 C CA . LYS B 1 153 ? 15.57 -27.547 -23.281 1 97.56 153 LYS B CA 1
ATOM 7040 C C . LYS B 1 153 ? 15.203 -26.656 -24.453 1 97.56 153 LYS B C 1
ATOM 7042 O O . LYS B 1 153 ? 14.586 -27.094 -25.422 1 97.56 153 LYS B O 1
ATOM 7047 N N . ILE B 1 154 ? 15.531 -25.438 -24.375 1 98.06 154 ILE B N 1
ATOM 7048 C CA . ILE B 1 154 ? 15.297 -24.484 -25.453 1 98.06 154 ILE B CA 1
ATOM 7049 C C . ILE B 1 154 ? 16.531 -24.406 -26.359 1 98.06 154 ILE B C 1
ATOM 7051 O O . ILE B 1 154 ? 17.625 -24.125 -25.891 1 98.06 154 ILE B O 1
ATOM 7055 N N . PRO B 1 155 ? 16.344 -24.703 -27.625 1 95.19 155 PRO B N 1
ATOM 7056 C CA . PRO B 1 155 ? 17.469 -24.562 -28.531 1 95.19 155 PRO B CA 1
ATOM 7057 C C . PRO B 1 155 ? 18.016 -23.141 -28.594 1 95.19 155 PRO B C 1
ATOM 7059 O O . PRO B 1 155 ? 17.25 -22.172 -28.516 1 95.19 155 PRO B O 1
ATOM 7062 N N . ILE B 1 156 ? 19.344 -23.047 -28.766 1 95.56 156 ILE B N 1
ATOM 7063 C CA . ILE B 1 156 ? 20 -21.75 -28.719 1 95.56 156 ILE B CA 1
ATOM 7064 C C . ILE B 1 156 ? 20.719 -21.484 -30.047 1 95.56 156 ILE B C 1
ATOM 7066 O O . ILE B 1 156 ? 21.078 -22.422 -30.766 1 95.56 156 ILE B O 1
ATOM 7070 N N . ARG B 1 157 ? 20.797 -20.281 -30.422 1 97.31 157 ARG B N 1
ATOM 7071 C CA . ARG B 1 157 ? 21.547 -19.781 -31.562 1 97.31 157 ARG B CA 1
ATOM 7072 C C . ARG B 1 157 ? 22.172 -18.422 -31.266 1 97.31 157 ARG B C 1
ATOM 7074 O O . ARG B 1 157 ? 21.812 -17.766 -30.281 1 97.31 157 ARG B O 1
ATOM 7081 N N . GLU B 1 158 ? 23.109 -18.047 -32.094 1 98.12 158 GLU B N 1
ATOM 7082 C CA . GLU B 1 158 ? 23.641 -16.688 -31.984 1 98.12 158 GLU B CA 1
ATOM 7083 C C . GLU B 1 158 ? 22.609 -15.672 -32.469 1 98.12 158 GLU B C 1
ATOM 7085 O O . GLU B 1 158 ? 21.891 -15.914 -33.438 1 98.12 158 GLU B O 1
ATOM 7090 N N . ALA B 1 159 ? 22.531 -14.562 -31.828 1 98.62 159 ALA B N 1
ATOM 7091 C CA . ALA B 1 159 ? 21.688 -13.469 -32.312 1 98.62 159 ALA B CA 1
ATOM 7092 C C . ALA B 1 159 ? 22.188 -12.953 -33.656 1 98.62 159 ALA B C 1
ATOM 7094 O O . ALA B 1 159 ? 23.391 -12.844 -33.875 1 98.62 159 ALA B O 1
ATOM 7095 N N . SER B 1 160 ? 21.281 -12.633 -34.531 1 98.25 160 SER B N 1
ATOM 7096 C CA . SER B 1 160 ? 21.656 -12.023 -35.812 1 98.25 160 SER B CA 1
ATOM 7097 C C . SER B 1 160 ? 22.062 -10.57 -35.625 1 98.25 160 SER B C 1
ATOM 7099 O O . SER B 1 160 ? 21.719 -9.938 -34.625 1 98.25 160 SER B O 1
ATOM 7101 N N . LEU B 1 161 ? 22.797 -10.086 -36.562 1 97.44 161 LEU B N 1
ATOM 7102 C CA . LEU B 1 161 ? 23.203 -8.695 -36.5 1 97.44 161 LEU B CA 1
ATOM 7103 C C . LEU B 1 161 ? 22 -7.762 -36.562 1 97.44 161 LEU B C 1
ATOM 7105 O O . LEU B 1 161 ? 21.969 -6.734 -35.875 1 97.44 161 LEU B O 1
ATOM 7109 N N . ASP B 1 162 ? 21 -8.133 -37.312 1 97.88 162 ASP B N 1
ATOM 7110 C CA . ASP B 1 162 ? 19.781 -7.336 -37.375 1 97.88 162 ASP B CA 1
ATOM 7111 C C . ASP B 1 162 ? 19.094 -7.234 -36.031 1 97.88 162 ASP B C 1
ATOM 7113 O O . ASP B 1 162 ? 18.562 -6.184 -35.688 1 97.88 162 ASP B O 1
ATOM 7117 N N . GLU B 1 163 ? 19.094 -8.305 -35.344 1 98.44 163 GLU B N 1
ATOM 7118 C CA . GLU B 1 163 ? 18.453 -8.336 -34.031 1 98.44 163 GLU B CA 1
ATOM 7119 C C . GLU B 1 163 ? 19.203 -7.457 -33.031 1 98.44 163 GLU B C 1
ATOM 7121 O O . GLU B 1 163 ? 18.578 -6.676 -32.312 1 98.44 163 GLU B O 1
ATOM 7126 N N . VAL B 1 164 ? 20.516 -7.57 -32.969 1 98.25 164 VAL B N 1
ATOM 7127 C CA . VAL B 1 164 ? 21.312 -6.805 -32 1 98.25 164 VAL B CA 1
ATOM 7128 C C . VAL B 1 164 ? 21.234 -5.316 -32.344 1 98.25 164 VAL B C 1
ATOM 7130 O O . VAL B 1 164 ? 21.25 -4.469 -31.453 1 98.25 164 VAL B O 1
ATOM 7133 N N . LEU B 1 165 ? 21.062 -4.973 -33.656 1 98.06 165 LEU B N 1
ATOM 7134 C CA . LEU B 1 165 ? 21.047 -3.594 -34.125 1 98.06 165 LEU B CA 1
ATOM 7135 C C . LEU B 1 165 ? 19.734 -2.918 -33.781 1 98.06 165 LEU B C 1
ATOM 7137 O O . LEU B 1 165 ? 19.594 -1.7 -33.906 1 98.06 165 LEU B O 1
ATOM 7141 N N . GLU B 1 166 ? 18.766 -3.695 -33.312 1 97.38 166 GLU B N 1
ATOM 7142 C CA . GLU B 1 166 ? 17.516 -3.102 -32.844 1 97.38 166 GLU B CA 1
ATOM 7143 C C . GLU B 1 166 ? 17.734 -2.238 -31.609 1 97.38 166 GLU B C 1
ATOM 7145 O O . GLU B 1 166 ? 16.938 -1.348 -31.312 1 97.38 166 GLU B O 1
ATOM 7150 N N . VAL B 1 167 ? 18.844 -2.52 -30.875 1 98.25 167 VAL B N 1
ATOM 7151 C CA . VAL B 1 167 ? 19.125 -1.791 -29.641 1 98.25 167 VAL B CA 1
ATOM 7152 C C . VAL B 1 167 ? 20.469 -1.078 -29.766 1 98.25 167 VAL B C 1
ATOM 7154 O O . VAL B 1 167 ? 20.594 0.085 -29.375 1 98.25 167 VAL B O 1
ATOM 7157 N N . HIS B 1 168 ? 21.438 -1.756 -30.375 1 98.31 168 HIS B N 1
ATOM 7158 C CA . HIS B 1 168 ? 22.812 -1.271 -30.328 1 98.31 168 HIS B CA 1
ATOM 7159 C C . HIS B 1 168 ? 23.172 -0.551 -31.625 1 98.31 168 HIS B C 1
ATOM 7161 O O . HIS B 1 168 ? 22.625 -0.854 -32.688 1 98.31 168 HIS B O 1
ATOM 7167 N N . THR B 1 169 ? 24.188 0.334 -31.562 1 97.81 169 THR B N 1
ATOM 7168 C CA . THR B 1 169 ? 24.672 1.043 -32.75 1 97.81 169 THR B CA 1
ATOM 7169 C C . THR B 1 169 ? 25.594 0.149 -33.562 1 97.81 169 THR B C 1
ATOM 7171 O O . THR B 1 169 ? 26.219 -0.776 -33.031 1 97.81 169 THR B O 1
ATOM 7174 N N . PRO B 1 170 ? 25.688 0.467 -34.812 1 97.81 170 PRO B N 1
ATOM 7175 C CA . PRO B 1 170 ? 26.625 -0.285 -35.656 1 97.81 170 PRO B CA 1
ATOM 7176 C C . PRO B 1 170 ? 28.062 -0.198 -35.125 1 97.81 170 PRO B C 1
ATOM 7178 O O . PRO B 1 170 ? 28.797 -1.185 -35.188 1 97.81 170 PRO B O 1
ATOM 7181 N N . ALA B 1 171 ? 28.406 0.946 -34.625 1 97.44 171 ALA B N 1
ATOM 7182 C CA . ALA B 1 171 ? 29.766 1.135 -34.125 1 97.44 171 ALA B CA 1
ATOM 7183 C C . ALA B 1 171 ? 30.031 0.191 -32.938 1 97.44 171 ALA B C 1
ATOM 7185 O O . ALA B 1 171 ? 31.141 -0.345 -32.812 1 97.44 171 ALA B O 1
ATOM 7186 N N . HIS B 1 172 ? 29.062 0.046 -32.125 1 96.56 172 HIS B N 1
ATOM 7187 C CA . HIS B 1 172 ? 29.156 -0.857 -30.984 1 96.56 172 HIS B CA 1
ATOM 7188 C C . HIS B 1 172 ? 29.406 -2.293 -31.438 1 96.56 172 HIS B C 1
ATOM 7190 O O . HIS B 1 172 ? 30.297 -2.975 -30.922 1 96.56 172 HIS B O 1
ATOM 7196 N N . VAL B 1 173 ? 28.641 -2.754 -32.406 1 97.31 173 VAL B N 1
ATOM 7197 C CA . VAL B 1 173 ? 28.719 -4.121 -32.938 1 97.31 173 VAL B CA 1
ATOM 7198 C C . VAL B 1 173 ? 30.062 -4.344 -33.625 1 97.31 173 VAL B C 1
ATOM 7200 O O . VAL B 1 173 ? 30.688 -5.387 -33.438 1 97.31 173 VAL B O 1
ATOM 7203 N N . ASP B 1 174 ? 30.453 -3.322 -34.344 1 96.75 174 ASP B N 1
ATOM 7204 C CA . ASP B 1 174 ? 31.734 -3.408 -35.062 1 96.75 174 ASP B CA 1
ATOM 7205 C C . ASP B 1 174 ? 32.906 -3.549 -34.062 1 96.75 174 ASP B C 1
ATOM 7207 O O . ASP B 1 174 ? 33.812 -4.32 -34.312 1 96.75 174 ASP B O 1
ATOM 7211 N N . PHE B 1 175 ? 32.875 -2.826 -33.094 1 96.5 175 PHE B N 1
ATOM 7212 C CA . PHE B 1 175 ? 33.906 -2.896 -32.094 1 96.5 175 PHE B CA 1
ATOM 7213 C C . PHE B 1 175 ? 34 -4.297 -31.484 1 96.5 175 PHE B C 1
ATOM 7215 O O . PHE B 1 175 ? 35.062 -4.895 -31.438 1 96.5 175 PHE B O 1
ATOM 7222 N N . LEU B 1 176 ? 32.812 -4.793 -31.031 1 96.88 176 LEU B N 1
ATOM 7223 C CA . LEU B 1 176 ? 32.812 -6.117 -30.422 1 96.88 176 LEU B CA 1
ATOM 7224 C C . LEU B 1 176 ? 33.281 -7.176 -31.406 1 96.88 176 LEU B C 1
ATOM 7226 O O . LEU B 1 176 ? 34.031 -8.102 -31.031 1 96.88 176 LEU B O 1
ATOM 7230 N N . ALA B 1 177 ? 32.875 -7.055 -32.656 1 96.94 177 ALA B N 1
ATOM 7231 C CA . ALA B 1 177 ? 33.312 -7.988 -33.688 1 96.94 177 ALA B CA 1
ATOM 7232 C C . ALA B 1 177 ? 34.812 -7.941 -33.875 1 96.94 177 ALA B C 1
ATOM 7234 O O . ALA B 1 177 ? 35.438 -8.969 -34.125 1 96.94 177 ALA B O 1
ATOM 7235 N N . SER B 1 178 ? 35.406 -6.832 -33.688 1 96.75 178 SER B N 1
ATOM 7236 C CA . SER B 1 178 ? 36.844 -6.656 -33.906 1 96.75 178 SER B CA 1
ATOM 7237 C C . SER B 1 178 ? 37.656 -7.395 -32.844 1 96.75 178 SER B C 1
ATOM 7239 O O . SER B 1 178 ? 38.812 -7.699 -33.062 1 96.75 178 SER B O 1
ATOM 7241 N N . THR B 1 179 ? 37.062 -7.633 -31.719 1 95.81 179 THR B N 1
ATOM 7242 C CA . THR B 1 179 ? 37.781 -8.312 -30.641 1 95.81 179 THR B CA 1
ATOM 7243 C C . THR B 1 179 ? 38.219 -9.711 -31.078 1 95.81 179 THR B C 1
ATOM 7245 O O . THR B 1 179 ? 39.156 -10.273 -30.531 1 95.81 179 THR B O 1
ATOM 7248 N N . GLU B 1 180 ? 37.5 -10.336 -32 1 95.69 180 GLU B N 1
ATOM 7249 C CA . GLU B 1 180 ? 37.812 -11.672 -32.5 1 95.69 180 GLU B CA 1
ATOM 7250 C C . GLU B 1 180 ? 39.188 -11.711 -33.156 1 95.69 180 GLU B C 1
ATOM 7252 O O . GLU B 1 180 ? 39.844 -12.75 -33.156 1 95.69 180 GLU B O 1
ATOM 7257 N N . LYS B 1 181 ? 39.625 -10.57 -33.625 1 96.31 181 LYS B N 1
ATOM 7258 C CA . LYS B 1 181 ? 40.875 -10.516 -34.406 1 96.31 181 LYS B CA 1
ATOM 7259 C C . LYS B 1 181 ? 41.969 -9.828 -33.625 1 96.31 181 LYS B C 1
ATOM 7261 O O . LYS B 1 181 ? 43.125 -9.805 -34.094 1 96.31 181 LYS B O 1
ATOM 7266 N N . MET B 1 182 ? 41.688 -9.383 -32.531 1 96.5 182 MET B N 1
ATOM 7267 C CA . MET B 1 182 ? 42.688 -8.664 -31.734 1 96.5 182 MET B CA 1
ATOM 7268 C C . MET B 1 182 ? 43.656 -9.633 -31.109 1 96.5 182 MET B C 1
ATOM 7270 O O . MET B 1 182 ? 43.312 -10.773 -30.781 1 96.5 182 MET B O 1
ATOM 7274 N N . ASN B 1 183 ? 44.875 -9.117 -30.922 1 95 183 ASN B N 1
ATOM 7275 C CA . ASN B 1 183 ? 45.844 -9.922 -30.172 1 95 183 ASN B CA 1
ATOM 7276 C C . ASN B 1 183 ? 45.75 -9.688 -28.672 1 95 183 ASN B C 1
ATOM 7278 O O . ASN B 1 183 ? 44.969 -8.828 -28.234 1 95 183 ASN B O 1
ATOM 7282 N N . ARG B 1 184 ? 46.438 -10.438 -27.953 1 93.31 184 ARG B N 1
ATOM 7283 C CA . ARG B 1 184 ? 46.312 -10.484 -26.5 1 93.31 184 ARG B CA 1
ATOM 7284 C C . ARG B 1 184 ? 46.531 -9.102 -25.891 1 93.31 184 ARG B C 1
ATOM 7286 O O . ARG B 1 184 ? 45.75 -8.625 -25.094 1 93.31 184 ARG B O 1
ATOM 7293 N N . PRO B 1 185 ? 47.594 -8.344 -26.203 1 94.19 185 PRO B N 1
ATOM 7294 C CA . PRO B 1 185 ? 47.812 -7.012 -25.625 1 94.19 185 PRO B CA 1
ATOM 7295 C C . PRO B 1 185 ? 46.688 -6.039 -25.953 1 94.19 185 PRO B C 1
ATOM 7297 O O . PRO B 1 185 ? 46.312 -5.219 -25.109 1 94.19 185 PRO B O 1
ATOM 7300 N N . GLN B 1 186 ? 46.219 -6.195 -27.125 1 94.88 186 GLN B N 1
ATOM 7301 C CA . GLN B 1 186 ? 45.125 -5.332 -27.531 1 94.88 186 GLN B CA 1
ATOM 7302 C C . GLN B 1 186 ? 43.875 -5.605 -26.703 1 94.88 186 GLN B C 1
ATOM 7304 O O . GLN B 1 186 ? 43.156 -4.672 -26.281 1 94.88 186 GLN B O 1
ATOM 7309 N N . LEU B 1 187 ? 43.594 -6.836 -26.562 1 94.94 187 LEU B N 1
ATOM 7310 C CA . LEU B 1 187 ? 42.438 -7.238 -25.766 1 94.94 187 LEU B CA 1
ATOM 7311 C C . LEU B 1 187 ? 42.531 -6.742 -24.344 1 94.94 187 LEU B C 1
ATOM 7313 O O . LEU B 1 187 ? 41.562 -6.266 -23.766 1 94.94 187 LEU B O 1
ATOM 7317 N N . LEU B 1 188 ? 43.656 -6.809 -23.75 1 92.19 188 LEU B N 1
ATOM 7318 C CA . LEU B 1 188 ? 43.906 -6.34 -22.391 1 92.19 188 LEU B CA 1
ATOM 7319 C C . LEU B 1 188 ? 43.719 -4.824 -22.297 1 92.19 188 LEU B C 1
ATOM 7321 O O . LEU B 1 188 ? 43.156 -4.312 -21.328 1 92.19 188 LEU B O 1
ATOM 7325 N N . GLU B 1 189 ? 44.219 -4.16 -23.297 1 94.06 189 GLU B N 1
ATOM 7326 C CA . GLU B 1 189 ? 44.125 -2.705 -23.328 1 94.06 189 GLU B CA 1
ATOM 7327 C C . GLU B 1 189 ? 42.656 -2.254 -23.422 1 94.06 189 GLU B C 1
ATOM 7329 O O . GLU B 1 189 ? 42.25 -1.32 -22.734 1 94.06 189 GLU B O 1
ATOM 7334 N N . GLU B 1 190 ? 41.969 -2.943 -24.328 1 93.31 190 GLU B N 1
ATOM 7335 C CA . GLU B 1 190 ? 40.562 -2.604 -24.484 1 93.31 190 GLU B CA 1
ATOM 7336 C C . GLU B 1 190 ? 39.781 -2.896 -23.203 1 93.31 190 GLU B C 1
ATOM 7338 O O . GLU B 1 190 ? 38.844 -2.176 -22.859 1 93.31 190 GLU B O 1
ATOM 7343 N N . GLY B 1 191 ? 40.094 -3.934 -22.547 1 90.62 191 GLY B N 1
ATOM 7344 C CA . GLY B 1 191 ? 39.5 -4.227 -21.266 1 90.62 191 GLY B CA 1
ATOM 7345 C C . GLY B 1 191 ? 39.781 -3.164 -20.219 1 90.62 191 GLY B C 1
ATOM 7346 O O . GLY B 1 191 ? 38.875 -2.818 -19.422 1 90.62 191 GLY B O 1
ATOM 7347 N N . GLU B 1 192 ? 40.906 -2.662 -20.203 1 90.19 192 GLU B N 1
ATOM 7348 C CA . GLU B 1 192 ? 41.312 -1.636 -19.25 1 90.19 192 GLU B CA 1
ATOM 7349 C C . GLU B 1 192 ? 40.625 -0.307 -19.547 1 90.19 192 GLU B C 1
ATOM 7351 O O . GLU B 1 192 ? 40.281 0.437 -18.609 1 90.19 192 GLU B O 1
ATOM 7356 N N . LYS B 1 193 ? 40.438 -0.101 -20.797 1 90.62 193 LYS B N 1
ATOM 7357 C CA . LYS B 1 193 ? 39.781 1.133 -21.219 1 90.62 193 LYS B CA 1
ATOM 7358 C C . LYS B 1 193 ? 38.281 1.08 -20.953 1 90.62 193 LYS B C 1
ATOM 7360 O O . LYS B 1 193 ? 37.656 2.117 -20.75 1 90.62 193 LYS B O 1
ATOM 7365 N N . GLY B 1 194 ? 37.844 -0.06 -20.984 1 88.44 194 GLY B N 1
ATOM 7366 C CA . GLY B 1 194 ? 36.406 -0.23 -20.844 1 88.44 194 GLY B CA 1
ATOM 7367 C C . GLY B 1 194 ? 35.906 -0.075 -19.422 1 88.44 194 GLY B C 1
ATOM 7368 O O . GLY B 1 194 ? 36.719 -0.002 -18.484 1 88.44 194 GLY B O 1
ATOM 7369 N N . ASP B 1 195 ? 34.594 0.011 -19.281 1 91.56 195 ASP B N 1
ATOM 7370 C CA . ASP B 1 195 ? 33.906 0.147 -18 1 91.56 195 ASP B CA 1
ATOM 7371 C C . ASP B 1 195 ? 33.594 -1.22 -17.406 1 91.56 195 ASP B C 1
ATOM 7373 O O . ASP B 1 195 ? 32.469 -1.719 -17.562 1 91.56 195 ASP B O 1
ATOM 7377 N N . SER B 1 196 ? 34.531 -1.771 -16.656 1 89.88 196 SER B N 1
ATOM 7378 C CA . SER B 1 196 ? 34.344 -3.037 -15.945 1 89.88 196 SER B CA 1
ATOM 7379 C C . SER B 1 196 ? 34.031 -4.168 -16.906 1 89.88 196 SER B C 1
ATOM 7381 O O . SER B 1 196 ? 33.031 -4.891 -16.703 1 89.88 196 SER B O 1
ATOM 7383 N N . VAL B 1 197 ? 34.812 -4.25 -18 1 92.94 197 VAL B N 1
ATOM 7384 C CA . VAL B 1 197 ? 34.625 -5.309 -18.984 1 92.94 197 VAL B CA 1
ATOM 7385 C C . VAL B 1 197 ? 35.969 -5.953 -19.297 1 92.94 197 VAL B C 1
ATOM 7387 O O . VAL B 1 197 ? 37.031 -5.367 -19.016 1 92.94 197 VAL B O 1
ATOM 7390 N N . TYR B 1 198 ? 36.031 -7.164 -19.75 1 92 198 TYR B N 1
ATOM 7391 C CA . TYR B 1 198 ? 37.188 -7.836 -20.328 1 92 198 TYR B CA 1
ATOM 7392 C C . TYR B 1 198 ? 36.812 -8.547 -21.625 1 92 198 TYR B C 1
ATOM 7394 O O . TYR B 1 198 ? 35.625 -8.812 -21.875 1 92 198 TYR B O 1
ATOM 7402 N N . PHE B 1 199 ? 37.781 -8.766 -22.438 1 94 199 PHE B N 1
ATOM 7403 C CA . PHE B 1 199 ? 37.531 -9.367 -23.75 1 94 199 PHE B CA 1
ATOM 7404 C C . PHE B 1 199 ? 38.5 -10.492 -24.031 1 94 199 PHE B C 1
ATOM 7406 O O . PHE B 1 199 ? 39.656 -10.484 -23.531 1 94 199 PHE B O 1
ATOM 7413 N N . ASN B 1 200 ? 38.094 -11.453 -24.672 1 93.56 200 ASN B N 1
ATOM 7414 C CA . ASN B 1 200 ? 38.938 -12.422 -25.391 1 93.56 200 ASN B CA 1
ATOM 7415 C C . ASN B 1 200 ? 38.406 -12.656 -26.797 1 93.56 200 ASN B C 1
ATOM 7417 O O . ASN B 1 200 ? 37.5 -11.953 -27.266 1 93.56 200 ASN B O 1
ATOM 7421 N N . ASN B 1 201 ? 38.969 -13.562 -27.484 1 95.44 201 ASN B N 1
ATOM 7422 C CA . ASN B 1 201 ? 38.625 -13.711 -28.906 1 95.44 201 ASN B CA 1
ATOM 7423 C C . ASN B 1 201 ? 37.281 -14.383 -29.109 1 95.44 201 ASN B C 1
ATOM 7425 O O . ASN B 1 201 ? 36.75 -14.383 -30.203 1 95.44 201 ASN B O 1
ATOM 7429 N N . GLU B 1 202 ? 36.656 -14.922 -28 1 95.38 202 GLU B N 1
ATOM 7430 C CA . GLU B 1 202 ? 35.375 -15.586 -28.062 1 95.38 202 GLU B CA 1
ATOM 7431 C C . GLU B 1 202 ? 34.281 -14.695 -27.5 1 95.38 202 GLU B C 1
ATOM 7433 O O . GLU B 1 202 ? 33.094 -15.078 -27.484 1 95.38 202 GLU B O 1
ATOM 7438 N N . SER B 1 203 ? 34.625 -13.5 -27.078 1 95.56 203 SER B N 1
ATOM 7439 C CA . SER B 1 203 ? 33.688 -12.625 -26.406 1 95.56 203 SER B CA 1
ATOM 7440 C C . SER B 1 203 ? 32.531 -12.25 -27.328 1 95.56 203 SER B C 1
ATOM 7442 O O . SER B 1 203 ? 31.375 -12.234 -26.906 1 95.56 203 SER B O 1
ATOM 7444 N N . PHE B 1 204 ? 32.844 -11.961 -28.531 1 96.75 204 PHE B N 1
ATOM 7445 C CA . PHE B 1 204 ? 31.812 -11.57 -29.469 1 96.75 204 PHE B CA 1
ATOM 7446 C C . PHE B 1 204 ? 30.844 -12.719 -29.719 1 96.75 204 PHE B C 1
ATOM 7448 O O . PHE B 1 204 ? 29.625 -12.531 -29.625 1 96.75 204 PHE B O 1
ATOM 7455 N N . SER B 1 205 ? 31.328 -13.852 -29.984 1 96.19 205 SER B N 1
ATOM 7456 C CA . SER B 1 205 ? 30.5 -15.016 -30.234 1 96.19 205 SER B CA 1
ATOM 7457 C C . SER B 1 205 ? 29.688 -15.406 -29 1 96.19 205 SER B C 1
ATOM 7459 O O . SER B 1 205 ? 28.516 -15.742 -29.109 1 96.19 205 SER B O 1
ATOM 7461 N N . ALA B 1 206 ? 30.328 -15.383 -27.891 1 96.25 206 ALA B N 1
ATOM 7462 C CA . ALA B 1 206 ? 29.641 -15.695 -26.641 1 96.25 206 ALA B CA 1
ATOM 7463 C C . ALA B 1 206 ? 28.516 -14.688 -26.359 1 96.25 206 ALA B C 1
ATOM 7465 O O . ALA B 1 206 ? 27.438 -15.055 -25.891 1 96.25 206 ALA B O 1
ATOM 7466 N N . GLY B 1 207 ? 28.812 -13.445 -26.641 1 97.5 207 GLY B N 1
ATOM 7467 C CA . GLY B 1 207 ? 27.797 -12.414 -26.484 1 97.5 207 GLY B CA 1
ATOM 7468 C C . GLY B 1 207 ? 26.594 -12.633 -27.375 1 97.5 207 GLY B C 1
ATOM 7469 O O . GLY B 1 207 ? 25.453 -12.484 -26.938 1 97.5 207 GLY B O 1
ATOM 7470 N N . LYS B 1 208 ? 26.859 -12.977 -28.578 1 98.19 208 LYS B N 1
ATOM 7471 C CA . LYS B 1 208 ? 25.766 -13.258 -29.516 1 98.19 208 LYS B CA 1
ATOM 7472 C C . LYS B 1 208 ? 24.969 -14.484 -29.078 1 98.19 208 LYS B C 1
ATOM 7474 O O . LYS B 1 208 ? 23.75 -14.531 -29.266 1 98.19 208 LYS B O 1
ATOM 7479 N N . LEU B 1 209 ? 25.656 -15.43 -28.562 1 97.81 209 LEU B N 1
ATOM 7480 C CA . LEU B 1 209 ? 25 -16.641 -28.078 1 97.81 209 LEU B CA 1
ATOM 7481 C C . LEU B 1 209 ? 24.094 -16.328 -26.891 1 97.81 209 LEU B C 1
ATOM 7483 O O . LEU B 1 209 ? 22.969 -16.812 -26.828 1 97.81 209 LEU B O 1
ATOM 7487 N N . SER B 1 210 ? 24.625 -15.555 -25.969 1 98.12 210 SER B N 1
ATOM 7488 C CA . SER B 1 210 ? 23.844 -15.133 -24.812 1 98.12 210 SER B CA 1
ATOM 7489 C C . SER B 1 210 ? 22.594 -14.367 -25.234 1 98.12 210 SER B C 1
ATOM 7491 O O . SER B 1 210 ? 21.5 -14.656 -24.766 1 98.12 210 SER B O 1
ATOM 7493 N N . CYS B 1 211 ? 22.766 -13.484 -26.094 1 98.62 211 CYS B N 1
ATOM 7494 C CA . CYS B 1 211 ? 21.672 -12.68 -26.609 1 98.62 211 CYS B CA 1
ATOM 7495 C C . CYS B 1 211 ? 20.672 -13.531 -27.391 1 98.62 211 CYS B C 1
ATOM 7497 O O . CYS B 1 211 ? 19.469 -13.422 -27.203 1 98.62 211 CYS B O 1
ATOM 7499 N N . GLY B 1 212 ? 21.219 -14.352 -28.25 1 98.69 212 GLY B N 1
ATOM 7500 C CA . GLY B 1 212 ? 20.375 -15.258 -29 1 98.69 212 GLY B CA 1
ATOM 7501 C C . GLY B 1 212 ? 19.609 -16.234 -28.125 1 98.69 212 GLY B C 1
ATOM 7502 O O . GLY B 1 212 ? 18.453 -16.547 -28.406 1 98.69 212 GLY B O 1
ATOM 7503 N N . GLY B 1 213 ? 20.281 -16.766 -27.094 1 98.56 213 GLY B N 1
ATOM 7504 C CA . GLY B 1 213 ? 19.609 -17.625 -26.141 1 98.56 213 GLY B CA 1
ATOM 7505 C C . GLY B 1 213 ? 18.453 -16.938 -25.438 1 98.56 213 GLY B C 1
ATOM 7506 O O . GLY B 1 213 ? 17.406 -17.547 -25.203 1 98.56 213 GLY B O 1
ATOM 7507 N N . THR B 1 214 ? 18.578 -15.688 -25.109 1 98.81 214 THR B N 1
ATOM 7508 C CA . THR B 1 214 ? 17.531 -14.898 -24.469 1 98.81 214 THR B CA 1
ATOM 7509 C C . THR B 1 214 ? 16.359 -14.695 -25.438 1 98.81 214 THR B C 1
ATOM 7511 O O . THR B 1 214 ? 15.195 -14.844 -25.047 1 98.81 214 THR B O 1
ATOM 7514 N N . ILE B 1 215 ? 16.641 -14.391 -26.672 1 98.88 215 ILE B N 1
ATOM 7515 C CA . ILE B 1 215 ? 15.602 -14.211 -27.688 1 98.88 215 ILE B CA 1
ATOM 7516 C C . ILE B 1 215 ? 14.805 -15.508 -27.844 1 98.88 215 ILE B C 1
ATOM 7518 O O . ILE B 1 215 ? 13.57 -15.492 -27.797 1 98.88 215 ILE B O 1
ATOM 7522 N N . GLU B 1 216 ? 15.5 -16.625 -27.953 1 98.75 216 GLU B N 1
ATOM 7523 C CA . GLU B 1 216 ? 14.844 -17.906 -28.156 1 98.75 216 GLU B CA 1
ATOM 7524 C C . GLU B 1 216 ? 14.008 -18.297 -26.938 1 98.75 216 GLU B C 1
ATOM 7526 O O . GLU B 1 216 ? 12.953 -18.922 -27.078 1 98.75 216 GLU B O 1
ATOM 7531 N N . THR B 1 217 ? 14.5 -17.969 -25.812 1 98.81 217 THR B N 1
ATOM 7532 C CA . THR B 1 217 ? 13.75 -18.219 -24.594 1 98.81 217 THR B CA 1
ATOM 7533 C C . THR B 1 217 ? 12.406 -17.5 -24.609 1 98.81 217 THR B C 1
ATOM 7535 O O . THR B 1 217 ? 11.367 -18.094 -24.359 1 98.81 217 THR B O 1
ATOM 7538 N N . CYS B 1 218 ? 12.438 -16.234 -24.922 1 98.81 218 CYS B N 1
ATOM 7539 C CA . CYS B 1 218 ? 11.211 -15.445 -24.969 1 98.81 218 CYS B CA 1
ATOM 7540 C C . CYS B 1 218 ? 10.289 -15.938 -26.078 1 98.81 218 CYS B C 1
ATOM 7542 O O . CYS B 1 218 ? 9.07 -16 -25.891 1 98.81 218 CYS B O 1
ATOM 7544 N N . ARG B 1 219 ? 10.844 -16.312 -27.203 1 98.62 219 ARG B N 1
ATOM 7545 C CA . ARG B 1 219 ? 10.062 -16.828 -28.312 1 98.62 219 ARG B CA 1
ATOM 7546 C C . ARG B 1 219 ? 9.383 -18.141 -27.953 1 98.62 219 ARG B C 1
ATOM 7548 O O . ARG B 1 219 ? 8.211 -18.359 -28.281 1 98.62 219 ARG B O 1
ATOM 7555 N N . ALA B 1 220 ? 10.133 -19.016 -27.297 1 98.69 220 ALA B N 1
ATOM 7556 C CA . ALA B 1 220 ? 9.57 -20.312 -26.891 1 98.69 220 ALA B CA 1
ATOM 7557 C C . ALA B 1 220 ? 8.336 -20.125 -26.016 1 98.69 220 ALA B C 1
ATOM 7559 O O . ALA B 1 220 ? 7.375 -20.891 -26.109 1 98.69 220 ALA B O 1
ATOM 7560 N N . VAL B 1 221 ? 8.305 -19.109 -25.188 1 98.62 221 VAL B N 1
ATOM 7561 C CA . VAL B 1 221 ? 7.199 -18.844 -24.266 1 98.62 221 VAL B CA 1
ATOM 7562 C C . VAL B 1 221 ? 6.008 -18.281 -25.047 1 98.62 221 VAL B C 1
ATOM 7564 O O . VAL B 1 221 ? 4.891 -18.797 -24.938 1 98.62 221 VAL B O 1
ATOM 7567 N N . ILE B 1 222 ? 6.27 -17.234 -25.906 1 98.12 222 ILE B N 1
ATOM 7568 C CA . ILE B 1 222 ? 5.156 -16.562 -26.562 1 98.12 222 ILE B CA 1
ATOM 7569 C C . ILE B 1 222 ? 4.543 -17.484 -27.609 1 98.12 222 ILE B C 1
ATOM 7571 O O . ILE B 1 222 ? 3.34 -17.422 -27.875 1 98.12 222 ILE B O 1
ATOM 7575 N N . GLU B 1 223 ? 5.344 -18.453 -28.172 1 97.75 223 GLU B N 1
ATOM 7576 C CA . GLU B 1 223 ? 4.859 -19.406 -29.156 1 97.75 223 GLU B CA 1
ATOM 7577 C C . GLU B 1 223 ? 4.246 -20.625 -28.484 1 97.75 223 GLU B C 1
ATOM 7579 O O . GLU B 1 223 ? 3.74 -21.531 -29.156 1 97.75 223 GLU B O 1
ATOM 7584 N N . ARG B 1 224 ? 4.332 -20.719 -27.203 1 96.5 224 ARG B N 1
ATOM 7585 C CA . ARG B 1 224 ? 3.693 -21.734 -26.375 1 96.5 224 ARG B CA 1
ATOM 7586 C C . ARG B 1 224 ? 4.355 -23.094 -26.578 1 96.5 224 ARG B C 1
ATOM 7588 O O . ARG B 1 224 ? 3.682 -24.125 -26.578 1 96.5 224 ARG B O 1
ATOM 7595 N N . ASN B 1 225 ? 5.633 -23.047 -26.844 1 97.56 225 ASN B N 1
ATOM 7596 C CA . ASN B 1 225 ? 6.422 -24.266 -26.766 1 97.56 225 ASN B CA 1
ATOM 7597 C C . ASN B 1 225 ? 6.707 -24.672 -25.328 1 97.56 225 ASN B C 1
ATOM 7599 O O . ASN B 1 225 ? 6.938 -25.844 -25.031 1 97.56 225 ASN B O 1
ATOM 7603 N N . VAL B 1 226 ? 6.742 -23.719 -24.469 1 98.31 226 VAL B N 1
ATOM 7604 C CA . VAL B 1 226 ? 6.883 -23.875 -23.031 1 98.31 226 VAL B CA 1
ATOM 7605 C C . VAL B 1 226 ? 5.961 -22.891 -22.312 1 98.31 226 VAL B C 1
ATOM 7607 O O . VAL B 1 226 ? 5.508 -21.906 -22.906 1 98.31 226 VAL B O 1
ATOM 7610 N N . LYS B 1 227 ? 5.562 -23.188 -21.078 1 97.38 227 LYS B N 1
ATOM 7611 C CA . LYS B 1 227 ? 4.641 -22.297 -20.359 1 97.38 227 LYS B CA 1
ATOM 7612 C C . LYS B 1 227 ? 5.359 -21.062 -19.828 1 97.38 227 LYS B C 1
ATOM 7614 O O . LYS B 1 227 ? 4.773 -19.984 -19.766 1 97.38 227 LYS B O 1
ATOM 7619 N N . ASN B 1 228 ? 6.523 -21.141 -19.391 1 98.56 228 ASN B N 1
ATOM 7620 C CA . ASN B 1 228 ? 7.496 -20.141 -18.938 1 98.56 228 ASN B CA 1
ATOM 7621 C C . ASN B 1 228 ? 8.922 -20.672 -19.031 1 98.56 228 ASN B C 1
ATOM 7623 O O . ASN B 1 228 ? 9.141 -21.797 -19.5 1 98.56 228 ASN B O 1
ATOM 7627 N N . ALA B 1 229 ? 9.93 -19.734 -18.656 1 98.88 229 ALA B N 1
ATOM 7628 C CA . ALA B 1 229 ? 11.266 -20.266 -18.906 1 98.88 229 ALA B CA 1
ATOM 7629 C C . ALA B 1 229 ? 12.32 -19.5 -18.109 1 98.88 229 ALA B C 1
ATOM 7631 O O . ALA B 1 229 ? 12.062 -18.391 -17.625 1 98.88 229 ALA B O 1
ATOM 7632 N N . ILE B 1 230 ? 13.461 -20.156 -17.938 1 98.81 230 ILE B N 1
ATOM 7633 C CA . ILE B 1 230 ? 14.656 -19.531 -17.375 1 98.81 230 ILE B CA 1
ATOM 7634 C C . ILE B 1 230 ? 15.82 -19.656 -18.344 1 98.81 230 ILE B C 1
ATOM 7636 O O . ILE B 1 230 ? 16.078 -20.734 -18.875 1 98.81 230 ILE B O 1
ATOM 7640 N N . ALA B 1 231 ? 16.422 -18.547 -18.656 1 98.81 231 ALA B N 1
ATOM 7641 C CA . ALA B 1 231 ? 17.609 -18.5 -19.5 1 98.81 231 ALA B CA 1
ATOM 7642 C C . ALA B 1 231 ? 18.875 -18.391 -18.641 1 98.81 231 ALA B C 1
ATOM 7644 O O . ALA B 1 231 ? 19.156 -17.344 -18.078 1 98.81 231 ALA B O 1
ATOM 7645 N N . VAL B 1 232 ? 19.609 -19.484 -18.578 1 98.06 232 VAL B N 1
ATOM 7646 C CA . VAL B 1 232 ? 20.906 -19.5 -17.891 1 98.06 232 VAL B CA 1
ATOM 7647 C C . VAL B 1 232 ? 22.016 -19.078 -18.859 1 98.06 232 VAL B C 1
ATOM 7649 O O . VAL B 1 232 ? 22.734 -19.938 -19.375 1 98.06 232 VAL B O 1
ATOM 7652 N N . VAL B 1 233 ? 22.172 -17.766 -19.016 1 97.5 233 VAL B N 1
ATOM 7653 C CA . VAL B 1 233 ? 23.016 -17.266 -20.109 1 97.5 233 VAL B CA 1
ATOM 7654 C C . VAL B 1 233 ? 24.125 -16.391 -19.531 1 97.5 233 VAL B C 1
ATOM 7656 O O . VAL B 1 233 ? 24.031 -15.922 -18.391 1 97.5 233 VAL B O 1
ATOM 7659 N N . ARG B 1 234 ? 25.078 -16.172 -20.25 1 95.31 234 ARG B N 1
ATOM 7660 C CA . ARG B 1 234 ? 26.266 -15.352 -20.016 1 95.31 234 ARG B CA 1
ATOM 7661 C C . ARG B 1 234 ? 26.953 -14.984 -21.328 1 95.31 234 ARG B C 1
ATOM 7663 O O . ARG B 1 234 ? 26.953 -15.773 -22.281 1 95.31 234 ARG B O 1
ATOM 7670 N N . PRO B 1 235 ? 27.609 -13.844 -21.453 1 95.94 235 PRO B N 1
ATOM 7671 C CA . PRO B 1 235 ? 27.703 -12.766 -20.453 1 95.94 235 PRO B CA 1
ATOM 7672 C C . PRO B 1 235 ? 26.375 -12.07 -20.203 1 95.94 235 PRO B C 1
ATOM 7674 O O . PRO B 1 235 ? 25.438 -12.211 -21 1 95.94 235 PRO B O 1
ATOM 7677 N N . PRO B 1 236 ? 26.234 -11.359 -19.047 1 96.69 236 PRO B N 1
ATOM 7678 C CA . PRO B 1 236 ? 25.016 -10.609 -18.766 1 96.69 236 PRO B CA 1
ATOM 7679 C C . PRO B 1 236 ? 24.828 -9.422 -19.719 1 96.69 236 PRO B C 1
ATOM 7681 O O . PRO B 1 236 ? 25.688 -9.141 -20.547 1 96.69 236 PRO B O 1
ATOM 7684 N N . GLY B 1 237 ? 23.656 -8.703 -19.562 1 98.06 237 GLY B N 1
ATOM 7685 C CA . GLY B 1 237 ? 23.422 -7.754 -20.641 1 98.06 237 GLY B CA 1
ATOM 7686 C C . GLY B 1 237 ? 22.859 -6.434 -20.141 1 98.06 237 GLY B C 1
ATOM 7687 O O . GLY B 1 237 ? 22.875 -5.438 -20.875 1 98.06 237 GLY B O 1
ATOM 7688 N N . HIS B 1 238 ? 22.344 -6.258 -18.875 1 97.31 238 HIS B N 1
ATOM 7689 C CA . HIS B 1 238 ? 21.469 -5.156 -18.5 1 97.31 238 HIS B CA 1
ATOM 7690 C C . HIS B 1 238 ? 22.25 -3.852 -18.359 1 97.31 238 HIS B C 1
ATOM 7692 O O . HIS B 1 238 ? 21.656 -2.77 -18.344 1 97.31 238 HIS B O 1
ATOM 7698 N N . HIS B 1 239 ? 23.578 -3.889 -18.438 1 97.56 239 HIS B N 1
ATOM 7699 C CA . HIS B 1 239 ? 24.391 -2.676 -18.359 1 97.56 239 HIS B CA 1
ATOM 7700 C C . HIS B 1 239 ? 24.812 -2.213 -19.75 1 97.56 239 HIS B C 1
ATOM 7702 O O . HIS B 1 239 ? 25.312 -1.094 -19.906 1 97.56 239 HIS B O 1
ATOM 7708 N N . ALA B 1 240 ? 24.734 -3.051 -20.75 1 97.38 240 ALA B N 1
ATOM 7709 C CA . ALA B 1 240 ? 25.156 -2.676 -22.094 1 97.38 240 ALA B CA 1
ATOM 7710 C C . ALA B 1 240 ? 24.266 -1.579 -22.672 1 97.38 240 ALA B C 1
ATOM 7712 O O . ALA B 1 240 ? 23.094 -1.811 -22.953 1 97.38 240 ALA B O 1
ATOM 7713 N N . GLU B 1 241 ? 24.828 -0.462 -22.844 1 95.25 241 GLU B N 1
ATOM 7714 C CA . GLU B 1 241 ? 24.094 0.641 -23.453 1 95.25 241 GLU B CA 1
ATOM 7715 C C . GLU B 1 241 ? 24.125 0.545 -24.969 1 95.25 241 GLU B C 1
ATOM 7717 O O . GLU B 1 241 ? 24.891 -0.236 -25.531 1 95.25 241 GLU B O 1
ATOM 7722 N N . PRO B 1 242 ? 23.344 1.287 -25.641 1 94.38 242 PRO B N 1
ATOM 7723 C CA . PRO B 1 242 ? 23.281 1.176 -27.109 1 94.38 242 PRO B CA 1
ATOM 7724 C C . PRO B 1 242 ? 24.625 1.419 -27.766 1 94.38 242 PRO B C 1
ATOM 7726 O O . PRO B 1 242 ? 24.938 0.79 -28.781 1 94.38 242 PRO B O 1
ATOM 7729 N N . GLY B 1 243 ? 25.453 2.158 -27.109 1 94.5 243 GLY B N 1
ATOM 7730 C CA . GLY B 1 243 ? 26.672 2.543 -27.797 1 94.5 243 GLY B CA 1
ATOM 7731 C C . GLY B 1 243 ? 27.922 1.94 -27.188 1 94.5 243 GLY B C 1
ATOM 7732 O O . GLY B 1 243 ? 29.016 2.008 -27.766 1 94.5 243 GLY B O 1
ATOM 7733 N N . ASN B 1 244 ? 27.844 1.278 -26.031 1 93.5 244 ASN B N 1
ATOM 7734 C CA . ASN 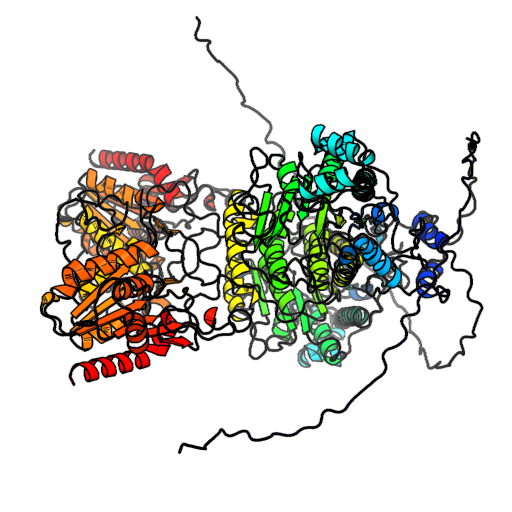B 1 244 ? 29.062 0.813 -25.375 1 93.5 244 ASN B CA 1
ATOM 7735 C C . ASN B 1 244 ? 28.781 -0.363 -24.438 1 93.5 244 ASN B C 1
ATOM 7737 O O . ASN B 1 244 ? 27.75 -0.398 -23.766 1 93.5 244 ASN B O 1
ATOM 7741 N N . PRO B 1 245 ? 29.719 -1.349 -24.453 1 94.31 245 PRO B N 1
ATOM 7742 C CA . PRO B 1 245 ? 29.641 -2.367 -23.406 1 94.31 245 PRO B CA 1
ATOM 7743 C C . PRO B 1 245 ? 30.016 -1.82 -22.016 1 94.31 245 PRO B C 1
ATOM 7745 O O . PRO B 1 245 ? 30.781 -0.861 -21.922 1 94.31 245 PRO B O 1
ATOM 7748 N N . ALA B 1 246 ? 29.484 -2.357 -21.047 1 94.38 246 ALA B N 1
ATOM 7749 C CA . ALA B 1 246 ? 29.75 -1.879 -19.688 1 94.38 246 ALA B CA 1
ATOM 7750 C C . ALA B 1 246 ? 29.328 -2.906 -18.641 1 94.38 246 ALA B C 1
ATOM 7752 O O . ALA B 1 246 ? 28.422 -3.711 -18.891 1 94.38 246 ALA B O 1
ATOM 7753 N N . GLY B 1 247 ? 29.906 -2.908 -17.5 1 93.12 247 GLY B N 1
ATOM 7754 C CA . GLY B 1 247 ? 29.469 -3.732 -16.375 1 93.12 247 GLY B CA 1
ATOM 7755 C C . GLY B 1 247 ? 29.344 -5.199 -16.734 1 93.12 247 GLY B C 1
ATOM 7756 O O . GLY B 1 247 ? 28.297 -5.809 -16.5 1 93.12 247 GLY B O 1
ATOM 7757 N N . PHE B 1 248 ? 30.312 -5.699 -17.453 1 91.94 248 PHE B N 1
ATOM 7758 C CA . PHE B 1 248 ? 30.406 -7.102 -17.828 1 91.94 248 PHE B CA 1
ATOM 7759 C C . PHE B 1 248 ? 29.516 -7.414 -19.016 1 91.94 248 PHE B C 1
ATOM 7761 O O . PHE B 1 248 ? 29.5 -8.539 -19.516 1 91.94 248 PHE B O 1
ATOM 7768 N N . CYS B 1 249 ? 28.703 -6.438 -19.5 1 95.75 249 CYS B N 1
ATOM 7769 C CA . CYS B 1 249 ? 27.656 -6.668 -20.5 1 95.75 249 CYS B CA 1
ATOM 7770 C C . CYS B 1 249 ? 28.125 -6.234 -21.891 1 95.75 249 CYS B C 1
ATOM 7772 O O . CYS B 1 249 ? 28.594 -5.109 -22.062 1 95.75 249 CYS B O 1
ATOM 7774 N N . MET B 1 250 ? 28 -7.09 -22.812 1 96.12 250 MET B N 1
ATOM 7775 C CA . MET B 1 250 ? 28.391 -6.805 -24.188 1 96.12 250 MET B CA 1
ATOM 7776 C C . MET B 1 250 ? 27.172 -6.383 -25.016 1 96.12 250 MET B C 1
ATOM 7778 O O . MET B 1 250 ? 27.188 -5.328 -25.656 1 96.12 250 MET B O 1
ATOM 7782 N N . PHE B 1 251 ? 26.203 -7.215 -25 1 97.88 251 PHE B N 1
ATOM 7783 C CA . PHE B 1 251 ? 24.906 -6.902 -25.609 1 97.88 251 PHE B CA 1
ATOM 7784 C C . PHE B 1 251 ? 23.812 -6.844 -24.547 1 97.88 251 PHE B C 1
ATOM 7786 O O . PHE B 1 251 ? 23.906 -7.516 -23.516 1 97.88 251 PHE B O 1
ATOM 7793 N N . SER B 1 252 ? 22.828 -5.988 -24.766 1 98.44 252 SER B N 1
ATOM 7794 C CA . SER B 1 252 ? 21.672 -5.926 -23.875 1 98.44 252 SER B CA 1
ATOM 7795 C C . SER B 1 252 ? 20.688 -7.043 -24.156 1 98.44 252 SER B C 1
ATOM 7797 O O . SER B 1 252 ? 19.656 -6.82 -24.812 1 98.44 252 SER B O 1
ATOM 7799 N N . ASN B 1 253 ? 20.906 -8.18 -23.609 1 98.69 253 ASN B N 1
ATOM 7800 C CA . ASN B 1 253 ? 20.172 -9.398 -23.906 1 98.69 253 ASN B CA 1
ATOM 7801 C C . ASN B 1 253 ? 18.656 -9.18 -23.828 1 98.69 253 ASN B C 1
ATOM 7803 O O . ASN B 1 253 ? 17.938 -9.43 -24.781 1 98.69 253 ASN B O 1
ATOM 7807 N N . VAL B 1 254 ? 18.203 -8.641 -22.688 1 98.81 254 VAL B N 1
ATOM 7808 C CA . VAL B 1 254 ? 16.781 -8.5 -22.406 1 98.81 254 VAL B CA 1
ATOM 7809 C C . VAL B 1 254 ? 16.172 -7.426 -23.297 1 98.81 254 VAL B C 1
ATOM 7811 O O . VAL B 1 254 ? 15.078 -7.609 -23.844 1 98.81 254 VAL B O 1
ATOM 7814 N N . ALA B 1 255 ? 16.875 -6.312 -23.484 1 98.81 255 ALA B N 1
ATOM 7815 C CA . ALA B 1 255 ? 16.375 -5.242 -24.344 1 98.81 255 ALA B CA 1
ATOM 7816 C C . ALA B 1 255 ? 16.234 -5.711 -25.781 1 98.81 255 ALA B C 1
ATOM 7818 O O . ALA B 1 255 ? 15.219 -5.43 -26.438 1 98.81 255 ALA B O 1
ATOM 7819 N N . VAL B 1 256 ? 17.25 -6.445 -26.297 1 98.81 256 VAL B N 1
ATOM 7820 C CA . VAL B 1 256 ? 17.203 -6.953 -27.672 1 98.81 256 VAL B CA 1
ATOM 7821 C C . VAL B 1 256 ? 16.047 -7.938 -27.812 1 98.81 256 VAL B C 1
ATOM 7823 O O . VAL B 1 256 ? 15.289 -7.863 -28.781 1 98.81 256 VAL B O 1
ATOM 7826 N N . ALA B 1 257 ? 15.906 -8.828 -26.859 1 98.88 257 ALA B N 1
ATOM 7827 C CA . ALA B 1 257 ? 14.812 -9.797 -26.906 1 98.88 257 ALA B CA 1
ATOM 7828 C C . ALA B 1 257 ? 13.461 -9.094 -26.922 1 98.88 257 ALA B C 1
ATOM 7830 O O . ALA B 1 257 ? 12.555 -9.477 -27.672 1 98.88 257 ALA B O 1
ATOM 7831 N N . ALA B 1 258 ? 13.289 -8.062 -26.078 1 98.88 258 ALA B N 1
ATOM 7832 C CA . ALA B 1 258 ? 12.039 -7.312 -26.016 1 98.88 258 ALA B CA 1
ATOM 7833 C C . ALA B 1 258 ? 11.719 -6.656 -27.359 1 98.88 258 ALA B C 1
ATOM 7835 O O . ALA B 1 258 ? 10.586 -6.742 -27.844 1 98.88 258 ALA B O 1
ATOM 7836 N N . LYS B 1 259 ? 12.727 -6.035 -27.984 1 98.69 259 LYS B N 1
ATOM 7837 C CA . LYS B 1 259 ? 12.523 -5.398 -29.281 1 98.69 259 LYS B CA 1
ATOM 7838 C C . LYS B 1 259 ? 12.148 -6.422 -30.344 1 98.69 259 LYS B C 1
ATOM 7840 O O . LYS B 1 259 ? 11.273 -6.164 -31.172 1 98.69 259 LYS B O 1
ATOM 7845 N N . VAL B 1 260 ? 12.789 -7.52 -30.297 1 98.62 260 VAL B N 1
ATOM 7846 C CA . VAL B 1 260 ? 12.516 -8.578 -31.266 1 98.62 260 VAL B CA 1
ATOM 7847 C C . VAL B 1 260 ? 11.086 -9.062 -31.109 1 98.62 260 VAL B C 1
ATOM 7849 O O . VAL B 1 260 ? 10.375 -9.273 -32.094 1 98.62 260 VAL B O 1
ATOM 7852 N N . LEU B 1 261 ? 10.617 -9.266 -29.859 1 98.62 261 LEU B N 1
ATOM 7853 C CA . LEU B 1 261 ? 9.25 -9.719 -29.609 1 98.62 261 LEU B CA 1
ATOM 7854 C C . LEU B 1 261 ? 8.234 -8.711 -30.141 1 98.62 261 LEU B C 1
ATOM 7856 O O . LEU B 1 261 ? 7.258 -9.086 -30.781 1 98.62 261 LEU B O 1
ATOM 7860 N N . LEU B 1 262 ? 8.461 -7.434 -29.844 1 98.44 262 LEU B N 1
ATOM 7861 C CA . LEU B 1 262 ? 7.551 -6.371 -30.266 1 98.44 262 LEU B CA 1
ATOM 7862 C C . LEU B 1 262 ? 7.441 -6.312 -31.781 1 98.44 262 LEU B C 1
ATOM 7864 O O . LEU B 1 262 ? 6.367 -6.039 -32.312 1 98.44 262 LEU B O 1
ATOM 7868 N N . LYS B 1 263 ? 8.531 -6.617 -32.438 1 97.88 263 LYS B N 1
ATOM 7869 C CA . LYS B 1 263 ? 8.586 -6.535 -33.906 1 97.88 263 LYS B CA 1
ATOM 7870 C C . LYS B 1 263 ? 7.992 -7.785 -34.531 1 97.88 263 LYS B C 1
ATOM 7872 O O . LYS B 1 263 ? 7.227 -7.688 -35.5 1 97.88 263 LYS B O 1
ATOM 7877 N N . ARG B 1 264 ? 8.258 -8.914 -34.031 1 97.75 264 ARG B N 1
ATOM 7878 C CA . ARG B 1 264 ? 7.906 -10.172 -34.688 1 97.75 264 ARG B CA 1
ATOM 7879 C C . ARG B 1 264 ? 6.484 -10.602 -34.312 1 97.75 264 ARG B C 1
ATOM 7881 O O . ARG B 1 264 ? 5.828 -11.305 -35.094 1 97.75 264 ARG B O 1
ATOM 7888 N N . TYR B 1 265 ? 6.004 -10.188 -33.125 1 98 265 TYR B N 1
ATOM 7889 C CA . TYR B 1 265 ? 4.688 -10.617 -32.656 1 98 265 TYR B CA 1
ATOM 7890 C C . TYR B 1 265 ? 3.824 -9.414 -32.281 1 98 265 TYR B C 1
ATOM 7892 O O . TYR B 1 265 ? 3.252 -9.375 -31.203 1 98 265 TYR B O 1
ATOM 7900 N N . PRO B 1 266 ? 3.557 -8.492 -33.125 1 95.62 266 PRO B N 1
ATOM 7901 C CA . PRO B 1 266 ? 2.861 -7.246 -32.781 1 95.62 266 PRO B CA 1
ATOM 7902 C C . PRO B 1 266 ? 1.409 -7.477 -32.375 1 95.62 266 PRO B C 1
ATOM 7904 O O . PRO B 1 266 ? 0.834 -6.668 -31.641 1 95.62 266 PRO B O 1
ATOM 7907 N N . GLU B 1 267 ? 0.846 -8.578 -32.781 1 96.19 267 GLU B N 1
ATOM 7908 C CA . GLU B 1 267 ? -0.549 -8.844 -32.438 1 96.19 267 GLU B CA 1
ATOM 7909 C C . GLU B 1 267 ? -0.673 -9.5 -31.062 1 96.19 267 GLU B C 1
ATOM 7911 O O . GLU B 1 267 ? -1.698 -9.359 -30.391 1 96.19 267 GLU B O 1
ATOM 7916 N N . ARG B 1 268 ? 0.381 -10.141 -30.656 1 96.25 268 ARG B N 1
ATOM 7917 C CA . ARG B 1 268 ? 0.322 -10.914 -29.422 1 96.25 268 ARG B CA 1
ATOM 7918 C C . ARG B 1 268 ? 1.053 -10.195 -28.281 1 96.25 268 ARG B C 1
ATOM 7920 O O . ARG B 1 268 ? 0.717 -10.367 -27.109 1 96.25 268 ARG B O 1
ATOM 7927 N N . VAL B 1 269 ? 2.057 -9.5 -28.688 1 98.12 269 VAL B N 1
ATOM 7928 C CA . VAL B 1 269 ? 2.871 -8.797 -27.703 1 98.12 269 VAL B CA 1
ATOM 7929 C C . VAL B 1 269 ? 2.863 -7.301 -27.984 1 98.12 269 VAL B C 1
ATOM 7931 O O . VAL B 1 269 ? 3.674 -6.812 -28.781 1 98.12 269 VAL B O 1
ATOM 7934 N N . LYS B 1 270 ? 2.043 -6.586 -27.266 1 97.62 270 LYS B N 1
ATOM 7935 C CA . LYS B 1 270 ? 1.926 -5.141 -27.438 1 97.62 270 LYS B CA 1
ATOM 7936 C C . LYS B 1 270 ? 2.619 -4.391 -26.312 1 97.62 270 LYS B C 1
ATOM 7938 O O . LYS B 1 270 ? 3.039 -3.246 -26.484 1 97.62 270 LYS B O 1
ATOM 7943 N N . ARG B 1 271 ? 2.639 -5.004 -25.188 1 98.12 271 ARG B N 1
ATOM 7944 C CA . ARG B 1 271 ? 3.215 -4.418 -23.984 1 98.12 271 ARG B CA 1
ATOM 7945 C C . ARG B 1 271 ? 4.113 -5.418 -23.266 1 98.12 271 ARG B C 1
ATOM 7947 O O . ARG B 1 271 ? 3.73 -6.57 -23.062 1 98.12 271 ARG B O 1
ATOM 7954 N N . ILE B 1 272 ? 5.285 -4.961 -22.875 1 98.88 272 ILE B N 1
ATOM 7955 C CA . ILE B 1 272 ? 6.23 -5.828 -22.172 1 98.88 272 ILE B CA 1
ATOM 7956 C C . ILE B 1 272 ? 6.66 -5.176 -20.859 1 98.88 272 ILE B C 1
ATOM 7958 O O . ILE B 1 272 ? 6.988 -3.986 -20.828 1 98.88 272 ILE B O 1
ATOM 7962 N N . LEU B 1 273 ? 6.566 -5.898 -19.766 1 98.88 273 LEU B N 1
ATOM 7963 C CA . LEU B 1 273 ? 7.168 -5.48 -18.516 1 98.88 273 LEU B CA 1
ATOM 7964 C C . LEU B 1 273 ? 8.547 -6.109 -18.328 1 98.88 273 LEU B C 1
ATOM 7966 O O . LEU B 1 273 ? 8.688 -7.332 -18.375 1 98.88 273 LEU B O 1
ATOM 7970 N N . ILE B 1 274 ? 9.555 -5.277 -18.219 1 98.94 274 ILE B N 1
ATOM 7971 C CA . ILE B 1 274 ? 10.883 -5.742 -17.828 1 98.94 274 ILE B CA 1
ATOM 7972 C C . ILE B 1 274 ? 11.148 -5.406 -16.375 1 98.94 274 ILE B C 1
ATOM 7974 O O . ILE B 1 274 ? 11.203 -4.234 -16 1 98.94 274 ILE B O 1
ATOM 7978 N N . LEU B 1 275 ? 11.234 -6.395 -15.547 1 98.88 275 LEU B N 1
ATOM 7979 C CA . LEU B 1 275 ? 11.586 -6.23 -14.141 1 98.88 275 LEU B CA 1
ATOM 7980 C C . LEU B 1 275 ? 13.047 -6.605 -13.906 1 98.88 275 LEU B C 1
ATOM 7982 O O . LEU B 1 275 ? 13.477 -7.711 -14.25 1 98.88 275 LEU B O 1
ATOM 7986 N N . ASP B 1 276 ? 13.82 -5.668 -13.406 1 98.75 276 ASP B N 1
ATOM 7987 C CA . ASP B 1 276 ? 15.227 -5.867 -13.102 1 98.75 276 ASP B CA 1
ATOM 7988 C C . ASP B 1 276 ? 15.469 -5.891 -11.594 1 98.75 276 ASP B C 1
ATOM 7990 O O . ASP B 1 276 ? 15.406 -4.852 -10.938 1 98.75 276 ASP B O 1
ATOM 7994 N N . TRP B 1 277 ? 15.766 -7.129 -11.016 1 97.94 277 TRP B N 1
ATOM 7995 C CA . TRP B 1 277 ? 16.016 -7.18 -9.578 1 97.94 277 TRP B CA 1
ATOM 7996 C C . TRP B 1 277 ? 17.5 -7.371 -9.281 1 97.94 277 TRP B C 1
ATOM 7998 O O . TRP B 1 277 ? 17.875 -7.766 -8.172 1 97.94 277 TRP B O 1
ATOM 8008 N N . ASP B 1 278 ? 18.344 -7.176 -10.344 1 95.19 278 ASP B N 1
ATOM 8009 C CA . ASP B 1 278 ? 19.781 -7.062 -10.102 1 95.19 278 ASP B CA 1
ATOM 8010 C C . ASP B 1 278 ? 20.078 -5.926 -9.125 1 95.19 278 ASP B C 1
ATOM 8012 O O . ASP B 1 278 ? 19.422 -4.887 -9.148 1 95.19 278 ASP B O 1
ATOM 8016 N N . VAL B 1 279 ? 21.172 -6.145 -8.383 1 95.94 279 VAL B N 1
ATOM 8017 C CA . VAL B 1 279 ? 21.453 -5.164 -7.34 1 95.94 279 VAL B CA 1
ATOM 8018 C C . VAL B 1 279 ? 21.875 -3.84 -7.977 1 95.94 279 VAL B C 1
ATOM 8020 O O . VAL B 1 279 ? 21.719 -2.777 -7.371 1 95.94 279 VAL B O 1
ATOM 8023 N N . HIS B 1 280 ? 22.406 -3.947 -9.188 1 96 280 HIS B N 1
ATOM 8024 C CA . HIS B 1 280 ? 22.844 -2.754 -9.906 1 96 280 HIS B CA 1
ATOM 8025 C C . HIS B 1 280 ? 21.766 -2.244 -10.852 1 96 280 HIS B C 1
ATOM 8027 O O . HIS B 1 280 ? 21.047 -3.037 -11.461 1 96 280 HIS B O 1
ATOM 8033 N N . HIS B 1 281 ? 21.719 -0.953 -10.969 1 97.25 281 HIS B N 1
ATOM 8034 C CA . HIS B 1 281 ? 20.781 -0.325 -11.906 1 97.25 281 HIS B CA 1
ATOM 8035 C C . HIS B 1 281 ? 21.062 -0.775 -13.336 1 97.25 281 HIS B C 1
ATOM 8037 O O . HIS B 1 281 ? 22.203 -0.74 -13.797 1 97.25 281 HIS B O 1
ATOM 8043 N N . GLY B 1 282 ? 20 -1.214 -14.023 1 97.88 282 GLY B N 1
ATOM 8044 C CA . GLY B 1 282 ? 20.125 -1.617 -15.414 1 97.88 282 GLY B CA 1
ATOM 8045 C C . GLY B 1 282 ? 20.078 -0.449 -16.375 1 97.88 282 GLY B C 1
ATOM 8046 O O . GLY B 1 282 ? 19.156 -0.339 -17.188 1 97.88 282 GLY B O 1
ATOM 8047 N N . ASN B 1 283 ? 21.125 0.328 -16.359 1 97.56 283 ASN B N 1
ATOM 8048 C CA . ASN B 1 283 ? 21.188 1.559 -17.141 1 97.56 283 ASN B CA 1
ATOM 8049 C C . ASN B 1 283 ? 21.062 1.281 -18.641 1 97.56 283 ASN B C 1
ATOM 8051 O O . ASN B 1 283 ? 20.453 2.061 -19.375 1 97.56 283 ASN B O 1
ATOM 8055 N N . GLY B 1 284 ? 21.641 0.171 -19.109 1 97.69 284 GLY B N 1
ATOM 8056 C CA . GLY B 1 284 ? 21.562 -0.169 -20.516 1 97.69 284 GLY B CA 1
ATOM 8057 C C . GLY B 1 284 ? 20.141 -0.445 -20.984 1 97.69 284 GLY B C 1
ATOM 8058 O O . GLY B 1 284 ? 19.688 0.12 -21.984 1 97.69 284 GLY B O 1
ATOM 8059 N N . THR B 1 285 ? 19.438 -1.304 -20.219 1 98.44 285 THR B N 1
ATOM 8060 C CA . THR B 1 285 ? 18.062 -1.643 -20.578 1 98.44 285 THR B CA 1
ATOM 8061 C C . THR B 1 285 ? 17.172 -0.414 -20.484 1 98.44 285 THR B C 1
ATOM 8063 O O . THR B 1 285 ? 16.328 -0.191 -21.359 1 98.44 285 THR B O 1
ATOM 8066 N N . GLN B 1 286 ? 17.297 0.38 -19.406 1 98.38 286 GLN B N 1
ATOM 8067 C CA . GLN B 1 286 ? 16.484 1.573 -19.25 1 98.38 286 GLN B CA 1
ATOM 8068 C C . GLN B 1 286 ? 16.656 2.527 -20.422 1 98.38 286 GLN B C 1
ATOM 8070 O O . GLN B 1 286 ? 15.688 3.059 -20.953 1 98.38 286 GLN B O 1
ATOM 8075 N N . ARG B 1 287 ? 17.891 2.744 -20.828 1 97.62 287 ARG B N 1
ATOM 8076 C CA . ARG B 1 287 ? 18.203 3.672 -21.922 1 97.62 287 ARG B CA 1
ATOM 8077 C C . ARG B 1 287 ? 17.594 3.195 -23.234 1 97.62 287 ARG B C 1
ATOM 8079 O O . ARG B 1 287 ? 17.172 4.008 -24.062 1 97.62 287 ARG B O 1
ATOM 8086 N N . ALA B 1 288 ? 17.562 1.933 -23.406 1 97.94 288 ALA B N 1
ATOM 8087 C CA . ALA B 1 288 ? 17.062 1.348 -24.656 1 97.94 288 ALA B CA 1
ATOM 8088 C C . ALA B 1 288 ? 15.586 1.682 -24.859 1 97.94 288 ALA B C 1
ATOM 8090 O O . ALA B 1 288 ? 15.094 1.677 -26 1 97.94 288 ALA B O 1
ATOM 8091 N N . PHE B 1 289 ? 14.836 2.016 -23.75 1 98.31 289 PHE B N 1
ATOM 8092 C CA . PHE B 1 289 ? 13.391 2.148 -23.906 1 98.31 289 PHE B CA 1
ATOM 8093 C C . PHE B 1 289 ? 12.906 3.471 -23.328 1 98.31 289 PHE B C 1
ATOM 8095 O O . PHE B 1 289 ? 11.727 3.619 -23 1 98.31 289 PHE B O 1
ATOM 8102 N N . LEU B 1 290 ? 13.688 4.441 -23.172 1 97.12 290 LEU B N 1
ATOM 8103 C CA . LEU B 1 290 ? 13.383 5.695 -22.5 1 97.12 290 LEU B CA 1
ATOM 8104 C C . LEU B 1 290 ? 12.18 6.383 -23.141 1 97.12 290 LEU B C 1
ATOM 8106 O O . LEU B 1 290 ? 11.422 7.078 -22.453 1 97.12 290 LEU B O 1
ATOM 8110 N N . ASP B 1 291 ? 11.992 6.23 -24.438 1 97.5 291 ASP B N 1
ATOM 8111 C CA . ASP B 1 291 ? 10.93 6.949 -25.141 1 97.5 291 ASP B CA 1
ATOM 8112 C C . ASP B 1 291 ? 9.891 5.984 -25.703 1 97.5 291 ASP B C 1
ATOM 8114 O O . ASP B 1 291 ? 9.102 6.359 -26.578 1 97.5 291 ASP B O 1
ATOM 8118 N N . ASP B 1 292 ? 9.883 4.719 -25.297 1 97.94 292 ASP B N 1
ATOM 8119 C CA . ASP B 1 292 ? 8.984 3.699 -25.844 1 97.94 292 ASP B CA 1
ATOM 8120 C C . ASP B 1 292 ? 7.949 3.271 -24.812 1 97.94 292 ASP B C 1
ATOM 8122 O O . ASP B 1 292 ? 8.258 2.521 -23.875 1 97.94 292 ASP B O 1
ATOM 8126 N N . PRO B 1 293 ? 6.684 3.641 -24.922 1 98.12 293 PRO B N 1
ATOM 8127 C CA . PRO B 1 293 ? 5.656 3.332 -23.922 1 98.12 293 PRO B CA 1
ATOM 8128 C C . PRO B 1 293 ? 5.188 1.879 -23.984 1 98.12 293 PRO B C 1
ATOM 8130 O O . PRO B 1 293 ? 4.398 1.442 -23.141 1 98.12 293 PRO B O 1
ATOM 8133 N N . ARG B 1 294 ? 5.676 1.14 -25.016 1 97.94 294 ARG B N 1
ATOM 8134 C CA . ARG B 1 294 ? 5.301 -0.265 -25.141 1 97.94 294 ARG B CA 1
ATOM 8135 C C . ARG B 1 294 ? 6.059 -1.124 -24.125 1 97.94 294 ARG B C 1
ATOM 8137 O O . ARG B 1 294 ? 5.68 -2.27 -23.875 1 97.94 294 ARG B O 1
ATOM 8144 N N . VAL B 1 295 ? 7.098 -0.548 -23.484 1 98.88 295 VAL B N 1
ATOM 8145 C CA . VAL B 1 295 ? 7.887 -1.286 -22.5 1 98.88 295 VAL B CA 1
ATOM 8146 C C . VAL B 1 295 ? 7.898 -0.536 -21.172 1 98.88 295 VAL B C 1
ATOM 8148 O O . VAL B 1 295 ? 8.289 0.634 -21.125 1 98.88 295 VAL B O 1
ATOM 8151 N N . LEU B 1 296 ? 7.402 -1.178 -20.156 1 98.88 296 LEU B N 1
ATOM 8152 C CA . LEU B 1 296 ? 7.562 -0.702 -18.797 1 98.88 296 LEU B CA 1
ATOM 8153 C C . LEU B 1 296 ? 8.797 -1.315 -18.141 1 98.88 296 LEU B C 1
ATOM 8155 O O . LEU B 1 296 ? 8.906 -2.539 -18.031 1 98.88 296 LEU B O 1
ATOM 8159 N N . TYR B 1 297 ? 9.727 -0.475 -17.828 1 98.81 297 TYR B N 1
ATOM 8160 C CA . TYR B 1 297 ? 10.953 -0.912 -17.172 1 98.81 297 TYR B CA 1
ATOM 8161 C C . TYR B 1 297 ? 10.914 -0.579 -15.688 1 98.81 297 TYR B C 1
ATOM 8163 O O . TYR B 1 297 ? 10.742 0.582 -15.305 1 98.81 297 TYR B O 1
ATOM 8171 N N . ILE B 1 298 ? 11.047 -1.574 -14.828 1 98.88 298 ILE B N 1
ATOM 8172 C CA . ILE B 1 298 ? 11.133 -1.388 -13.383 1 98.88 298 ILE B CA 1
ATOM 8173 C C . ILE B 1 298 ? 12.445 -1.97 -12.867 1 98.88 298 ILE B C 1
ATOM 8175 O O . ILE B 1 298 ? 12.797 -3.109 -13.18 1 98.88 298 ILE B O 1
ATOM 8179 N N . SER B 1 299 ? 13.156 -1.22 -12.07 1 98.69 299 SER B N 1
ATOM 8180 C CA . SER B 1 299 ? 14.422 -1.681 -11.516 1 98.69 299 SER B CA 1
ATOM 8181 C C . SER B 1 299 ? 14.484 -1.448 -10.008 1 98.69 299 SER B C 1
ATOM 8183 O O . SER B 1 299 ? 14.156 -0.36 -9.531 1 98.69 299 SER B O 1
ATOM 8185 N N . LEU B 1 300 ? 14.75 -2.475 -9.25 1 98.19 300 LEU B N 1
ATOM 8186 C CA . LEU B 1 300 ? 15.133 -2.371 -7.8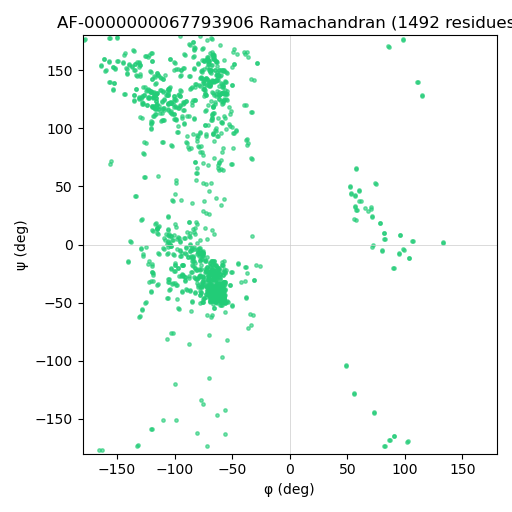48 1 98.19 300 LEU B CA 1
ATOM 8187 C C . LEU B 1 300 ? 16.641 -2.506 -7.676 1 98.19 300 LEU B C 1
ATOM 8189 O O . LEU B 1 300 ? 17.219 -3.525 -8.055 1 98.19 300 LEU B O 1
ATOM 8193 N N . HIS B 1 301 ? 17.297 -1.442 -7.133 1 97.62 301 HIS B N 1
ATOM 8194 C CA . HIS B 1 301 ? 18.75 -1.502 -7.133 1 97.62 301 HIS B CA 1
ATOM 8195 C C . HIS B 1 301 ? 19.344 -0.661 -6 1 97.62 301 HIS B C 1
ATOM 8197 O O . HIS B 1 301 ? 18.703 0.286 -5.535 1 97.62 301 HIS B O 1
ATOM 8203 N N . GLN B 1 302 ? 20.484 -1.101 -5.629 1 95.5 302 GLN B N 1
ATOM 8204 C CA . GLN B 1 302 ? 21.25 -0.257 -4.719 1 95.5 302 GLN B CA 1
ATOM 8205 C C . GLN B 1 302 ? 21.703 1.027 -5.406 1 95.5 302 GLN B C 1
ATOM 8207 O O . GLN B 1 302 ? 22.156 0.997 -6.551 1 95.5 302 GLN B O 1
ATOM 8212 N N . TYR B 1 303 ? 21.516 2.146 -4.832 1 95.69 303 TYR B N 1
ATOM 8213 C CA . TYR B 1 303 ? 21.734 3.43 -5.492 1 95.69 303 TYR B CA 1
ATOM 8214 C C . TYR B 1 303 ? 22.688 4.301 -4.695 1 95.69 303 TYR B C 1
ATOM 8216 O O . TYR B 1 303 ? 23.656 4.844 -5.25 1 95.69 303 TYR B O 1
ATOM 8224 N N . GLU B 1 304 ? 22.406 4.441 -3.391 1 89.38 304 GLU B N 1
ATOM 8225 C CA . GLU B 1 304 ? 23.234 5.223 -2.471 1 89.38 304 GLU B CA 1
ATOM 8226 C C . GLU B 1 304 ? 23.469 6.633 -3.002 1 89.38 304 GLU B C 1
ATOM 8228 O O . GLU B 1 304 ? 24.609 7.078 -3.111 1 89.38 304 GLU B O 1
ATOM 8233 N N . ASN B 1 305 ? 22.391 7.277 -3.379 1 87.56 305 ASN B N 1
ATOM 8234 C CA . ASN B 1 305 ? 22.406 8.656 -3.863 1 87.56 305 ASN B CA 1
ATOM 8235 C C . ASN B 1 305 ? 23.328 8.812 -5.07 1 87.56 305 ASN B C 1
ATOM 8237 O O . ASN B 1 305 ? 24.047 9.812 -5.188 1 87.56 305 ASN B O 1
ATOM 8241 N N . GLY B 1 306 ? 23.453 7.801 -5.793 1 91.94 306 GLY B N 1
ATOM 8242 C CA . GLY B 1 306 ? 24.188 7.855 -7.055 1 91.94 306 GLY B CA 1
ATOM 8243 C C . GLY B 1 306 ? 25.625 7.406 -6.926 1 91.94 306 GLY B C 1
ATOM 8244 O O . GLY B 1 306 ? 26.391 7.488 -7.887 1 91.94 306 GLY B O 1
ATOM 8245 N N . LYS B 1 307 ? 26 6.883 -5.801 1 91.25 307 LYS B N 1
ATOM 8246 C CA . LYS B 1 307 ? 27.375 6.484 -5.582 1 91.25 307 LYS B CA 1
ATOM 8247 C C . LYS B 1 307 ? 27.609 5.027 -5.98 1 91.25 307 LYS B C 1
ATOM 8249 O O . LYS B 1 307 ? 28.719 4.648 -6.355 1 91.25 307 LYS B O 1
ATOM 8254 N N . PHE B 1 308 ? 26.625 4.258 -5.84 1 92.88 308 PHE B N 1
ATOM 8255 C CA . PHE B 1 308 ? 26.734 2.842 -6.168 1 92.88 308 PHE B CA 1
ATOM 8256 C C . PHE B 1 308 ? 26.75 2.633 -7.676 1 92.88 308 PHE B C 1
ATOM 8258 O O . PHE B 1 308 ? 26.062 3.338 -8.414 1 92.88 308 PHE B O 1
ATOM 8265 N N . TYR B 1 309 ? 27.562 1.72 -8.156 1 91.94 309 TYR B N 1
ATOM 8266 C CA . TYR B 1 309 ? 27.656 1.462 -9.586 1 91.94 309 TYR B CA 1
ATOM 8267 C C . TYR B 1 309 ? 26.266 1.253 -10.195 1 91.94 309 TYR B C 1
ATOM 8269 O O . TYR B 1 309 ? 25.453 0.516 -9.648 1 91.94 309 TYR B O 1
ATOM 8277 N N . PRO B 1 310 ? 25.969 1.819 -11.367 1 94.81 310 PRO B N 1
ATOM 8278 C CA . PRO B 1 310 ? 26.844 2.49 -12.328 1 94.81 310 PRO B CA 1
ATOM 8279 C C . PRO B 1 310 ? 27.031 3.975 -12.016 1 94.81 310 PRO B C 1
ATOM 8281 O O . PRO B 1 310 ? 27.719 4.68 -12.758 1 94.81 310 PRO B O 1
ATOM 8284 N N . GLY B 1 311 ? 26.438 4.457 -11 1 92.94 311 GLY B N 1
ATOM 8285 C CA . GLY B 1 311 ? 26.641 5.816 -10.531 1 92.94 311 GLY B CA 1
ATOM 8286 C C . GLY B 1 311 ? 25.766 6.836 -11.242 1 92.94 311 GLY B C 1
ATOM 8287 O O . GLY B 1 311 ? 25.047 6.492 -12.172 1 92.94 311 GLY B O 1
ATOM 8288 N N . GLY B 1 312 ? 25.797 8.047 -10.688 1 93.81 312 GLY B N 1
ATOM 8289 C CA . GLY B 1 312 ? 25.062 9.141 -11.312 1 93.81 312 GLY B CA 1
ATOM 8290 C C . GLY B 1 312 ? 23.609 9.211 -10.883 1 93.81 312 GLY B C 1
ATOM 8291 O O . GLY B 1 312 ? 23.188 8.484 -9.984 1 93.81 312 GLY B O 1
ATOM 8292 N N . THR B 1 313 ? 22.828 10.016 -11.594 1 95.06 313 THR B N 1
ATOM 8293 C CA . THR B 1 313 ? 21.453 10.266 -11.172 1 95.06 313 THR B CA 1
ATOM 8294 C C . THR B 1 313 ? 20.469 9.477 -12.031 1 95.06 313 THR B C 1
ATOM 8296 O O . THR B 1 313 ? 19.266 9.469 -11.766 1 95.06 313 THR B O 1
ATOM 8299 N N . PHE B 1 314 ? 20.984 8.758 -12.984 1 96.94 314 PHE B N 1
ATOM 8300 C CA . PHE B 1 314 ? 20.125 8.062 -13.93 1 96.94 314 PHE B CA 1
ATOM 8301 C C . PHE B 1 314 ? 19.297 7 -13.234 1 96.94 314 PHE B C 1
ATOM 8303 O O . PHE B 1 314 ? 18.156 6.719 -13.641 1 96.94 314 PHE B O 1
ATOM 8310 N N . GLY B 1 315 ? 19.766 6.43 -12.195 1 97.94 315 GLY B N 1
ATOM 8311 C CA . GLY B 1 315 ? 19.078 5.391 -11.445 1 97.94 315 GLY B CA 1
ATOM 8312 C C . GLY B 1 315 ? 18.156 5.941 -10.383 1 97.94 315 GLY B C 1
ATOM 8313 O O . GLY B 1 315 ? 17.547 5.18 -9.633 1 97.94 315 GLY B O 1
ATOM 8314 N N . ALA B 1 316 ? 17.969 7.273 -10.352 1 97.12 316 ALA B N 1
ATOM 8315 C CA . ALA B 1 316 ? 17.125 7.914 -9.352 1 97.12 316 ALA B CA 1
ATOM 8316 C C . ALA B 1 316 ? 15.648 7.691 -9.648 1 97.12 316 ALA B C 1
ATOM 8318 O O . ALA B 1 316 ? 15.281 7.395 -10.789 1 97.12 316 ALA B O 1
ATOM 8319 N N . HIS B 1 317 ? 14.797 7.816 -8.609 1 97.06 317 HIS B N 1
ATOM 8320 C CA . HIS B 1 317 ? 13.367 7.609 -8.781 1 97.06 317 HIS B CA 1
ATOM 8321 C C . HIS B 1 317 ? 12.75 8.68 -9.68 1 97.06 317 HIS B C 1
ATOM 8323 O O . HIS B 1 317 ? 11.656 8.492 -10.211 1 97.06 317 HIS B O 1
ATOM 8329 N N . THR B 1 318 ? 13.438 9.766 -9.953 1 95.56 318 THR B N 1
ATOM 8330 C CA . THR B 1 318 ? 12.922 10.867 -10.758 1 95.56 318 THR B CA 1
ATOM 8331 C C . THR B 1 318 ? 13.211 10.641 -12.242 1 95.56 318 THR B C 1
ATOM 8333 O O . THR B 1 318 ? 12.742 11.391 -13.094 1 95.56 318 THR B O 1
ATOM 8336 N N . SER B 1 319 ? 14.07 9.625 -12.578 1 97.94 319 SER B N 1
ATOM 8337 C CA . SER B 1 319 ? 14.273 9.227 -13.961 1 97.94 319 SER B CA 1
ATOM 8338 C C . SER B 1 319 ? 13.125 8.367 -14.469 1 97.94 319 SER B C 1
ATOM 8340 O O . SER B 1 319 ? 13.164 7.141 -14.352 1 97.94 319 SER B O 1
ATOM 8342 N N . VAL B 1 320 ? 12.164 9 -15.156 1 98.06 320 VAL B N 1
ATOM 8343 C CA . VAL B 1 320 ? 10.883 8.328 -15.367 1 98.06 320 VAL B CA 1
ATOM 8344 C C . VAL B 1 320 ? 10.688 8.062 -16.859 1 98.06 320 VAL B C 1
ATOM 8346 O O . VAL B 1 320 ? 9.609 7.617 -17.281 1 98.06 320 VAL B O 1
ATOM 8349 N N . GLY B 1 321 ? 11.633 8.242 -17.688 1 98 321 GLY B N 1
ATOM 8350 C CA . GLY B 1 321 ? 11.477 8.148 -19.125 1 98 321 GLY B CA 1
ATOM 8351 C C . GLY B 1 321 ? 11.297 9.5 -19.797 1 98 321 GLY B C 1
ATOM 8352 O O . GLY B 1 321 ? 11.375 10.539 -19.141 1 98 321 GLY B O 1
ATOM 8353 N N . THR B 1 322 ? 11.227 9.516 -21.141 1 97.5 322 THR B N 1
ATOM 8354 C CA . THR B 1 322 ? 11.094 10.75 -21.906 1 97.5 322 THR B CA 1
ATOM 8355 C C . THR B 1 322 ? 10.023 10.609 -22.984 1 97.5 322 THR B C 1
ATOM 8357 O O . THR B 1 322 ? 9.68 9.5 -23.375 1 97.5 322 THR B O 1
ATOM 8360 N N . GLY B 1 323 ? 9.469 11.773 -23.359 1 97.19 323 GLY B N 1
ATOM 8361 C CA . GLY B 1 323 ? 8.484 11.75 -24.438 1 97.19 323 GLY B CA 1
ATOM 8362 C C . GLY B 1 323 ? 7.324 10.812 -24.156 1 97.19 323 GLY B C 1
ATOM 8363 O O . GLY B 1 323 ? 6.707 10.875 -23.094 1 97.19 323 GLY B O 1
ATOM 8364 N N . ALA B 1 324 ? 7.094 9.977 -25.125 1 97.56 324 ALA B N 1
ATOM 8365 C CA . ALA B 1 324 ? 5.984 9.031 -25 1 97.56 324 ALA B CA 1
ATOM 8366 C C . ALA B 1 324 ? 6.273 7.988 -23.922 1 97.56 324 ALA B C 1
ATOM 8368 O O . ALA B 1 324 ? 5.355 7.328 -23.422 1 97.56 324 ALA B O 1
ATOM 8369 N N . GLY B 1 325 ? 7.512 7.875 -23.625 1 98.12 325 GLY B N 1
ATOM 8370 C CA . GLY B 1 325 ? 7.902 6.871 -22.641 1 98.12 325 GLY B CA 1
ATOM 8371 C C . GLY B 1 325 ? 7.934 7.402 -21.219 1 98.12 325 GLY B C 1
ATOM 8372 O O . GLY B 1 325 ? 8.344 6.695 -20.297 1 98.12 325 GLY B O 1
ATOM 8373 N N . GLU B 1 326 ? 7.5 8.641 -21.031 1 97.62 326 GLU B N 1
ATOM 8374 C CA . GLU B 1 326 ? 7.445 9.211 -19.688 1 97.62 326 GLU B CA 1
ATOM 8375 C C . GLU B 1 326 ? 6.496 8.414 -18.797 1 97.62 326 GLU B C 1
ATOM 8377 O O . GLU B 1 326 ? 5.363 8.117 -19.188 1 97.62 326 GLU B O 1
ATOM 8382 N N . GLY B 1 327 ? 6.965 8.023 -17.656 1 97.56 327 GLY B N 1
ATOM 8383 C CA . GLY B 1 327 ? 6.18 7.227 -16.719 1 97.56 327 GLY B CA 1
ATOM 8384 C C . GLY B 1 327 ? 6.434 5.738 -16.859 1 97.56 327 GLY B C 1
ATOM 8385 O O . GLY B 1 327 ? 6.016 4.953 -16 1 97.56 327 GLY B O 1
ATOM 8386 N N . TYR B 1 328 ? 7.199 5.34 -17.891 1 98.69 328 TYR B N 1
ATOM 8387 C CA . TYR B 1 328 ? 7.359 3.916 -18.172 1 98.69 328 TYR B CA 1
ATOM 8388 C C . TYR B 1 328 ? 8.734 3.428 -17.734 1 98.69 328 TYR B C 1
ATOM 8390 O O . TYR B 1 328 ? 9.148 2.322 -18.094 1 98.69 328 TYR B O 1
ATOM 8398 N N . SER B 1 329 ? 9.484 4.262 -17.062 1 98.69 329 SER B N 1
ATOM 8399 C CA . SER B 1 329 ? 10.672 3.891 -16.297 1 98.69 329 SER B CA 1
ATOM 8400 C C . SER B 1 329 ? 10.461 4.105 -14.797 1 98.69 329 SER B C 1
ATOM 8402 O O . SER B 1 329 ? 10.242 5.23 -14.352 1 98.69 329 SER B O 1
ATOM 8404 N N . VAL B 1 330 ? 10.508 3.051 -14.094 1 98.81 330 VAL B N 1
ATOM 8405 C CA . VAL B 1 330 ? 10.273 3.102 -12.656 1 98.81 330 VAL B CA 1
ATOM 8406 C C . VAL B 1 330 ? 11.5 2.572 -11.914 1 98.81 330 VAL B C 1
ATOM 8408 O O . VAL B 1 330 ? 11.711 1.359 -11.836 1 98.81 330 VAL B O 1
ATOM 8411 N N . ASN B 1 331 ? 12.234 3.477 -11.375 1 98.75 331 ASN B N 1
ATOM 8412 C CA . ASN B 1 331 ? 13.391 3.115 -10.562 1 98.75 331 ASN B CA 1
ATOM 8413 C C . ASN B 1 331 ? 13.047 3.107 -9.078 1 98.75 331 ASN B C 1
ATOM 8415 O O . ASN B 1 331 ? 12.453 4.059 -8.562 1 98.75 331 ASN B O 1
ATOM 8419 N N . ILE B 1 332 ? 13.375 2.043 -8.391 1 98.62 332 ILE B N 1
ATOM 8420 C CA . ILE B 1 332 ? 13.305 1.934 -6.938 1 98.62 332 ILE B CA 1
ATOM 8421 C C . ILE B 1 332 ? 14.719 1.861 -6.355 1 98.62 332 ILE B C 1
ATOM 8423 O O . ILE B 1 332 ? 15.25 0.77 -6.145 1 98.62 332 ILE B O 1
ATOM 8427 N N . PRO B 1 333 ? 15.281 3.035 -6.074 1 98.12 333 PRO B N 1
ATOM 8428 C CA . PRO B 1 333 ? 16.703 3.141 -5.742 1 98.12 333 PRO B CA 1
ATOM 8429 C C . PRO B 1 333 ? 16.969 3.045 -4.242 1 98.12 333 PRO B C 1
ATOM 8431 O O . PRO B 1 333 ? 16.719 4.004 -3.504 1 98.12 333 PRO B O 1
ATOM 8434 N N . TRP B 1 334 ? 17.469 1.921 -3.791 1 95.38 334 TRP B N 1
ATOM 8435 C CA . TRP B 1 334 ? 17.766 1.779 -2.371 1 95.38 334 TRP B CA 1
ATOM 8436 C C . TRP B 1 334 ? 18.812 2.807 -1.938 1 95.38 334 TRP B C 1
ATOM 8438 O O . TRP B 1 334 ? 19.875 2.922 -2.553 1 95.38 334 TRP B O 1
ATOM 8448 N N . SER B 1 335 ? 18.578 3.488 -0.905 1 89.88 335 SER B N 1
ATOM 8449 C CA . SER B 1 335 ? 19.453 4.57 -0.453 1 89.88 335 SER B CA 1
ATOM 8450 C C . SER B 1 335 ? 20.594 4.035 0.393 1 89.88 335 SER B C 1
ATOM 8452 O O . SER B 1 335 ? 21.578 4.738 0.623 1 89.88 335 SER B O 1
ATOM 8454 N N . ALA B 1 336 ? 20.438 2.799 0.893 1 84 336 ALA B N 1
ATOM 8455 C CA . ALA B 1 336 ? 21.453 2.178 1.751 1 84 336 ALA B CA 1
ATOM 8456 C C . ALA B 1 336 ? 21.578 0.688 1.449 1 84 336 ALA B C 1
ATOM 8458 O O . ALA B 1 336 ? 20.656 0.067 0.933 1 84 336 ALA B O 1
ATOM 8459 N N . PRO B 1 337 ? 22.781 0.092 1.681 1 86.62 337 PRO B N 1
ATOM 8460 C CA . PRO B 1 337 ? 22.906 -1.357 1.522 1 86.62 337 PRO B CA 1
ATOM 8461 C C . PRO B 1 337 ? 22.109 -2.143 2.557 1 86.62 337 PRO B C 1
ATOM 8463 O O . PRO B 1 337 ? 21.641 -1.571 3.543 1 86.62 337 PRO B O 1
ATOM 8466 N N . GLY B 1 338 ? 21.906 -3.373 2.273 1 89 338 GLY B N 1
ATOM 8467 C CA . GLY B 1 338 ? 21.359 -4.242 3.299 1 89 338 GLY B CA 1
ATOM 8468 C C . GLY B 1 338 ? 19.906 -4.598 3.053 1 89 338 GLY B C 1
ATOM 8469 O O . GLY B 1 338 ? 19.297 -5.34 3.832 1 89 338 GLY B O 1
ATOM 8470 N N . ALA B 1 339 ? 19.344 -4.168 1.978 1 92.19 339 ALA B N 1
ATOM 8471 C CA . ALA B 1 339 ? 17.953 -4.508 1.68 1 92.19 339 ALA B CA 1
ATOM 8472 C C . ALA B 1 339 ? 17.766 -6.02 1.601 1 92.19 339 ALA B C 1
ATOM 8474 O O . ALA B 1 339 ? 18.562 -6.719 0.973 1 92.19 339 ALA B O 1
ATOM 8475 N N . GLY B 1 340 ? 16.781 -6.508 2.291 1 93.19 340 GLY B N 1
ATOM 8476 C CA . GLY B 1 340 ? 16.5 -7.938 2.322 1 93.19 340 GLY B CA 1
ATOM 8477 C C . GLY B 1 340 ? 15.117 -8.289 1.812 1 93.19 340 GLY B C 1
ATOM 8478 O O . GLY B 1 340 ? 14.523 -7.523 1.048 1 93.19 340 GLY B O 1
ATOM 8479 N N . ASP B 1 341 ? 14.664 -9.445 2.213 1 94.38 341 ASP B N 1
ATOM 8480 C CA . ASP B 1 341 ? 13.391 -9.969 1.716 1 94.38 341 ASP B CA 1
ATOM 8481 C C . ASP B 1 341 ? 12.25 -8.992 1.998 1 94.38 341 ASP B C 1
ATOM 8483 O O . ASP B 1 341 ? 11.453 -8.688 1.106 1 94.38 341 ASP B O 1
ATOM 8487 N N . ALA B 1 342 ? 12.195 -8.539 3.223 1 92.69 342 ALA B N 1
ATOM 8488 C CA . ALA B 1 342 ? 11.094 -7.656 3.619 1 92.69 342 ALA B CA 1
ATOM 8489 C C . ALA B 1 342 ? 11.102 -6.371 2.793 1 92.69 342 ALA B C 1
ATOM 8491 O O . ALA B 1 342 ? 10.039 -5.855 2.434 1 92.69 342 ALA B O 1
ATOM 8492 N N . ASP B 1 343 ? 12.25 -5.852 2.498 1 93.5 343 ASP B N 1
ATOM 8493 C CA . ASP B 1 343 ? 12.383 -4.621 1.728 1 93.5 343 ASP B CA 1
ATOM 8494 C C . ASP B 1 343 ? 11.883 -4.812 0.297 1 93.5 343 ASP B C 1
ATOM 8496 O O . ASP B 1 343 ? 11.062 -4.031 -0.188 1 93.5 343 ASP B O 1
ATOM 8500 N N . TYR B 1 344 ? 12.328 -5.875 -0.342 1 96.5 344 TYR B N 1
ATOM 8501 C CA . TYR B 1 344 ? 11.938 -6.141 -1.723 1 96.5 344 TYR B CA 1
ATOM 8502 C C . TYR B 1 344 ? 10.453 -6.457 -1.82 1 96.5 344 TYR B C 1
ATOM 8504 O O . TYR B 1 344 ? 9.766 -5.973 -2.723 1 96.5 344 TYR B O 1
ATOM 8512 N N . ILE B 1 345 ? 9.969 -7.262 -0.896 1 95.31 345 ILE B N 1
ATOM 8513 C CA . ILE B 1 345 ? 8.562 -7.633 -0.913 1 95.31 345 ILE B CA 1
ATOM 8514 C C . ILE B 1 345 ? 7.695 -6.395 -0.691 1 95.31 345 ILE B C 1
ATOM 8516 O O . ILE B 1 345 ? 6.648 -6.238 -1.323 1 95.31 345 ILE B O 1
ATOM 8520 N N . TYR B 1 346 ? 8.133 -5.512 0.23 1 94.69 346 TYR B N 1
ATOM 8521 C CA . TYR B 1 346 ? 7.422 -4.254 0.448 1 94.69 346 TYR B CA 1
ATOM 8522 C C . TYR B 1 346 ? 7.328 -3.449 -0.843 1 94.69 346 TYR B C 1
ATOM 8524 O O . TYR B 1 346 ? 6.258 -2.953 -1.194 1 94.69 346 TYR B O 1
ATOM 8532 N N . ALA B 1 347 ? 8.375 -3.299 -1.544 1 97 347 ALA B N 1
ATOM 8533 C CA . ALA B 1 347 ? 8.406 -2.574 -2.812 1 97 347 ALA B CA 1
ATOM 8534 C C . ALA B 1 347 ? 7.512 -3.25 -3.848 1 97 347 ALA B C 1
ATOM 8536 O O . ALA B 1 347 ? 6.836 -2.574 -4.629 1 97 347 ALA B O 1
ATOM 8537 N N . PHE B 1 348 ? 7.531 -4.574 -3.898 1 97.56 348 PHE B N 1
ATOM 8538 C CA . PHE B 1 348 ? 6.68 -5.32 -4.82 1 97.56 348 PHE B CA 1
ATOM 8539 C C . PHE B 1 348 ? 5.207 -5.039 -4.547 1 97.56 348 PHE B C 1
ATOM 8541 O O . PHE B 1 348 ? 4.43 -4.812 -5.477 1 97.56 348 PHE B O 1
ATOM 8548 N N . GLN B 1 349 ? 4.871 -5.035 -3.299 1 94.25 349 GLN B N 1
ATOM 8549 C CA . GLN B 1 349 ? 3.475 -4.887 -2.906 1 94.25 349 GLN B CA 1
ATOM 8550 C C . GLN B 1 349 ? 2.99 -3.457 -3.129 1 94.25 349 GLN B C 1
ATOM 8552 O O . GLN B 1 349 ? 1.842 -3.24 -3.523 1 94.25 349 GLN B O 1
ATOM 8557 N N . LYS B 1 350 ? 3.879 -2.508 -2.912 1 94.5 350 LYS B N 1
ATOM 8558 C CA . LYS B 1 350 ? 3.449 -1.113 -2.906 1 94.5 350 LYS B CA 1
ATOM 8559 C C . LYS B 1 350 ? 3.6 -0.486 -4.289 1 94.5 350 LYS B C 1
ATOM 8561 O O . LYS B 1 350 ? 2.881 0.457 -4.629 1 94.5 350 LYS B O 1
ATOM 8566 N N . VAL B 1 351 ? 4.539 -1.017 -5.098 1 96.81 351 VAL B N 1
ATOM 8567 C CA . VAL B 1 351 ? 4.867 -0.319 -6.336 1 96.81 351 VAL B CA 1
ATOM 8568 C C . VAL B 1 351 ? 4.789 -1.289 -7.512 1 96.81 351 VAL B C 1
ATOM 8570 O O . VAL B 1 351 ? 3.959 -1.123 -8.406 1 96.81 351 VAL B O 1
ATOM 8573 N N . VAL B 1 352 ? 5.496 -2.363 -7.477 1 98.38 352 VAL B N 1
ATOM 8574 C CA . VAL B 1 352 ? 5.754 -3.205 -8.641 1 98.38 352 VAL B CA 1
ATOM 8575 C C . VAL B 1 352 ? 4.453 -3.844 -9.117 1 98.38 352 VAL B C 1
ATOM 8577 O O . VAL B 1 352 ? 4.062 -3.684 -10.273 1 98.38 352 VAL B O 1
ATOM 8580 N N . MET B 1 353 ? 3.773 -4.516 -8.234 1 96.88 353 MET B N 1
ATOM 8581 C CA . MET B 1 353 ? 2.609 -5.293 -8.656 1 96.88 353 MET B CA 1
ATOM 8582 C C . MET B 1 353 ? 1.44 -4.375 -9 1 96.88 353 MET B C 1
ATOM 8584 O O . MET B 1 353 ? 0.762 -4.582 -10.008 1 96.88 353 MET B O 1
ATOM 8588 N N . PRO B 1 354 ? 1.182 -3.318 -8.188 1 94.44 354 PRO B N 1
ATOM 8589 C CA . PRO B 1 354 ? 0.102 -2.414 -8.586 1 94.44 354 PRO B CA 1
ATOM 8590 C C . PRO B 1 354 ? 0.314 -1.822 -9.977 1 94.44 354 PRO B C 1
ATOM 8592 O O . PRO B 1 354 ? -0.593 -1.858 -10.812 1 94.44 354 PRO B O 1
ATOM 8595 N N . ILE B 1 355 ? 1.506 -1.357 -10.281 1 96.31 355 ILE B N 1
ATOM 8596 C CA . ILE B 1 355 ? 1.791 -0.776 -11.594 1 96.31 355 ILE B CA 1
ATOM 8597 C C . ILE B 1 355 ? 1.725 -1.861 -12.664 1 96.31 355 ILE B C 1
ATOM 8599 O O . ILE B 1 355 ? 1.188 -1.637 -13.75 1 96.31 355 ILE B O 1
ATOM 8603 N N . GLY B 1 356 ? 2.285 -3.01 -12.367 1 96.69 356 GLY B N 1
ATOM 8604 C CA . GLY B 1 356 ? 2.252 -4.121 -13.305 1 96.69 356 GLY B CA 1
ATOM 8605 C C . GLY B 1 356 ? 0.845 -4.531 -13.695 1 96.69 356 GLY B C 1
ATOM 8606 O O . GLY B 1 356 ? 0.58 -4.824 -14.867 1 96.69 356 GLY B O 1
ATOM 8607 N N . MET B 1 357 ? -0.026 -4.609 -12.742 1 94 357 MET B N 1
ATOM 8608 C CA . MET B 1 357 ? -1.407 -5 -13.016 1 94 357 MET B CA 1
ATOM 8609 C C . MET B 1 357 ? -2.115 -3.951 -13.859 1 94 357 MET B C 1
ATOM 8611 O O . MET B 1 357 ? -2.861 -4.289 -14.781 1 94 357 MET B O 1
ATOM 8615 N N . GLU B 1 358 ? -1.88 -2.676 -13.516 1 92.81 358 GLU B N 1
ATOM 8616 C CA . GLU B 1 358 ? -2.49 -1.61 -14.305 1 92.81 358 GLU B CA 1
ATOM 8617 C C . GLU B 1 358 ? -1.939 -1.594 -15.727 1 92.81 358 GLU B C 1
ATOM 8619 O O . GLU B 1 358 ? -2.689 -1.4 -16.688 1 92.81 358 GLU B O 1
ATOM 8624 N N . PHE B 1 359 ? -0.647 -1.784 -15.891 1 95.69 359 PHE B N 1
ATOM 8625 C CA . PHE B 1 359 ? 0.003 -1.786 -17.203 1 95.69 359 PHE B CA 1
ATOM 8626 C C . PHE B 1 359 ? -0.528 -2.92 -18.062 1 95.69 359 PHE B C 1
ATOM 8628 O O . PHE B 1 359 ? -0.596 -2.793 -19.281 1 95.69 359 PHE B O 1
ATOM 8635 N N . ASP B 1 360 ? -0.811 -4.016 -17.375 1 94.62 360 ASP B N 1
ATOM 8636 C CA . ASP B 1 360 ? -1.417 -5.168 -18.047 1 94.62 360 ASP B CA 1
ATOM 8637 C C . ASP B 1 360 ? -0.549 -5.66 -19.203 1 94.62 360 ASP B C 1
ATOM 8639 O O . ASP B 1 360 ? -0.998 -5.691 -20.344 1 94.62 360 ASP B O 1
ATOM 8643 N N . PRO B 1 361 ? 0.672 -6.168 -18.906 1 97.25 361 PRO B N 1
ATOM 8644 C CA . PRO B 1 361 ? 1.58 -6.625 -19.969 1 97.25 361 PRO B CA 1
ATOM 8645 C C . PRO B 1 361 ? 1.113 -7.922 -20.625 1 97.25 361 PRO B C 1
ATOM 8647 O O . PRO B 1 361 ? 0.319 -8.664 -20.047 1 97.25 361 PRO B O 1
ATOM 8650 N N . ASP B 1 362 ? 1.65 -8.109 -21.828 1 97.75 362 ASP B N 1
ATOM 8651 C CA . ASP B 1 362 ? 1.448 -9.367 -22.531 1 97.75 362 ASP B CA 1
ATOM 8652 C C . ASP B 1 362 ? 2.594 -10.344 -22.266 1 97.75 362 ASP B C 1
ATOM 8654 O O . ASP B 1 362 ? 2.463 -11.547 -22.516 1 97.75 362 ASP B O 1
ATOM 8658 N N . PHE B 1 363 ? 3.637 -9.773 -21.797 1 98.69 363 PHE B N 1
ATOM 8659 C CA . PHE B 1 363 ? 4.844 -10.555 -21.547 1 98.69 363 PHE B CA 1
ATOM 8660 C C . PHE B 1 363 ? 5.68 -9.922 -20.438 1 98.69 363 PHE B C 1
ATOM 8662 O O . PHE B 1 363 ? 5.789 -8.703 -20.359 1 98.69 363 PHE B O 1
ATOM 8669 N N . VAL B 1 364 ? 6.234 -10.773 -19.562 1 98.88 364 VAL B N 1
ATOM 8670 C CA . VAL B 1 364 ? 7.121 -10.305 -18.5 1 98.88 364 VAL B CA 1
ATOM 8671 C C . VAL B 1 364 ? 8.508 -10.914 -18.688 1 98.88 364 VAL B C 1
ATOM 8673 O O . VAL B 1 364 ? 8.641 -12.125 -18.875 1 98.88 364 VAL B O 1
ATOM 8676 N N . ILE B 1 365 ? 9.531 -10.062 -18.719 1 98.94 365 ILE B N 1
ATOM 8677 C CA . ILE B 1 365 ? 10.914 -10.516 -18.719 1 98.94 365 ILE B CA 1
ATOM 8678 C C . ILE B 1 365 ? 11.617 -10.039 -17.438 1 98.94 365 ILE B C 1
ATOM 8680 O O . ILE B 1 365 ? 11.539 -8.859 -17.094 1 98.94 365 ILE B O 1
ATOM 8684 N N . VAL B 1 366 ? 12.273 -10.945 -16.75 1 98.88 366 VAL B N 1
ATOM 8685 C CA . VAL B 1 366 ? 13.008 -10.578 -15.539 1 98.88 366 VAL B CA 1
ATOM 8686 C C . VAL B 1 366 ? 14.508 -10.586 -15.828 1 98.88 366 VAL B C 1
ATOM 8688 O O . VAL B 1 366 ? 15.055 -11.594 -16.281 1 98.88 366 VAL B O 1
ATOM 8691 N N . SER B 1 367 ? 15.133 -9.391 -15.727 1 98.75 367 SER B N 1
ATOM 8692 C CA . SER B 1 367 ? 16.594 -9.383 -15.594 1 98.75 367 SER B CA 1
ATOM 8693 C C . SER B 1 367 ? 17.016 -9.836 -14.211 1 98.75 367 SER B C 1
ATOM 8695 O O . SER B 1 367 ? 17.062 -9.039 -13.273 1 98.75 367 SER B O 1
ATOM 8697 N N . ALA B 1 368 ? 17.453 -11.07 -14.164 1 98.5 368 ALA B N 1
ATOM 8698 C CA . ALA B 1 368 ? 17.641 -11.734 -12.875 1 98.5 368 ALA B CA 1
ATOM 8699 C C . ALA B 1 368 ? 19.125 -11.766 -12.477 1 98.5 368 ALA B C 1
ATOM 8701 O O . ALA B 1 368 ? 19.812 -12.766 -12.711 1 98.5 368 ALA B O 1
ATOM 8702 N N . GLY B 1 369 ? 19.531 -10.703 -11.883 1 96.69 369 GLY B N 1
ATOM 8703 C CA . GLY B 1 369 ? 20.781 -10.773 -11.141 1 96.69 369 GLY B CA 1
ATOM 8704 C C . GLY B 1 369 ? 20.609 -11.266 -9.719 1 96.69 369 GLY B C 1
ATOM 8705 O O . GLY B 1 369 ? 19.672 -10.859 -9.023 1 96.69 369 GLY B O 1
ATOM 8706 N N . PHE B 1 370 ? 21.5 -12.203 -9.297 1 96.44 370 PHE B N 1
ATOM 8707 C CA . PHE B 1 370 ? 21.375 -12.727 -7.938 1 96.44 370 PHE B CA 1
ATOM 8708 C C . PHE B 1 370 ? 22.469 -12.156 -7.039 1 96.44 370 PHE B C 1
ATOM 8710 O O . PHE B 1 370 ? 22.859 -12.781 -6.055 1 96.44 370 PHE B O 1
ATOM 8717 N N . ASP B 1 371 ? 23 -11.008 -7.41 1 93.5 371 ASP B N 1
ATOM 8718 C CA . ASP B 1 371 ? 24.016 -10.344 -6.613 1 93.5 371 ASP B CA 1
ATOM 8719 C C . ASP B 1 371 ? 23.406 -9.594 -5.438 1 93.5 371 ASP B C 1
ATOM 8721 O O . ASP B 1 371 ? 24.125 -9.07 -4.582 1 93.5 371 ASP B O 1
ATOM 8725 N N . ALA B 1 372 ? 22.109 -9.555 -5.328 1 93.19 372 ALA B N 1
ATOM 8726 C CA . ALA B 1 372 ? 21.438 -9.039 -4.141 1 93.19 372 ALA B CA 1
ATOM 8727 C C . ALA B 1 372 ? 21.203 -10.148 -3.125 1 93.19 372 ALA B C 1
ATOM 8729 O O . ALA B 1 372 ? 20.719 -9.898 -2.018 1 93.19 372 ALA B O 1
ATOM 8730 N N . ALA B 1 373 ? 21.547 -11.297 -3.477 1 91.62 373 ALA B N 1
ATOM 8731 C CA . ALA B 1 373 ? 21.297 -12.461 -2.623 1 91.62 373 ALA B CA 1
ATOM 8732 C C . ALA B 1 373 ? 22.188 -12.414 -1.377 1 91.62 373 ALA B C 1
ATOM 8734 O O . ALA B 1 373 ? 23.312 -11.93 -1.425 1 91.62 373 ALA B O 1
ATOM 8735 N N . GLU B 1 374 ? 21.625 -12.953 -0.328 1 87.75 374 GLU B N 1
ATOM 8736 C CA . GLU B 1 374 ? 22.438 -13.156 0.873 1 87.75 374 GLU B CA 1
ATOM 8737 C C . GLU B 1 374 ? 23.672 -14.008 0.577 1 87.75 374 GLU B C 1
ATOM 8739 O O . GLU B 1 374 ? 23.547 -15.078 -0.033 1 87.75 374 GLU B O 1
ATOM 8744 N N . GLY B 1 375 ? 24.797 -13.477 0.907 1 79.81 375 GLY B N 1
ATOM 8745 C CA . GLY B 1 375 ? 26.031 -14.211 0.687 1 79.81 375 GLY B CA 1
ATOM 8746 C C . GLY B 1 375 ? 26.828 -13.719 -0.516 1 79.81 375 GLY B C 1
ATOM 8747 O O . GLY B 1 375 ? 27.969 -14.109 -0.713 1 79.81 375 GLY B O 1
ATOM 8748 N N . ASP B 1 376 ? 26.172 -12.867 -1.339 1 81.44 376 ASP B N 1
ATOM 8749 C CA . ASP B 1 376 ? 26.906 -12.336 -2.492 1 81.44 376 ASP B CA 1
ATOM 8750 C C . ASP B 1 376 ? 27.859 -11.219 -2.074 1 81.44 376 ASP B C 1
ATOM 8752 O O . ASP B 1 376 ? 27.531 -10.406 -1.206 1 81.44 376 ASP B O 1
ATOM 8756 N N . LEU B 1 377 ? 28.922 -11.125 -2.621 1 74.25 377 LEU B N 1
ATOM 8757 C CA . LEU B 1 377 ? 30.031 -10.258 -2.217 1 74.25 377 LEU B CA 1
ATOM 8758 C C . LEU B 1 377 ? 29.828 -8.844 -2.74 1 74.25 377 LEU B C 1
ATOM 8760 O O . LEU B 1 377 ? 30.281 -7.879 -2.121 1 74.25 377 LEU B O 1
ATOM 8764 N N . LEU B 1 378 ? 29.156 -8.633 -3.832 1 72.31 378 LEU B N 1
ATOM 8765 C CA . LEU B 1 378 ? 29.141 -7.34 -4.504 1 72.31 378 LEU B CA 1
ATOM 8766 C C . LEU B 1 378 ? 27.906 -6.539 -4.113 1 72.31 378 LEU B C 1
ATOM 8768 O O . LEU B 1 378 ? 27.875 -5.32 -4.273 1 72.31 378 LEU B O 1
ATOM 8772 N N . GLY B 1 379 ? 26.875 -7.023 -3.631 1 69.62 379 GLY B N 1
ATOM 8773 C CA . GLY B 1 379 ? 25.625 -6.301 -3.506 1 69.62 379 GLY B CA 1
ATOM 8774 C C . GLY B 1 379 ? 25.359 -5.809 -2.098 1 69.62 379 GLY B C 1
ATOM 8775 O O . GLY B 1 379 ? 24.656 -4.816 -1.904 1 69.62 379 GLY B O 1
ATOM 8776 N N . GLY B 1 380 ? 25.75 -6.512 -1.203 1 79.94 380 GLY B N 1
ATOM 8777 C CA . GLY B 1 380 ? 25.5 -6.121 0.175 1 79.94 380 GLY B CA 1
ATOM 8778 C C . GLY B 1 380 ? 24.047 -6.277 0.581 1 79.94 380 GLY B C 1
ATOM 8779 O O . GLY B 1 380 ? 23.625 -5.781 1.631 1 79.94 380 GLY B O 1
ATOM 8780 N N . CYS B 1 381 ? 23.156 -6.715 -0.288 1 89.5 381 CYS B N 1
ATOM 8781 C CA . CYS B 1 381 ? 21.766 -7.02 0.023 1 89.5 381 CYS B CA 1
ATOM 8782 C C . CYS B 1 381 ? 21.641 -8.422 0.597 1 89.5 381 CYS B C 1
ATOM 8784 O O . CYS B 1 381 ? 22.625 -9.148 0.712 1 89.5 381 CYS B O 1
ATOM 8786 N N . LYS B 1 382 ? 20.469 -8.734 1.11 1 90.94 382 LYS B N 1
ATOM 8787 C CA . LYS B 1 382 ? 20.312 -9.977 1.856 1 90.94 382 LYS B CA 1
ATOM 8788 C C . LYS B 1 382 ? 19.047 -10.719 1.423 1 90.94 382 LYS B C 1
ATOM 8790 O O . LYS B 1 382 ? 18.297 -11.219 2.262 1 90.94 382 LYS B O 1
ATOM 8795 N N . ILE B 1 383 ? 18.797 -10.75 0.158 1 94.69 383 ILE B N 1
ATOM 8796 C CA . ILE B 1 383 ? 17.625 -11.492 -0.305 1 94.69 383 ILE B CA 1
ATOM 8797 C C . ILE B 1 383 ? 17.906 -12.992 -0.221 1 94.69 383 ILE B C 1
ATOM 8799 O O . ILE B 1 383 ? 19 -13.453 -0.601 1 94.69 383 ILE B O 1
ATOM 8803 N N . THR B 1 384 ? 17.016 -13.719 0.294 1 94.69 384 THR B N 1
ATOM 8804 C CA . THR B 1 384 ? 17.141 -15.172 0.373 1 94.69 384 THR B CA 1
ATOM 8805 C C . THR B 1 384 ? 16.516 -15.828 -0.856 1 94.69 384 THR B C 1
ATOM 8807 O O . THR B 1 384 ? 15.789 -15.188 -1.615 1 94.69 384 THR B O 1
ATOM 8810 N N . PRO B 1 385 ? 16.844 -17.141 -1.099 1 96.12 385 PRO B N 1
ATOM 8811 C CA . PRO B 1 385 ? 16.172 -17.875 -2.17 1 96.12 385 PRO B CA 1
ATOM 8812 C C . PRO B 1 385 ? 14.641 -17.781 -2.066 1 96.12 385 PRO B C 1
ATOM 8814 O O . PRO B 1 385 ? 13.953 -17.688 -3.086 1 96.12 385 PRO B O 1
ATOM 8817 N N . SER B 1 386 ? 14.156 -17.75 -0.817 1 95.25 386 SER B N 1
ATOM 8818 C CA . SER B 1 386 ? 12.719 -17.625 -0.604 1 95.25 386 SER B CA 1
ATOM 8819 C C . SER B 1 386 ? 12.195 -16.297 -1.124 1 95.25 386 SER B C 1
ATOM 8821 O O . SER B 1 386 ? 11.117 -16.234 -1.72 1 95.25 386 SER B O 1
ATOM 8823 N N . GLY B 1 387 ? 12.93 -15.258 -0.842 1 95.88 387 GLY B N 1
ATOM 8824 C CA . GLY B 1 387 ? 12.539 -13.953 -1.349 1 95.88 387 GLY B CA 1
ATOM 8825 C C . GLY B 1 387 ? 12.406 -13.914 -2.859 1 95.88 387 GLY B C 1
ATOM 8826 O O . GLY B 1 387 ? 11.414 -13.406 -3.387 1 95.88 387 GLY B O 1
ATOM 8827 N N . TYR B 1 388 ? 13.367 -14.516 -3.594 1 97.5 388 TYR B N 1
ATOM 8828 C CA . TYR B 1 388 ? 13.312 -14.586 -5.047 1 97.5 388 TYR B CA 1
ATOM 8829 C C . TYR B 1 388 ? 12.117 -15.422 -5.512 1 97.5 388 TYR B C 1
ATOM 8831 O O . TYR B 1 388 ? 11.492 -15.109 -6.527 1 97.5 388 TYR B O 1
ATOM 8839 N N . GLY B 1 389 ? 11.898 -16.469 -4.758 1 97.75 389 GLY B N 1
ATOM 8840 C CA . GLY B 1 389 ? 10.742 -17.281 -5.059 1 97.75 389 GLY B CA 1
ATOM 8841 C C . GLY B 1 389 ? 9.43 -16.516 -4.98 1 97.75 389 GLY B C 1
ATOM 8842 O O . GLY B 1 389 ? 8.586 -16.641 -5.875 1 97.75 389 GLY B O 1
ATOM 8843 N N . HIS B 1 390 ? 9.25 -15.742 -3.922 1 97.31 390 HIS B N 1
ATOM 8844 C CA . HIS B 1 390 ? 8.031 -14.961 -3.744 1 97.31 390 HIS B CA 1
ATOM 8845 C C . HIS B 1 390 ? 7.875 -13.922 -4.848 1 97.31 390 HIS B C 1
ATOM 8847 O O . HIS B 1 390 ? 6.773 -13.719 -5.363 1 97.31 390 HIS B O 1
ATOM 8853 N N . MET B 1 391 ? 8.945 -13.25 -5.156 1 98.12 391 MET B N 1
ATOM 8854 C CA . MET B 1 391 ? 8.891 -12.281 -6.242 1 98.12 391 MET B CA 1
ATOM 8855 C C . MET B 1 391 ? 8.477 -12.945 -7.551 1 98.12 391 MET B C 1
ATOM 8857 O O . MET B 1 391 ? 7.641 -12.422 -8.289 1 98.12 391 MET B O 1
ATOM 8861 N N . THR B 1 392 ? 9.039 -14.102 -7.809 1 98.69 392 THR B N 1
ATOM 8862 C CA . THR B 1 392 ? 8.711 -14.859 -9.008 1 98.69 392 THR B CA 1
ATOM 8863 C C . THR B 1 392 ? 7.238 -15.258 -9.008 1 98.69 392 THR B C 1
ATOM 8865 O O . THR B 1 392 ? 6.559 -15.133 -10.031 1 98.69 392 THR B O 1
ATOM 8868 N N . HIS B 1 393 ? 6.801 -15.727 -7.891 1 98.25 393 HIS B N 1
ATOM 8869 C CA . HIS B 1 393 ? 5.402 -16.125 -7.766 1 98.25 393 HIS B CA 1
ATOM 8870 C C . HIS B 1 393 ? 4.469 -14.969 -8.094 1 98.25 393 HIS B C 1
ATOM 8872 O O . HIS B 1 393 ? 3.49 -15.133 -8.828 1 98.25 393 HIS B O 1
ATOM 8878 N N . MET B 1 394 ? 4.715 -13.805 -7.543 1 97.88 394 MET B N 1
ATOM 8879 C CA . MET B 1 394 ? 3.881 -12.641 -7.805 1 97.88 394 MET B CA 1
ATOM 8880 C C . MET B 1 394 ? 3.869 -12.297 -9.289 1 97.88 394 MET B C 1
ATOM 8882 O O . MET B 1 394 ? 2.809 -12.055 -9.867 1 97.88 394 MET B O 1
ATOM 8886 N N . LEU B 1 395 ? 4.98 -12.367 -9.922 1 98.5 395 LEU B N 1
ATOM 8887 C CA . LEU B 1 395 ? 5.105 -11.977 -11.328 1 98.5 395 LEU B CA 1
ATOM 8888 C C . LEU B 1 395 ? 4.395 -12.984 -12.227 1 98.5 395 LEU B C 1
ATOM 8890 O O . LEU B 1 395 ? 3.928 -12.625 -13.312 1 98.5 395 LEU B O 1
ATOM 8894 N N . LYS B 1 396 ? 4.32 -14.211 -11.82 1 97.75 396 LYS B N 1
ATOM 8895 C CA . LYS B 1 396 ? 3.625 -15.242 -12.594 1 97.75 396 LYS B CA 1
ATOM 8896 C C . LYS B 1 396 ? 2.146 -14.898 -12.75 1 97.75 396 LYS B C 1
ATOM 8898 O O . LYS B 1 396 ? 1.465 -15.461 -13.609 1 97.75 396 LYS B O 1
ATOM 8903 N N . GLY B 1 397 ? 1.677 -14.047 -11.883 1 96.31 397 GLY B N 1
ATOM 8904 C CA . GLY B 1 397 ? 0.277 -13.656 -11.953 1 96.31 397 GLY B CA 1
ATOM 8905 C C . GLY B 1 397 ? -0.002 -12.633 -13.031 1 96.31 397 GLY B C 1
ATOM 8906 O O . GLY B 1 397 ? -1.16 -12.312 -13.312 1 96.31 397 GLY B O 1
ATOM 8907 N N . LEU B 1 398 ? 1.005 -12.188 -13.703 1 96.5 398 LEU B N 1
ATOM 8908 C CA . LEU B 1 398 ? 0.862 -11.195 -14.766 1 96.5 398 LEU B CA 1
ATOM 8909 C C . LEU B 1 398 ? 0.973 -11.852 -16.141 1 96.5 398 LEU B C 1
ATOM 8911 O O . LEU B 1 398 ? 1.476 -12.969 -16.266 1 96.5 398 LEU B O 1
ATOM 8915 N N . ALA B 1 399 ? 0.477 -11.227 -17.172 1 97 399 ALA B N 1
ATOM 8916 C CA . ALA B 1 399 ? 0.647 -11.57 -18.578 1 97 399 ALA B CA 1
ATOM 8917 C C . ALA B 1 399 ? 0.19 -13 -18.844 1 97 399 ALA B C 1
ATOM 8919 O O . ALA B 1 399 ? 0.822 -13.727 -19.625 1 97 399 ALA B O 1
ATOM 8920 N N . SER B 1 400 ? -0.796 -13.445 -18.141 1 95 400 SER B N 1
ATOM 8921 C CA . SER B 1 400 ? -1.331 -14.789 -18.297 1 95 400 SER B CA 1
ATOM 8922 C C . SER B 1 400 ? -0.243 -15.844 -18.125 1 95 400 SER B C 1
ATOM 8924 O O . SER B 1 400 ? -0.269 -16.891 -18.781 1 95 400 SER B O 1
ATOM 8926 N N . GLY B 1 401 ? 0.821 -15.477 -17.453 1 96.94 401 GLY B N 1
ATOM 8927 C CA . GLY B 1 401 ? 1.863 -16.422 -17.109 1 96.94 401 GLY B CA 1
ATOM 8928 C C . GLY B 1 401 ? 3.045 -16.391 -18.062 1 96.94 401 GLY B C 1
ATOM 8929 O O . GLY B 1 401 ? 4.027 -17.109 -17.875 1 96.94 401 GLY B O 1
ATOM 8930 N N . ASN B 1 402 ? 2.975 -15.555 -19.172 1 98.38 402 ASN B N 1
ATOM 8931 C CA . ASN B 1 402 ? 4.113 -15.414 -20.062 1 98.38 402 ASN B CA 1
ATOM 8932 C C . ASN B 1 402 ? 5.293 -14.734 -19.375 1 98.38 402 ASN B C 1
ATOM 8934 O O . ASN B 1 402 ? 5.387 -13.508 -19.375 1 98.38 402 ASN B O 1
ATOM 8938 N N . LEU B 1 403 ? 6.207 -15.562 -18.844 1 98.69 403 LEU B N 1
ATOM 8939 C CA . LEU B 1 403 ? 7.301 -15.062 -18.016 1 98.69 403 LEU B CA 1
ATOM 8940 C C . LEU B 1 403 ? 8.617 -15.719 -18.422 1 98.69 403 LEU B C 1
ATOM 8942 O O . LEU B 1 403 ? 8.703 -16.938 -18.516 1 98.69 403 LEU B O 1
ATOM 8946 N N . ALA B 1 404 ? 9.594 -14.93 -18.75 1 98.94 404 ALA B N 1
ATOM 8947 C CA . ALA B 1 404 ? 10.961 -15.383 -18.969 1 98.94 404 ALA B CA 1
ATOM 8948 C C . ALA B 1 404 ? 11.922 -14.773 -17.953 1 98.94 404 ALA B C 1
ATOM 8950 O O . ALA B 1 404 ? 11.938 -13.555 -17.766 1 98.94 404 ALA B O 1
ATOM 8951 N N . VAL B 1 405 ? 12.672 -15.641 -17.266 1 98.88 405 VAL B N 1
ATOM 8952 C CA . VAL B 1 405 ? 13.695 -15.188 -16.328 1 98.88 405 VAL B CA 1
ATOM 8953 C C . VAL B 1 405 ? 15.078 -15.336 -16.953 1 98.88 405 VAL B C 1
ATOM 8955 O O . VAL B 1 405 ? 15.477 -16.438 -17.344 1 98.88 405 VAL B O 1
ATOM 8958 N N . VAL B 1 406 ? 15.812 -14.219 -17.031 1 98.88 406 VAL B N 1
ATOM 8959 C CA . VAL B 1 406 ? 17.094 -14.211 -17.719 1 98.88 406 VAL B CA 1
ATOM 8960 C C . VAL B 1 406 ? 18.219 -13.906 -16.734 1 98.88 406 VAL B C 1
ATOM 8962 O O . VAL B 1 406 ? 18.203 -12.867 -16.062 1 98.88 406 VAL B O 1
ATOM 8965 N N . LEU B 1 407 ? 19.188 -14.781 -16.656 1 98.06 407 LEU B N 1
ATOM 8966 C CA . LEU B 1 407 ? 20.297 -14.57 -15.75 1 98.06 407 LEU B CA 1
ATOM 8967 C C . LEU B 1 407 ? 21.125 -13.359 -16.188 1 98.06 407 LEU B C 1
ATOM 8969 O O . LEU B 1 407 ? 21.688 -13.352 -17.281 1 98.06 407 LEU B O 1
ATOM 8973 N N . GLU B 1 408 ? 21.25 -12.305 -15.375 1 94.69 408 GLU B N 1
ATOM 8974 C CA . GLU B 1 408 ? 21.953 -11.07 -15.727 1 94.69 408 GLU B CA 1
ATOM 8975 C C . GLU B 1 408 ? 23.062 -10.766 -14.734 1 94.69 408 GLU B C 1
ATOM 8977 O O . GLU B 1 408 ? 23.953 -9.961 -15.016 1 94.69 408 GLU B O 1
ATOM 8982 N N . GLY B 1 409 ? 23.062 -11.344 -13.617 1 90.88 409 GLY B N 1
ATOM 8983 C CA . GLY B 1 409 ? 24.062 -11.094 -12.594 1 90.88 409 GLY B CA 1
ATOM 8984 C C . GLY B 1 409 ? 24.109 -12.164 -11.523 1 90.88 409 GLY B C 1
ATOM 8985 O O . GLY B 1 409 ? 23.406 -13.172 -11.617 1 90.88 409 GLY B O 1
ATOM 8986 N N . GLY B 1 410 ? 25 -11.953 -10.469 1 90.56 410 GLY B N 1
ATOM 8987 C CA . GLY B 1 410 ? 25.297 -12.914 -9.43 1 90.56 410 GLY B CA 1
ATOM 8988 C C . GLY B 1 410 ? 26.734 -13.406 -9.461 1 90.56 410 GLY B C 1
ATOM 8989 O O . GLY B 1 410 ? 27.203 -13.93 -10.477 1 90.56 410 GLY B O 1
ATOM 8990 N N . TYR B 1 411 ? 27.438 -13.328 -8.281 1 86.25 411 TYR B N 1
ATOM 8991 C CA . TYR B 1 411 ? 28.875 -13.484 -8.438 1 86.25 411 TYR B CA 1
ATOM 8992 C C . TYR B 1 411 ? 29.453 -14.367 -7.336 1 86.25 411 TYR B C 1
ATOM 8994 O O . TYR B 1 411 ? 30.656 -14.609 -7.297 1 86.25 411 TYR B O 1
ATOM 9002 N N . THR B 1 412 ? 28.594 -14.805 -6.551 1 90.25 412 THR B N 1
ATOM 9003 C CA . THR B 1 412 ? 28.906 -15.961 -5.723 1 90.25 412 THR B CA 1
ATOM 9004 C C . THR B 1 412 ? 28.203 -17.219 -6.25 1 90.25 412 THR B C 1
ATOM 9006 O O . THR B 1 412 ? 26.984 -17.25 -6.352 1 90.25 412 THR B O 1
ATOM 9009 N N . LEU B 1 413 ? 28.969 -18.219 -6.57 1 92.44 413 LEU B N 1
ATOM 9010 C CA . LEU B 1 413 ? 28.453 -19.391 -7.262 1 92.44 413 LEU B CA 1
ATOM 9011 C C . LEU B 1 413 ? 27.344 -20.047 -6.453 1 92.44 413 LEU B C 1
ATOM 9013 O O . LEU B 1 413 ? 26.281 -20.359 -6.996 1 92.44 413 LEU B O 1
ATOM 9017 N N . GLU B 1 414 ? 27.562 -20.141 -5.191 1 92.94 414 GLU B N 1
ATOM 9018 C CA . GLU B 1 414 ? 26.609 -20.844 -4.344 1 92.94 414 GLU B CA 1
ATOM 9019 C C . GLU B 1 414 ? 25.297 -20.062 -4.219 1 92.94 414 GLU B C 1
ATOM 9021 O O . GLU B 1 414 ? 24.219 -20.625 -4.391 1 92.94 414 GLU B O 1
ATOM 9026 N N . ALA B 1 415 ? 25.406 -18.781 -3.924 1 93.44 415 ALA B N 1
ATOM 9027 C CA . ALA B 1 415 ? 24.219 -17.953 -3.76 1 93.44 415 ALA B CA 1
ATOM 9028 C C . ALA B 1 415 ? 23.438 -17.859 -5.062 1 93.44 415 ALA B C 1
ATOM 9030 O O . ALA B 1 415 ? 22.203 -17.891 -5.055 1 93.44 415 ALA B O 1
ATOM 9031 N N . THR B 1 416 ? 24.141 -17.75 -6.125 1 95.25 416 THR B N 1
ATOM 9032 C CA . THR B 1 416 ? 23.5 -17.656 -7.438 1 95.25 416 THR B CA 1
ATOM 9033 C C . THR B 1 416 ? 22.75 -18.953 -7.77 1 95.25 416 THR B C 1
ATOM 9035 O O . THR B 1 416 ? 21.594 -18.906 -8.195 1 95.25 416 THR B O 1
ATOM 9038 N N . ALA B 1 417 ? 23.422 -20.062 -7.559 1 96.81 417 ALA B N 1
ATOM 9039 C CA . ALA B 1 417 ? 22.844 -21.359 -7.879 1 96.81 417 ALA B CA 1
ATOM 9040 C C . ALA B 1 417 ? 21.609 -21.625 -7.02 1 96.81 417 ALA B C 1
ATOM 9042 O O . ALA B 1 417 ? 20.562 -22.062 -7.531 1 96.81 417 ALA B O 1
ATOM 9043 N N . LYS B 1 418 ? 21.703 -21.359 -5.734 1 96.69 418 LYS B N 1
ATOM 9044 C CA . LYS B 1 418 ? 20.594 -21.609 -4.816 1 96.69 418 LYS B CA 1
ATOM 9045 C C . LYS B 1 418 ? 19.391 -20.734 -5.156 1 96.69 418 LYS B C 1
ATOM 9047 O O . LYS B 1 418 ? 18.25 -21.203 -5.109 1 96.69 418 LYS B O 1
ATOM 9052 N N . SER B 1 419 ? 19.641 -19.484 -5.418 1 97.31 419 SER B N 1
ATOM 9053 C CA . SER B 1 419 ? 18.562 -18.547 -5.734 1 97.31 419 SER B CA 1
ATOM 9054 C C . SER B 1 419 ? 17.922 -18.875 -7.074 1 97.31 419 SER B C 1
ATOM 9056 O O . SER B 1 419 ? 16.688 -18.859 -7.191 1 97.31 419 SER B O 1
ATOM 9058 N N . ALA B 1 420 ? 18.719 -19.203 -8.055 1 98.25 420 ALA B N 1
ATOM 9059 C CA . ALA B 1 420 ? 18.203 -19.578 -9.359 1 98.25 420 ALA B CA 1
ATOM 9060 C C . ALA B 1 420 ? 17.359 -20.859 -9.258 1 98.25 420 ALA B C 1
ATOM 9062 O O . ALA B 1 420 ? 16.328 -20.984 -9.938 1 98.25 420 ALA B O 1
ATOM 9063 N N . LEU B 1 421 ? 17.828 -21.781 -8.461 1 98.25 421 LEU B N 1
ATOM 9064 C CA . LEU B 1 421 ? 17.078 -23 -8.242 1 98.25 421 LEU B CA 1
ATOM 9065 C C . LEU B 1 421 ? 15.711 -22.719 -7.641 1 98.25 421 LEU B C 1
ATOM 9067 O O . LEU B 1 421 ? 14.695 -23.266 -8.078 1 98.25 421 LEU B O 1
ATOM 9071 N N . ALA B 1 422 ? 15.68 -21.844 -6.617 1 97.81 422 ALA B N 1
ATOM 9072 C CA . ALA B 1 422 ? 14.414 -21.484 -5.977 1 97.81 422 ALA B CA 1
ATOM 9073 C C . ALA B 1 422 ? 13.453 -20.844 -6.977 1 97.81 422 ALA B C 1
ATOM 9075 O O . ALA B 1 422 ? 12.258 -21.156 -6.977 1 97.81 422 ALA B O 1
ATOM 9076 N N . VAL B 1 423 ? 13.93 -20 -7.789 1 98.56 423 VAL B N 1
ATOM 9077 C CA . VAL B 1 423 ? 13.133 -19.344 -8.828 1 98.56 423 VAL B CA 1
ATOM 9078 C C . VAL B 1 423 ? 12.586 -20.406 -9.789 1 98.56 423 VAL B C 1
ATOM 9080 O O . VAL B 1 423 ? 11.398 -20.375 -10.125 1 98.56 423 VAL B O 1
ATOM 9083 N N . THR B 1 424 ? 13.453 -21.328 -10.195 1 98.69 424 THR B N 1
ATOM 9084 C CA . THR B 1 424 ? 13.07 -22.359 -11.156 1 98.69 424 THR B CA 1
ATOM 9085 C C . THR B 1 424 ? 11.977 -23.25 -10.586 1 98.69 424 THR B C 1
ATOM 9087 O O . THR B 1 424 ? 11.039 -23.625 -11.289 1 98.69 424 THR B O 1
ATOM 9090 N N . LYS B 1 425 ? 12.125 -23.594 -9.344 1 98.19 425 LYS B N 1
ATOM 9091 C CA . LYS B 1 425 ? 11.102 -24.406 -8.695 1 98.19 425 LYS B CA 1
ATOM 9092 C C . LYS B 1 425 ? 9.742 -23.719 -8.734 1 98.19 425 LYS B C 1
ATOM 9094 O O . LYS B 1 425 ? 8.719 -24.375 -8.984 1 98.19 425 LYS B O 1
ATOM 9099 N N . VAL B 1 426 ? 9.695 -22.469 -8.492 1 98.25 426 VAL B N 1
ATOM 9100 C CA . VAL B 1 426 ? 8.445 -21.719 -8.523 1 98.25 426 VAL B CA 1
ATOM 9101 C C . VAL B 1 426 ? 7.922 -21.641 -9.953 1 98.25 426 VAL B C 1
ATOM 9103 O O . VAL B 1 426 ? 6.715 -21.734 -10.188 1 98.25 426 VAL B O 1
ATOM 9106 N N . LEU B 1 427 ? 8.805 -21.484 -10.922 1 98.38 427 LEU B N 1
ATOM 9107 C CA . LEU B 1 427 ? 8.398 -21.516 -12.32 1 98.38 427 LEU B CA 1
ATOM 9108 C C . LEU B 1 427 ? 7.719 -22.828 -12.664 1 98.38 427 LEU B C 1
ATOM 9110 O O . LEU B 1 427 ? 6.742 -22.859 -13.414 1 98.38 427 LEU B O 1
ATOM 9114 N N . LEU B 1 428 ? 8.266 -23.906 -12.125 1 97.31 428 LEU B N 1
ATOM 9115 C CA . LEU B 1 428 ? 7.711 -25.234 -12.367 1 97.31 428 LEU B CA 1
ATOM 9116 C C . LEU B 1 428 ? 6.312 -25.359 -11.766 1 97.31 428 LEU B C 1
ATOM 9118 O O . LEU B 1 428 ? 5.5 -26.172 -12.234 1 97.31 428 LEU B O 1
ATOM 9122 N N . GLY B 1 429 ? 6.062 -24.641 -10.695 1 96 429 GLY B N 1
ATOM 9123 C CA . GLY B 1 429 ? 4.73 -24.672 -10.117 1 96 429 GLY B CA 1
ATOM 9124 C C . GLY B 1 429 ? 4.746 -24.859 -8.609 1 96 429 GLY B C 1
ATOM 9125 O O . GLY B 1 429 ? 3.689 -24.906 -7.973 1 96 429 GLY B O 1
ATOM 9126 N N . GLU B 1 430 ? 5.992 -24.938 -8.023 1 96.12 430 GLU B N 1
ATOM 9127 C CA . GLU B 1 430 ? 6.082 -25.031 -6.574 1 96.12 430 GLU B CA 1
ATOM 9128 C C . GLU B 1 430 ? 5.656 -23.734 -5.902 1 96.12 430 GLU B C 1
ATOM 9130 O O . GLU B 1 430 ? 5.773 -22.656 -6.492 1 96.12 430 GLU B O 1
ATOM 9135 N N . ALA B 1 431 ? 5.125 -23.859 -4.719 1 94.75 431 ALA B N 1
ATOM 9136 C CA . ALA B 1 431 ? 4.906 -22.688 -3.893 1 94.75 431 ALA B CA 1
ATOM 9137 C C . ALA B 1 431 ? 6.223 -22.141 -3.338 1 94.75 431 ALA B C 1
ATOM 9139 O O . ALA B 1 431 ? 7.141 -22.906 -3.053 1 94.75 431 ALA B O 1
ATOM 9140 N N . PRO B 1 432 ? 6.289 -20.797 -3.254 1 95.12 432 PRO B N 1
ATOM 9141 C CA . PRO B 1 432 ? 7.508 -20.281 -2.637 1 95.12 432 PRO B CA 1
ATOM 9142 C C . PRO B 1 432 ? 7.68 -20.734 -1.189 1 95.12 432 PRO B C 1
ATOM 9144 O O . PRO B 1 432 ? 6.691 -20.953 -0.489 1 95.12 432 PRO B O 1
ATOM 9147 N N . LEU B 1 433 ? 8.883 -20.844 -0.809 1 90.19 433 LEU B N 1
ATOM 9148 C CA . LEU B 1 433 ? 9.188 -21.219 0.565 1 90.19 433 LEU B CA 1
ATOM 9149 C C . LEU B 1 433 ? 8.844 -20.094 1.533 1 90.19 433 LEU B C 1
ATOM 9151 O O . LEU B 1 433 ? 8.828 -18.922 1.15 1 90.19 433 LEU B O 1
ATOM 9155 N N . PRO B 1 434 ? 8.594 -20.5 2.789 1 88.31 434 PRO B N 1
ATOM 9156 C CA . PRO B 1 434 ? 8.266 -19.469 3.771 1 88.31 434 PRO B CA 1
ATOM 9157 C C . PRO B 1 434 ? 9.406 -18.469 3.977 1 88.31 434 PRO B C 1
ATOM 9159 O O . PRO B 1 434 ? 10.578 -18.828 3.871 1 88.31 434 PRO B O 1
ATOM 9162 N N . LEU B 1 435 ? 9.031 -17.234 4.219 1 89.44 435 LEU B N 1
ATOM 9163 C CA . LEU B 1 435 ? 10 -16.172 4.496 1 89.44 435 LEU B CA 1
ATOM 9164 C C . LEU B 1 435 ? 10.422 -16.188 5.965 1 89.44 435 LEU B C 1
ATOM 9166 O O . LEU B 1 435 ? 9.664 -16.641 6.828 1 89.44 435 LEU B O 1
ATOM 9170 N N . PRO B 1 436 ? 11.633 -15.75 6.23 1 76.69 436 PRO B N 1
ATOM 9171 C CA . PRO B 1 436 ? 12.062 -15.695 7.629 1 76.69 436 PRO B CA 1
ATOM 9172 C C . PRO B 1 436 ? 11.25 -14.703 8.453 1 76.69 436 PRO B C 1
ATOM 9174 O O . PRO B 1 436 ? 10.633 -13.789 7.902 1 76.69 436 PRO B O 1
ATOM 9177 N N . ALA B 1 437 ? 11.023 -14.852 9.789 1 61.22 437 ALA B N 1
ATOM 9178 C CA . ALA B 1 437 ? 10.117 -14.219 10.742 1 61.22 437 ALA B CA 1
ATOM 9179 C C . ALA B 1 437 ? 10.266 -12.703 10.719 1 61.22 437 ALA B C 1
ATOM 9181 O O . ALA B 1 437 ? 9.281 -11.969 10.836 1 61.22 437 ALA B O 1
ATOM 9182 N N . ALA B 1 438 ? 11.602 -12.109 10.781 1 60.44 438 ALA B N 1
ATOM 9183 C CA . ALA B 1 438 ? 11.664 -10.664 11.016 1 60.44 438 ALA B CA 1
ATOM 9184 C C . ALA B 1 438 ? 11.352 -9.891 9.734 1 60.44 438 ALA B C 1
ATOM 9186 O O . ALA B 1 438 ? 12.258 -9.586 8.953 1 60.44 438 ALA B O 1
ATOM 9187 N N . PHE B 1 439 ? 9.977 -9.758 9.391 1 68.88 439 PHE B N 1
ATOM 9188 C CA . PHE B 1 439 ? 9.469 -9.273 8.109 1 68.88 439 PHE B CA 1
ATOM 9189 C C . PHE B 1 439 ? 9.078 -7.805 8.195 1 68.88 439 PHE B C 1
ATOM 9191 O O . PHE B 1 439 ? 7.891 -7.473 8.211 1 68.88 439 PHE B O 1
ATOM 9198 N N . LYS B 1 440 ? 10.07 -6.879 8.695 1 78.06 440 LYS B N 1
ATOM 9199 C CA . LYS B 1 440 ? 9.773 -5.449 8.648 1 78.06 440 LYS B CA 1
ATOM 9200 C C . LYS B 1 440 ? 10.727 -4.723 7.699 1 78.06 440 LYS B C 1
ATOM 9202 O O . LYS B 1 440 ? 11.945 -4.852 7.816 1 78.06 440 LYS B O 1
ATOM 9207 N N . PRO B 1 441 ? 10.141 -4.098 6.727 1 88.38 441 PRO B N 1
ATOM 9208 C CA . PRO B 1 441 ? 11.016 -3.301 5.867 1 88.38 441 PRO B CA 1
ATOM 9209 C C . PRO B 1 441 ? 11.789 -2.232 6.641 1 88.38 441 PRO B C 1
ATOM 9211 O O . PRO B 1 441 ? 11.305 -1.74 7.664 1 88.38 441 PRO B O 1
ATOM 9214 N N . THR B 1 442 ? 12.953 -1.872 6.227 1 84.56 442 THR B N 1
ATOM 9215 C CA . THR B 1 442 ? 13.766 -0.843 6.867 1 84.56 442 THR B CA 1
ATOM 9216 C C . THR B 1 442 ? 13.156 0.539 6.652 1 84.56 442 THR B C 1
ATOM 9218 O O . THR B 1 442 ? 12.383 0.744 5.715 1 84.56 442 THR B O 1
ATOM 9221 N N . SER B 1 443 ? 13.5 1.473 7.508 1 82.94 443 SER B N 1
ATOM 9222 C CA . SER B 1 443 ? 13.055 2.854 7.359 1 82.94 443 SER B CA 1
ATOM 9223 C C . SER B 1 443 ? 13.531 3.453 6.043 1 82.94 443 SER B C 1
ATOM 9225 O O . SER B 1 443 ? 12.828 4.25 5.422 1 82.94 443 SER B O 1
ATOM 9227 N N . ALA B 1 444 ? 14.734 3.102 5.672 1 84.81 444 ALA B N 1
ATOM 9228 C CA . ALA B 1 444 ? 15.273 3.572 4.398 1 84.81 444 ALA B CA 1
ATOM 9229 C C . ALA B 1 444 ? 14.391 3.119 3.234 1 84.81 444 ALA B C 1
ATOM 9231 O O . ALA B 1 444 ? 14.094 3.904 2.33 1 84.81 444 ALA B O 1
ATOM 9232 N N . THR B 1 445 ? 13.984 1.85 3.307 1 92.38 445 THR B N 1
ATOM 9233 C CA . THR B 1 445 ? 13.117 1.287 2.273 1 92.38 445 THR B CA 1
ATOM 9234 C C . THR B 1 445 ? 11.773 2.01 2.24 1 92.38 445 THR B C 1
ATOM 9236 O O . THR B 1 445 ? 11.289 2.367 1.167 1 92.38 445 THR B O 1
ATOM 9239 N N . ILE B 1 446 ? 11.227 2.201 3.398 1 89.44 446 ILE B N 1
ATOM 9240 C CA . ILE B 1 446 ? 9.922 2.859 3.494 1 89.44 446 ILE B CA 1
ATOM 9241 C C . ILE B 1 446 ? 10.008 4.254 2.883 1 89.44 446 ILE B C 1
ATOM 9243 O O . ILE B 1 446 ? 9.133 4.66 2.117 1 89.44 446 ILE B O 1
ATOM 9247 N N . SER B 1 447 ? 11.047 4.977 3.143 1 86.75 447 SER B N 1
ATOM 9248 C CA . SER B 1 447 ? 11.242 6.324 2.617 1 86.75 447 SER B CA 1
ATOM 9249 C C . SER B 1 447 ? 11.391 6.309 1.1 1 86.75 447 SER B C 1
ATOM 9251 O O . SER B 1 447 ? 10.773 7.109 0.4 1 86.75 447 SER B O 1
ATOM 9253 N N . VAL B 1 448 ? 12.203 5.434 0.637 1 92.38 448 VAL B N 1
ATOM 9254 C CA . VAL B 1 448 ? 12.453 5.34 -0.798 1 92.38 448 VAL B CA 1
ATOM 9255 C C . VAL B 1 448 ? 11.156 5.004 -1.528 1 92.38 448 VAL B C 1
ATOM 9257 O O . VAL B 1 448 ? 10.836 5.609 -2.555 1 92.38 448 VAL B O 1
ATOM 9260 N N . VAL B 1 449 ? 10.453 4.023 -1.022 1 95.12 449 VAL B N 1
ATOM 9261 C CA . VAL B 1 449 ? 9.211 3.592 -1.657 1 95.12 449 VAL B CA 1
ATOM 9262 C C . VAL B 1 449 ? 8.219 4.746 -1.68 1 95.12 449 VAL B C 1
ATOM 9264 O O . VAL B 1 449 ? 7.508 4.945 -2.67 1 95.12 449 VAL B O 1
ATOM 9267 N N . GLN B 1 450 ? 8.141 5.477 -0.615 1 89.31 450 GLN B N 1
ATOM 9268 C CA . GLN B 1 450 ? 7.262 6.645 -0.593 1 89.31 450 GLN B CA 1
ATOM 9269 C C . GLN B 1 450 ? 7.637 7.633 -1.691 1 89.31 450 GLN B C 1
ATOM 9271 O O . GLN B 1 450 ? 6.766 8.172 -2.373 1 89.31 450 GLN B O 1
ATOM 9276 N N . ASP B 1 451 ? 8.953 7.93 -1.823 1 89.88 451 ASP B N 1
ATOM 9277 C CA . ASP B 1 451 ? 9.43 8.828 -2.871 1 89.88 451 ASP B CA 1
ATOM 9278 C C . ASP B 1 451 ? 9.023 8.32 -4.254 1 89.88 451 ASP B C 1
ATOM 9280 O O . ASP B 1 451 ? 8.594 9.109 -5.105 1 89.88 451 ASP B O 1
ATOM 9284 N N . VAL B 1 452 ? 9.18 7.066 -4.426 1 96.38 452 VAL B N 1
ATOM 9285 C CA . VAL B 1 452 ? 8.844 6.457 -5.707 1 96.38 452 VAL B CA 1
ATOM 9286 C C . VAL B 1 452 ? 7.348 6.602 -5.973 1 96.38 452 VAL B C 1
ATOM 9288 O O . VAL B 1 452 ? 6.938 6.961 -7.078 1 96.38 452 VAL B O 1
ATOM 9291 N N . VAL B 1 453 ? 6.523 6.27 -4.996 1 93 453 VAL B N 1
ATOM 9292 C CA . VAL B 1 453 ? 5.074 6.363 -5.141 1 93 453 VAL B CA 1
ATOM 9293 C C . VAL B 1 453 ? 4.68 7.801 -5.477 1 93 453 VAL B C 1
ATOM 9295 O O . VAL B 1 453 ? 3.852 8.031 -6.359 1 93 453 VAL B O 1
ATOM 9298 N N . GLU B 1 454 ? 5.25 8.727 -4.773 1 87.12 454 GLU B N 1
ATOM 9299 C CA . GLU B 1 454 ? 4.969 10.133 -5.043 1 87.12 454 GLU B CA 1
ATOM 9300 C C . GLU B 1 454 ? 5.289 10.492 -6.492 1 87.12 454 GLU B C 1
ATOM 9302 O O . GLU B 1 454 ? 4.477 11.117 -7.176 1 87.12 454 GLU B O 1
ATOM 9307 N N . THR B 1 455 ? 6.445 10.141 -6.957 1 92.25 455 THR B N 1
ATOM 9308 C CA . THR B 1 455 ? 6.875 10.43 -8.32 1 92.25 455 THR B CA 1
ATOM 9309 C C . THR B 1 455 ? 5.965 9.742 -9.336 1 92.25 455 THR B C 1
ATOM 9311 O O . THR B 1 455 ? 5.48 10.383 -10.273 1 92.25 455 THR B O 1
ATOM 9314 N N . GLN B 1 456 ? 5.691 8.516 -9.133 1 94.81 456 GLN B N 1
ATOM 9315 C CA . GLN B 1 456 ? 5.012 7.684 -10.117 1 94.81 456 GLN B CA 1
ATOM 9316 C C . GLN B 1 456 ? 3.5 7.891 -10.055 1 94.81 456 GLN B C 1
ATOM 9318 O O . GLN B 1 456 ? 2.787 7.543 -11 1 94.81 456 GLN B O 1
ATOM 9323 N N . SER B 1 457 ? 2.969 8.398 -8.969 1 89.88 457 SER B N 1
ATOM 9324 C CA . SER B 1 457 ? 1.537 8.656 -8.844 1 89.88 457 SER B CA 1
ATOM 9325 C C . SER B 1 457 ? 1.058 9.625 -9.914 1 89.88 457 SER B C 1
ATOM 9327 O O . SER B 1 457 ? -0.14 9.703 -10.195 1 89.88 457 SER B O 1
ATOM 9329 N N . GLN B 1 458 ? 1.966 10.328 -10.516 1 86.75 458 GLN B N 1
ATOM 9330 C CA . GLN B 1 458 ? 1.637 11.25 -11.594 1 86.75 458 GLN B CA 1
ATOM 9331 C C . GLN B 1 458 ? 1.263 10.492 -12.867 1 86.75 458 GLN B C 1
ATOM 9333 O O . GLN B 1 458 ? 0.599 11.039 -13.75 1 86.75 458 GLN B O 1
ATOM 9338 N N . TYR B 1 459 ? 1.662 9.273 -12.914 1 92.75 459 TYR B N 1
ATOM 9339 C CA . TYR B 1 459 ? 1.532 8.555 -14.18 1 92.75 459 TYR B CA 1
ATOM 9340 C C . TYR B 1 459 ? 0.636 7.332 -14.023 1 92.75 459 TYR B C 1
ATOM 9342 O O . TYR B 1 459 ? 0.051 6.855 -15 1 92.75 459 TYR B O 1
ATOM 9350 N N . TRP B 1 460 ? 0.502 6.797 -12.836 1 91.88 460 TRP B N 1
ATOM 9351 C CA . TRP B 1 460 ? -0.216 5.547 -12.602 1 91.88 460 TRP B CA 1
ATOM 9352 C C . TRP B 1 460 ? -1.357 5.754 -11.609 1 91.88 460 TRP B C 1
ATOM 9354 O O . TRP B 1 460 ? -1.128 6.145 -10.461 1 91.88 460 TRP B O 1
ATOM 9364 N N . ARG B 1 461 ? -2.537 5.379 -11.93 1 85.31 461 ARG B N 1
ATOM 9365 C CA . ARG B 1 461 ? -3.748 5.613 -11.148 1 85.31 461 ARG B CA 1
ATOM 9366 C C . ARG B 1 461 ? -3.734 4.797 -9.859 1 85.31 461 ARG B C 1
ATOM 9368 O O . ARG B 1 461 ? -4.254 5.242 -8.836 1 85.31 461 ARG B O 1
ATOM 9375 N N . CYS B 1 462 ? -3.17 3.635 -9.898 1 87.94 462 CYS B N 1
ATOM 9376 C CA . CYS B 1 462 ? -3.148 2.725 -8.758 1 87.94 462 CYS B CA 1
ATOM 9377 C C . CYS B 1 462 ? -2.342 3.311 -7.605 1 87.94 462 CYS B C 1
ATOM 9379 O O . CYS B 1 462 ? -2.48 2.875 -6.461 1 87.94 462 CYS B O 1
ATOM 9381 N N . LEU B 1 463 ? -1.516 4.301 -7.887 1 89.31 463 LEU B N 1
ATOM 9382 C CA . LEU B 1 463 ? -0.653 4.871 -6.855 1 89.31 463 LEU B CA 1
ATOM 9383 C C . LEU B 1 463 ? -1.168 6.238 -6.41 1 89.31 463 LEU B C 1
ATOM 9385 O O . LEU B 1 463 ? -0.584 6.867 -5.527 1 89.31 463 LEU B O 1
ATOM 9389 N N . GLN B 1 464 ? -2.262 6.66 -6.934 1 82.69 464 GLN B N 1
ATOM 9390 C CA . GLN B 1 464 ? -2.758 8.008 -6.707 1 82.69 464 GLN B CA 1
ATOM 9391 C C . GLN B 1 464 ? -3.381 8.141 -5.32 1 82.69 464 GLN B C 1
ATOM 9393 O O . GLN B 1 464 ? -3.285 9.195 -4.688 1 82.69 464 GLN B O 1
ATOM 9398 N N . PRO B 1 465 ? -4.027 7.051 -4.879 1 73.06 465 PRO B N 1
ATOM 9399 C CA . PRO B 1 465 ? -4.648 7.219 -3.562 1 73.06 465 PRO B CA 1
ATOM 9400 C C . PRO B 1 465 ? -3.652 7.668 -2.496 1 73.06 465 PRO B C 1
ATOM 9402 O O . PRO B 1 465 ? -2.621 7.02 -2.297 1 73.06 465 PRO B O 1
ATOM 9405 N N . GLY B 1 466 ? -3.939 8.719 -1.863 1 66.12 466 GLY B N 1
ATOM 9406 C CA . GLY B 1 466 ? -3.096 9.297 -0.831 1 66.12 466 GLY B CA 1
ATOM 9407 C C . GLY B 1 466 ? -2.088 10.297 -1.373 1 66.12 466 GLY B C 1
ATOM 9408 O O . GLY B 1 466 ? -1.422 10.992 -0.605 1 66.12 466 GLY B O 1
ATOM 9409 N N . PHE B 1 467 ? -1.782 10.234 -2.678 1 60.53 467 PHE B N 1
ATOM 9410 C CA . PHE B 1 467 ? -0.752 11.117 -3.223 1 60.53 467 PHE B CA 1
ATOM 9411 C C . PHE B 1 467 ? -1.35 12.102 -4.219 1 60.53 467 PHE B C 1
ATOM 9413 O O . PHE B 1 467 ? -0.712 13.094 -4.574 1 60.53 467 PHE B O 1
ATOM 9420 N N . GLU B 1 468 ? -2.396 11.641 -4.973 1 52.16 468 GLU B N 1
ATOM 9421 C CA . GLU B 1 468 ? -2.965 12.609 -5.906 1 52.16 468 GLU B CA 1
ATOM 9422 C C . GLU B 1 468 ? -3.004 14.008 -5.297 1 52.16 468 GLU B C 1
ATOM 9424 O O . GLU B 1 468 ? -2.838 15.008 -6.004 1 52.16 468 GLU B O 1
ATOM 9429 N N . THR B 1 469 ? -3.463 14 -4.055 1 50.88 469 THR B N 1
ATOM 9430 C CA . THR B 1 469 ? -3.912 15.281 -3.525 1 50.88 469 THR B CA 1
ATOM 9431 C C . THR B 1 469 ? -2.727 16.109 -3.049 1 50.88 469 THR B C 1
ATOM 9433 O O . THR B 1 469 ? -2.879 16.984 -2.193 1 50.88 469 THR B O 1
ATOM 9436 N N . ILE B 1 470 ? -1.528 15.672 -3.559 1 52.91 470 ILE B N 1
ATOM 9437 C CA . ILE B 1 470 ? -0.541 16.719 -3.361 1 52.91 470 ILE B CA 1
ATOM 9438 C C . ILE B 1 470 ? -1.104 18.062 -3.85 1 52.91 470 ILE B C 1
ATOM 9440 O O . ILE B 1 470 ? -2.107 18.094 -4.566 1 52.91 470 ILE B O 1
ATOM 9444 N N . ILE B 1 471 ? -0.525 19.141 -3.527 1 57.69 471 ILE B N 1
ATOM 9445 C CA . ILE B 1 471 ? -0.988 20.484 -3.852 1 57.69 471 ILE B CA 1
ATOM 9446 C C . ILE B 1 471 ? -1.388 20.547 -5.324 1 57.69 471 ILE B C 1
ATOM 9448 O O . ILE B 1 471 ? -0.555 20.344 -6.211 1 57.69 471 ILE B O 1
ATOM 9452 N N . PRO B 1 472 ? -2.775 20.422 -5.512 1 60.22 472 PRO B N 1
ATOM 9453 C CA . PRO B 1 472 ? -3.195 20.594 -6.902 1 60.22 472 PRO B CA 1
ATOM 9454 C C . PRO B 1 472 ? -2.43 21.703 -7.617 1 60.22 472 PRO B C 1
ATOM 9456 O O . PRO B 1 472 ? -2.221 22.781 -7.051 1 60.22 472 PRO B O 1
ATOM 9459 N N . LYS B 1 473 ? -1.803 21.344 -8.609 1 62.03 473 LYS B N 1
ATOM 9460 C CA . LYS B 1 473 ? -1.001 22.266 -9.391 1 62.03 473 LYS B CA 1
ATOM 9461 C C . LYS B 1 473 ? -1.756 23.578 -9.641 1 62.03 473 LYS B C 1
ATOM 9463 O O . LYS B 1 473 ? -1.144 24.625 -9.82 1 62.03 473 LYS B O 1
ATOM 9468 N N . GLU B 1 474 ? -3.039 23.484 -9.43 1 64.56 474 GLU B N 1
ATOM 9469 C CA . GLU B 1 474 ? -3.883 24.641 -9.727 1 64.56 474 GLU B CA 1
ATOM 9470 C C . GLU B 1 474 ? -3.908 25.625 -8.562 1 64.56 474 GLU B C 1
ATOM 9472 O O . GLU B 1 474 ? -4.293 26.781 -8.734 1 64.56 474 GLU B O 1
ATOM 9477 N N . ILE B 1 475 ? -3.365 25.031 -7.527 1 68.81 475 ILE B N 1
ATOM 9478 C CA . ILE B 1 475 ? -3.406 25.906 -6.355 1 68.81 475 ILE B CA 1
ATOM 9479 C C . ILE B 1 475 ? -2.232 26.875 -6.391 1 68.81 475 ILE B C 1
ATOM 9481 O O . ILE B 1 475 ? -1.073 26.469 -6.305 1 68.81 475 ILE B O 1
ATOM 9485 N N . THR B 1 476 ? -2.535 28.078 -6.637 1 66.81 476 THR B N 1
ATOM 9486 C CA . THR B 1 476 ? -1.498 29.109 -6.746 1 66.81 476 THR B CA 1
ATOM 9487 C C . THR B 1 476 ? -1.394 29.906 -5.457 1 66.81 476 THR B C 1
ATOM 9489 O O . THR B 1 476 ? -0.376 30.562 -5.207 1 66.81 476 THR B O 1
ATOM 9492 N N . THR B 1 477 ? -2.432 29.906 -4.715 1 76.56 477 THR B N 1
ATOM 9493 C CA . THR B 1 477 ? -2.41 30.688 -3.477 1 76.56 477 THR B CA 1
ATOM 9494 C C . THR B 1 477 ? -2.551 29.766 -2.268 1 76.56 477 THR B C 1
ATOM 9496 O O . THR B 1 477 ? -3.561 29.062 -2.121 1 76.56 477 THR B O 1
ATOM 9499 N N . TYR B 1 478 ? -1.494 29.688 -1.525 1 84 478 TYR B N 1
ATOM 9500 C CA . TYR B 1 478 ? -1.501 28.859 -0.325 1 84 478 TYR B CA 1
ATOM 9501 C C . TYR B 1 478 ? -0.57 29.438 0.738 1 84 478 TYR B C 1
ATOM 9503 O O . TYR B 1 478 ? 0.237 30.328 0.453 1 84 478 TYR B O 1
ATOM 9511 N N . ASP B 1 479 ? -0.801 29.094 1.903 1 87 479 ASP B N 1
ATOM 9512 C CA . ASP B 1 479 ? 0.081 29.438 3.018 1 87 479 ASP B CA 1
ATOM 9513 C C . ASP B 1 479 ? 0.872 28.219 3.48 1 87 479 ASP B C 1
ATOM 9515 O O . ASP B 1 479 ? 0.316 27.125 3.607 1 87 479 ASP B O 1
ATOM 9519 N N . LEU B 1 480 ? 2.174 28.453 3.662 1 86.75 480 LEU B N 1
ATOM 9520 C CA . LEU B 1 480 ? 2.998 27.359 4.148 1 86.75 480 LEU B CA 1
ATOM 9521 C C . LEU B 1 480 ? 2.658 27.016 5.598 1 86.75 480 LEU B C 1
ATOM 9523 O O . LEU B 1 480 ? 2.465 27.922 6.418 1 86.75 480 LEU B O 1
ATOM 9527 N N . MET B 1 481 ? 2.637 25.797 5.887 1 87.38 481 MET B N 1
ATOM 9528 C CA . MET B 1 481 ? 2.273 25.375 7.238 1 87.38 481 MET B CA 1
ATOM 9529 C C . MET B 1 481 ? 3.287 25.875 8.258 1 87.38 481 MET B C 1
ATOM 9531 O O . MET B 1 481 ? 2.924 26.188 9.391 1 87.38 481 MET B O 1
ATOM 9535 N N . GLY B 1 482 ? 4.535 25.953 7.828 1 87.06 482 GLY B N 1
ATOM 9536 C CA . GLY B 1 482 ? 5.527 26.516 8.727 1 87.06 482 GLY B CA 1
ATOM 9537 C C . GLY B 1 482 ? 5.168 27.922 9.203 1 87.06 482 GLY B C 1
ATOM 9538 O O . GLY B 1 482 ? 5.375 28.25 10.367 1 87.06 482 GLY B O 1
ATOM 9539 N N . ASP B 1 483 ? 4.625 28.688 8.312 1 87.81 483 ASP B N 1
ATOM 9540 C CA . ASP B 1 483 ? 4.211 30.047 8.641 1 87.81 483 ASP B CA 1
ATOM 9541 C C . ASP B 1 483 ? 2.977 30.031 9.539 1 87.81 483 ASP B C 1
ATOM 9543 O O . ASP B 1 483 ? 2.885 30.828 10.484 1 87.81 483 ASP B O 1
ATOM 9547 N N . VAL B 1 484 ? 2.125 29.156 9.227 1 90.31 484 VAL B N 1
ATOM 9548 C CA . VAL B 1 484 ? 0.885 29.031 9.992 1 90.31 484 VAL B CA 1
ATOM 9549 C C . VAL B 1 484 ? 1.201 28.656 11.438 1 90.31 484 VAL B C 1
ATOM 9551 O O . VAL B 1 484 ? 0.715 29.297 12.367 1 90.31 484 VAL B O 1
ATOM 9554 N N . VAL B 1 485 ? 2.004 27.766 11.57 1 91.75 485 VAL B N 1
ATOM 9555 C CA . VAL B 1 485 ? 2.344 27.234 12.883 1 91.75 485 VAL B CA 1
ATOM 9556 C C . VAL B 1 485 ? 3.113 28.281 13.68 1 91.75 485 VAL B C 1
ATOM 9558 O O . VAL B 1 485 ? 2.834 28.5 14.859 1 91.75 485 VAL B O 1
ATOM 9561 N N . ARG B 1 486 ? 4.047 28.906 13.094 1 91.69 486 ARG B N 1
ATOM 9562 C CA . ARG B 1 486 ? 4.855 29.891 13.812 1 91.69 486 ARG B CA 1
ATOM 9563 C C . ARG B 1 486 ? 4.012 31.078 14.242 1 91.69 486 ARG B C 1
ATOM 9565 O O . ARG B 1 486 ? 4.195 31.609 15.344 1 91.69 486 ARG B O 1
ATOM 9572 N N . SER B 1 487 ? 3.166 31.516 13.367 1 90.38 487 SER B N 1
ATOM 9573 C CA . SER B 1 487 ? 2.275 32.625 13.719 1 90.38 487 SER B CA 1
ATOM 9574 C C . SER B 1 487 ? 1.417 32.25 14.93 1 90.38 487 SER B C 1
ATOM 9576 O O . SER B 1 487 ? 1.234 33.094 15.828 1 90.38 487 SER B O 1
ATOM 9578 N N . TYR B 1 488 ? 0.928 31.125 14.922 1 90.62 488 TYR B N 1
ATOM 9579 C CA . TYR B 1 488 ? 0.147 30.641 16.062 1 90.62 488 TYR B CA 1
ATOM 9580 C C . TYR B 1 488 ? 1.001 30.578 17.328 1 90.62 488 TYR B C 1
ATOM 9582 O O . TYR B 1 488 ? 0.577 31.031 18.391 1 90.62 488 TYR B O 1
ATOM 9590 N N . GLN B 1 489 ? 2.119 30.062 17.172 1 91.94 489 GLN B N 1
ATOM 9591 C CA . GLN B 1 489 ? 3.049 29.969 18.297 1 91.94 489 GLN B CA 1
ATOM 9592 C C . GLN B 1 489 ? 3.352 31.344 18.891 1 91.94 489 GLN B C 1
ATOM 9594 O O . GLN B 1 489 ? 3.361 31.516 20.109 1 91.94 489 GLN B O 1
ATOM 9599 N N . ALA B 1 490 ? 3.641 32.219 18.016 1 91.62 490 ALA B N 1
ATOM 9600 C CA . ALA B 1 490 ? 3.977 33.594 18.453 1 91.62 490 ALA B CA 1
ATOM 9601 C C . ALA B 1 490 ? 2.846 34.188 19.281 1 91.62 490 ALA B C 1
ATOM 9603 O O . ALA B 1 490 ? 3.092 34.812 20.297 1 91.62 490 ALA B O 1
ATOM 9604 N N . ARG B 1 491 ? 1.693 34 18.812 1 89 491 ARG B N 1
ATOM 9605 C CA . ARG B 1 491 ? 0.537 34.5 19.531 1 89 491 ARG B CA 1
ATOM 9606 C C . ARG B 1 491 ? 0.399 33.812 20.891 1 89 491 ARG B C 1
ATOM 9608 O O . ARG B 1 491 ? 0.157 34.5 21.906 1 89 491 ARG B O 1
ATOM 9615 N N . LYS B 1 492 ? 0.517 32.594 20.875 1 90.5 492 LYS B N 1
ATOM 9616 C CA . LYS B 1 492 ? 0.404 31.812 22.109 1 90.5 492 LYS B CA 1
ATOM 9617 C C . LYS B 1 492 ? 1.474 32.219 23.125 1 90.5 492 LYS B C 1
ATOM 9619 O O . LYS B 1 492 ? 1.186 32.375 24.312 1 90.5 492 LYS B O 1
ATOM 9624 N N . LEU B 1 493 ? 2.652 32.375 22.688 1 94.12 493 LEU B N 1
ATOM 9625 C CA . LEU B 1 493 ? 3.775 32.719 23.547 1 94.12 493 LEU B CA 1
ATOM 9626 C C . LEU B 1 493 ? 3.646 34.156 24.062 1 94.12 493 LEU B C 1
ATOM 9628 O O . LEU B 1 493 ? 4.051 34.469 25.188 1 94.12 493 LEU B O 1
ATOM 9632 N N . PHE B 1 494 ? 3.127 35 23.219 1 93.12 494 PHE B N 1
ATOM 9633 C CA . PHE B 1 494 ? 2.871 36.375 23.672 1 93.12 494 PHE B CA 1
ATOM 9634 C C . PHE B 1 494 ? 1.805 36.375 24.766 1 93.12 494 PHE B C 1
ATOM 9636 O O . PHE B 1 494 ? 1.958 37.062 25.781 1 93.12 494 PHE B O 1
ATOM 9643 N N . ASP B 1 495 ? 0.741 35.688 24.516 1 90.38 495 ASP B N 1
ATOM 9644 C CA . ASP B 1 495 ? -0.376 35.656 25.453 1 90.38 495 ASP B CA 1
ATOM 9645 C C . ASP B 1 495 ? 0.051 35.062 26.797 1 90.38 495 ASP B C 1
ATOM 9647 O O . ASP B 1 495 ? -0.342 35.562 27.859 1 90.38 495 ASP B O 1
ATOM 9651 N N . LYS B 1 496 ? 0.894 34.062 26.75 1 92.38 496 LYS B N 1
ATOM 9652 C CA . LYS B 1 496 ? 1.24 33.344 27.969 1 92.38 496 LYS B CA 1
ATOM 9653 C C . LYS B 1 496 ? 2.449 33.969 28.656 1 92.38 496 LYS B C 1
ATOM 9655 O O . LYS B 1 496 ? 2.504 34.031 29.891 1 92.38 496 LYS B O 1
ATOM 9660 N N . TYR B 1 497 ? 3.459 34.438 27.859 1 94.75 497 TYR B N 1
ATOM 9661 C CA . TYR B 1 497 ? 4.738 34.812 28.453 1 94.75 497 TYR B CA 1
ATOM 9662 C C . TYR B 1 497 ? 5.148 36.188 28 1 94.75 497 TYR B C 1
ATOM 9664 O O . TYR B 1 497 ? 6.215 36.688 28.375 1 94.75 497 TYR B O 1
ATOM 9672 N N . LYS B 1 498 ? 4.406 36.844 27.141 1 95.19 498 LYS B N 1
ATOM 9673 C CA . LYS B 1 498 ? 4.629 38.188 26.609 1 95.19 498 LYS B CA 1
ATOM 9674 C C . LYS B 1 498 ? 5.895 38.219 25.766 1 95.19 498 LYS B C 1
ATOM 9676 O O . LYS B 1 498 ? 6.621 39.219 25.781 1 95.19 498 LYS B O 1
ATOM 9681 N N . LEU B 1 499 ? 6.148 37.094 25.156 1 95.56 499 LEU B N 1
ATOM 9682 C CA . LEU B 1 499 ? 7.262 37.125 24.219 1 95.56 499 LEU B CA 1
ATOM 9683 C C . LEU B 1 499 ? 6.906 37.906 22.969 1 95.56 499 LEU B C 1
ATOM 9685 O O . LEU B 1 499 ? 5.781 37.812 22.469 1 95.56 499 LEU B O 1
ATOM 9689 N N . SER B 1 500 ? 7.809 38.719 22.516 1 92.75 500 SER B N 1
ATOM 9690 C CA . SER B 1 500 ? 7.602 39.5 21.312 1 92.75 500 SER B CA 1
ATOM 9691 C C . SER B 1 500 ? 8.836 39.469 20.406 1 92.75 500 SER B C 1
ATOM 9693 O O . SER B 1 500 ? 9.922 39.062 20.844 1 92.75 500 SER B O 1
ATOM 9695 N N . ALA B 1 501 ? 8.641 39.906 19.203 1 90.94 501 ALA B N 1
ATOM 9696 C CA . ALA B 1 501 ? 9.703 39.844 18.219 1 90.94 501 ALA B CA 1
ATOM 9697 C C . ALA B 1 501 ? 10.891 40.719 18.625 1 90.94 501 ALA B C 1
ATOM 9699 O O . ALA B 1 501 ? 10.703 41.844 19.094 1 90.94 501 ALA B O 1
ATOM 9700 N N . LEU B 1 502 ? 12.031 40.125 18.625 1 86.94 502 LEU B N 1
ATOM 9701 C CA . LEU B 1 502 ? 13.25 40.906 18.828 1 86.94 502 LEU B CA 1
ATOM 9702 C C . LEU B 1 502 ? 13.5 41.844 17.672 1 86.94 502 LEU B C 1
ATOM 9704 O O . LEU B 1 502 ? 13.492 41.438 16.516 1 86.94 502 LEU B O 1
ATOM 9708 N N . PRO B 1 503 ? 13.523 43.188 17.922 1 74.25 503 PRO B N 1
ATOM 9709 C CA . PRO B 1 503 ? 13.664 44.188 16.844 1 74.25 503 PRO B CA 1
ATOM 9710 C C . PRO B 1 503 ? 14.906 43.938 15.984 1 74.25 503 PRO B C 1
ATOM 9712 O O . PRO B 1 503 ? 15.922 43.469 16.484 1 74.25 503 PRO B O 1
ATOM 9715 N N . ASN B 1 504 ? 14.703 43.969 14.711 1 59.38 504 ASN B N 1
ATOM 9716 C CA . ASN B 1 504 ? 15.852 43.844 13.82 1 59.38 504 ASN B CA 1
ATOM 9717 C C . ASN B 1 504 ? 16.781 45.062 13.953 1 59.38 504 ASN B C 1
ATOM 9719 O O . ASN B 1 504 ? 16.328 46.219 13.859 1 59.38 504 ASN B O 1
ATOM 9723 N N . MET B 1 505 ? 17.891 45.188 14.719 1 45.59 505 MET B N 1
ATOM 9724 C CA . MET B 1 505 ? 18.828 46.281 14.727 1 45.59 505 MET B CA 1
ATOM 9725 C C . MET B 1 505 ? 19.312 46.594 13.312 1 45.59 505 MET B C 1
ATOM 9727 O O . MET B 1 505 ? 19.656 45.688 12.555 1 45.59 505 MET B O 1
ATOM 9731 N N . GLY B 1 506 ? 18.969 47.812 12.672 1 38.06 506 GLY B N 1
ATOM 9732 C CA . GLY B 1 506 ? 19.188 48.375 11.359 1 38.06 506 GLY B CA 1
ATOM 9733 C C . GLY B 1 506 ? 20.578 48.062 10.812 1 38.06 506 GLY B C 1
ATOM 9734 O O . GLY B 1 506 ? 21.062 48.75 9.914 1 38.06 506 GLY B O 1
ATOM 9735 N N . GLY B 1 507 ? 21.734 47.688 11.297 1 32.69 507 GLY B N 1
ATOM 9736 C CA . GLY B 1 507 ? 22.781 48.188 10.43 1 32.69 507 GLY B CA 1
ATOM 9737 C C . GLY B 1 507 ? 22.5 47.969 8.953 1 32.69 507 GLY B C 1
ATOM 9738 O O . GLY B 1 507 ? 21.594 47.219 8.594 1 32.69 507 GLY B O 1
ATOM 9739 N N . SER B 1 508 ? 23.422 48.844 8.047 1 29.75 508 SER B N 1
ATOM 9740 C CA . SER B 1 508 ? 23.656 48.938 6.609 1 29.75 508 SER B CA 1
ATOM 9741 C C . SER B 1 508 ? 23.516 47.562 5.93 1 29.75 508 SER B C 1
ATOM 9743 O O . SER B 1 508 ? 23.688 46.531 6.57 1 29.75 508 SER B O 1
ATOM 9745 N N . SER B 1 509 ? 22.938 47.656 4.707 1 31.17 509 SER B N 1
ATOM 9746 C CA . SER B 1 509 ? 22.781 46.781 3.539 1 31.17 509 SER B CA 1
ATOM 9747 C C . SER B 1 509 ? 24.016 45.938 3.32 1 31.17 509 SER B C 1
ATOM 9749 O O . SER B 1 509 ? 24.172 45.312 2.273 1 31.17 509 SER B O 1
ATOM 9751 N N . SER B 1 510 ? 25.203 46.406 3.805 1 27.09 510 SER B N 1
ATOM 9752 C CA . SER B 1 510 ? 26.312 45.781 3.104 1 27.09 510 SER B CA 1
ATOM 9753 C C . SER B 1 510 ? 26.328 44.281 3.33 1 27.09 510 SER B C 1
ATOM 9755 O O . SER B 1 510 ? 26.594 43.812 4.441 1 27.09 510 SER B O 1
ATOM 9757 N N . THR B 1 511 ? 25.297 43.625 2.754 1 27.61 511 THR B N 1
ATOM 9758 C CA . THR B 1 511 ? 25.5 42.188 2.598 1 27.61 511 THR B CA 1
ATOM 9759 C C . THR B 1 511 ? 26.953 41.906 2.238 1 27.61 511 THR B C 1
ATOM 9761 O O . THR B 1 511 ? 27.484 42.438 1.26 1 27.61 511 THR B O 1
ATOM 9764 N N . PRO B 1 512 ? 27.875 41.688 3.113 1 26.8 512 PRO B N 1
ATOM 9765 C CA . PRO B 1 512 ? 29 41.125 2.363 1 26.8 512 PRO B CA 1
ATOM 9766 C C . PRO B 1 512 ? 28.531 40.188 1.229 1 26.8 512 PRO B C 1
ATOM 9768 O O . PRO B 1 512 ? 27.375 39.75 1.217 1 26.8 512 PRO B O 1
ATOM 9771 N N . SER B 1 513 ? 29.328 39.75 0.215 1 26.41 513 SER B N 1
ATOM 9772 C CA . SER B 1 513 ? 29 38.938 -0.938 1 26.41 513 SER B CA 1
ATOM 9773 C C . SER B 1 513 ? 27.953 37.875 -0.581 1 26.41 513 SER B C 1
ATOM 9775 O O . SER B 1 513 ? 27.031 37.625 -1.36 1 26.41 513 SER B O 1
ATOM 9777 N N . GLY B 1 514 ? 28.266 36.844 0.166 1 25.45 514 GLY B N 1
ATOM 9778 C CA . GLY B 1 514 ? 27.484 35.656 -0.133 1 25.45 514 GLY B CA 1
ATOM 9779 C C . GLY B 1 514 ? 26.031 35.781 0.316 1 25.45 514 GLY B C 1
ATOM 9780 O O . GLY B 1 514 ? 25.688 36.656 1.102 1 25.45 514 GLY B O 1
ATOM 9781 N N . ARG B 1 515 ? 24.938 35.031 -0.185 1 27.25 515 ARG B N 1
ATOM 9782 C CA . ARG B 1 515 ? 23.484 34.875 -0.325 1 27.25 515 ARG B CA 1
ATOM 9783 C C . ARG B 1 515 ? 22.812 34.844 1.039 1 27.25 515 ARG B C 1
ATOM 9785 O O . ARG B 1 515 ? 21.578 34.781 1.124 1 27.25 515 ARG B O 1
ATOM 9792 N N . ALA B 1 516 ? 23.219 34.406 2.184 1 27.81 516 ALA B N 1
ATOM 9793 C CA . ALA B 1 516 ? 22.172 33.844 3.049 1 27.81 516 ALA B CA 1
ATOM 9794 C C . ALA B 1 516 ? 21.422 34.969 3.762 1 27.81 516 ALA B C 1
ATOM 9796 O O . ALA B 1 516 ? 21.906 36.125 3.822 1 27.81 516 ALA B O 1
ATOM 9797 N N . ALA B 1 517 ? 20.625 34.594 4.953 1 30.42 517 ALA B N 1
ATOM 9798 C CA . ALA B 1 517 ? 19.391 34.812 5.695 1 30.42 517 ALA B CA 1
ATOM 9799 C C . ALA B 1 517 ? 19.5 36.031 6.605 1 30.42 517 ALA B C 1
ATOM 9801 O O . ALA B 1 517 ? 18.656 36.219 7.492 1 30.42 517 ALA B O 1
ATOM 9802 N N . THR B 1 518 ? 20.578 36.719 6.742 1 29.22 518 THR B N 1
ATOM 9803 C CA . THR B 1 518 ? 20.484 37.656 7.867 1 29.22 518 THR B CA 1
ATOM 9804 C C . THR B 1 518 ? 19.562 38.812 7.535 1 29.22 518 THR B C 1
ATOM 9806 O O . THR B 1 518 ? 19.609 39.844 8.195 1 29.22 518 THR B O 1
ATOM 9809 N N . ALA B 1 519 ? 19.188 39.031 6.285 1 28.91 519 ALA B N 1
ATOM 9810 C CA . ALA B 1 519 ? 18.609 40.375 6.062 1 28.91 519 ALA B CA 1
ATOM 9811 C C . ALA B 1 519 ? 17.391 40.594 6.949 1 28.91 519 ALA B C 1
ATOM 9813 O O . ALA B 1 519 ? 16.531 39.719 7.074 1 28.91 519 ALA B O 1
ATOM 9814 N N . GLY B 1 520 ? 17.406 41.344 8 1 29.92 520 GLY B N 1
ATOM 9815 C CA . GLY B 1 520 ? 16.188 41.906 8.578 1 29.92 520 GLY B CA 1
ATOM 9816 C C . GLY B 1 520 ? 15.086 42.125 7.559 1 29.92 520 GLY B C 1
ATOM 9817 O O . GLY B 1 520 ? 15.336 42.125 6.355 1 29.92 520 GLY B O 1
ATOM 9818 N N . PRO B 1 521 ? 13.734 42.188 7.91 1 29.53 521 PRO B N 1
ATOM 9819 C CA . PRO B 1 521 ? 12.727 42.438 6.875 1 29.53 521 PRO B CA 1
ATOM 9820 C C . PRO B 1 521 ? 13.07 43.656 6.016 1 29.53 521 PRO B C 1
ATOM 9822 O O . PRO B 1 521 ? 13.117 44.781 6.523 1 29.53 521 PRO B O 1
ATOM 9825 N N . ALA B 1 522 ? 13.984 43.75 5.215 1 29.48 522 ALA B N 1
ATOM 9826 C CA . ALA B 1 522 ? 13.773 44.812 4.23 1 29.48 522 ALA B CA 1
ATOM 9827 C C . ALA B 1 522 ? 12.305 44.875 3.809 1 29.48 522 ALA B C 1
ATOM 9829 O O . ALA B 1 522 ? 11.555 43.938 4.008 1 29.48 522 ALA B O 1
ATOM 9830 N N . SER B 1 523 ? 11.664 45.906 3.16 1 32.75 523 SER B N 1
ATOM 9831 C CA . SER B 1 523 ? 10.297 46.125 2.721 1 32.75 523 SER B CA 1
ATOM 9832 C C . SER B 1 523 ? 9.609 44.844 2.328 1 32.75 523 SER B C 1
ATOM 9834 O O . SER B 1 523 ? 8.43 44.625 2.602 1 32.75 523 SER B O 1
ATOM 9836 N N . GLY B 1 524 ? 10.047 44.031 1.328 1 34.72 524 GLY B N 1
ATOM 9837 C CA . GLY B 1 524 ? 9.406 42.875 0.731 1 34.72 524 GLY B CA 1
ATOM 9838 C C . GLY B 1 524 ? 9.633 41.594 1.517 1 34.72 524 GLY B C 1
ATOM 9839 O O . GLY B 1 524 ? 9.758 40.531 0.933 1 34.72 524 GLY B O 1
ATOM 9840 N N . SER B 1 525 ? 10.086 41.438 2.697 1 39.25 525 SER B N 1
ATOM 9841 C CA . SER B 1 525 ? 10.547 40.312 3.484 1 39.25 525 SER B CA 1
ATOM 9842 C C . SER B 1 525 ? 9.469 39.25 3.615 1 39.25 525 SER B C 1
ATOM 9844 O O . SER B 1 525 ? 8.297 39.562 3.838 1 39.25 525 SER B O 1
ATOM 9846 N N . SER B 1 526 ? 9.703 37.969 3.219 1 50.56 526 SER B N 1
ATOM 9847 C CA . SER B 1 526 ? 8.867 36.75 3.178 1 50.56 526 SER B CA 1
ATOM 9848 C C . SER B 1 526 ? 8.195 36.5 4.523 1 50.56 526 SER B C 1
ATOM 9850 O O . SER B 1 526 ? 8.781 36.781 5.574 1 50.56 526 SER B O 1
ATOM 9852 N N . ILE B 1 527 ? 6.863 36.562 4.656 1 53.22 527 ILE B N 1
ATOM 9853 C CA . ILE B 1 527 ? 6.004 36.156 5.77 1 53.22 527 ILE B CA 1
ATOM 9854 C C . ILE B 1 527 ? 6.684 35.062 6.59 1 53.22 527 ILE B C 1
ATOM 9856 O O . ILE B 1 527 ? 6.527 35 7.809 1 53.22 527 ILE B O 1
ATOM 9860 N N . SER B 1 528 ? 7.656 34.438 5.984 1 59.88 528 SER B N 1
ATOM 9861 C CA . SER B 1 528 ? 8.258 33.281 6.656 1 59.88 528 SER B CA 1
ATOM 9862 C C . SER B 1 528 ? 9.336 33.719 7.645 1 59.88 528 SER B C 1
ATOM 9864 O O . SER B 1 528 ? 9.734 32.938 8.516 1 59.88 528 SER B O 1
ATOM 9866 N N . LEU B 1 529 ? 9.719 34.969 7.629 1 61.62 529 LEU B N 1
ATOM 9867 C CA . LEU B 1 529 ? 10.812 35.375 8.508 1 61.62 529 LEU B CA 1
ATOM 9868 C C . LEU B 1 529 ? 10.281 36.188 9.688 1 61.62 529 LEU B C 1
ATOM 9870 O O . LEU B 1 529 ? 11.023 36.5 10.625 1 61.62 529 LEU B O 1
ATOM 9874 N N . ALA B 1 530 ? 9 36.375 9.641 1 69.81 530 ALA B N 1
ATOM 9875 C CA . ALA B 1 530 ? 8.391 37.094 10.742 1 69.81 530 ALA B CA 1
ATOM 9876 C C . ALA B 1 530 ? 8.289 36.25 11.992 1 69.81 530 ALA B C 1
ATOM 9878 O O . ALA B 1 530 ? 8.023 35.031 11.914 1 69.81 530 ALA B O 1
ATOM 9879 N N . ASP B 1 531 ? 8.672 36.812 13.18 1 84.38 531 ASP B N 1
ATOM 9880 C CA . ASP B 1 531 ? 8.438 36.25 14.508 1 84.38 531 ASP B CA 1
ATOM 9881 C C . ASP B 1 531 ? 9.32 35.031 14.742 1 84.38 531 ASP B C 1
ATOM 9883 O O . ASP B 1 531 ? 8.953 34.125 15.5 1 84.38 531 ASP B O 1
ATOM 9887 N N . GLN B 1 532 ? 10.422 34.969 14.008 1 89.94 532 GLN B N 1
ATOM 9888 C CA . GLN B 1 532 ? 11.258 33.781 14.172 1 89.94 532 GLN B CA 1
ATOM 9889 C C . GLN B 1 532 ? 12.086 33.875 15.453 1 89.94 532 GLN B C 1
ATOM 9891 O O . GLN B 1 532 ? 12.523 32.844 15.984 1 89.94 532 GLN B O 1
ATOM 9896 N N . ILE B 1 533 ? 12.367 35.094 15.867 1 94 533 ILE B N 1
ATOM 9897 C CA . ILE B 1 533 ? 13.086 35.312 17.125 1 94 533 ILE B CA 1
ATOM 9898 C C . ILE B 1 533 ? 12.211 36.094 18.094 1 94 533 ILE B C 1
ATOM 9900 O O . ILE B 1 533 ? 11.922 37.281 17.859 1 94 533 ILE B O 1
ATOM 9904 N N . LEU B 1 534 ? 11.781 35.438 19.125 1 95.44 534 LEU B N 1
ATOM 9905 C CA . LEU B 1 534 ? 10.93 36.031 20.141 1 95.44 534 LEU B CA 1
ATOM 9906 C C . LEU B 1 534 ? 11.664 36.156 21.469 1 95.44 534 LEU B C 1
ATOM 9908 O O . LEU B 1 534 ? 12.477 35.312 21.812 1 95.44 534 LEU B O 1
ATOM 9912 N N . ALA B 1 535 ? 11.398 37.25 22.188 1 96.19 535 ALA B N 1
ATOM 9913 C CA . ALA B 1 535 ? 12.102 37.469 23.453 1 96.19 535 ALA B CA 1
ATOM 9914 C C . ALA B 1 535 ? 11.148 37.969 24.531 1 96.19 535 ALA B C 1
ATOM 9916 O O . ALA B 1 535 ? 10.133 38.625 24.219 1 96.19 535 ALA B O 1
ATOM 9917 N N . SER B 1 536 ? 11.492 37.688 25.734 1 96.25 536 SER B N 1
ATOM 9918 C CA . SER B 1 536 ? 10.727 38.188 26.875 1 96.25 536 SER B CA 1
ATOM 9919 C C . SER B 1 536 ? 10.93 39.688 27.062 1 96.25 536 SER B C 1
ATOM 9921 O O . SER B 1 536 ? 11.891 40.25 26.547 1 96.25 536 SER B O 1
ATOM 9923 N N . PRO B 1 537 ? 10 40.25 27.797 1 94.06 537 PRO B N 1
ATOM 9924 C CA . PRO B 1 537 ? 10.188 41.688 28.078 1 94.06 537 PRO B CA 1
ATOM 9925 C C . PRO B 1 537 ? 11.438 41.969 28.906 1 94.06 537 PRO B C 1
ATOM 9927 O O . PRO B 1 537 ? 11.789 41.156 29.781 1 94.06 537 PRO B O 1
ATOM 9930 N N . LYS B 1 538 ? 12.164 43.031 28.641 1 92.75 538 LYS B N 1
ATOM 9931 C CA . LYS B 1 538 ? 13.352 43.5 29.375 1 92.75 538 LYS B CA 1
ATOM 9932 C C . LYS B 1 538 ? 14.461 42.438 29.312 1 92.75 538 LYS B C 1
ATOM 9934 O O . LYS B 1 538 ? 15.156 42.219 30.297 1 92.75 538 LYS B O 1
ATOM 9939 N N . ILE B 1 539 ? 14.539 41.844 28.25 1 94.75 539 ILE B N 1
ATOM 9940 C CA . ILE B 1 539 ? 15.5 40.75 28.047 1 94.75 539 ILE B CA 1
ATOM 9941 C C . ILE B 1 539 ? 16.922 41.281 28.234 1 94.75 539 ILE B C 1
ATOM 9943 O O . ILE B 1 539 ? 17.797 40.562 28.703 1 94.75 539 ILE B O 1
ATOM 9947 N N . HIS B 1 540 ? 17.172 42.531 27.969 1 93.5 540 HIS B N 1
ATOM 9948 C CA . HIS B 1 540 ? 18.516 43.125 28.016 1 93.5 540 HIS B CA 1
ATOM 9949 C C . HIS B 1 540 ? 19.031 43.188 29.453 1 93.5 540 HIS B C 1
ATOM 9951 O O . HIS B 1 540 ? 20.234 43.219 29.688 1 93.5 540 HIS B O 1
ATOM 9957 N N . SER B 1 541 ? 18.156 43.188 30.359 1 94.62 541 SER B N 1
ATOM 9958 C CA . SER B 1 541 ? 18.547 43.375 31.75 1 94.62 541 SER B CA 1
ATOM 9959 C C . SER B 1 541 ? 18.422 42.094 32.562 1 94.62 541 SER B C 1
ATOM 9961 O O . SER B 1 541 ? 18.656 42.094 33.781 1 94.62 541 SER B O 1
ATOM 9963 N N . ALA B 1 542 ? 18.094 41.062 31.984 1 95.75 542 ALA B N 1
ATOM 9964 C CA . ALA B 1 542 ? 17.938 39.781 32.688 1 95.75 542 ALA B CA 1
ATOM 9965 C C . ALA B 1 542 ? 19.297 39.219 33.125 1 95.75 542 ALA B C 1
ATOM 9967 O O . ALA B 1 542 ? 20.281 39.344 32.375 1 95.75 542 ALA B O 1
ATOM 9968 N N . GLU B 1 543 ? 19.359 38.719 34.25 1 95.5 543 GLU B N 1
ATOM 9969 C CA . GLU B 1 543 ? 20.594 38.156 34.781 1 95.5 543 GLU B CA 1
ATOM 9970 C C . GLU B 1 543 ? 20.938 36.812 34.094 1 95.5 543 GLU B C 1
ATOM 9972 O O . GLU B 1 543 ? 22.094 36.531 33.812 1 95.5 543 GLU B O 1
ATOM 9977 N N . THR B 1 544 ? 19.922 36.062 34 1 96.75 544 THR B N 1
ATOM 9978 C CA . THR B 1 544 ? 20.047 34.781 33.312 1 96.75 544 THR B CA 1
ATOM 9979 C C . THR B 1 544 ? 19.125 34.75 32.094 1 96.75 544 THR B C 1
ATOM 9981 O O . THR B 1 544 ? 17.938 35.094 32.188 1 96.75 544 THR B O 1
ATOM 9984 N N . VAL B 1 545 ? 19.672 34.344 30.938 1 97.81 545 VAL B N 1
ATOM 9985 C CA . VAL B 1 545 ? 18.906 34.25 29.703 1 97.81 545 VAL B CA 1
ATOM 9986 C C . VAL B 1 545 ? 18.953 32.812 29.188 1 97.81 545 VAL B C 1
ATOM 9988 O O . VAL B 1 545 ? 20.016 32.188 29.156 1 97.81 545 VAL B O 1
ATOM 9991 N N . VAL B 1 546 ? 17.828 32.312 28.859 1 98.25 546 VAL B N 1
ATOM 9992 C CA . VAL B 1 546 ? 17.75 31.016 28.219 1 98.25 546 VAL B CA 1
ATOM 9993 C C . VAL B 1 546 ? 17.391 31.188 26.734 1 98.25 546 VAL B C 1
ATOM 9995 O O . VAL B 1 546 ? 16.422 31.859 26.406 1 98.25 546 VAL B O 1
ATOM 9998 N N . VAL B 1 547 ? 18.172 30.578 25.891 1 98.06 547 VAL B N 1
ATOM 9999 C CA . VAL B 1 547 ? 17.953 30.641 24.453 1 98.06 547 VAL B CA 1
ATOM 10000 C C . VAL B 1 547 ? 17.5 29.281 23.938 1 98.06 547 VAL B C 1
ATOM 10002 O O . VAL B 1 547 ? 18.219 28.281 24.062 1 98.06 547 VAL B O 1
ATOM 10005 N N . PHE B 1 548 ? 16.312 29.266 23.422 1 98.19 548 PHE B N 1
ATOM 10006 C CA . PHE B 1 548 ? 15.797 28.062 22.781 1 98.19 548 PHE B CA 1
ATOM 10007 C C . PHE B 1 548 ? 15.922 28.172 21.266 1 98.19 548 PHE B C 1
ATOM 10009 O O . PHE B 1 548 ? 15.445 29.141 20.656 1 98.19 548 PHE B O 1
ATOM 10016 N N . VAL B 1 549 ? 16.578 27.25 20.625 1 97.56 549 VAL B N 1
ATOM 10017 C CA . VAL B 1 549 ? 16.656 27.141 19.172 1 97.56 549 VAL B CA 1
ATOM 10018 C C . VAL B 1 549 ? 16.047 25.828 18.703 1 97.56 549 VAL B C 1
ATOM 10020 O O . VAL B 1 549 ? 16.547 24.75 19.047 1 97.56 549 VAL B O 1
ATOM 10023 N N . HIS B 1 550 ? 14.992 25.938 17.922 1 96.5 550 HIS B N 1
ATOM 10024 C CA . HIS B 1 550 ? 14.281 24.703 17.641 1 96.5 550 HIS B CA 1
ATOM 10025 C C . HIS B 1 550 ? 13.727 24.688 16.219 1 96.5 550 HIS B C 1
ATOM 10027 O O . HIS B 1 550 ? 13.508 25.75 15.633 1 96.5 550 HIS B O 1
ATOM 10033 N N . ASP B 1 551 ? 13.5 23.469 15.695 1 92.94 551 ASP B N 1
ATOM 10034 C CA . ASP B 1 551 ? 12.688 23.266 14.492 1 92.94 551 ASP B CA 1
ATOM 10035 C C . ASP B 1 551 ? 11.234 23.656 14.742 1 92.94 551 ASP B C 1
ATOM 10037 O O . ASP B 1 551 ? 10.82 23.812 15.891 1 92.94 551 ASP B O 1
ATOM 10041 N N . PRO B 1 552 ? 10.508 23.844 13.617 1 91.69 552 PRO B N 1
ATOM 10042 C CA . PRO B 1 552 ? 9.07 24.031 13.828 1 91.69 552 PRO B CA 1
ATOM 10043 C C . PRO B 1 552 ? 8.414 22.828 14.523 1 91.69 552 PRO B C 1
ATOM 10045 O O . PRO B 1 552 ? 8.859 21.703 14.352 1 91.69 552 PRO B O 1
ATOM 10048 N N . PRO B 1 553 ? 7.352 23.156 15.281 1 91.25 553 PRO B N 1
ATOM 10049 C CA . PRO B 1 553 ? 6.629 22.062 15.938 1 91.25 553 PRO B CA 1
ATOM 10050 C C . PRO B 1 553 ? 6.164 20.984 14.953 1 91.25 553 PRO B C 1
ATOM 10052 O O . PRO B 1 553 ? 5.805 21.297 13.812 1 91.25 553 PRO B O 1
ATOM 10055 N N . GLN B 1 554 ? 6.156 19.844 15.492 1 85.31 554 GLN B N 1
ATOM 10056 C CA . GLN B 1 554 ? 5.75 18.703 14.672 1 85.31 554 GLN B CA 1
ATOM 10057 C C . GLN B 1 554 ? 4.23 18.594 14.586 1 85.31 554 GLN B C 1
ATOM 10059 O O . GLN B 1 554 ? 3.529 18.875 15.562 1 85.31 554 GLN B O 1
ATOM 10064 N N . ILE B 1 555 ? 3.768 18.297 13.367 1 86.69 555 ILE B N 1
ATOM 10065 C CA . ILE B 1 555 ? 2.34 18.078 13.156 1 86.69 555 ILE B CA 1
ATOM 10066 C C . ILE B 1 555 ? 2.074 16.594 12.891 1 86.69 555 ILE B C 1
ATOM 10068 O O . ILE B 1 555 ? 2.725 15.984 12.039 1 86.69 555 ILE B O 1
ATOM 10072 N N . TRP B 1 556 ? 1.194 16.078 13.695 1 82.12 556 TRP B N 1
ATOM 10073 C CA . TRP B 1 556 ? 0.788 14.688 13.539 1 82.12 556 TRP B CA 1
ATOM 10074 C C . TRP B 1 556 ? -0.667 14.594 13.094 1 82.12 556 TRP B C 1
ATOM 10076 O O . TRP B 1 556 ? -1.527 15.312 13.602 1 82.12 556 TRP B O 1
ATOM 10086 N N . GLY B 1 557 ? -0.92 13.836 12.164 1 77.5 557 GLY B N 1
ATOM 10087 C CA . GLY B 1 557 ? -2.287 13.633 11.711 1 77.5 557 GLY B CA 1
ATOM 10088 C C . GLY B 1 557 ? -2.396 12.641 10.57 1 77.5 557 GLY B C 1
ATOM 10089 O O . GLY B 1 557 ? -1.392 12.07 10.133 1 77.5 557 GLY B O 1
ATOM 10090 N N . LYS B 1 558 ? -3.613 12.414 10.234 1 77.56 558 LYS B N 1
ATOM 10091 C CA . LYS B 1 558 ? -3.932 11.484 9.156 1 77.56 558 LYS B CA 1
ATOM 10092 C C . LYS B 1 558 ? -4.34 12.227 7.887 1 77.56 558 LYS B C 1
ATOM 10094 O O . LYS B 1 558 ? -5.047 13.234 7.953 1 77.56 558 LYS B O 1
ATOM 10099 N N . VAL B 1 559 ? -3.768 11.734 6.797 1 79.56 559 VAL B N 1
ATOM 10100 C CA . VAL B 1 559 ? -4.188 12.273 5.508 1 79.56 559 VAL B CA 1
ATOM 10101 C C . VAL B 1 559 ? -5.273 11.383 4.906 1 79.56 559 VAL B C 1
ATOM 10103 O O . VAL B 1 559 ? -5.133 10.156 4.867 1 79.56 559 VAL B O 1
ATOM 10106 N N . ASP B 1 560 ? -6.363 12.047 4.539 1 78.62 560 ASP B N 1
ATOM 10107 C CA . ASP B 1 560 ? -7.426 11.32 3.855 1 78.62 560 ASP B CA 1
ATOM 10108 C C . ASP B 1 560 ? -6.934 10.742 2.531 1 78.62 560 ASP B C 1
ATOM 10110 O O . ASP B 1 560 ? -6.457 11.477 1.664 1 78.62 560 ASP B O 1
ATOM 10114 N N . ALA B 1 561 ? -7.109 9.477 2.379 1 76.81 561 ALA B N 1
ATOM 10115 C CA . ALA B 1 561 ? -6.527 8.789 1.226 1 76.81 561 ALA B CA 1
ATOM 10116 C C . ALA B 1 561 ? -7.285 9.133 -0.054 1 76.81 561 ALA B C 1
ATOM 10118 O O . ALA B 1 561 ? -6.777 8.93 -1.158 1 76.81 561 ALA B O 1
ATOM 10119 N N . VAL B 1 562 ? -8.508 9.562 0.041 1 74.44 562 VAL B N 1
ATOM 10120 C CA . VAL B 1 562 ? -9.312 9.891 -1.129 1 74.44 562 VAL B CA 1
ATOM 10121 C C . VAL B 1 562 ? -9.023 11.32 -1.573 1 74.44 562 VAL B C 1
ATOM 10123 O O . VAL B 1 562 ? -8.711 11.562 -2.74 1 74.44 562 VAL B O 1
ATOM 10126 N N . THR B 1 563 ? -9.07 12.219 -0.588 1 72.38 563 THR B N 1
ATOM 10127 C CA . THR B 1 563 ? -8.992 13.625 -0.944 1 72.38 563 THR B CA 1
ATOM 10128 C C . THR B 1 563 ? -7.551 14.125 -0.869 1 72.38 563 THR B C 1
ATOM 10130 O O . THR B 1 563 ? -7.203 15.133 -1.488 1 72.38 563 THR B O 1
ATOM 10133 N N . GLY B 1 564 ? -6.738 13.477 -0.06 1 75.81 564 GLY B N 1
ATOM 10134 C CA . GLY B 1 564 ? -5.379 13.953 0.162 1 75.81 564 GLY B CA 1
ATOM 10135 C C . GLY B 1 564 ? -5.297 15.062 1.194 1 75.81 564 GLY B C 1
ATOM 10136 O O . GLY B 1 564 ? -4.219 15.602 1.444 1 75.81 564 GLY B O 1
ATOM 10137 N N . GLU B 1 565 ? -6.359 15.391 1.818 1 79.12 565 GLU B N 1
ATOM 10138 C CA . GLU B 1 565 ? -6.414 16.453 2.822 1 79.12 565 GLU B CA 1
ATOM 10139 C C . GLU B 1 565 ? -6.074 15.914 4.207 1 79.12 565 GLU B C 1
ATOM 10141 O O . GLU B 1 565 ? -6.406 14.773 4.539 1 79.12 565 GLU B O 1
ATOM 10146 N N . LEU B 1 566 ? -5.395 16.766 4.988 1 81.81 566 LEU B N 1
ATOM 10147 C CA . LEU B 1 566 ? -5.121 16.422 6.375 1 81.81 566 LEU B CA 1
ATOM 10148 C C . LEU B 1 566 ? -6.406 16.422 7.203 1 81.81 566 LEU B C 1
ATOM 10150 O O . LEU B 1 566 ? -7.234 17.328 7.062 1 81.81 566 LEU B O 1
ATOM 10154 N N . ASP B 1 567 ? -6.551 15.438 8.039 1 78.88 567 ASP B N 1
ATOM 10155 C CA . ASP B 1 567 ? -7.727 15.352 8.898 1 78.88 567 ASP B CA 1
ATOM 10156 C C . ASP B 1 567 ? -7.715 16.453 9.945 1 78.88 567 ASP B C 1
ATOM 10158 O O . ASP B 1 567 ? -6.652 16.844 10.438 1 78.88 567 ASP B O 1
ATOM 10162 N N . PHE B 1 568 ? -8.898 16.844 10.328 1 72.88 568 PHE B N 1
ATOM 10163 C CA . PHE B 1 568 ? -9.008 17.984 11.219 1 72.88 568 PHE B CA 1
ATOM 10164 C C . PHE B 1 568 ? -8.711 17.594 12.656 1 72.88 568 PHE B C 1
ATOM 10166 O O . PHE B 1 568 ? -8.508 18.453 13.516 1 72.88 568 PHE B O 1
ATOM 10173 N N . ASP B 1 569 ? -8.609 16.297 12.891 1 75.38 569 ASP B N 1
ATOM 10174 C CA . ASP B 1 569 ? -8.234 15.867 14.234 1 75.38 569 ASP B CA 1
ATOM 10175 C C . ASP B 1 569 ? -6.715 15.773 14.375 1 75.38 569 ASP B C 1
ATOM 10177 O O . ASP B 1 569 ? -6.211 15.273 15.383 1 75.38 569 ASP B O 1
ATOM 10181 N N . SER B 1 570 ? -6.105 16.281 13.414 1 82.69 570 SER B N 1
ATOM 10182 C CA . SER B 1 570 ? -4.652 16.344 13.477 1 82.69 570 SER B CA 1
ATOM 10183 C C . SER B 1 570 ? -4.188 17.312 14.562 1 82.69 570 SER B C 1
ATOM 10185 O O . SER B 1 570 ? -4.934 18.219 14.961 1 82.69 570 SER B O 1
ATOM 10187 N N . CYS B 1 571 ? -2.949 17.047 15.062 1 85 571 CYS B N 1
ATOM 10188 C CA . CYS B 1 571 ? -2.484 17.828 16.203 1 85 571 CYS B CA 1
ATOM 10189 C C . CYS B 1 571 ? -1.046 18.281 16 1 85 571 CYS B C 1
ATOM 10191 O O . CYS B 1 571 ? -0.281 17.656 15.281 1 85 571 CYS B O 1
ATOM 10193 N N . MET B 1 572 ? -0.784 19.391 16.594 1 88.75 572 MET B N 1
ATOM 10194 C CA . MET B 1 572 ? 0.571 19.922 16.641 1 88.75 572 MET B CA 1
ATOM 10195 C C . MET B 1 572 ? 1.188 19.734 18.031 1 88.75 572 MET B C 1
ATOM 10197 O O . MET B 1 572 ? 0.539 19.984 19.047 1 88.75 572 MET B O 1
ATOM 10201 N N . VAL B 1 573 ? 2.408 19.266 18.031 1 87.62 573 VAL B N 1
ATOM 10202 C CA . VAL B 1 573 ? 3.127 19.047 19.297 1 87.62 573 VAL B CA 1
ATOM 10203 C C . VAL B 1 573 ? 4.352 19.953 19.344 1 87.62 573 VAL B C 1
ATOM 10205 O O . VAL B 1 573 ? 5.266 19.828 18.531 1 87.62 573 VAL B O 1
ATOM 10208 N N . ASP B 1 574 ? 4.305 20.797 20.281 1 90.56 574 ASP B N 1
ATOM 10209 C CA . ASP B 1 574 ? 5.426 21.703 20.516 1 90.56 574 ASP B CA 1
ATOM 10210 C C . ASP B 1 574 ? 6.293 21.219 21.672 1 90.56 574 ASP B C 1
ATOM 10212 O O . ASP B 1 574 ? 5.922 21.359 22.844 1 90.56 574 ASP B O 1
ATOM 10216 N N . VAL B 1 575 ? 7.449 20.828 21.359 1 89.88 575 VAL B N 1
ATOM 10217 C CA . VAL B 1 575 ? 8.312 20.188 22.344 1 89.88 575 VAL B CA 1
ATOM 10218 C C . VAL B 1 575 ? 8.922 21.25 23.266 1 89.88 575 VAL B C 1
ATOM 10220 O O . VAL B 1 575 ? 9.422 20.922 24.344 1 89.88 575 VAL B O 1
ATOM 10223 N N . THR B 1 576 ? 8.859 22.516 22.953 1 93.56 576 THR B N 1
ATOM 10224 C CA . THR B 1 576 ? 9.492 23.562 23.734 1 93.56 576 THR B CA 1
ATOM 10225 C C . THR B 1 576 ? 8.578 24.016 24.875 1 93.56 576 THR B C 1
ATOM 10227 O O . THR B 1 576 ? 9.008 24.719 25.781 1 93.56 576 THR B O 1
ATOM 10230 N N . THR B 1 577 ? 7.352 23.578 24.844 1 91.12 577 THR B N 1
ATOM 10231 C CA . THR B 1 577 ? 6.344 24.078 25.781 1 91.12 577 THR B CA 1
ATOM 10232 C C . THR B 1 577 ? 6.789 23.859 27.219 1 91.12 577 THR B C 1
ATOM 10234 O O . THR B 1 577 ? 6.738 24.797 28.031 1 91.12 577 THR B O 1
ATOM 10237 N N . LYS B 1 578 ? 7.234 22.719 27.516 1 91.56 578 LYS B N 1
ATOM 10238 C CA . LYS B 1 578 ? 7.664 22.391 28.875 1 91.56 578 LYS B CA 1
ATOM 10239 C C . LYS B 1 578 ? 8.867 23.234 29.281 1 91.56 578 LYS B C 1
ATOM 10241 O O . LYS B 1 578 ? 8.961 23.672 30.438 1 91.56 578 LYS B O 1
ATOM 10246 N N . TRP B 1 579 ? 9.734 23.469 28.453 1 96.19 579 TRP B N 1
ATOM 10247 C CA . TRP B 1 579 ? 10.945 24.234 28.719 1 96.19 579 TRP B CA 1
ATOM 10248 C C . TRP B 1 579 ? 10.617 25.719 28.906 1 96.19 579 TRP B C 1
ATOM 10250 O O . TRP B 1 579 ? 11.211 26.391 29.75 1 96.19 579 TRP B O 1
ATOM 10260 N N . LEU B 1 580 ? 9.711 26.188 28.125 1 96.19 580 LEU B N 1
ATOM 10261 C CA . LEU B 1 580 ? 9.266 27.578 28.266 1 96.19 580 LEU B CA 1
ATOM 10262 C C . LEU B 1 580 ? 8.602 27.797 29.609 1 96.19 580 LEU B C 1
ATOM 10264 O O . LEU B 1 580 ? 8.844 28.812 30.266 1 96.19 580 LEU B O 1
ATOM 10268 N N . GLU B 1 581 ? 7.84 26.828 29.969 1 94.81 581 GLU B N 1
ATOM 10269 C CA . GLU B 1 581 ? 7.203 26.906 31.281 1 94.81 581 GLU B CA 1
ATOM 10270 C C . GLU B 1 581 ? 8.242 26.906 32.406 1 94.81 581 GLU B C 1
ATOM 10272 O O . GLU B 1 581 ? 8.117 27.656 33.375 1 94.81 581 GLU B O 1
ATOM 10277 N N . TRP B 1 582 ? 9.18 26.094 32.25 1 96.75 582 TRP B N 1
ATOM 10278 C CA . TRP B 1 582 ? 10.258 25.984 33.25 1 96.75 582 TRP B CA 1
ATOM 10279 C C . TRP B 1 582 ? 11.023 27.297 33.344 1 96.75 582 TRP B C 1
ATOM 10281 O O . TRP B 1 582 ? 11.211 27.828 34.438 1 96.75 582 TRP B O 1
ATOM 10291 N N . ALA B 1 583 ? 11.477 27.875 32.281 1 97.56 583 ALA B N 1
ATOM 10292 C CA . ALA B 1 583 ? 12.273 29.094 32.25 1 97.56 583 ALA B CA 1
ATOM 10293 C C . ALA B 1 583 ? 11.477 30.281 32.812 1 97.56 583 ALA B C 1
ATOM 10295 O O . ALA B 1 583 ? 12 31.078 33.562 1 97.56 583 ALA B O 1
ATOM 10296 N N . HIS B 1 584 ? 10.25 30.281 32.375 1 96.75 584 HIS B N 1
ATOM 10297 C CA . HIS B 1 584 ? 9.383 31.359 32.875 1 96.75 584 HIS B CA 1
ATOM 10298 C C . HIS B 1 584 ? 9.164 31.234 34.375 1 96.75 584 HIS B C 1
ATOM 10300 O O . HIS B 1 584 ? 9.148 32.25 35.094 1 96.75 584 HIS B O 1
ATOM 10306 N N . GLY B 1 585 ? 9 30.078 34.844 1 96.44 585 GLY B N 1
ATOM 10307 C CA . GLY B 1 585 ? 8.805 29.828 36.25 1 96.44 585 GLY B CA 1
ATOM 10308 C C . GLY B 1 585 ? 10.008 30.219 37.094 1 96.44 585 GLY B C 1
ATOM 10309 O O . GLY B 1 585 ? 9.852 30.625 38.25 1 96.44 585 GLY B O 1
ATOM 10310 N N . ARG B 1 586 ? 11.172 30.203 36.531 1 96.56 586 ARG B N 1
ATOM 10311 C CA . ARG B 1 586 ? 12.414 30.516 37.25 1 96.56 586 ARG B CA 1
ATOM 10312 C C . ARG B 1 586 ? 12.727 32 37.156 1 96.56 586 ARG B C 1
ATOM 10314 O O . ARG B 1 586 ? 13.688 32.5 37.75 1 96.56 586 ARG B O 1
ATOM 10321 N N . GLY B 1 587 ? 11.922 32.719 36.312 1 95.62 587 GLY B N 1
ATOM 10322 C CA . GLY B 1 587 ? 12.133 34.125 36.125 1 95.62 587 GLY B CA 1
ATOM 10323 C C . GLY B 1 587 ? 13.273 34.469 35.188 1 95.62 587 GLY B C 1
ATOM 10324 O O . GLY B 1 587 ? 13.852 35.531 35.25 1 95.62 587 GLY B O 1
ATOM 10325 N N . TYR B 1 588 ? 13.695 33.594 34.406 1 97 588 TYR B N 1
ATOM 10326 C CA . TYR B 1 588 ? 14.766 33.812 33.438 1 97 588 TYR B CA 1
ATOM 10327 C C . TYR B 1 588 ? 14.266 34.594 32.25 1 97 588 TYR B C 1
ATOM 10329 O O . TYR B 1 588 ? 13.07 34.594 31.922 1 97 588 TYR B O 1
ATOM 10337 N N . GLY B 1 589 ? 15.141 35.406 31.641 1 97.25 589 GLY B N 1
ATOM 10338 C CA . GLY B 1 589 ? 14.844 35.906 30.312 1 97.25 589 GLY B CA 1
ATOM 10339 C C . GLY B 1 589 ? 14.82 34.844 29.25 1 97.25 589 GLY B C 1
ATOM 10340 O O . GLY B 1 589 ? 15.625 33.906 29.297 1 97.25 589 GLY B O 1
ATOM 10341 N N . ILE B 1 590 ? 13.883 34.938 28.328 1 97.88 590 ILE B N 1
ATOM 10342 C CA . ILE B 1 590 ? 13.688 33.875 27.344 1 97.88 590 ILE B CA 1
ATOM 10343 C C . ILE B 1 590 ? 13.883 34.438 25.938 1 97.88 590 ILE B C 1
ATOM 10345 O O . ILE B 1 590 ? 13.352 35.5 25.609 1 97.88 590 ILE B O 1
ATOM 10349 N N . ILE B 1 591 ? 14.648 33.781 25.156 1 96.94 591 ILE B N 1
ATOM 10350 C CA . ILE B 1 591 ? 14.695 33.969 23.719 1 96.94 591 ILE B CA 1
ATOM 10351 C C . ILE B 1 591 ? 14.312 32.688 23 1 96.94 591 ILE B C 1
ATOM 10353 O O . ILE B 1 591 ? 14.93 31.641 23.219 1 96.94 591 ILE B O 1
ATOM 10357 N N . ASP B 1 592 ? 13.25 32.75 22.234 1 96.94 592 ASP B N 1
ATOM 10358 C CA . ASP B 1 592 ? 12.75 31.594 21.484 1 96.94 592 ASP B CA 1
ATOM 10359 C C . ASP B 1 592 ? 13 31.781 19.984 1 96.94 592 ASP B C 1
ATOM 10361 O O . ASP B 1 592 ? 12.453 32.688 19.359 1 96.94 592 ASP B O 1
ATOM 10365 N N . VAL B 1 593 ? 13.812 30.891 19.422 1 96.06 593 VAL B N 1
ATOM 10366 C CA . VAL B 1 593 ? 14.188 31 18.016 1 96.06 593 VAL B CA 1
ATOM 10367 C C . VAL B 1 593 ? 13.633 29.797 17.25 1 96.06 593 VAL B C 1
ATOM 10369 O O . VAL B 1 593 ? 13.945 28.656 17.562 1 96.06 593 VAL B O 1
ATOM 10372 N N . ASN B 1 594 ? 12.789 30.078 16.266 1 94.88 594 ASN B N 1
ATOM 10373 C CA . ASN B 1 594 ? 12.289 29.062 15.336 1 94.88 594 ASN B CA 1
ATOM 10374 C C . ASN B 1 594 ? 13.039 29.094 14.008 1 94.88 594 ASN B C 1
ATOM 10376 O O . ASN B 1 594 ? 13.188 30.156 13.398 1 94.88 594 ASN B O 1
ATOM 10380 N N . ILE B 1 595 ? 13.594 27.969 13.594 1 93.38 595 ILE B N 1
ATOM 10381 C CA . ILE B 1 595 ? 14.266 27.859 12.305 1 93.38 595 ILE B CA 1
ATOM 10382 C C . ILE B 1 595 ? 13.336 27.203 11.289 1 93.38 595 ILE B C 1
ATOM 10384 O O . ILE B 1 595 ? 13.125 25.984 11.32 1 93.38 595 ILE B O 1
ATOM 10388 N N . PRO B 1 596 ? 12.836 27.953 10.344 1 88.75 596 PRO B N 1
ATOM 10389 C CA . PRO B 1 596 ? 11.938 27.375 9.352 1 88.75 596 PRO B CA 1
ATOM 10390 C C . PRO B 1 596 ? 12.609 26.297 8.508 1 88.75 596 PRO B C 1
ATOM 10392 O O . PRO B 1 596 ? 13.805 26.375 8.234 1 88.75 596 PRO B O 1
ATOM 10395 N N . LYS B 1 597 ? 11.836 25.312 8.117 1 86.06 597 LYS B N 1
ATOM 10396 C CA . LYS B 1 597 ? 12.352 24.266 7.254 1 86.06 597 LYS B CA 1
ATOM 10397 C C . LYS B 1 597 ? 12.156 24.609 5.781 1 86.06 597 LYS B C 1
ATOM 10399 O O . LYS B 1 597 ? 12.875 24.094 4.918 1 86.06 597 LYS B O 1
ATOM 10404 N N . ALA B 1 598 ? 11.133 25.391 5.508 1 78.81 598 ALA B N 1
ATOM 10405 C CA . ALA B 1 598 ? 10.852 25.859 4.156 1 78.81 598 ALA B CA 1
ATOM 10406 C C . ALA B 1 598 ? 10.367 27.312 4.172 1 78.81 598 ALA B C 1
ATOM 10408 O O . ALA B 1 598 ? 9.867 27.797 5.195 1 78.81 598 ALA B O 1
ATOM 10409 N N . LEU B 1 599 ? 10.727 27.969 3.117 1 74.75 599 LEU B N 1
ATOM 10410 C CA . LEU B 1 599 ? 10.266 29.344 3 1 74.75 599 LEU B CA 1
ATOM 10411 C C . LEU B 1 599 ? 9.312 29.5 1.824 1 74.75 599 LEU B C 1
ATOM 10413 O O . LEU B 1 599 ? 9.352 28.703 0.878 1 74.75 599 LEU B O 1
ATOM 10417 N N . ASN B 1 600 ? 8.352 30.344 1.96 1 65.62 600 ASN B N 1
ATOM 10418 C CA . ASN B 1 600 ? 7.434 30.625 0.868 1 65.62 600 ASN B CA 1
ATOM 10419 C C . ASN B 1 600 ? 8.086 31.5 -0.2 1 65.62 600 ASN B C 1
ATOM 10421 O O . ASN B 1 600 ? 8.836 32.438 0.122 1 65.62 600 ASN B O 1
ATOM 10425 N N . GLY B 1 601 ? 7.848 31.203 -1.463 1 60 601 GLY B N 1
ATOM 10426 C CA . GLY B 1 601 ? 8.227 32.094 -2.555 1 60 601 GLY B CA 1
ATOM 10427 C C . GLY B 1 601 ? 9.617 31.812 -3.1 1 60 601 GLY B C 1
ATOM 10428 O O . GLY B 1 601 ? 10.109 30.688 -3.002 1 60 601 GLY B O 1
ATOM 10429 N N . ALA B 1 602 ? 10.172 32.688 -3.84 1 49.75 602 ALA B N 1
ATOM 10430 C CA . ALA B 1 602 ? 11.422 32.625 -4.598 1 49.75 602 ALA B CA 1
ATOM 10431 C C . ALA B 1 602 ? 12.609 32.344 -3.686 1 49.75 602 ALA B C 1
ATOM 10433 O O . ALA B 1 602 ? 13.633 31.812 -4.129 1 49.75 602 ALA B O 1
ATOM 10434 N N . ASP B 1 603 ? 12.328 32.531 -2.453 1 55.03 603 ASP B N 1
ATOM 10435 C CA . ASP B 1 603 ? 13.453 32.375 -1.533 1 55.03 603 ASP B CA 1
ATOM 10436 C C . ASP B 1 603 ? 13.688 30.922 -1.157 1 55.03 603 ASP B C 1
ATOM 10438 O O . ASP B 1 603 ? 14.727 30.594 -0.577 1 55.03 603 ASP B O 1
ATOM 10442 N N . ASP B 1 604 ? 12.914 30.016 -1.602 1 59.72 604 ASP B N 1
ATOM 10443 C CA . ASP B 1 604 ? 12.984 28.625 -1.155 1 59.72 604 ASP B CA 1
ATOM 10444 C C . ASP B 1 604 ? 14.102 27.875 -1.872 1 59.72 604 ASP B C 1
ATOM 10446 O O . ASP B 1 604 ? 14.742 27 -1.286 1 59.72 604 ASP B O 1
ATOM 10450 N N . ASP B 1 605 ? 14.422 28.219 -3.035 1 60.59 605 ASP B N 1
ATOM 10451 C CA . ASP B 1 605 ? 15.328 27.406 -3.852 1 60.59 605 ASP B CA 1
ATOM 10452 C C . ASP B 1 605 ? 16.719 27.359 -3.234 1 60.59 605 ASP B C 1
ATOM 10454 O O . ASP B 1 605 ? 17.438 26.375 -3.396 1 60.59 605 ASP B O 1
ATOM 10458 N N . ASN B 1 606 ? 17.031 28.344 -2.441 1 64.44 606 ASN B N 1
ATOM 10459 C CA . ASN B 1 606 ? 18.391 28.406 -1.901 1 64.44 606 ASN B CA 1
ATOM 10460 C C . ASN B 1 606 ? 18.391 28.344 -0.376 1 64.44 606 ASN B C 1
ATOM 10462 O O . ASN B 1 606 ? 19.406 28.609 0.261 1 64.44 606 ASN B O 1
ATOM 10466 N N . TYR B 1 607 ? 17.281 28 0.156 1 74.69 607 TYR B N 1
ATOM 10467 C CA . TYR B 1 607 ? 17.188 28.016 1.611 1 74.69 607 TYR B CA 1
ATOM 10468 C C . TYR B 1 607 ? 17.531 26.641 2.195 1 74.69 607 TYR B C 1
ATOM 10470 O O . TYR B 1 607 ? 17 25.625 1.744 1 74.69 607 TYR B O 1
ATOM 10478 N N . TYR B 1 608 ? 18.547 26.641 3.084 1 80.12 608 TYR B N 1
ATOM 10479 C CA . TYR B 1 608 ? 18.891 25.469 3.865 1 80.12 608 TYR B CA 1
ATOM 10480 C C . TYR B 1 608 ? 18.766 25.734 5.359 1 80.12 608 TYR B C 1
ATOM 10482 O O . TYR B 1 608 ? 19.422 26.641 5.887 1 80.12 608 TYR B O 1
ATOM 10490 N N . ALA B 1 609 ? 17.953 25.016 5.918 1 85.12 609 ALA B N 1
ATOM 10491 C CA . ALA B 1 609 ? 17.641 25.203 7.332 1 85.12 609 ALA B CA 1
ATOM 10492 C C . ALA B 1 609 ? 18.922 25.109 8.18 1 85.12 609 ALA B C 1
ATOM 10494 O O . ALA B 1 609 ? 19.047 25.828 9.18 1 85.12 609 ALA B O 1
ATOM 10495 N N . LEU B 1 610 ? 19.859 24.312 7.77 1 88.31 610 LEU B N 1
ATOM 10496 C CA . LEU B 1 610 ? 21.109 24.141 8.508 1 88.31 610 LEU B CA 1
ATOM 10497 C C . LEU B 1 610 ? 21.891 25.453 8.523 1 88.31 610 LEU B C 1
ATOM 10499 O O . LEU B 1 610 ? 22.312 25.922 9.586 1 88.31 610 LEU B O 1
ATOM 10503 N N . PHE B 1 611 ? 22.031 26.062 7.441 1 87.88 611 PHE B N 1
ATOM 10504 C CA . PHE B 1 611 ? 22.797 27.297 7.336 1 87.88 611 PHE B CA 1
ATOM 10505 C C . PHE B 1 611 ? 22.047 28.453 7.992 1 87.88 611 PHE B C 1
ATOM 10507 O O . PHE B 1 611 ? 22.656 29.328 8.609 1 87.88 611 PHE B O 1
ATOM 10514 N N . ALA B 1 612 ? 20.75 28.391 7.816 1 87.75 612 ALA B N 1
ATOM 10515 C CA . ALA B 1 612 ? 19.922 29.422 8.453 1 87.75 612 ALA B CA 1
ATOM 10516 C C . ALA B 1 612 ? 20.094 29.391 9.969 1 87.75 612 ALA B C 1
ATOM 10518 O O . ALA B 1 612 ? 20.172 30.438 10.609 1 87.75 612 ALA B O 1
ATOM 10519 N N . SER B 1 613 ? 20.094 28.203 10.5 1 93.44 613 SER B N 1
ATOM 10520 C CA . SER B 1 613 ? 20.281 28.062 11.945 1 93.44 613 SER B CA 1
ATOM 10521 C C . SER B 1 613 ? 21.625 28.609 12.391 1 93.44 613 SER B C 1
ATOM 10523 O O . SER B 1 613 ? 21.719 29.297 13.414 1 93.44 613 SER B O 1
ATOM 10525 N N . GLN B 1 614 ? 22.672 28.359 11.688 1 92.81 614 GLN B N 1
ATOM 10526 C CA . GLN B 1 614 ? 24.016 28.828 12.008 1 92.81 614 GLN B CA 1
ATOM 10527 C C . GLN B 1 614 ? 24.094 30.359 11.953 1 92.81 614 GLN B C 1
ATOM 10529 O O . GLN B 1 614 ? 24.594 30.984 12.875 1 92.81 614 GLN B O 1
ATOM 10534 N N . GLU B 1 615 ? 23.516 30.875 10.984 1 91.12 615 GLU B N 1
ATOM 10535 C CA . GLU B 1 615 ? 23.547 32.312 10.789 1 91.12 615 GLU B CA 1
ATOM 10536 C C . GLU B 1 615 ? 22.75 33.031 11.875 1 91.12 615 GLU B C 1
ATOM 10538 O O . GLU B 1 615 ? 23.172 34.062 12.383 1 91.12 615 GLU B O 1
ATOM 10543 N N . VAL B 1 616 ? 21.625 32.5 12.164 1 92.38 616 VAL B N 1
ATOM 10544 C CA . VAL B 1 616 ? 20.75 33.156 13.141 1 92.38 616 VAL B CA 1
ATOM 10545 C C . VAL B 1 616 ? 21.406 33.125 14.516 1 92.38 616 VAL B C 1
ATOM 10547 O O . VAL B 1 616 ? 21.328 34.125 15.258 1 92.38 616 VAL B O 1
ATOM 10550 N N . CYS B 1 617 ? 22.062 32.062 14.844 1 95.19 617 CYS B N 1
ATOM 10551 C CA . CYS B 1 617 ? 22.703 31.953 16.156 1 95.19 617 CYS B CA 1
ATOM 10552 C C . CYS B 1 617 ? 23.891 32.906 16.25 1 95.19 617 CYS B C 1
ATOM 10554 O O . CYS B 1 617 ? 24.094 33.562 17.281 1 95.19 617 CYS B O 1
ATOM 10556 N N . LEU B 1 618 ? 24.656 33.031 15.18 1 94.5 618 LEU B N 1
ATOM 10557 C CA . LEU B 1 618 ? 25.75 34 15.156 1 94.5 618 LEU B CA 1
ATOM 10558 C C . LEU B 1 618 ? 25.234 35.406 15.273 1 94.5 618 LEU B C 1
ATOM 10560 O O . LEU B 1 618 ? 25.781 36.219 16.031 1 94.5 618 LEU B O 1
ATOM 10564 N N . TYR B 1 619 ? 24.219 35.688 14.555 1 92.75 619 TYR B N 1
ATOM 10565 C CA . TYR B 1 619 ? 23.578 37 14.586 1 92.75 619 TYR B CA 1
ATOM 10566 C C . TYR B 1 619 ? 23.078 37.312 15.984 1 92.75 619 TYR B C 1
ATOM 10568 O O . TYR B 1 619 ? 23.328 38.438 16.484 1 92.75 619 TYR B O 1
ATOM 10576 N N . LEU B 1 620 ? 22.422 36.438 16.562 1 94 620 LEU B N 1
ATOM 10577 C CA . LEU B 1 620 ? 21.859 36.625 17.891 1 94 620 LEU B CA 1
ATOM 10578 C C . LEU B 1 620 ? 22.969 36.906 18.906 1 94 620 LEU B C 1
ATOM 10580 O O . LEU B 1 620 ? 22.797 37.781 19.781 1 94 620 LEU B O 1
ATOM 10584 N N . TRP B 1 621 ? 24.047 36.219 18.812 1 95.25 621 TRP B N 1
ATOM 10585 C CA . TRP B 1 621 ? 25.172 36.438 19.719 1 95.25 621 TRP B CA 1
ATOM 10586 C C . TRP B 1 621 ? 25.797 37.812 19.5 1 95.25 621 TRP B C 1
ATOM 10588 O O . TRP B 1 621 ? 25.984 38.594 20.438 1 95.25 621 TRP B O 1
ATOM 10598 N N . ASP B 1 622 ? 26.109 38.125 18.281 1 94.12 622 ASP B N 1
ATOM 10599 C CA . ASP B 1 622 ? 26.875 39.312 17.938 1 94.12 622 ASP B CA 1
ATOM 10600 C C . ASP B 1 622 ? 26.078 40.594 18.219 1 94.12 622 ASP B C 1
ATOM 10602 O O . ASP B 1 622 ? 26.625 41.594 18.641 1 94.12 622 ASP B O 1
ATOM 10606 N N . LYS B 1 623 ? 24.781 40.438 18.047 1 91.62 623 LYS B N 1
ATOM 10607 C CA . LYS B 1 623 ? 23.984 41.688 18.094 1 91.62 623 LYS B CA 1
ATOM 10608 C C . LYS B 1 623 ? 23.266 41.812 19.422 1 91.62 623 LYS B C 1
ATOM 10610 O O . LYS B 1 623 ? 22.922 42.938 19.828 1 91.62 623 LYS B O 1
ATOM 10615 N N . TYR B 1 624 ? 23.094 40.719 20.141 1 93.5 624 TYR B N 1
ATOM 10616 C CA . TYR B 1 624 ? 22.234 40.812 21.328 1 93.5 624 TYR B CA 1
ATOM 10617 C C . TYR B 1 624 ? 22.906 40.219 22.547 1 93.5 624 TYR B C 1
ATOM 10619 O O . TYR B 1 624 ? 23.375 40.938 23.422 1 93.5 624 TYR B O 1
ATOM 10627 N N . LEU B 1 625 ? 23.219 39 22.578 1 95.31 625 LEU B N 1
ATOM 10628 C CA . LEU B 1 625 ? 23.641 38.281 23.766 1 95.31 625 LEU B CA 1
ATOM 10629 C C . LEU B 1 625 ? 24.984 38.781 24.281 1 95.31 625 LEU B C 1
ATOM 10631 O O . LEU B 1 625 ? 25.203 38.875 25.484 1 95.31 625 LEU B O 1
ATOM 10635 N N . SER B 1 626 ? 25.859 39.156 23.359 1 94.25 626 SER B N 1
ATOM 10636 C CA . SER B 1 626 ? 27.172 39.625 23.75 1 94.25 626 SER B CA 1
ATOM 10637 C C . SER B 1 626 ? 27.078 40.969 24.469 1 94.25 626 SER B C 1
ATOM 10639 O O . SER B 1 626 ? 27.953 41.312 25.266 1 94.25 626 SER B O 1
ATOM 10641 N N . VAL B 1 627 ? 26.031 41.75 24.188 1 92.88 627 VAL B N 1
ATOM 10642 C CA . VAL B 1 627 ? 25.969 43.094 24.734 1 92.88 627 VAL B CA 1
ATOM 10643 C C . VAL B 1 627 ? 24.953 43.156 25.859 1 92.88 627 VAL B C 1
ATOM 10645 O O . VAL B 1 627 ? 24.891 44.156 26.609 1 92.88 627 VAL B O 1
ATOM 10648 N N . PHE B 1 628 ? 24.203 42.125 26.078 1 93.88 628 PHE B N 1
ATOM 10649 C CA . PHE B 1 628 ? 23.25 42.062 27.172 1 93.88 628 PHE B CA 1
ATOM 10650 C C . PHE B 1 628 ? 23.969 42.062 28.516 1 93.88 628 PHE B C 1
ATOM 10652 O O . PHE B 1 628 ? 25.156 41.75 28.609 1 93.88 628 PHE B O 1
ATOM 10659 N N . ASP B 1 629 ? 23.266 42.406 29.547 1 93.88 629 ASP B N 1
ATOM 10660 C CA . ASP B 1 629 ? 23.797 42.469 30.906 1 93.88 629 ASP B CA 1
ATOM 10661 C C . ASP B 1 629 ? 23.891 41.062 31.5 1 93.88 629 ASP B C 1
ATOM 10663 O O . ASP B 1 629 ? 24.469 40.875 32.562 1 93.88 629 ASP B O 1
ATOM 10667 N N . ALA B 1 630 ? 23.406 40.156 30.844 1 94.44 630 ALA B N 1
ATOM 10668 C CA . ALA B 1 630 ? 23.297 38.781 31.359 1 94.44 630 ALA B CA 1
ATOM 10669 C C . ALA B 1 630 ? 24.656 38.219 31.75 1 94.44 630 ALA B C 1
ATOM 10671 O O . ALA B 1 630 ? 25.625 38.375 31 1 94.44 630 ALA B O 1
ATOM 10672 N N . GLN B 1 631 ? 24.734 37.594 32.844 1 94.25 631 GLN B N 1
ATOM 10673 C CA . GLN B 1 631 ? 25.938 36.938 33.312 1 94.25 631 GLN B CA 1
ATOM 10674 C C . GLN B 1 631 ? 25.922 35.469 32.969 1 94.25 631 GLN B C 1
ATOM 10676 O O . GLN B 1 631 ? 26.984 34.812 32.875 1 94.25 631 GLN B O 1
ATOM 10681 N N . ASN B 1 632 ? 24.703 35 32.875 1 96.62 632 ASN B N 1
ATOM 10682 C CA . ASN B 1 632 ? 24.516 33.594 32.531 1 96.62 632 ASN B CA 1
ATOM 10683 C C . ASN B 1 632 ? 23.641 33.406 31.297 1 96.62 632 ASN B C 1
ATOM 10685 O O . ASN B 1 632 ? 22.562 34.031 31.203 1 96.62 632 ASN B O 1
ATOM 10689 N N . VAL B 1 633 ? 24.094 32.562 30.391 1 97.69 633 VAL B N 1
ATOM 10690 C CA . VAL B 1 633 ? 23.312 32.219 29.219 1 97.69 633 VAL B CA 1
ATOM 10691 C C . VAL B 1 633 ? 23.219 30.703 29.078 1 97.69 633 VAL B C 1
ATOM 10693 O O . VAL B 1 633 ? 24.234 30.016 29.094 1 97.69 633 VAL B O 1
ATOM 10696 N N . ILE B 1 634 ? 22.047 30.188 29.047 1 98.12 634 ILE B N 1
ATOM 10697 C CA . ILE B 1 634 ? 21.766 28.781 28.844 1 98.12 634 ILE B CA 1
ATOM 10698 C C . ILE B 1 634 ? 21.219 28.547 27.438 1 98.12 634 ILE B C 1
ATOM 10700 O O . ILE B 1 634 ? 20.266 29.219 27.031 1 98.12 634 ILE B O 1
ATOM 10704 N N . MET B 1 635 ? 21.766 27.656 26.734 1 98.44 635 MET B N 1
ATOM 10705 C CA . MET B 1 635 ? 21.312 27.391 25.375 1 98.44 635 MET B CA 1
ATOM 10706 C C . MET B 1 635 ? 20.719 25.984 25.266 1 98.44 635 MET B C 1
ATOM 10708 O O . MET B 1 635 ? 21.312 25.016 25.75 1 98.44 635 MET B O 1
ATOM 10712 N N . VAL B 1 636 ? 19.547 25.891 24.688 1 98.5 636 VAL B N 1
ATOM 10713 C CA . VAL B 1 636 ? 18.875 24.625 24.5 1 98.5 636 VAL B CA 1
ATOM 10714 C C . VAL B 1 636 ? 18.453 24.453 23.047 1 98.5 636 VAL B C 1
ATOM 10716 O O . VAL B 1 636 ? 17.703 25.281 22.516 1 98.5 636 VAL B O 1
ATOM 10719 N N . GLY B 1 637 ? 18.922 23.422 22.406 1 98.19 637 GLY B N 1
ATOM 10720 C CA . GLY B 1 637 ? 18.594 23.141 21.016 1 98.19 637 GLY B CA 1
ATOM 10721 C C . GLY B 1 637 ? 17.703 21.922 20.844 1 98.19 637 GLY B C 1
ATOM 10722 O O . GLY B 1 637 ? 17.828 20.938 21.578 1 98.19 637 GLY B O 1
ATOM 10723 N N . PHE B 1 638 ? 16.797 22.047 19.875 1 97.12 638 PHE B N 1
ATOM 10724 C CA . PHE B 1 638 ? 15.859 20.969 19.578 1 97.12 638 PHE B CA 1
ATOM 10725 C C . PHE B 1 638 ? 15.875 20.625 18.094 1 97.12 638 PHE B C 1
ATOM 10727 O O . PHE B 1 638 ? 15.664 21.484 17.25 1 97.12 638 PHE B O 1
ATOM 10734 N N . GLY B 1 639 ? 16.062 19.344 17.781 1 94.5 639 GLY B N 1
ATOM 10735 C CA . GLY B 1 639 ? 16.016 18.891 16.391 1 94.5 639 GLY B CA 1
ATOM 10736 C C . GLY B 1 639 ? 17.234 19.297 15.594 1 94.5 639 GLY B C 1
ATOM 10737 O O . GLY B 1 639 ? 18.359 19.328 16.109 1 94.5 639 GLY B O 1
ATOM 10738 N N . ASP B 1 640 ? 17.078 19.609 14.336 1 93 640 ASP B N 1
ATOM 10739 C CA . ASP B 1 640 ? 18.156 19.969 13.422 1 93 640 ASP B CA 1
ATOM 10740 C C . ASP B 1 640 ? 18.719 21.344 13.758 1 93 640 ASP B C 1
ATOM 10742 O O . ASP B 1 640 ? 19.891 21.625 13.508 1 93 640 ASP B O 1
ATOM 10746 N N . ALA B 1 641 ? 17.891 22.125 14.32 1 94.94 641 ALA B N 1
ATOM 10747 C CA . ALA B 1 641 ? 18.25 23.516 14.578 1 94.94 641 ALA B CA 1
ATOM 10748 C C . ALA B 1 641 ? 19.406 23.609 15.57 1 94.94 641 ALA B C 1
ATOM 10750 O O . ALA B 1 641 ? 20.078 24.641 15.648 1 94.94 641 ALA B O 1
ATOM 10751 N N . TYR B 1 642 ? 19.688 22.547 16.328 1 97.19 642 TYR B N 1
ATOM 10752 C CA . TYR B 1 642 ? 20.734 22.594 17.328 1 97.19 642 TYR B CA 1
ATOM 10753 C C . TYR B 1 642 ? 22.094 22.859 16.688 1 97.19 642 TYR B C 1
ATOM 10755 O O . TYR B 1 642 ? 23.031 23.281 17.375 1 97.19 642 TYR B O 1
ATOM 10763 N N . ALA B 1 643 ? 22.156 22.578 15.359 1 96 643 ALA B N 1
ATOM 10764 C CA . ALA B 1 643 ? 23.391 22.781 14.617 1 96 643 ALA B CA 1
ATOM 10765 C C . ALA B 1 643 ? 23.859 24.234 14.719 1 96 643 ALA B C 1
ATOM 10767 O O . ALA B 1 643 ? 25.062 24.5 14.711 1 96 643 ALA B O 1
ATOM 10768 N N . GLY B 1 644 ? 22.906 25.125 14.82 1 96.56 644 GLY B N 1
ATOM 10769 C CA . GLY B 1 644 ? 23.234 26.531 14.969 1 96.56 644 GLY B CA 1
ATOM 10770 C C . GLY B 1 644 ? 23.969 26.828 16.266 1 96.56 644 GLY B C 1
ATOM 10771 O O . GLY B 1 644 ? 24.875 27.672 16.281 1 96.56 644 GLY B O 1
ATOM 10772 N N . LEU B 1 645 ? 23.609 26.172 17.312 1 97.5 645 LEU B N 1
ATOM 10773 C CA . LEU B 1 645 ? 24.25 26.375 18.609 1 97.5 645 LEU B CA 1
ATOM 10774 C C . LEU B 1 645 ? 25.672 25.828 18.609 1 97.5 645 LEU B C 1
ATOM 10776 O O . LEU B 1 645 ? 26.594 26.469 19.125 1 97.5 645 LEU B O 1
ATOM 10780 N N . VAL B 1 646 ? 25.766 24.656 18.031 1 97.06 646 VAL B N 1
ATOM 10781 C CA . VAL B 1 646 ? 27.094 24.047 17.938 1 97.06 646 VAL B CA 1
ATOM 10782 C C . VAL B 1 646 ? 28.016 24.938 17.125 1 97.06 646 VAL B C 1
ATOM 10784 O O . VAL B 1 646 ? 29.172 25.141 17.484 1 97.06 646 VAL B O 1
ATOM 10787 N N . HIS B 1 647 ? 27.484 25.406 16.078 1 96.56 647 HIS B N 1
ATOM 10788 C CA . HIS B 1 647 ? 28.25 26.297 15.219 1 96.56 647 HIS B CA 1
ATOM 10789 C C . HIS B 1 647 ? 28.656 27.578 15.961 1 96.56 647 HIS B C 1
ATOM 10791 O O . HIS B 1 647 ? 29.781 28.047 15.836 1 96.56 647 HIS B O 1
ATOM 10797 N N . LEU B 1 648 ? 27.797 28.172 16.672 1 96.75 648 LEU B N 1
ATOM 10798 C CA . LEU B 1 648 ? 28.031 29.391 17.422 1 96.75 648 LEU B CA 1
ATOM 10799 C C . LEU B 1 648 ? 29.156 29.203 18.422 1 96.75 648 LEU B C 1
ATOM 10801 O O . LEU B 1 648 ? 30.094 30.016 18.469 1 96.75 648 LEU B O 1
ATOM 10805 N N . VAL B 1 649 ? 29.109 28.156 19.188 1 95.81 649 VAL B N 1
ATOM 10806 C CA . VAL B 1 649 ? 30.078 27.906 20.25 1 95.81 649 VAL B CA 1
ATOM 10807 C C . VAL B 1 649 ? 31.453 27.656 19.641 1 95.81 649 VAL B C 1
ATOM 10809 O O . VAL B 1 649 ? 32.469 27.969 20.266 1 95.81 649 VAL B O 1
ATOM 10812 N N . GLY B 1 650 ? 31.469 27.203 18.469 1 94.94 650 GLY B N 1
ATOM 10813 C CA . GLY B 1 650 ? 32.75 26.953 17.797 1 94.94 650 GLY B CA 1
ATOM 10814 C C . GLY B 1 650 ? 33.312 28.188 17.125 1 94.94 650 GLY B C 1
ATOM 10815 O O . GLY B 1 650 ? 34.5 28.234 16.812 1 94.94 650 GLY B O 1
ATOM 10816 N N . HIS B 1 651 ? 32.531 29.203 16.969 1 96.12 651 HIS B N 1
ATOM 10817 C CA . HIS B 1 651 ? 32.969 30.328 16.141 1 96.12 651 HIS B CA 1
ATOM 10818 C C . HIS B 1 651 ? 33.031 31.609 16.938 1 96.12 651 HIS B C 1
ATOM 10820 O O . HIS B 1 651 ? 33.625 32.594 16.5 1 96.12 651 HIS B O 1
ATOM 10826 N N . ARG B 1 652 ? 32.406 31.641 18.078 1 95.25 652 ARG B N 1
ATOM 10827 C CA . ARG B 1 652 ? 32.5 32.75 19.016 1 95.25 652 ARG B CA 1
ATOM 10828 C C . ARG B 1 652 ? 32.875 32.281 20.406 1 95.25 652 ARG B C 1
ATOM 10830 O O . ARG B 1 652 ? 32.438 31.234 20.859 1 95.25 652 ARG B O 1
ATOM 10837 N N . ASP B 1 653 ? 33.781 33 20.969 1 94 653 ASP B N 1
ATOM 10838 C CA . ASP B 1 653 ? 34.125 32.656 22.344 1 94 653 ASP B CA 1
ATOM 10839 C C . ASP B 1 653 ? 33 33.062 23.312 1 94 653 ASP B C 1
ATOM 10841 O O . ASP B 1 653 ? 32.969 34.188 23.812 1 94 653 ASP B O 1
ATOM 10845 N N . THR B 1 654 ? 32.156 32.125 23.609 1 94.5 654 THR B N 1
ATOM 10846 C CA . THR B 1 654 ? 30.938 32.406 24.391 1 94.5 654 THR B CA 1
ATOM 10847 C C . THR B 1 654 ? 31.125 32 25.844 1 94.5 654 THR B C 1
ATOM 10849 O O . THR B 1 654 ? 30.219 32.156 26.672 1 94.5 654 THR B O 1
ATOM 10852 N N . ARG B 1 655 ? 32.281 31.609 26.359 1 92.56 655 ARG B N 1
ATOM 10853 C CA . ARG B 1 655 ? 32.5 30.953 27.641 1 92.56 655 ARG B CA 1
ATOM 10854 C C . ARG B 1 655 ? 32.344 31.938 28.797 1 92.56 655 ARG B C 1
ATOM 10856 O O . ARG B 1 655 ? 32.125 31.516 29.938 1 92.56 655 ARG B O 1
ATOM 10863 N N . GLU B 1 656 ? 32.5 33.125 28.391 1 92.19 656 GLU B N 1
ATOM 10864 C CA . GLU B 1 656 ? 32.344 34.125 29.453 1 92.19 656 GLU B CA 1
ATOM 10865 C C . GLU B 1 656 ? 30.922 34.188 29.969 1 92.19 656 GLU B C 1
ATOM 10867 O O . GLU B 1 656 ? 30.688 34.469 31.141 1 92.19 656 GLU B O 1
ATOM 10872 N N . LYS B 1 657 ? 29.938 33.875 29.109 1 95.38 657 LYS B N 1
ATOM 10873 C CA . LYS B 1 657 ? 28.547 34.062 29.484 1 95.38 657 LYS B CA 1
ATOM 10874 C C . LYS B 1 657 ? 27.781 32.719 29.422 1 95.38 657 LYS B C 1
ATOM 10876 O O . LYS B 1 657 ? 26.859 32.5 30.203 1 95.38 657 LYS B O 1
ATOM 10881 N N . VAL B 1 658 ? 28.141 31.812 28.531 1 96.88 658 VAL B N 1
ATOM 10882 C CA . VAL B 1 658 ? 27.391 30.578 28.312 1 96.88 658 VAL B CA 1
ATOM 10883 C C . VAL B 1 658 ? 27.812 29.516 29.328 1 96.88 658 VAL B C 1
ATOM 10885 O O . VAL B 1 658 ? 28.984 29.141 29.375 1 96.88 658 VAL B O 1
ATOM 10888 N N . ASN B 1 659 ? 26.891 29 30.047 1 95.06 659 ASN B N 1
ATOM 10889 C CA . ASN B 1 659 ? 27.156 28.016 31.094 1 95.06 659 ASN B CA 1
ATOM 10890 C C . ASN B 1 659 ? 27.016 26.594 30.578 1 95.06 659 ASN B C 1
ATOM 10892 O O . ASN B 1 659 ? 27.719 25.688 31 1 95.06 659 ASN B O 1
ATOM 10896 N N . CYS B 1 660 ? 26.016 26.453 29.797 1 95.25 660 CYS B N 1
ATOM 10897 C CA . CYS B 1 660 ? 25.812 25.109 29.297 1 95.25 660 CYS B CA 1
ATOM 10898 C C . CYS B 1 660 ? 25.016 25.125 27.984 1 95.25 660 CYS B C 1
ATOM 10900 O O . CYS B 1 660 ? 24.328 26.109 27.688 1 95.25 660 CYS B O 1
ATOM 10902 N N . VAL B 1 661 ? 25.141 24.062 27.203 1 97.94 661 VAL B N 1
ATOM 10903 C CA . VAL B 1 661 ? 24.469 23.844 25.938 1 97.94 661 VAL B CA 1
ATOM 10904 C C . VAL B 1 661 ? 23.812 22.469 25.938 1 97.94 661 VAL B C 1
ATOM 10906 O O . VAL B 1 661 ? 24.484 21.438 25.891 1 97.94 661 VAL B O 1
ATOM 10909 N N . ILE B 1 662 ? 22.484 22.469 25.984 1 98.44 662 ILE B N 1
ATOM 10910 C CA . ILE B 1 662 ? 21.734 21.234 26.016 1 98.44 662 ILE B CA 1
ATOM 10911 C C . ILE B 1 662 ? 21.062 21 24.656 1 98.44 662 ILE B C 1
ATOM 10913 O O . ILE B 1 662 ? 20.406 21.906 24.125 1 98.44 662 ILE B O 1
ATOM 10917 N N . ASN B 1 663 ? 21.188 19.812 24.109 1 98.31 663 ASN B N 1
ATOM 10918 C CA . ASN B 1 663 ? 20.609 19.547 22.797 1 98.31 663 ASN B CA 1
ATOM 10919 C C . ASN B 1 663 ? 19.781 18.25 22.812 1 98.31 663 ASN B C 1
ATOM 10921 O O . ASN B 1 663 ? 20.234 17.219 23.312 1 98.31 663 ASN B O 1
ATOM 10925 N N . PHE B 1 664 ? 18.562 18.328 22.375 1 97.81 664 PHE B N 1
ATOM 10926 C CA . PHE B 1 664 ? 17.703 17.172 22.109 1 97.81 664 PHE B CA 1
ATOM 10927 C C . PHE B 1 664 ? 17.609 16.922 20.609 1 97.81 664 PHE B C 1
ATOM 10929 O O . PHE B 1 664 ? 16.953 17.688 19.891 1 97.81 664 PHE B O 1
ATOM 10936 N N . ILE B 1 665 ? 18.156 15.742 20.078 1 95.12 665 ILE B N 1
ATOM 10937 C CA . ILE B 1 665 ? 18.25 15.664 18.625 1 95.12 665 ILE B CA 1
ATOM 10938 C C . ILE B 1 665 ? 17.594 14.375 18.125 1 95.12 665 ILE B C 1
ATOM 10940 O O . ILE B 1 665 ? 17.375 14.203 16.938 1 95.12 665 ILE B O 1
ATOM 10944 N N . SER B 1 666 ? 17.203 13.461 18.953 1 91 666 SER B N 1
ATOM 10945 C CA . SER B 1 666 ? 16.594 12.188 18.578 1 91 666 SER B CA 1
ATOM 10946 C C . SER B 1 666 ? 17.391 11.477 17.5 1 91 666 SER B C 1
ATOM 10948 O O . SER B 1 666 ? 18.531 11.062 17.719 1 91 666 SER B O 1
ATOM 10950 N N . GLU B 1 667 ? 16.922 11.492 16.188 1 85.5 667 GLU B N 1
ATOM 10951 C CA . GLU B 1 667 ? 17.594 10.758 15.117 1 85.5 667 GLU B CA 1
ATOM 10952 C C . GLU B 1 667 ? 18.422 11.695 14.25 1 85.5 667 GLU B C 1
ATOM 10954 O O . GLU B 1 667 ? 19.078 11.258 13.297 1 85.5 667 GLU B O 1
ATOM 10959 N N . THR B 1 668 ? 18.484 12.953 14.617 1 89.25 668 THR B N 1
ATOM 10960 C CA . THR B 1 668 ? 19.234 13.938 13.859 1 89.25 668 THR B CA 1
ATOM 10961 C C . THR B 1 668 ? 20.734 13.594 13.867 1 89.25 668 THR B C 1
ATOM 10963 O O . THR B 1 668 ? 21.25 13.102 14.867 1 89.25 668 THR B O 1
ATOM 10966 N N . GLN B 1 669 ? 21.406 13.898 12.766 1 89.44 669 GLN B N 1
ATOM 10967 C CA . GLN B 1 669 ? 22.828 13.617 12.625 1 89.44 669 GLN B CA 1
ATOM 10968 C C . GLN B 1 669 ? 23.641 14.453 13.602 1 89.44 669 GLN B C 1
ATOM 10970 O O . GLN B 1 669 ? 23.359 15.633 13.805 1 89.44 669 GLN B O 1
ATOM 10975 N N . LEU B 1 670 ? 24.641 13.836 14.156 1 93.94 670 LEU B N 1
ATOM 10976 C CA . LEU B 1 670 ? 25.547 14.547 15.062 1 93.94 670 LEU B CA 1
ATOM 10977 C C . LEU B 1 670 ? 26.406 15.547 14.297 1 93.94 670 LEU B C 1
ATOM 10979 O O . LEU B 1 670 ? 26.859 15.25 13.195 1 93.94 670 LEU B O 1
ATOM 10983 N N . ARG B 1 671 ? 26.516 16.734 14.898 1 94.38 671 ARG B N 1
ATOM 10984 C CA . ARG B 1 671 ? 27.359 17.766 14.32 1 94.38 671 ARG B CA 1
ATOM 10985 C C . ARG B 1 671 ? 28.594 18.016 15.18 1 94.38 671 ARG B C 1
ATOM 10987 O O . ARG B 1 671 ? 28.484 18.328 16.359 1 94.38 671 ARG B O 1
ATOM 10994 N N . PRO B 1 672 ? 29.75 17.875 14.578 1 94.31 672 PRO B N 1
ATOM 10995 C CA . PRO B 1 672 ? 30.984 18.156 15.336 1 94.31 672 PRO B CA 1
ATOM 10996 C C . PRO B 1 672 ? 31.25 19.641 15.5 1 94.31 672 PRO B C 1
ATOM 10998 O O . PRO B 1 672 ? 30.969 20.438 14.594 1 94.31 672 PRO B O 1
ATOM 11001 N N . ILE B 1 673 ? 31.766 19.984 16.625 1 94 673 ILE B N 1
ATOM 11002 C CA . ILE B 1 673 ? 32.188 21.359 16.828 1 94 673 ILE B CA 1
ATOM 11003 C C . ILE B 1 673 ? 33.469 21.609 16.031 1 94 673 ILE B C 1
ATOM 11005 O O . ILE B 1 673 ? 34.344 20.75 15.953 1 94 673 ILE B O 1
ATOM 11009 N N . VAL B 1 674 ? 33.438 22.656 15.312 1 91.81 674 VAL B N 1
ATOM 11010 C CA . VAL B 1 674 ? 34.625 23.125 14.594 1 91.81 674 VAL B CA 1
ATOM 11011 C C . VAL B 1 674 ? 35.094 24.453 15.203 1 91.81 674 VAL B C 1
ATOM 11013 O O . VAL B 1 674 ? 34.406 25.469 15.125 1 91.81 674 VAL B O 1
ATOM 11016 N N . SER B 1 675 ? 36.281 24.391 15.828 1 88.5 675 SER B N 1
ATOM 11017 C CA . SER B 1 675 ? 36.75 25.578 16.547 1 88.5 675 SER B CA 1
ATOM 11018 C C . SER B 1 675 ? 37.656 26.438 15.672 1 88.5 675 SER B C 1
ATOM 11020 O O . SER B 1 675 ? 38.562 25.922 15.031 1 88.5 675 SER B O 1
ATOM 11022 N N . ILE B 1 676 ? 37.344 27.703 15.695 1 89.25 676 ILE B N 1
ATOM 11023 C CA . ILE B 1 676 ? 38.25 28.688 15.109 1 89.25 676 ILE B CA 1
ATOM 11024 C C . ILE B 1 676 ? 38.781 29.609 16.188 1 89.25 676 ILE B C 1
ATOM 11026 O O . ILE B 1 676 ? 39.375 30.656 15.891 1 89.25 676 ILE B O 1
ATOM 11030 N N . ILE B 1 677 ? 38.625 29.312 17.422 1 88.69 677 ILE B N 1
ATOM 11031 C CA . ILE B 1 677 ? 38.969 30.141 18.562 1 88.69 677 ILE B CA 1
ATOM 11032 C C . ILE B 1 677 ? 40.281 29.625 19.188 1 88.69 677 ILE B C 1
ATOM 11034 O O . ILE B 1 677 ? 41.312 30.25 19.062 1 88.69 677 ILE B O 1
ATOM 11038 N N . ASP B 1 678 ? 40.188 28.562 19.891 1 88.19 678 ASP B N 1
ATOM 11039 C CA . ASP B 1 678 ? 41.375 27.938 20.469 1 88.19 678 ASP B CA 1
ATOM 11040 C C . ASP B 1 678 ? 41.188 26.422 20.609 1 88.19 678 ASP B C 1
ATOM 11042 O O . ASP B 1 678 ? 40.125 25.891 20.219 1 88.19 678 ASP B O 1
ATOM 11046 N N . GLU B 1 679 ? 42.188 25.75 21.078 1 87.44 679 GLU B N 1
ATOM 11047 C CA . GLU B 1 679 ? 42.188 24.297 21.109 1 87.44 679 GLU B CA 1
ATOM 11048 C C . GLU B 1 679 ? 41.375 23.766 22.312 1 87.44 679 GLU B C 1
ATOM 11050 O O . GLU B 1 679 ? 41.031 22.594 22.344 1 87.44 679 GLU B O 1
ATOM 11055 N N . TYR B 1 680 ? 40.938 24.609 23.203 1 91 680 TYR B N 1
ATOM 11056 C CA . TYR B 1 680 ? 40.281 24.156 24.422 1 91 680 TYR B CA 1
ATOM 11057 C C . TYR B 1 680 ? 38.781 24.156 24.281 1 91 680 TYR B C 1
ATOM 11059 O O . TYR B 1 680 ? 38.062 23.672 25.156 1 91 680 TYR B O 1
ATOM 11067 N N . ILE B 1 681 ? 38.312 24.609 23.219 1 93 681 ILE B N 1
ATOM 11068 C CA . ILE B 1 681 ? 36.875 24.766 23.031 1 93 681 ILE B CA 1
ATOM 11069 C C . ILE B 1 681 ? 36.188 23.406 23 1 93 681 ILE B C 1
ATOM 11071 O O . ILE B 1 681 ? 35.062 23.234 23.469 1 93 681 ILE B O 1
ATOM 11075 N N . THR B 1 682 ? 36.812 22.406 22.406 1 94.12 682 THR B N 1
ATOM 11076 C CA . THR B 1 682 ? 36.25 21.062 22.281 1 94.12 682 THR B CA 1
ATOM 11077 C C . THR B 1 682 ? 36.062 20.438 23.656 1 94.12 682 THR B C 1
ATOM 11079 O O . THR B 1 682 ? 35.031 19.828 23.938 1 94.12 682 THR B O 1
ATOM 11082 N N . ASP B 1 683 ? 37.062 20.641 24.484 1 94.12 683 ASP B N 1
ATOM 11083 C CA . ASP B 1 683 ? 36.969 20.094 25.828 1 94.12 683 ASP B CA 1
ATOM 11084 C C . ASP B 1 683 ? 35.906 20.828 26.656 1 94.12 683 ASP B C 1
ATOM 11086 O O . ASP B 1 683 ? 35.188 20.203 27.422 1 94.12 683 ASP B O 1
ATOM 11090 N N . TRP B 1 684 ? 36 22.094 26.531 1 94.88 684 TRP B N 1
ATOM 11091 C CA . TRP B 1 684 ? 34.969 22.875 27.219 1 94.88 684 TRP B CA 1
ATOM 11092 C C . TRP B 1 684 ? 33.562 22.438 26.781 1 94.88 684 TRP B C 1
ATOM 11094 O O . TRP B 1 684 ? 32.688 22.266 27.625 1 94.88 684 TRP B O 1
ATOM 11104 N N . PHE B 1 685 ? 33.312 22.344 25.469 1 95.88 685 PHE B N 1
ATOM 11105 C CA . PHE B 1 685 ? 32.031 21.969 24.922 1 95.88 685 PHE B CA 1
ATOM 11106 C C . PHE B 1 685 ? 31.594 20.594 25.438 1 95.88 685 PHE B C 1
ATOM 11108 O O . PHE B 1 685 ? 30.422 20.391 25.797 1 95.88 685 PHE B O 1
ATOM 11115 N N . TYR B 1 686 ? 32.469 19.688 25.531 1 95.88 686 TYR B N 1
ATOM 11116 C CA . TYR B 1 686 ? 32.188 18.344 26.031 1 95.88 686 TYR B CA 1
ATOM 11117 C C . TYR B 1 686 ? 31.719 18.391 27.484 1 95.88 686 TYR B C 1
ATOM 11119 O O . TYR B 1 686 ? 30.75 17.719 27.859 1 95.88 686 TYR B O 1
ATOM 11127 N N . ARG B 1 687 ? 32.344 19.219 28.281 1 94.88 687 ARG B N 1
ATOM 11128 C CA . ARG B 1 687 ? 32.031 19.281 29.703 1 94.88 687 ARG B CA 1
ATOM 11129 C C . ARG B 1 687 ? 30.75 20.062 29.953 1 94.88 687 ARG B C 1
ATOM 11131 O O . ARG B 1 687 ? 30.031 19.812 30.922 1 94.88 687 ARG B O 1
ATOM 11138 N N . SER B 1 688 ? 30.469 20.969 29.016 1 96.25 688 SER B N 1
ATOM 11139 C CA . SER B 1 688 ? 29.375 21.906 29.266 1 96.25 688 SER B CA 1
ATOM 11140 C C . SER B 1 688 ? 28.156 21.578 28.406 1 96.25 688 SER B C 1
ATOM 11142 O O . SER B 1 688 ? 27.203 22.344 28.375 1 96.25 688 SER B O 1
ATOM 11144 N N . SER B 1 689 ? 28.156 20.453 27.719 1 97.31 689 SER B N 1
ATOM 11145 C CA . SER B 1 689 ? 27.016 20.172 26.844 1 97.31 689 SER B CA 1
ATOM 11146 C C . SER B 1 689 ? 26.469 18.766 27.094 1 97.31 689 SER B C 1
ATOM 11148 O O . SER B 1 689 ? 27.188 17.875 27.547 1 97.31 689 SER B O 1
ATOM 11150 N N . LEU B 1 690 ? 25.188 18.641 26.938 1 98 690 LEU B N 1
ATOM 11151 C CA . LEU B 1 690 ? 24.469 17.375 26.844 1 98 690 LEU B CA 1
ATOM 11152 C C . LEU B 1 690 ? 23.781 17.234 25.5 1 98 690 LEU B C 1
ATOM 11154 O O . LEU B 1 690 ? 23.094 18.172 25.047 1 98 690 LEU B O 1
ATOM 11158 N N . VAL B 1 691 ? 24 16.125 24.812 1 98.19 691 VAL B N 1
ATOM 11159 C CA . VAL B 1 691 ? 23.344 15.836 23.547 1 98.19 691 VAL B CA 1
ATOM 11160 C C . VAL B 1 691 ? 22.531 14.539 23.656 1 98.19 691 VAL B C 1
ATOM 11162 O O . VAL B 1 691 ? 23.094 13.445 23.578 1 98.19 691 VAL B O 1
ATOM 11165 N N . PHE B 1 692 ? 21.234 14.664 23.719 1 97.81 692 PHE B N 1
ATOM 11166 C CA . PHE B 1 692 ? 20.344 13.516 23.891 1 97.81 692 PHE B CA 1
ATOM 11167 C C . PHE B 1 692 ? 19.922 12.945 22.547 1 97.81 692 PHE B C 1
ATOM 11169 O O . PHE B 1 692 ? 19.312 13.641 21.734 1 97.81 692 PHE B O 1
ATOM 11176 N N . THR B 1 693 ? 20.172 11.648 22.297 1 95.44 693 THR B N 1
ATOM 11177 C CA . THR B 1 693 ? 19.844 10.961 21.062 1 95.44 693 THR B CA 1
ATOM 11178 C C . THR B 1 693 ? 18.875 9.805 21.312 1 95.44 693 THR B C 1
ATOM 11180 O O . THR B 1 693 ? 18.766 9.336 22.453 1 95.44 693 THR B O 1
ATOM 11183 N N . ALA B 1 694 ? 18.203 9.43 20.297 1 90.56 694 ALA B N 1
ATOM 11184 C CA . ALA B 1 694 ? 17.266 8.312 20.391 1 90.56 694 ALA B CA 1
ATOM 11185 C C . ALA B 1 694 ? 18 6.996 20.625 1 90.56 694 ALA B C 1
ATOM 11187 O O . ALA B 1 694 ? 19.219 6.91 20.438 1 90.56 694 ALA B O 1
ATOM 11188 N N . ASP B 1 695 ? 17.203 6 21.078 1 86.81 695 ASP B N 1
ATOM 11189 C CA . ASP B 1 695 ? 17.766 4.664 21.266 1 86.81 695 ASP B CA 1
ATOM 11190 C C . ASP B 1 695 ? 18.172 4.043 19.938 1 86.81 695 ASP B C 1
ATOM 11192 O O . ASP B 1 695 ? 19.125 3.271 19.875 1 86.81 695 ASP B O 1
ATOM 11196 N N . THR B 1 696 ? 17.5 4.469 18.891 1 78.12 696 THR B N 1
ATOM 11197 C CA . THR B 1 696 ? 17.719 3.904 17.562 1 78.12 696 THR B CA 1
ATOM 11198 C C . THR B 1 696 ? 18.703 4.762 16.766 1 78.12 696 THR B C 1
ATOM 11200 O O . THR B 1 696 ? 18.891 4.547 15.562 1 78.12 696 THR B O 1
ATOM 11203 N N . HIS B 1 697 ? 19.266 5.746 17.391 1 86.31 697 HIS B N 1
ATOM 11204 C CA . HIS B 1 697 ? 20.203 6.613 16.672 1 86.31 697 HIS B CA 1
ATOM 11205 C C . HIS B 1 697 ? 21.359 5.82 16.094 1 86.31 697 HIS B C 1
ATOM 11207 O O . HIS B 1 697 ? 21.906 4.941 16.75 1 86.31 697 HIS B O 1
ATOM 11213 N N . PRO B 1 698 ? 21.734 6.117 14.828 1 79.38 698 PRO B N 1
ATOM 11214 C CA . PRO B 1 698 ? 22.781 5.352 14.148 1 79.38 698 PRO B CA 1
ATOM 11215 C C . PRO B 1 698 ? 24.109 5.352 14.898 1 79.38 698 PRO B C 1
ATOM 11217 O O . PRO B 1 698 ? 24.922 4.449 14.719 1 79.38 698 PRO B O 1
ATOM 11220 N N . CYS B 1 699 ? 24.359 6.309 15.734 1 88.31 699 CYS B N 1
ATOM 11221 C CA . CYS B 1 699 ? 25.641 6.41 16.438 1 88.31 699 CYS B CA 1
ATOM 11222 C C . CYS B 1 699 ? 25.797 5.266 17.438 1 88.31 699 CYS B C 1
ATOM 11224 O O . CYS B 1 699 ? 26.906 4.996 17.906 1 88.31 699 CYS B O 1
ATOM 11226 N N . TRP B 1 700 ? 24.672 4.609 17.688 1 87.31 700 TRP B N 1
ATOM 11227 C CA . TRP B 1 700 ? 24.734 3.527 18.672 1 87.31 700 TRP B CA 1
ATOM 11228 C C . TRP B 1 700 ? 24.781 2.17 17.969 1 87.31 700 TRP B C 1
ATOM 11230 O O . TRP B 1 700 ? 24.844 1.13 18.625 1 87.31 700 TRP B O 1
ATOM 11240 N N . ASP B 1 701 ? 24.594 2.186 16.688 1 75.75 701 ASP B N 1
ATOM 11241 C CA . ASP B 1 701 ? 24.688 0.94 15.938 1 75.75 701 ASP B CA 1
ATOM 11242 C C . ASP B 1 701 ? 26.125 0.417 15.938 1 75.75 701 ASP B C 1
ATOM 11244 O O . ASP B 1 701 ? 26.984 0.954 15.234 1 75.75 701 ASP B O 1
ATOM 11248 N N . VAL B 1 702 ? 26.375 -0.621 16.625 1 71.88 702 VAL B N 1
ATOM 11249 C CA . VAL B 1 702 ? 27.703 -1.158 16.844 1 71.88 702 VAL B CA 1
ATOM 11250 C C . VAL B 1 702 ? 28.25 -1.762 15.547 1 71.88 702 VAL B C 1
ATOM 11252 O O . VAL B 1 702 ? 29.469 -1.835 15.352 1 71.88 702 VAL B O 1
ATOM 11255 N N . SER B 1 703 ? 27.359 -2.283 14.703 1 60.41 703 SER B N 1
ATOM 11256 C CA . SER B 1 703 ? 27.797 -2.893 13.453 1 60.41 703 SER B CA 1
ATOM 11257 C C . SER B 1 703 ? 28.406 -1.856 12.523 1 60.41 703 SER B C 1
ATOM 11259 O O . SER B 1 703 ? 29.359 -2.156 11.797 1 60.41 703 SER B O 1
ATOM 11261 N N . THR B 1 704 ? 27.969 -0.641 12.656 1 60.38 704 THR B N 1
ATOM 11262 C CA . THR B 1 704 ? 28.438 0.416 11.773 1 60.38 704 THR B CA 1
ATOM 11263 C C . THR B 1 704 ? 29.438 1.313 12.492 1 60.38 704 THR B C 1
ATOM 11265 O O . THR B 1 704 ? 30.375 1.817 11.875 1 60.38 704 THR B O 1
ATOM 11268 N N . ASN B 1 705 ? 29.094 1.507 13.758 1 67 705 ASN B N 1
ATOM 11269 C CA . ASN B 1 705 ? 29.938 2.393 14.547 1 67 705 ASN B CA 1
ATOM 11270 C C . ASN B 1 705 ? 30.406 1.718 15.836 1 67 705 ASN B C 1
ATOM 11272 O O . ASN B 1 705 ? 29.766 1.838 16.875 1 67 705 ASN B O 1
ATOM 11276 N N . PRO B 1 706 ? 31.516 1.022 15.781 1 69.94 706 PRO B N 1
ATOM 11277 C CA . PRO B 1 706 ? 31.969 0.28 16.969 1 69.94 706 PRO B CA 1
ATOM 11278 C C . PRO B 1 706 ? 32.375 1.195 18.109 1 69.94 706 PRO B C 1
ATOM 11280 O O . PRO B 1 706 ? 32.406 0.769 19.266 1 69.94 706 PRO B O 1
ATOM 11283 N N . LYS B 1 707 ? 32.812 2.473 17.922 1 76 707 LYS B N 1
ATOM 11284 C CA . LYS B 1 707 ? 33.281 3.371 18.969 1 76 707 LYS B CA 1
ATOM 11285 C C . LYS B 1 707 ? 32.188 4.34 19.391 1 76 707 LYS B C 1
ATOM 11287 O O . LYS B 1 707 ? 31.312 4.68 18.594 1 76 707 LYS B O 1
ATOM 11292 N N . LYS B 1 708 ? 32.281 4.742 20.656 1 84 708 LYS B N 1
ATOM 11293 C CA . LYS B 1 708 ? 31.391 5.773 21.172 1 84 708 LYS B CA 1
ATOM 11294 C C . LYS B 1 708 ? 31.609 7.109 20.469 1 84 708 LYS B C 1
ATOM 11296 O O . LYS B 1 708 ? 32.688 7.359 19.953 1 84 708 LYS B O 1
ATOM 11301 N N . PRO B 1 709 ? 30.609 7.984 20.5 1 90.62 709 PRO B N 1
ATOM 11302 C CA . PRO B 1 709 ? 30.797 9.281 19.844 1 90.62 709 PRO B CA 1
ATOM 11303 C C . PRO B 1 709 ? 31.953 10.086 20.422 1 90.62 709 PRO B C 1
ATOM 11305 O O . PRO B 1 709 ? 32.156 10.094 21.625 1 90.62 709 PRO B O 1
ATOM 11308 N N . ARG B 1 710 ? 32.781 10.758 19.609 1 91 710 ARG B N 1
ATOM 11309 C CA . ARG B 1 710 ? 33.938 11.539 20 1 91 710 ARG B CA 1
ATOM 11310 C C . ARG B 1 710 ? 33.531 12.781 20.781 1 91 710 ARG B C 1
ATOM 11312 O O . ARG B 1 710 ? 32.406 13.211 20.719 1 91 710 ARG B O 1
ATOM 11319 N N . ARG B 1 711 ? 34.469 13.414 21.438 1 92.81 711 ARG B N 1
ATOM 11320 C CA . ARG B 1 711 ? 34.219 14.57 22.312 1 92.81 711 ARG B CA 1
ATOM 11321 C C . ARG B 1 711 ? 33.781 15.781 21.484 1 92.81 711 ARG B C 1
ATOM 11323 O O . ARG B 1 711 ? 33.125 16.672 22.016 1 92.81 711 ARG B O 1
ATOM 11330 N N . LYS B 1 712 ? 34.094 15.789 20.234 1 94 712 LYS B N 1
ATOM 11331 C CA . LYS B 1 712 ? 33.75 16.922 19.375 1 94 712 LYS B CA 1
ATOM 11332 C C . LYS B 1 712 ? 32.25 17.031 19.172 1 94 712 LYS B C 1
ATOM 11334 O O . LYS B 1 712 ? 31.75 18.062 18.719 1 94 712 LYS B O 1
ATOM 11339 N N . PHE B 1 713 ? 31.5 15.961 19.531 1 96.12 713 PHE B N 1
ATOM 11340 C CA . PHE B 1 713 ? 30.047 15.977 19.375 1 96.12 713 PHE B CA 1
ATOM 11341 C C . PHE B 1 713 ? 29.359 16.391 20.672 1 96.12 713 PHE B C 1
ATOM 11343 O O . PHE B 1 713 ? 28.141 16.469 20.734 1 96.12 713 PHE B O 1
ATOM 11350 N N . GLY B 1 714 ? 30.172 16.719 21.75 1 95.62 714 GLY B N 1
ATOM 11351 C CA . GLY B 1 714 ? 29.609 16.938 23.078 1 95.62 714 GLY B CA 1
ATOM 11352 C C . GLY B 1 714 ? 29.375 15.648 23.844 1 95.62 714 GLY B C 1
ATOM 11353 O O . GLY B 1 714 ? 29.875 14.586 23.453 1 95.62 714 GLY B O 1
ATOM 11354 N N . ARG B 1 715 ? 28.766 15.719 24.969 1 96.81 715 ARG B N 1
ATOM 11355 C CA . ARG B 1 715 ? 28.406 14.523 25.719 1 96.81 715 ARG B CA 1
ATOM 11356 C C . ARG B 1 715 ? 27.125 13.898 25.172 1 96.81 715 ARG B C 1
ATOM 11358 O O . ARG B 1 715 ? 26.031 14.188 25.641 1 96.81 715 ARG B O 1
ATOM 11365 N N . VAL B 1 716 ? 27.328 12.969 24.312 1 97.12 716 VAL B N 1
ATOM 11366 C CA . VAL B 1 716 ? 26.219 12.328 23.625 1 97.12 716 VAL B CA 1
ATOM 11367 C C . VAL B 1 716 ? 25.625 11.227 24.516 1 97.12 716 VAL B C 1
ATOM 11369 O O . VAL B 1 716 ? 26.359 10.367 25.016 1 97.12 716 VAL B O 1
ATOM 11372 N N . LEU B 1 717 ? 24.344 11.289 24.781 1 96.94 717 LEU B N 1
ATOM 11373 C CA . LEU B 1 717 ? 23.656 10.336 25.641 1 96.94 717 LEU B CA 1
ATOM 11374 C C . LEU B 1 717 ? 22.594 9.578 24.859 1 96.94 717 LEU B C 1
ATOM 11376 O O . LEU B 1 717 ? 21.906 10.156 24.016 1 96.94 717 LEU B O 1
ATOM 11380 N N . ARG B 1 718 ? 22.422 8.32 25.203 1 94.31 718 ARG B N 1
ATOM 11381 C CA . ARG B 1 718 ? 21.422 7.457 24.594 1 94.31 718 ARG B CA 1
ATOM 11382 C C . ARG B 1 718 ? 20.156 7.402 25.438 1 94.31 718 ARG B C 1
ATOM 11384 O O . ARG B 1 718 ? 20.188 6.977 26.594 1 94.31 718 ARG B O 1
ATOM 11391 N N . CYS B 1 719 ? 19.109 7.859 24.844 1 94.75 719 CYS B N 1
ATOM 11392 C CA . CYS B 1 719 ? 17.812 7.77 25.531 1 94.75 719 CYS B CA 1
ATOM 11393 C C . CYS B 1 719 ? 17.172 6.402 25.312 1 94.75 719 CYS B C 1
ATOM 11395 O O . CYS B 1 719 ? 17.719 5.57 24.578 1 94.75 719 CYS B O 1
ATOM 11397 N N . ASP B 1 720 ? 16.047 6.141 25.984 1 90.81 720 ASP B N 1
ATOM 11398 C CA . ASP B 1 720 ? 15.328 4.871 25.875 1 90.81 720 ASP B CA 1
ATOM 11399 C C . ASP B 1 720 ? 14.211 4.957 24.844 1 90.81 720 ASP B C 1
ATOM 11401 O O . ASP B 1 720 ? 13.602 3.945 24.484 1 90.81 720 ASP B O 1
ATOM 11405 N N . SER B 1 721 ? 14.039 6.141 24.469 1 85.5 721 SER B N 1
ATOM 11406 C CA . SER B 1 721 ? 12.906 6.34 23.562 1 85.5 721 SER B CA 1
ATOM 11407 C C . SER B 1 721 ? 13.359 6.914 22.234 1 85.5 721 SER B C 1
ATOM 11409 O O . SER B 1 721 ? 14.492 7.383 22.109 1 85.5 721 SER B O 1
ATOM 11411 N N . THR B 1 722 ? 12.43 6.812 21.25 1 81.25 722 THR B N 1
ATOM 11412 C CA . THR B 1 722 ? 12.641 7.414 19.938 1 81.25 722 THR B CA 1
ATOM 11413 C C . THR B 1 722 ? 11.594 8.5 19.672 1 81.25 722 THR B C 1
ATOM 11415 O O . THR B 1 722 ? 10.43 8.344 20.031 1 81.25 722 THR B O 1
ATOM 11418 N N . GLY B 1 723 ? 12.078 9.609 19.078 1 81.81 723 GLY B N 1
ATOM 11419 C CA . GLY B 1 723 ? 11.227 10.75 18.812 1 81.81 723 GLY B CA 1
ATOM 11420 C C . GLY B 1 723 ? 11.562 11.953 19.688 1 81.81 723 GLY B C 1
ATOM 11421 O O . GLY B 1 723 ? 11.883 11.812 20.859 1 81.81 723 GLY B O 1
ATOM 11422 N N . LEU B 1 724 ? 11.531 13.055 19.141 1 87.88 724 LEU B N 1
ATOM 11423 C CA . LEU B 1 724 ? 11.953 14.273 19.812 1 87.88 724 LEU B CA 1
ATOM 11424 C C . LEU B 1 724 ? 11.07 14.562 21.016 1 87.88 724 LEU B C 1
ATOM 11426 O O . LEU B 1 724 ? 11.57 14.906 22.094 1 87.88 724 LEU B O 1
ATOM 11430 N N . HIS B 1 725 ? 9.781 14.445 20.859 1 85.69 725 HIS B N 1
ATOM 11431 C CA . HIS B 1 725 ? 8.867 14.719 21.953 1 85.69 725 HIS B CA 1
ATOM 11432 C C . HIS B 1 725 ? 9.094 13.766 23.125 1 85.69 725 HIS B C 1
ATOM 11434 O O . HIS B 1 725 ? 9.023 14.172 24.281 1 85.69 725 HIS B O 1
ATOM 11440 N N . ARG B 1 726 ? 9.461 12.562 22.875 1 85.38 726 ARG B N 1
ATOM 11441 C CA . ARG B 1 726 ? 9.656 11.555 23.922 1 85.38 726 ARG B CA 1
ATOM 11442 C C . ARG B 1 726 ? 10.977 11.773 24.656 1 85.38 726 ARG B C 1
ATOM 11444 O O . ARG B 1 726 ? 11.031 11.672 25.875 1 85.38 726 ARG B O 1
ATOM 11451 N N . ILE B 1 727 ? 11.961 12.07 23.906 1 91.62 727 ILE B N 1
ATOM 11452 C CA . ILE B 1 727 ? 13.266 12.219 24.547 1 91.62 727 ILE B CA 1
ATOM 11453 C C . ILE B 1 727 ? 13.281 13.484 25.406 1 91.62 727 ILE B C 1
ATOM 11455 O O . ILE B 1 727 ? 13.945 13.531 26.438 1 91.62 727 ILE B O 1
ATOM 11459 N N . VAL B 1 728 ? 12.594 14.508 24.938 1 93.12 728 VAL B N 1
ATOM 11460 C CA . VAL B 1 728 ? 12.508 15.734 25.719 1 93.12 728 VAL B CA 1
ATOM 11461 C C . VAL B 1 728 ? 11.812 15.461 27.047 1 93.12 728 VAL B C 1
ATOM 11463 O O . VAL B 1 728 ? 12.258 15.93 28.109 1 93.12 728 VAL B O 1
ATOM 11466 N N . GLU B 1 729 ? 10.758 14.719 26.969 1 89.81 729 GLU B N 1
ATOM 11467 C CA . GLU B 1 729 ? 10.031 14.367 28.188 1 89.81 729 GLU B CA 1
ATOM 11468 C C . GLU B 1 729 ? 10.867 13.445 29.078 1 89.81 729 GLU B C 1
ATOM 11470 O O . GLU B 1 729 ? 10.875 13.602 30.297 1 89.81 729 GLU B O 1
ATOM 11475 N N . GLU B 1 730 ? 11.523 12.555 28.5 1 93 730 GLU B N 1
ATOM 11476 C CA . GLU B 1 730 ? 12.305 11.547 29.203 1 93 730 GLU B CA 1
ATOM 11477 C C . GLU B 1 730 ? 13.469 12.18 29.969 1 93 730 GLU B C 1
ATOM 11479 O O . GLU B 1 730 ? 13.781 11.773 31.094 1 93 730 GLU B O 1
ATOM 11484 N N . ARG B 1 731 ? 14.117 13.148 29.375 1 96.31 731 ARG B N 1
ATOM 11485 C CA . ARG B 1 731 ? 15.391 13.617 29.922 1 96.31 731 ARG B CA 1
ATOM 11486 C C . ARG B 1 731 ? 15.273 15.047 30.422 1 96.31 731 ARG B C 1
ATOM 11488 O O . ARG B 1 731 ? 16.281 15.695 30.703 1 96.31 731 ARG B O 1
ATOM 11495 N N . PHE B 1 732 ? 14.039 15.539 30.594 1 95.94 732 PHE B N 1
ATOM 11496 C CA . PHE B 1 732 ? 13.82 16.906 31.047 1 95.94 732 PHE B CA 1
ATOM 11497 C C . PHE B 1 732 ? 14.438 17.125 32.438 1 95.94 732 PHE B C 1
ATOM 11499 O O . PHE B 1 732 ? 15.188 18.078 32.625 1 95.94 732 PHE B O 1
ATOM 11506 N N . LYS B 1 733 ? 14.234 16.25 33.312 1 96.38 733 LYS B N 1
ATOM 11507 C CA . LYS B 1 733 ? 14.719 16.406 34.688 1 96.38 733 LYS B CA 1
ATOM 11508 C C . LYS B 1 733 ? 16.234 16.344 34.75 1 96.38 733 LYS B C 1
ATOM 11510 O O . LYS B 1 733 ? 16.875 17.109 35.469 1 96.38 733 LYS B O 1
ATOM 11515 N N . GLU B 1 734 ? 16.75 15.438 33.969 1 97.06 734 GLU B N 1
ATOM 11516 C CA . GLU B 1 734 ? 18.203 15.297 33.938 1 97.06 734 GLU B CA 1
ATOM 11517 C C . GLU B 1 734 ? 18.859 16.562 33.406 1 97.06 734 GLU B C 1
ATOM 11519 O O . GLU B 1 734 ? 19.875 17.016 33.906 1 97.06 734 GLU B O 1
ATOM 11524 N N . ALA B 1 735 ? 18.328 17.109 32.406 1 97.69 735 ALA B N 1
ATOM 11525 C CA . ALA B 1 735 ? 18.859 18.312 31.797 1 97.69 735 ALA B CA 1
ATOM 11526 C C . ALA B 1 735 ? 18.766 19.5 32.75 1 97.69 735 ALA B C 1
ATOM 11528 O O . ALA B 1 735 ? 19.703 20.297 32.875 1 97.69 735 ALA B O 1
ATOM 11529 N N . VAL B 1 736 ? 17.688 19.625 33.469 1 97.38 736 VAL B N 1
ATOM 11530 C CA . VAL B 1 736 ? 17.484 20.719 34.406 1 97.38 736 VAL B CA 1
ATOM 11531 C C . VAL B 1 736 ? 18.5 20.609 35.531 1 97.38 736 VAL B C 1
ATOM 11533 O O . VAL B 1 736 ? 19.062 21.609 36 1 97.38 736 VAL B O 1
ATOM 11536 N N . GLU B 1 737 ? 18.703 19.391 36 1 96.88 737 GLU B N 1
ATOM 11537 C CA . GLU B 1 737 ? 19.688 19.172 37.031 1 96.88 737 GLU B CA 1
ATOM 11538 C C . GLU B 1 737 ? 21.094 19.562 36.594 1 96.88 737 GLU B C 1
ATOM 11540 O O . GLU B 1 737 ? 21.859 20.156 37.344 1 96.88 737 GLU B O 1
ATOM 11545 N N . PHE B 1 738 ? 21.391 19.25 35.469 1 97.19 738 PHE B N 1
ATOM 11546 C CA . PHE B 1 738 ? 22.672 19.609 34.875 1 97.19 738 PHE B CA 1
ATOM 11547 C C . PHE B 1 738 ? 22.844 21.125 34.844 1 97.19 738 PHE B C 1
ATOM 11549 O O . PHE B 1 738 ? 23.906 21.656 35.125 1 97.19 738 PHE B O 1
ATOM 11556 N N . ILE B 1 739 ? 21.812 21.812 34.406 1 97.19 739 ILE B N 1
ATOM 11557 C CA . ILE B 1 739 ? 21.828 23.266 34.312 1 97.19 739 ILE B CA 1
ATOM 11558 C C . ILE B 1 739 ? 22.094 23.859 35.719 1 97.19 739 ILE B C 1
ATOM 11560 O O . ILE B 1 739 ? 22.922 24.766 35.875 1 97.19 739 ILE B O 1
ATOM 11564 N N . ASP B 1 740 ? 21.438 23.359 36.656 1 96.25 740 ASP B N 1
ATOM 11565 C CA . ASP B 1 740 ? 21.594 23.859 38.031 1 96.25 740 ASP B CA 1
ATOM 11566 C C . ASP B 1 740 ? 23.016 23.656 38.531 1 96.25 740 ASP B C 1
ATOM 11568 O O . ASP B 1 740 ? 23.578 24.516 39.188 1 96.25 740 ASP B O 1
ATOM 11572 N N . GLU B 1 741 ? 23.547 22.562 38.156 1 95.38 741 GLU B N 1
ATOM 11573 C CA . GLU B 1 741 ? 24.922 22.266 38.531 1 95.38 741 GLU B CA 1
ATOM 11574 C C . GLU B 1 741 ? 25.906 23.219 37.875 1 95.38 741 GLU B C 1
ATOM 11576 O O . GLU B 1 741 ? 26.844 23.703 38.531 1 95.38 741 GLU B O 1
ATOM 11581 N N . GLN B 1 742 ? 25.719 23.516 36.688 1 94.44 742 GLN B N 1
ATOM 11582 C CA . GLN B 1 742 ? 26.609 24.391 35.938 1 94.44 742 GLN B CA 1
ATOM 11583 C C . GLN B 1 742 ? 26.5 25.828 36.438 1 94.44 742 GLN B C 1
ATOM 11585 O O . GLN B 1 742 ? 27.5 26.547 36.469 1 94.44 742 GLN B O 1
ATOM 11590 N N . LEU B 1 743 ? 25.344 26.266 36.781 1 93.56 743 LEU B N 1
ATOM 11591 C CA . LEU B 1 743 ? 25.141 27.625 37.281 1 93.56 743 LEU B CA 1
ATOM 11592 C C . LEU B 1 743 ? 25.797 27.781 38.656 1 93.56 743 LEU B C 1
ATOM 11594 O O . LEU B 1 743 ? 26.328 28.844 38.969 1 93.56 743 LEU B O 1
ATOM 11598 N N . GLU B 1 744 ? 25.766 26.766 39.438 1 88.19 744 GLU B N 1
ATOM 11599 C CA . GLU B 1 744 ? 26.406 26.797 40.75 1 88.19 744 GLU B CA 1
ATOM 11600 C C . GLU B 1 744 ? 27.922 26.828 40.625 1 88.19 744 GLU B C 1
ATOM 11602 O O . GLU B 1 744 ? 28.594 27.531 41.375 1 88.19 744 GLU B O 1
ATOM 11607 N N .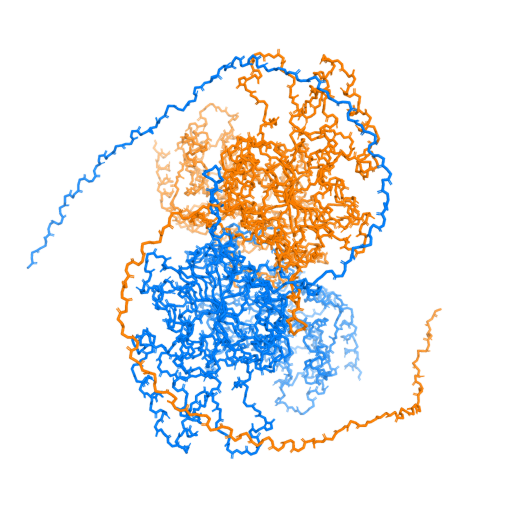 ASP B 1 745 ? 28.422 26.125 39.75 1 80.44 745 ASP B N 1
ATOM 11608 C CA . ASP B 1 745 ? 29.859 26.062 39.5 1 80.44 745 ASP B CA 1
ATOM 11609 C C . ASP B 1 745 ? 30.391 27.422 39.031 1 80.44 745 ASP B C 1
ATOM 11611 O O . ASP B 1 745 ? 31.516 27.797 39.375 1 80.44 745 ASP B O 1
ATOM 11615 N N . ASP B 1 746 ? 29.688 28.109 38.344 1 74.94 746 ASP B N 1
ATOM 11616 C CA . ASP B 1 746 ? 30.094 29.406 37.781 1 74.94 746 ASP B CA 1
ATOM 11617 C C . ASP B 1 746 ? 30.078 30.484 38.875 1 74.94 746 ASP B C 1
ATOM 11619 O O . ASP B 1 746 ? 30.812 31.469 38.781 1 74.94 746 ASP B O 1
ATOM 11623 N N . GLU B 1 747 ? 29.25 30.406 39.812 1 70.12 747 GLU B N 1
ATOM 11624 C CA . GLU B 1 747 ? 29.188 31.359 40.906 1 70.12 747 GLU B CA 1
ATOM 11625 C C . GLU B 1 747 ? 30.375 31.172 41.844 1 70.12 747 GLU B C 1
ATOM 11627 O O . GLU B 1 747 ? 30.859 32.156 42.469 1 70.12 747 GLU B O 1
ATOM 11632 N N . GLU B 1 748 ? 30.953 29.953 42 1 62.59 748 GLU B N 1
ATOM 11633 C CA . GLU B 1 748 ? 32.094 29.703 42.844 1 62.59 748 GLU B CA 1
ATOM 11634 C C . GLU B 1 748 ? 33.406 30.094 42.125 1 62.59 748 GLU B C 1
ATOM 11636 O O . GLU B 1 748 ? 34.344 30.609 42.781 1 62.59 748 GLU B O 1
#

Foldseek 3Di:
DDDDDPDDDDPDDDDPPDPDDDDDDDPDDPPDDDDDDDDDDDDPDDDPDDDDPDPDDDPDPPLVVVLCCLPVVPPPVVDDDDPDQFQNFAAEEEDDLLLLVWAFDCDDPVCVVDPDLQHSCQLLLQLVLCVVVVQFQDVPSHLDQHTGDHYHYFDFDFADPVLLLLFAPPQLLVVLQCQLVDDDVVQVVVCVVAANEGDHNCRSVSLRRQLRSLLRQLVCCLVSNGSEYEYSGDDFALQAARYGDHDHHSTNSNLSSLSVCCVPPVPQFQAEEEEEAAQADSLRSCNSCLAPCSYAYEYEYAALVQPAPPGDCCLPQLNQGDHNRGLRYGHLYQNDAAAELLLVVVLCVQPVLLQQVQSQGLAYEYADALCLDCPRDRRNHHYHLLSLLVSLLSCCVGNVRRYYYYHRHTRDSVSSSSNSSSSVCVNSPDHRDDDDDPNHGDPSSVVSSVVNLLSSCVPHVSSVQLRVQDPPPPDPDDDDVLLVQLVVVLVVCCVVQNWDDDDLPDDDPPPPPDDDDSDDPDPPRFSNPPNQKIKGPPLLAFQEEEEEFEEGWDKDFDAHRHNNHTDPPIDTDDLCVVVSVVCVVVVGIYIYGYQYCATPDPVGVPDHSLVSLQVVLQCCCVPGVVNGPYQAYEYEYAASSLSNVLANLQEDVCVRHYQAYEYQHAQHDQDFRHHPDDPCSLVVQQLRYEYEYEQPHVQPVCVVHVDHDDSRSHHYDYDDHGDRNVRCVRCVVVVVVSVVVSVVVVVD/DDDPDDDDDDDDDDDPDDDDDDDDPPPPPPPVDDPDDDDDPDDPDDDPDPPPPDPDDDPDPPLVVVLCCLVVVPPPVVDDNDPDQFQNFAAEEEDDLLLLVWAADCDDPVCVVPPDLQHSCQLLLQLVLCVVVVQFQDVPSHLDQHTGDHYHYFDFDFADPVLLVLFAPPQLLVVLQCQLVDDDVVQVVVCVVAANEGDHNCRSVSLRRQLRSLLRQLVCCLVSNGSEYEYSGDDFALQAARYGDHDHHSTNSNQSSLSVCCVPPVPQFQAEEEEEAAQADSLRNCNSCLAPCSYAYEYEYAAQVQPAPPGDCCLPQLNQGDHNRGLRYGHLYQNDAAAELLLVVVLCVQPVLLQQVQSQGLAYEYADALCLDCPRDRRNHHYHLLSLLVSLLSCCPGNVRRYYYYHRHTRDSVSSSSNSSSSVCVNSPDHRDDDDDPNHGDPSSVVSSVVNLLSSCVPHVSSVFLRVQDPPPPDPDDDDVLLVQLVVVLVVCCVVQNWDDDDLPDDDPCPPPDDDDNDDPDPPRFSNPPNQKIKGPPLLAFQEEEEEFEEGWDKDFDAHRHNNHTDPPIDTDDLCVVVSVVCVVVVGIYIYGYQYCATPDPVGVPDHSLVSLQVVLQVCCVPGVVNGPYQEYEYEYAASSLSNVLNNLQEDVCVRHYQAYEYQHAQHDQDFRHHPDDPCSLVVQQLRYEYEYEQPHPQPVCVVHVDHDDSRRHHYDYDDHGDRNVRCVRCVVVVVVSVVVSVVVVVD

Nearest PDB structures (foldseek):
  8qa7-assembly2_B  TM=9.691E-01  e=1.342E-42  Danio rerio
  6wyq-assembly2_B  TM=9.727E-01  e=5.692E-42  Danio rerio
  6wyo-assembly2_B  TM=9.694E-01  e=3.649E-42  Danio rerio
  5eef-assembly1_A  TM=9.689E-01  e=2.552E-41  Danio rerio
  6wyo-assembly1_A  TM=9.669E-01  e=1.741E-39  Danio rerio

Solvent-accessible surface area (backbone atoms only — not comparable to full-atom values): 78964 Å² total; per-residue (Å²): 142,86,88,80,80,85,81,81,93,79,95,77,80,88,86,84,75,83,82,84,89,74,86,79,80,68,70,50,64,66,76,75,91,87,80,88,82,87,82,83,84,80,83,86,74,78,86,73,75,78,79,79,83,76,88,76,82,69,66,84,69,65,68,72,59,52,62,49,45,74,71,60,44,64,63,56,87,78,60,50,70,55,78,68,83,38,65,88,38,36,30,28,38,27,64,62,76,68,32,42,60,36,46,68,75,74,84,47,80,60,45,73,76,56,58,61,57,87,44,48,60,43,49,52,38,33,53,48,43,36,30,67,36,26,49,31,54,41,90,79,69,76,67,61,72,72,23,56,88,60,30,37,57,44,77,69,46,61,45,51,70,72,52,50,50,75,51,29,39,68,67,36,54,50,53,44,57,47,37,52,73,48,51,71,71,54,29,53,50,52,20,67,72,39,50,64,36,71,42,38,56,39,32,42,61,14,32,27,31,20,28,15,26,39,32,40,45,48,47,36,29,79,70,62,72,15,34,24,33,37,27,48,43,29,56,23,11,44,36,7,33,43,68,42,54,19,68,52,5,64,45,30,24,67,48,29,28,51,53,49,44,44,67,76,34,54,90,69,31,65,30,35,34,37,40,30,56,16,29,47,49,43,59,9,42,50,62,72,37,28,57,36,62,46,36,37,37,36,34,43,16,45,22,43,89,26,67,36,60,86,38,52,66,70,51,33,45,81,40,23,44,36,80,71,3,47,64,27,27,44,27,46,38,33,60,56,78,51,50,26,40,36,31,54,52,50,43,36,52,73,45,50,49,48,52,47,61,67,66,54,30,43,30,35,38,32,40,38,16,33,19,23,19,44,81,17,82,84,37,51,18,40,25,44,37,31,39,47,8,45,54,48,53,60,54,39,55,39,29,58,25,32,39,33,38,34,39,39,47,39,57,27,52,65,40,28,14,52,30,51,42,35,34,49,43,30,68,67,54,32,46,22,52,77,70,75,84,89,56,62,54,47,62,63,47,48,48,44,48,50,53,31,40,56,57,44,26,79,66,36,75,72,42,17,68,52,43,60,32,38,75,53,85,79,62,81,70,67,41,48,41,54,46,39,52,47,50,29,46,45,51,51,40,26,74,76,64,49,31,39,64,60,77,70,80,73,74,79,79,73,64,63,87,75,86,75,81,73,73,54,76,53,97,84,51,53,77,56,65,60,68,27,43,25,26,26,75,69,46,55,70,24,54,38,36,37,37,37,31,22,45,67,63,47,34,27,49,50,62,37,40,72,68,10,35,49,42,58,82,14,31,32,38,56,70,56,54,66,56,52,52,51,42,54,73,72,66,40,22,41,33,46,33,51,41,59,78,56,47,67,68,87,59,32,86,78,59,46,43,64,59,49,21,31,50,51,40,43,47,46,37,74,72,40,61,71,74,33,64,38,58,35,32,37,38,38,20,30,42,68,28,27,51,5,56,44,47,30,60,16,70,40,93,49,71,81,32,45,52,38,40,40,33,44,30,16,75,50,80,86,62,65,52,60,67,76,78,56,87,58,53,48,59,50,42,26,76,32,24,42,28,40,26,14,53,78,23,69,68,65,36,53,92,82,30,77,59,76,82,55,53,45,51,23,37,70,40,78,39,92,37,70,45,57,62,47,41,50,65,71,42,44,65,59,52,53,53,51,51,54,51,39,56,53,58,70,74,106,140,79,82,81,87,78,73,92,83,75,96,84,76,89,72,94,74,84,87,87,74,91,86,75,82,72,77,77,70,80,70,87,65,85,76,82,82,83,80,78,86,76,76,92,76,75,89,74,72,79,78,79,82,73,90,76,82,72,72,81,74,64,68,69,58,53,60,48,44,74,68,60,42,55,61,56,88,78,59,50,69,55,79,68,83,37,65,88,40,35,31,28,38,27,64,61,76,69,31,43,61,35,45,72,73,76,83,49,56,57,45,51,37,56,59,61,56,87,42,47,60,44,49,51,37,34,51,50,43,35,30,67,36,26,49,32,53,40,90,80,70,76,68,60,74,73,24,58,88,60,30,38,58,44,76,69,45,63,46,50,71,71,52,50,50,72,52,29,40,69,67,36,52,50,52,44,55,47,37,52,73,48,52,70,70,53,28,53,49,51,20,67,72,38,51,64,37,70,42,37,57,39,32,44,60,13,30,26,31,21,28,14,26,39,32,40,46,47,46,34,28,78,69,61,72,14,34,24,34,39,25,48,45,28,55,23,11,44,36,8,33,42,67,42,54,18,68,52,5,64,43,32,24,66,49,29,28,52,53,49,44,45,67,76,33,55,90,69,33,65,29,35,35,37,40,30,56,16,27,47,49,42,58,9,42,51,63,70,38,27,56,36,62,46,37,36,39,36,33,43,17,46,22,42,91,25,66,35,59,85,38,50,65,71,53,32,45,82,42,24,44,36,80,70,2,48,63,26,26,44,26,48,38,33,61,56,78,53,49,26,40,35,33,54,49,50,43,36,52,72,45,49,49,49,52,47,60,67,67,55,30,44,30,36,38,30,42,39,16,32,19,22,19,43,82,19,82,84,37,51,19,41,24,43,37,30,39,47,8,45,55,47,55,60,54,39,56,39,31,58,25,30,38,32,37,32,40,39,48,39,56,27,53,65,40,28,15,51,30,50,42,35,33,48,43,30,68,68,54,32,46,23,53,76,70,75,83,89,56,63,55,46,61,63,48,49,48,44,48,50,53,30,41,56,58,45,25,79,66,36,75,75,43,17,68,53,43,62,31,38,75,52,85,80,63,81,71,66,42,46,41,53,44,40,51,46,50,29,46,45,50,51,40,25,75,74,63,48,31,38,63,60,77,70,80,70,78,79,81,74,63,63,85,77,86,77,78,73,71,54,77,55,98,85,51,53,76,57,65,61,67,28,43,26,26,27,76,69,46,54,70,22,54,37,34,38,38,38,32,21,46,67,64,48,34,26,50,50,62,37,40,71,67,10,34,49,42,56,84,14,30,33,38,57,71,56,54,66,55,52,52,51,40,54,73,73,67,40,22,41,34,45,34,51,39,59,78,57,51,67,68,86,60,31,86,80,59,48,44,63,58,46,22,30,50,50,40,42,48,45,37,74,73,41,60,71,73,32,65,39,58,37,32,38,37,38,20,29,42,67,27,26,53,4,55,44,47,29,61,16,70,39,92,48,71,83,33,44,52,38,40,38,31,44,29,17,74,48,79,86,61,66,52,61,66,76,76,57,87,57,54,46,59,50,41,27,75,33,25,42,29,38,26,13,52,78,21,70,68,67,36,51,92,82,31,76,59,75,83,56,53,46,52,24,37,69,40,76,40,93,36,69,44,58,62,46,41,49,64,71,43,43,66,59,51,53,52,50,50,54,51,38,57,54,58,68,74,108

InterPro domains:
  IPR000286 Histone deacetylase HDAC [PR01270] (235-258)
  IPR000286 Histone deacetylase HDAC [PR01270] (271-286)
  IPR000286 Histone deacetylase HDAC [PR01270] (361-371)
  IPR017321 Histone deacetylase class II, yeast [PIRSF037919] (37-747)
  IPR019154 Arb2-like domain [PF09757] (481-745)
  IPR023696 Ureohydrolase domain superfamily [SSF52768] (88-464)
  IPR023801 Histone deacetylase domain [PF00850] (116-427)
  IPR037138 Histone deacetylase domain superfamily [G3DSA:3.40.800.20] (86-477)

Radius of gyration: 38.24 Å; Cα contacts (8 Å, |Δi|>4): 3112; chains: 2; bounding box: 96×114×109 Å

pLDDT: mean 82.21, std 24.8, range [15.22, 98.94]